Protein AF-A0A540W9W1-F1 (afdb_monomer_lite)

Foldseek 3Di:
DALPDLQFWKFKDAPFTAIWGHQDQFKIKFFQVRHPDQWIWMAGPPDDDTFTWDFQDADDDLQGGMTMTGTPDGRDDPPDDNDHAAAEEAPDQDKAAFKKWKWFFQLAADPVRDTDIDMFGFIWGCPPPVVSNKIKGFGPDQADPDDPPDQSRRHHGHTFMDRRRHGQFTFHAADVVPNSRMTITRGSVSQLVDPSSQVVSCVRVVDGHDYDHDYNPVPCVVPPLKDKDQLLPDDLVVQPAFWFQDDPPDDRDDDDQDAPCLVVLLVQLVVCQVQAAAEEEEEAVLLCRSVSNSVSCCVPQRGAMEIEGDLPDQLLVVLVVLVVDPQRRYEYEAEQVLSQQAPSGDFPVSRVSCSNSSYHYYYYHYNLVCLLQCFFQDCDQAVQRQGAQGRRSNVRVVRYHYDYRYQAGDPVSLVSLVVRPDPLSVVLSVCCVPGHSSCVRLVLVVQVVLLVVQLAAVHALLLSLLLVLQLLLVLLQPQDFAAPVLSVVRSQVSSVVSPHCVSVHDDPVVSVCQQQDDDSNTGGQWDDDPDRTTHGDSSVSRVCSVVDQLLPRDPSSLVSSLVVDDNSRLSRSLSSCVSSVVLVSNLVSLVVVLVVLNLSSLSNNLVSCVSVVNNVSSLVSLVSSVVVLNLSSLLSNLSSCVVVVVLVSSLVSLVSSVVSPNLLSLLVNLVSCVVVVNPVSSLVSLVVSLVVLRLSSLQSNLVSCVVVHDDPSSLSSLVSNLVSQALLSLLQNLLVCLLVVNNVSSVVSLVSSLVSLVVVVSSQRLVSLCSNLLSCLLVVVNVSNVVSPVSSVVSPDDDQWDKDAADDPAAAARIAIAGPVVCVQAPDVQVNVVRNLAHQQAAQANRHTSPNHHWAWEWEDLVFKIKTFTHSDSNNDHHDYHPDNDDPDGPRSDFDKDWEWDFDQAPVGDTFTEIEMARGRGMWMWGDDPSHIHTQFLLDVVLVQPNVFWDQRPDNDAGAHDQPQWDWDDDPFKTWIDGDPDIYMYTDDPVSVVNCVVVQWGKYKHASQQYPPDDDDVSVVSRSPGRNIIIHIYGHD

Structure (mmCIF, N/CA/C/O backbone):
data_AF-A0A540W9W1-F1
#
_entry.id   AF-A0A540W9W1-F1
#
loop_
_atom_site.group_PDB
_atom_site.id
_atom_site.type_symbol
_atom_site.label_atom_id
_atom_site.label_alt_id
_atom_site.label_comp_id
_atom_site.label_asym_id
_atom_site.label_entity_id
_atom_site.label_seq_id
_atom_site.pdbx_PDB_ins_code
_atom_site.Cartn_x
_atom_site.Cartn_y
_atom_site.Cartn_z
_atom_site.occupancy
_atom_site.B_iso_or_equiv
_atom_site.auth_seq_id
_atom_site.auth_comp_id
_atom_site.auth_asym_id
_atom_site.auth_atom_id
_atom_site.pdbx_PDB_model_num
ATOM 1 N N . MET A 1 1 ? 33.124 -18.722 -41.245 1.00 38.94 1 MET A N 1
ATOM 2 C CA . MET A 1 1 ? 32.142 -19.800 -41.502 1.00 38.94 1 MET A CA 1
ATOM 3 C C . MET A 1 1 ? 31.957 -20.571 -40.208 1.00 38.94 1 MET A C 1
ATOM 5 O O . MET A 1 1 ? 32.962 -20.893 -39.589 1.00 38.94 1 MET A O 1
ATOM 9 N N . SER A 1 2 ? 30.711 -20.781 -39.773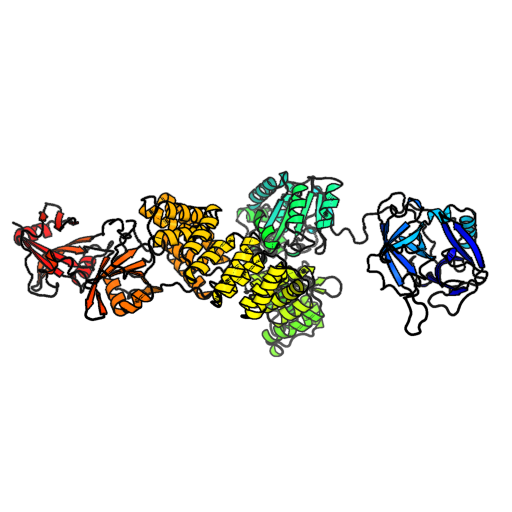 1.00 39.78 2 SER A N 1
ATOM 10 C CA . SER A 1 2 ? 30.390 -21.479 -38.518 1.00 39.78 2 SER A CA 1
ATOM 11 C C . SER A 1 2 ? 30.916 -22.920 -38.532 1.00 39.78 2 SER A C 1
ATOM 13 O O . SER A 1 2 ? 30.802 -23.605 -39.552 1.00 39.78 2 SER A O 1
ATOM 15 N N . VAL A 1 3 ? 31.490 -23.377 -37.412 1.00 51.28 3 VAL A N 1
ATOM 16 C CA . VAL A 1 3 ? 31.879 -24.787 -37.209 1.00 51.28 3 VAL A CA 1
ATOM 17 C C . VAL A 1 3 ? 30.631 -25.677 -37.156 1.00 51.28 3 VAL A C 1
ATOM 19 O O . VAL A 1 3 ? 30.654 -26.788 -37.678 1.00 51.28 3 VAL A O 1
ATOM 22 N N . LEU A 1 4 ? 29.519 -25.131 -36.660 1.00 52.88 4 LEU A N 1
ATOM 23 C CA . LEU A 1 4 ? 28.186 -25.726 -36.675 1.00 52.88 4 LEU A CA 1
ATOM 24 C C . LEU A 1 4 ? 27.531 -25.409 -38.016 1.00 52.88 4 LEU A C 1
ATOM 26 O O . LEU A 1 4 ? 26.922 -24.356 -38.217 1.00 52.88 4 LEU A O 1
ATOM 30 N N . SER A 1 5 ? 27.748 -26.298 -38.974 1.00 62.28 5 SER A N 1
ATOM 31 C CA . SER A 1 5 ? 27.159 -26.220 -40.303 1.00 62.28 5 SER A CA 1
ATOM 32 C C . SER A 1 5 ? 26.268 -27.434 -40.508 1.00 62.28 5 SER A C 1
ATOM 34 O O . SER A 1 5 ? 26.712 -28.561 -40.282 1.00 62.28 5 SER A O 1
ATOM 36 N N . LYS A 1 6 ? 25.041 -27.223 -41.004 1.00 64.94 6 LYS A N 1
ATOM 37 C CA . LYS A 1 6 ? 24.116 -28.308 -41.390 1.00 64.94 6 LYS A CA 1
ATOM 38 C C . LYS A 1 6 ? 24.762 -29.340 -42.330 1.00 64.94 6 LYS A C 1
ATOM 40 O O . LYS A 1 6 ? 24.394 -30.505 -42.315 1.00 64.94 6 LYS A O 1
ATOM 45 N N . HIS A 1 7 ? 25.782 -28.916 -43.079 1.00 69.19 7 HIS A N 1
ATOM 46 C CA . HIS A 1 7 ? 26.549 -29.723 -44.028 1.00 69.19 7 HIS A CA 1
ATOM 47 C C . HIS A 1 7 ? 27.526 -30.713 -43.361 1.00 69.19 7 HIS A C 1
ATOM 49 O O . HIS A 1 7 ? 28.206 -31.459 -44.060 1.00 69.19 7 HIS A O 1
ATOM 55 N N . ARG A 1 8 ? 27.643 -30.715 -42.022 1.00 84.25 8 ARG A N 1
ATOM 56 C CA . ARG A 1 8 ? 28.537 -31.622 -41.280 1.00 84.25 8 ARG A CA 1
ATOM 57 C C . ARG A 1 8 ? 27.837 -32.704 -40.473 1.00 84.25 8 ARG A C 1
ATOM 59 O O . ARG A 1 8 ? 28.513 -33.600 -39.979 1.00 84.25 8 ARG A O 1
ATOM 66 N N . ILE A 1 9 ? 26.527 -32.623 -40.303 1.00 89.38 9 ILE A N 1
ATOM 67 C CA . ILE A 1 9 ? 25.780 -33.610 -39.524 1.00 89.38 9 ILE A CA 1
ATOM 68 C C . ILE A 1 9 ? 25.506 -34.796 -40.449 1.00 89.38 9 ILE A C 1
ATOM 70 O O . ILE A 1 9 ? 25.112 -34.605 -41.595 1.00 89.38 9 ILE A O 1
ATOM 74 N N . VAL A 1 10 ? 25.755 -36.017 -39.987 1.00 91.38 10 VAL A N 1
ATOM 75 C CA . VAL A 1 10 ? 25.677 -37.220 -40.820 1.00 91.38 10 VAL A CA 1
ATOM 76 C C . VAL A 1 10 ? 24.708 -38.213 -40.199 1.00 91.38 10 VAL A C 1
ATOM 78 O O . VAL A 1 10 ? 24.814 -38.551 -39.023 1.00 91.38 10 VAL A O 1
ATOM 81 N N . PHE A 1 11 ? 23.764 -38.702 -40.993 1.00 92.62 11 PHE A N 1
ATOM 82 C CA . PHE A 1 11 ? 22.952 -39.855 -40.637 1.00 92.62 11 PHE A CA 1
ATOM 83 C C . PHE A 1 11 ? 23.756 -41.122 -40.922 1.00 92.62 11 PHE A C 1
ATOM 85 O O . PHE A 1 11 ? 24.221 -41.305 -42.047 1.00 92.62 11 PHE A O 1
ATOM 92 N N . VAL A 1 12 ? 23.922 -41.995 -39.928 1.00 93.00 12 VAL A N 1
ATOM 93 C CA . VAL A 1 12 ? 24.660 -43.256 -40.070 1.00 93.00 12 VAL A CA 1
ATOM 94 C C . VAL A 1 12 ? 23.673 -44.419 -40.083 1.00 93.00 12 VAL A C 1
ATOM 96 O O . VAL A 1 12 ? 22.953 -44.665 -39.113 1.00 93.00 12 VAL A O 1
ATOM 99 N N . HIS A 1 13 ? 23.666 -45.159 -41.189 1.00 90.81 13 HIS A N 1
ATOM 100 C CA . HIS A 1 13 ? 22.865 -46.358 -41.383 1.00 90.81 13 HIS A CA 1
ATOM 101 C C . HIS A 1 13 ? 23.761 -47.598 -41.435 1.00 90.81 13 HIS A C 1
ATOM 103 O O . HIS A 1 13 ? 24.446 -47.861 -42.429 1.00 90.81 13 HIS A O 1
ATOM 109 N N . ALA A 1 14 ? 23.748 -48.354 -40.341 1.00 87.00 14 ALA A N 1
ATOM 110 C CA . ALA A 1 14 ? 24.442 -49.627 -40.182 1.00 87.00 14 ALA A CA 1
ATOM 111 C C . ALA A 1 14 ? 23.486 -50.646 -39.527 1.00 87.00 14 ALA A C 1
ATOM 113 O O . ALA A 1 14 ? 22.267 -50.515 -39.631 1.00 87.00 14 ALA A O 1
ATOM 114 N N . ALA A 1 15 ? 24.014 -51.643 -38.805 1.00 78.62 15 ALA A N 1
ATOM 115 C CA . ALA A 1 15 ? 23.197 -52.578 -38.020 1.00 78.62 15 ALA A CA 1
ATOM 116 C C . ALA A 1 15 ? 22.255 -51.869 -37.023 1.00 78.62 15 ALA A C 1
ATOM 118 O O . ALA A 1 15 ? 21.227 -52.421 -36.627 1.00 78.62 15 ALA A O 1
ATOM 119 N N . ARG A 1 16 ? 22.603 -50.641 -36.619 1.00 83.44 16 ARG A N 1
ATOM 120 C CA . ARG A 1 16 ? 21.748 -49.707 -35.884 1.00 83.44 16 ARG A CA 1
ATOM 121 C C . ARG A 1 16 ? 21.777 -48.341 -36.571 1.00 83.44 16 ARG A C 1
ATOM 123 O O . ARG A 1 16 ? 22.761 -47.992 -37.223 1.00 83.44 16 ARG A O 1
ATOM 130 N N . GLN A 1 17 ? 20.701 -47.574 -36.403 1.00 89.69 17 GLN A N 1
ATOM 131 C CA . GLN A 1 17 ? 20.691 -46.148 -36.732 1.00 89.69 17 GLN A CA 1
ATOM 132 C C . GLN A 1 17 ? 21.595 -45.399 -35.748 1.00 89.69 17 GLN A C 1
ATOM 134 O O . GLN A 1 17 ? 21.532 -45.649 -34.542 1.00 89.69 17 GLN A O 1
ATOM 139 N N . GLY A 1 18 ? 22.394 -44.469 -36.256 1.00 92.69 18 GLY A N 1
ATOM 140 C CA . GLY A 1 18 ? 23.206 -43.568 -35.453 1.00 92.69 18 GLY A CA 1
ATOM 141 C C . GLY A 1 18 ? 23.392 -42.211 -36.116 1.00 92.69 18 GLY A C 1
ATOM 142 O O . GLY A 1 18 ? 22.890 -41.939 -37.210 1.00 92.69 18 GLY A O 1
ATOM 143 N N . SER A 1 19 ? 24.149 -41.374 -35.432 1.00 95.50 19 SER A N 1
ATOM 144 C CA . SER A 1 19 ? 24.556 -40.049 -35.871 1.00 95.50 19 SER A CA 1
ATOM 145 C C . SER A 1 19 ? 26.052 -40.045 -36.141 1.00 95.50 19 SER A C 1
ATOM 147 O O . SER A 1 19 ? 26.787 -40.891 -35.648 1.00 95.50 19 SER A O 1
ATOM 149 N N . GLY A 1 20 ? 26.522 -39.095 -36.927 1.00 93.69 20 GLY A N 1
ATOM 150 C CA . GLY A 1 20 ? 27.933 -38.918 -37.204 1.00 93.69 20 GLY A CA 1
ATOM 151 C C . GLY A 1 20 ? 28.242 -37.471 -37.527 1.00 93.69 20 GLY A C 1
ATOM 152 O O . GLY A 1 20 ? 27.345 -36.645 -37.717 1.00 93.69 20 GLY A O 1
ATOM 153 N N . TYR A 1 21 ? 29.528 -37.167 -37.607 1.00 93.44 21 TYR A N 1
ATOM 154 C CA . TYR A 1 21 ? 29.999 -35.820 -37.862 1.00 93.44 21 TYR A CA 1
ATOM 155 C C . TYR A 1 21 ? 31.126 -35.792 -38.893 1.00 93.44 21 TYR A C 1
ATOM 157 O O . TYR A 1 21 ? 32.119 -36.512 -38.782 1.00 93.44 21 TYR A O 1
ATOM 165 N N . LEU A 1 22 ? 30.962 -34.960 -39.918 1.00 91.31 22 LEU A N 1
ATOM 166 C CA . LEU A 1 22 ? 31.855 -34.848 -41.063 1.00 91.31 22 LEU A CA 1
ATOM 167 C C . LEU A 1 22 ? 33.098 -34.018 -40.693 1.00 91.31 22 LEU A C 1
ATOM 169 O O . LEU A 1 22 ? 33.047 -32.785 -40.578 1.00 91.31 22 LEU A O 1
ATOM 173 N N . LEU A 1 23 ? 34.231 -34.700 -40.515 1.00 88.81 23 LEU A N 1
ATOM 174 C CA . LEU A 1 23 ? 35.526 -34.083 -40.214 1.00 88.81 23 LEU A CA 1
ATOM 175 C C . LEU A 1 23 ? 36.158 -33.476 -41.475 1.00 88.81 23 LEU A C 1
ATOM 177 O O . LEU A 1 23 ? 36.690 -32.367 -41.430 1.00 88.81 23 LEU A O 1
ATOM 181 N N . THR A 1 24 ? 36.041 -34.173 -42.606 1.00 87.19 24 THR A N 1
ATOM 182 C CA . THR A 1 24 ? 36.488 -33.745 -43.946 1.00 87.19 24 THR A CA 1
ATOM 183 C C . THR A 1 24 ? 35.443 -34.159 -44.981 1.00 87.19 24 THR A C 1
ATOM 185 O O . THR A 1 24 ? 34.531 -34.895 -44.641 1.00 87.19 24 THR A O 1
ATOM 188 N N . ARG A 1 25 ? 35.580 -33.791 -46.264 1.00 87.19 25 ARG A N 1
ATOM 189 C CA . ARG A 1 25 ? 34.600 -34.156 -47.316 1.00 87.19 25 ARG A CA 1
ATOM 190 C C . ARG A 1 25 ? 34.297 -35.658 -47.442 1.00 87.19 25 ARG A C 1
ATOM 192 O O . ARG A 1 25 ? 33.308 -36.009 -48.076 1.00 87.19 25 ARG A O 1
ATOM 199 N N . ARG A 1 26 ? 35.138 -36.532 -46.876 1.00 90.31 26 ARG A N 1
ATOM 200 C CA . ARG A 1 26 ? 34.986 -37.997 -46.934 1.00 90.31 26 ARG A CA 1
ATOM 201 C C . ARG A 1 26 ? 35.086 -38.707 -45.589 1.00 90.31 26 ARG A C 1
ATOM 203 O O . ARG A 1 26 ? 34.748 -39.886 -45.532 1.00 90.31 26 ARG A O 1
ATOM 210 N N . LEU A 1 27 ? 35.591 -38.039 -44.551 1.00 92.38 27 LEU A N 1
ATOM 211 C CA . LEU A 1 27 ? 35.896 -38.656 -43.261 1.00 92.38 27 LEU A CA 1
ATOM 212 C C . LEU A 1 27 ? 34.820 -38.300 -42.230 1.00 92.38 27 LEU A C 1
ATOM 214 O O . LEU A 1 27 ? 34.595 -37.119 -41.962 1.00 92.38 27 LEU A O 1
ATOM 218 N N . ILE A 1 28 ? 34.191 -39.315 -41.637 1.00 94.56 28 ILE A N 1
ATOM 219 C CA . ILE A 1 28 ? 33.095 -39.174 -40.666 1.00 94.56 28 ILE A CA 1
ATOM 220 C C . ILE A 1 28 ? 33.504 -39.783 -39.326 1.00 94.56 28 ILE A C 1
ATOM 222 O O . ILE A 1 28 ? 34.009 -40.902 -39.288 1.00 94.56 28 ILE A O 1
ATOM 226 N N . LEU A 1 29 ? 33.239 -39.070 -38.234 1.00 95.12 29 LEU A N 1
ATOM 227 C CA . LEU A 1 29 ? 33.349 -39.551 -36.858 1.00 95.12 29 LEU A CA 1
ATOM 228 C C . LEU A 1 29 ? 31.987 -40.042 -36.354 1.00 95.12 29 LEU A C 1
ATOM 230 O O . LEU A 1 29 ? 30.989 -39.358 -36.548 1.00 95.12 29 LEU A O 1
ATOM 234 N N . THR A 1 30 ? 31.944 -41.208 -35.711 1.00 95.62 30 THR A N 1
ATOM 235 C CA . THR A 1 30 ? 30.733 -41.806 -35.112 1.00 95.62 30 THR A CA 1
ATOM 236 C C . THR A 1 30 ? 31.106 -42.690 -33.911 1.00 95.62 30 THR A C 1
ATOM 238 O O . THR A 1 30 ? 32.290 -42.895 -33.646 1.00 95.62 30 THR A O 1
ATOM 241 N N . SER A 1 31 ? 30.134 -43.252 -33.186 1.00 94.88 31 SER A N 1
ATOM 242 C CA . SER A 1 31 ? 30.380 -44.293 -32.172 1.00 94.88 31 SER A CA 1
ATOM 243 C C . SER A 1 31 ? 30.687 -45.649 -32.807 1.00 94.88 31 SER A C 1
ATOM 245 O O . SER A 1 31 ? 30.091 -46.028 -33.820 1.00 94.88 31 SER A O 1
ATOM 247 N N . ALA A 1 32 ? 31.562 -46.431 -32.178 1.00 92.94 32 ALA A N 1
ATOM 248 C CA . ALA A 1 32 ? 31.944 -47.757 -32.655 1.00 92.94 32 ALA A CA 1
ATOM 249 C C . ALA A 1 32 ? 30.804 -48.778 -32.566 1.00 92.94 32 ALA A C 1
ATOM 251 O O . ALA A 1 32 ? 30.675 -49.626 -33.451 1.00 92.94 32 ALA A O 1
ATOM 252 N N . HIS A 1 33 ? 29.964 -48.710 -31.529 1.00 91.19 33 HIS A N 1
ATOM 253 C CA . HIS A 1 33 ? 28.860 -49.664 -31.358 1.00 91.19 33 HIS A CA 1
ATOM 254 C C . HIS A 1 33 ? 27.744 -49.520 -32.409 1.00 91.19 33 HIS A C 1
ATOM 256 O O . HIS A 1 33 ? 26.924 -50.428 -32.559 1.00 91.19 33 HIS A O 1
ATOM 262 N N . VAL A 1 34 ? 27.685 -48.392 -33.128 1.00 90.31 34 VAL A N 1
ATOM 263 C CA . VAL A 1 34 ? 26.730 -48.177 -34.229 1.00 90.31 34 VAL A CA 1
ATOM 264 C C . VAL A 1 34 ? 27.131 -49.013 -35.447 1.00 90.31 34 VAL A C 1
ATOM 266 O O . VAL A 1 34 ? 26.276 -49.558 -36.140 1.00 90.31 34 VAL A O 1
ATOM 269 N N . VAL A 1 35 ? 28.435 -49.181 -35.678 1.00 89.19 35 VAL A N 1
ATOM 270 C CA . VAL A 1 35 ? 29.012 -49.736 -36.915 1.00 89.19 35 VAL A CA 1
ATOM 271 C C . VAL A 1 35 ? 29.489 -51.184 -36.750 1.00 89.19 35 VAL A C 1
ATOM 273 O O . VAL A 1 35 ? 30.523 -51.598 -37.273 1.00 89.19 35 VAL A O 1
ATOM 276 N N . VAL A 1 36 ? 28.730 -51.983 -35.996 1.00 73.81 36 VAL A N 1
ATOM 277 C CA . VAL A 1 36 ? 28.998 -53.414 -35.791 1.00 73.81 36 VAL A CA 1
ATOM 278 C C . VAL A 1 36 ? 28.450 -54.206 -36.991 1.00 73.81 36 VAL A C 1
ATOM 280 O O . VAL A 1 36 ? 27.321 -54.683 -36.961 1.00 73.81 36 VAL A O 1
ATOM 283 N N . GLY A 1 37 ? 29.232 -54.299 -38.074 1.00 67.56 37 GLY A N 1
ATOM 284 C CA . GLY A 1 37 ? 28.912 -55.064 -39.292 1.00 67.56 37 GLY A CA 1
ATOM 285 C C . GLY A 1 37 ? 29.668 -54.571 -40.538 1.00 67.56 37 GLY A C 1
ATOM 286 O O . GLY A 1 37 ? 30.282 -53.509 -40.503 1.00 67.56 37 GLY A O 1
ATOM 287 N N . ASP A 1 38 ? 29.602 -55.324 -41.643 1.00 65.38 38 ASP A N 1
ATOM 288 C CA . ASP A 1 38 ? 30.399 -55.068 -42.864 1.00 65.38 38 ASP A CA 1
ATOM 289 C C . ASP A 1 38 ? 29.760 -54.063 -43.846 1.00 65.38 38 ASP A C 1
ATOM 291 O O . ASP A 1 38 ? 30.333 -53.763 -44.893 1.00 65.38 38 ASP A O 1
ATOM 295 N N . GLN A 1 39 ? 28.555 -53.565 -43.554 1.00 81.69 39 GLN A N 1
ATOM 296 C CA . GLN A 1 39 ? 27.818 -52.631 -44.411 1.00 81.69 39 GLN A CA 1
ATOM 297 C C . GLN A 1 39 ? 27.474 -51.370 -43.619 1.00 81.69 39 GLN A C 1
ATOM 299 O O . GLN A 1 39 ? 26.609 -51.391 -42.743 1.00 81.69 39 GLN A O 1
ATOM 304 N N . VAL A 1 40 ? 28.160 -50.271 -43.934 1.00 91.88 40 VAL A N 1
ATOM 305 C CA . VAL A 1 40 ? 27.898 -48.949 -43.362 1.00 91.88 40 VAL A CA 1
ATOM 306 C C . VAL A 1 40 ? 27.613 -47.988 -44.501 1.00 91.88 40 VAL A C 1
ATOM 308 O O . VAL A 1 40 ? 28.379 -47.895 -45.460 1.00 91.88 40 VAL A O 1
ATOM 311 N N . SER A 1 41 ? 26.504 -47.268 -44.398 1.00 92.25 41 SER A N 1
ATOM 312 C CA . SER A 1 41 ? 26.148 -46.212 -45.336 1.00 92.25 41 SER A CA 1
ATOM 313 C C . SER A 1 41 ? 25.759 -44.946 -44.590 1.00 92.25 41 SER A C 1
ATOM 315 O O . SER A 1 41 ? 25.316 -45.007 -43.444 1.00 92.25 41 SER A O 1
ATOM 317 N N . VAL A 1 42 ? 25.962 -43.794 -45.216 1.00 93.44 42 VAL A N 1
ATOM 318 C CA . VAL A 1 42 ? 25.725 -42.491 -44.593 1.00 93.44 42 VAL A CA 1
ATOM 319 C C . VAL A 1 42 ? 24.919 -41.568 -45.497 1.00 93.44 42 VAL A C 1
ATOM 321 O O . VAL A 1 42 ? 25.000 -41.680 -46.718 1.00 93.44 42 VAL A O 1
ATOM 324 N N . ALA A 1 43 ? 24.171 -40.636 -44.915 1.00 89.69 43 ALA A N 1
ATOM 325 C CA . ALA A 1 43 ? 23.516 -39.546 -45.639 1.00 89.69 43 ALA A CA 1
ATOM 326 C C . ALA A 1 43 ? 23.831 -38.198 -44.980 1.00 89.69 43 ALA A C 1
ATOM 328 O O . ALA A 1 43 ? 23.948 -38.113 -43.757 1.00 89.69 43 ALA A O 1
ATOM 329 N N . VAL A 1 44 ? 23.956 -37.145 -45.789 1.00 87.31 44 VAL A N 1
ATOM 330 C CA . VAL A 1 44 ? 24.196 -35.767 -45.330 1.00 87.31 44 VAL A CA 1
ATOM 331 C C . VAL A 1 44 ? 22.965 -34.912 -45.660 1.00 87.31 44 VAL A C 1
ATOM 333 O O . VAL A 1 44 ? 22.466 -34.998 -46.785 1.00 87.31 44 VAL A O 1
ATOM 336 N N . PRO A 1 45 ? 22.452 -34.083 -44.730 1.00 81.69 45 PRO A N 1
ATOM 337 C CA . PRO A 1 45 ? 21.340 -33.175 -44.993 1.00 81.69 45 PRO A CA 1
ATOM 338 C C . PRO A 1 45 ? 21.571 -32.304 -46.231 1.00 81.69 45 PRO A C 1
ATOM 340 O O . PRO A 1 45 ? 22.602 -31.647 -46.365 1.00 81.69 45 PRO A O 1
ATOM 343 N N . GLY A 1 46 ? 20.587 -32.280 -47.132 1.00 72.69 46 GLY A N 1
ATOM 344 C CA . GLY A 1 46 ? 20.654 -31.526 -48.389 1.00 72.69 46 GLY A CA 1
ATOM 345 C C . GLY A 1 46 ? 21.319 -32.262 -49.558 1.00 72.69 46 GLY A C 1
ATOM 346 O O . GLY A 1 46 ? 21.300 -31.735 -50.666 1.00 72.69 46 GLY A O 1
ATOM 347 N N . GLN A 1 47 ? 21.849 -33.472 -49.348 1.00 78.75 47 GLN A N 1
ATOM 348 C CA . GLN A 1 47 ? 22.392 -34.341 -50.398 1.00 78.75 47 GLN A CA 1
ATOM 349 C C . GLN A 1 47 ? 21.432 -35.500 -50.706 1.00 78.75 47 GLN A C 1
ATOM 351 O O . GLN A 1 47 ? 20.551 -35.827 -49.908 1.00 78.75 47 GLN A O 1
ATOM 356 N N . THR A 1 48 ? 21.567 -36.116 -51.883 1.00 74.44 48 THR A N 1
ATOM 357 C CA . THR A 1 48 ? 20.659 -37.187 -52.331 1.00 74.44 48 THR A CA 1
ATOM 358 C C . THR A 1 48 ? 21.289 -38.575 -52.195 1.00 74.44 48 THR A C 1
ATOM 360 O O . THR A 1 48 ? 22.295 -38.876 -52.829 1.00 74.44 48 THR A O 1
ATOM 363 N N . GLY A 1 49 ? 20.635 -39.453 -51.423 1.00 81.25 49 GLY A N 1
ATOM 364 C CA . GLY A 1 49 ? 20.960 -40.882 -51.329 1.00 81.25 49 GLY A CA 1
ATOM 365 C C . GLY A 1 49 ? 21.800 -41.297 -50.114 1.00 81.25 49 GLY A C 1
ATOM 366 O O . GLY A 1 49 ? 22.252 -40.475 -49.323 1.00 81.25 49 GLY A O 1
ATOM 367 N N . LEU A 1 50 ? 21.966 -42.617 -49.963 1.00 86.88 50 LEU A N 1
ATOM 368 C CA . LEU A 1 50 ? 22.871 -43.242 -48.994 1.00 86.88 50 LEU A CA 1
ATOM 369 C C . LEU A 1 50 ? 24.203 -43.564 -49.680 1.00 86.88 50 LEU A C 1
ATOM 371 O O . LEU A 1 50 ? 24.228 -44.203 -50.732 1.00 86.88 50 LEU A O 1
ATOM 375 N N . HIS A 1 51 ? 25.308 -43.165 -49.062 1.00 90.19 51 HIS A N 1
ATOM 376 C CA . HIS A 1 51 ? 26.660 -43.350 -49.578 1.00 90.19 51 HIS A CA 1
ATOM 377 C C . HIS A 1 51 ? 27.378 -44.461 -48.808 1.00 90.19 51 HIS A C 1
ATOM 379 O O . HIS A 1 51 ? 27.437 -44.389 -47.581 1.00 90.19 51 HIS A O 1
ATOM 385 N N . PRO A 1 52 ? 27.948 -45.476 -49.479 1.00 90.56 52 PRO A N 1
ATOM 386 C CA . PRO A 1 52 ? 28.679 -46.540 -48.803 1.00 90.56 52 PRO A CA 1
ATOM 387 C C . PRO A 1 52 ? 30.000 -46.021 -48.220 1.00 90.56 52 PRO A C 1
ATOM 389 O O . PRO A 1 52 ? 30.730 -45.260 -48.866 1.00 90.56 52 PRO A O 1
ATOM 392 N N . CYS A 1 53 ? 30.327 -46.480 -47.015 1.00 92.25 53 CYS A N 1
ATOM 393 C CA . CYS A 1 53 ? 31.546 -46.134 -46.297 1.00 92.25 53 CYS A CA 1
ATOM 394 C C . CYS A 1 53 ? 32.247 -47.380 -45.747 1.00 92.25 53 CYS A C 1
ATOM 396 O O . CYS A 1 53 ? 31.604 -48.338 -45.320 1.00 92.25 53 CYS A O 1
ATOM 398 N N . SER A 1 54 ? 33.576 -47.335 -45.694 1.00 92.44 54 SER A N 1
ATOM 399 C CA . SER A 1 54 ? 34.396 -48.325 -44.991 1.00 92.44 54 SER A CA 1
ATOM 400 C C . SER A 1 54 ? 34.781 -47.819 -43.604 1.00 92.44 54 SER A C 1
ATOM 402 O O . SER A 1 54 ? 35.155 -46.654 -43.458 1.00 92.44 54 SER A O 1
ATOM 404 N N . VAL A 1 55 ? 34.756 -48.693 -42.599 1.00 93.44 55 VAL A N 1
ATOM 405 C CA . VAL A 1 55 ? 35.306 -48.399 -41.269 1.00 93.44 55 VAL A CA 1
ATOM 406 C C . VAL A 1 55 ? 36.833 -48.448 -41.358 1.00 93.44 55 VAL A C 1
ATOM 408 O O . VAL A 1 55 ? 37.400 -49.516 -41.573 1.00 93.44 55 VAL A O 1
ATOM 411 N N . VAL A 1 56 ? 37.499 -47.299 -41.226 1.00 93.44 56 VAL A N 1
ATOM 412 C CA . VAL A 1 56 ? 38.970 -47.182 -41.333 1.00 93.44 56 VAL A CA 1
ATOM 413 C C . VAL A 1 56 ? 39.664 -47.150 -39.974 1.00 93.44 56 VAL A C 1
ATOM 415 O O . VAL A 1 56 ? 40.840 -47.480 -39.872 1.00 93.44 56 VAL A O 1
ATOM 418 N N . TRP A 1 57 ? 38.926 -46.809 -38.919 1.00 95.00 57 TRP A N 1
ATOM 419 C CA . TRP A 1 57 ? 39.367 -46.939 -37.534 1.00 95.00 57 TRP A CA 1
ATOM 420 C C . TRP A 1 57 ? 38.171 -47.245 -36.643 1.00 95.00 57 TRP A C 1
ATOM 422 O O . TRP A 1 57 ? 37.064 -46.764 -36.889 1.00 95.00 57 TRP A O 1
ATOM 432 N N . ARG A 1 58 ? 38.390 -48.054 -35.609 1.00 93.62 58 ARG A N 1
ATOM 433 C CA . ARG A 1 58 ? 37.369 -48.413 -34.629 1.00 93.62 58 ARG A CA 1
ATOM 434 C C . ARG A 1 58 ? 38.032 -48.778 -33.313 1.00 93.62 58 ARG A C 1
ATOM 436 O O . ARG A 1 58 ? 38.884 -49.663 -33.280 1.00 93.62 58 ARG A O 1
ATOM 443 N N . ARG A 1 59 ? 37.542 -48.186 -32.231 1.00 93.19 59 ARG A N 1
ATOM 444 C CA . ARG A 1 59 ? 37.896 -48.546 -30.863 1.00 93.19 59 ARG A CA 1
ATOM 445 C C . ARG A 1 59 ? 36.626 -48.644 -30.024 1.00 93.19 59 ARG A C 1
ATOM 447 O O . ARG A 1 59 ? 35.843 -47.701 -29.965 1.00 93.19 59 ARG A O 1
ATOM 454 N N . LEU A 1 60 ? 36.408 -49.822 -29.444 1.00 91.81 60 LEU A N 1
ATOM 455 C CA . LEU A 1 60 ? 35.282 -50.112 -28.558 1.00 91.81 60 LEU A CA 1
ATOM 456 C C . LEU A 1 60 ? 35.814 -50.853 -27.332 1.00 91.81 60 LEU A C 1
ATOM 458 O O . LEU A 1 60 ? 35.976 -52.072 -27.363 1.00 91.81 60 LEU A O 1
ATOM 462 N N . ASP A 1 61 ? 36.121 -50.096 -26.292 1.00 90.12 61 ASP A N 1
ATOM 463 C CA . ASP A 1 61 ? 36.539 -50.564 -24.974 1.00 90.12 61 ASP A CA 1
ATOM 464 C C . ASP A 1 61 ? 35.888 -49.695 -23.881 1.00 90.12 61 ASP A C 1
ATOM 466 O O . ASP A 1 61 ? 35.096 -48.791 -24.171 1.00 90.12 61 ASP A O 1
ATOM 470 N N . ASP A 1 62 ? 36.200 -49.967 -22.613 1.00 82.44 62 ASP A N 1
ATOM 471 C CA . ASP A 1 62 ? 35.601 -49.247 -21.483 1.00 82.44 62 ASP A CA 1
ATOM 472 C C . ASP A 1 62 ? 35.844 -47.726 -21.553 1.00 82.44 62 ASP A C 1
ATOM 474 O O . ASP A 1 62 ? 34.972 -46.938 -21.178 1.00 82.44 62 ASP A O 1
ATOM 478 N N . GLN A 1 63 ? 36.985 -47.296 -22.100 1.00 82.00 63 GLN A N 1
ATOM 479 C CA . GLN A 1 63 ? 37.427 -45.898 -22.134 1.00 82.00 63 GLN A CA 1
ATOM 480 C C . GLN A 1 63 ? 37.051 -45.173 -23.435 1.00 82.00 63 GLN A C 1
ATOM 482 O O . GLN A 1 63 ? 36.986 -43.943 -23.458 1.00 82.00 63 GLN A O 1
ATOM 487 N N . CYS A 1 64 ? 36.812 -45.900 -24.529 1.00 90.31 64 CYS A N 1
ATOM 488 C CA . CYS A 1 64 ? 36.569 -45.314 -25.842 1.00 90.31 64 CYS A CA 1
ATOM 489 C C . CYS A 1 64 ? 35.536 -46.104 -26.656 1.00 90.31 64 CYS A C 1
ATOM 491 O O . CYS A 1 64 ? 35.624 -47.318 -26.802 1.00 90.31 64 CYS A O 1
ATOM 493 N N . ASP A 1 65 ? 34.562 -45.385 -27.212 1.00 93.94 65 ASP A N 1
ATOM 494 C CA . ASP A 1 65 ? 33.542 -45.895 -28.134 1.00 93.94 65 ASP A CA 1
ATOM 495 C C . ASP A 1 65 ? 33.445 -44.964 -29.348 1.00 93.94 65 ASP A C 1
ATOM 497 O O . ASP A 1 65 ? 32.614 -44.055 -29.401 1.00 93.94 65 ASP A O 1
ATOM 501 N N . GLY A 1 66 ? 34.346 -45.163 -30.308 1.00 94.38 66 GLY A N 1
ATOM 502 C CA . GLY A 1 66 ? 34.491 -44.300 -31.477 1.00 94.38 66 GLY A CA 1
ATOM 503 C C . GLY A 1 66 ? 34.929 -45.059 -32.727 1.00 94.38 66 GLY A C 1
ATOM 504 O O . GLY A 1 66 ? 35.677 -46.035 -32.661 1.00 94.38 66 GLY A O 1
ATOM 505 N N . ALA A 1 67 ? 34.481 -44.595 -33.889 1.00 94.94 67 ALA A N 1
ATOM 506 C CA . ALA A 1 67 ? 34.885 -45.098 -35.194 1.00 94.94 67 ALA A CA 1
ATOM 507 C C . ALA A 1 67 ? 35.032 -43.963 -36.217 1.00 94.94 67 ALA A C 1
ATOM 509 O O . ALA A 1 67 ? 34.322 -42.958 -36.159 1.00 94.94 67 ALA A O 1
ATOM 510 N N . LEU A 1 68 ? 35.944 -44.157 -37.172 1.00 94.94 68 LEU A N 1
ATOM 511 C CA . LEU A 1 68 ? 36.081 -43.325 -38.361 1.00 94.94 68 LEU A CA 1
ATOM 512 C C . LEU A 1 68 ? 35.594 -44.097 -39.578 1.00 94.94 68 LEU A C 1
ATOM 514 O O . LEU A 1 68 ? 36.009 -45.233 -39.827 1.00 94.94 68 LEU A O 1
ATOM 518 N N . LEU A 1 69 ? 34.741 -43.445 -40.354 1.00 94.62 69 LEU A N 1
ATOM 519 C CA . LEU A 1 69 ? 34.246 -43.936 -41.628 1.00 94.62 69 LEU A CA 1
ATOM 520 C C . LEU A 1 69 ? 34.879 -43.132 -42.754 1.00 94.62 69 LEU A C 1
ATOM 522 O O . LEU A 1 69 ? 35.008 -41.913 -42.653 1.00 94.62 69 LEU A O 1
ATOM 526 N N . LEU A 1 70 ? 35.232 -43.815 -43.837 1.00 93.31 70 LEU A N 1
ATOM 527 C CA . LEU A 1 70 ? 35.728 -43.197 -45.056 1.00 93.31 70 LEU A CA 1
ATOM 528 C C . LEU A 1 70 ? 34.769 -43.496 -46.206 1.00 93.31 70 LEU A C 1
ATOM 530 O O . LEU A 1 70 ? 34.495 -44.658 -46.511 1.00 93.31 70 LEU A O 1
ATOM 534 N N . SER A 1 71 ? 34.255 -42.447 -46.843 1.00 91.19 71 SER A N 1
ATOM 535 C CA . SER A 1 71 ? 33.502 -42.570 -48.091 1.00 91.19 71 SER A CA 1
ATOM 536 C C . SER A 1 71 ? 34.435 -42.647 -49.301 1.00 91.19 71 SER A C 1
ATOM 538 O O . SER A 1 71 ? 35.498 -42.025 -49.336 1.00 91.19 71 SER A O 1
ATOM 540 N N . SER A 1 72 ? 34.015 -43.395 -50.323 1.00 83.88 72 SER A N 1
ATOM 541 C CA . SER A 1 72 ? 34.725 -43.476 -51.607 1.00 83.88 72 SER A CA 1
ATOM 542 C C . SER A 1 72 ? 34.571 -42.206 -52.460 1.00 83.88 72 SER A C 1
ATOM 544 O O . SER A 1 72 ? 35.412 -41.940 -53.322 1.00 83.88 72 SER A O 1
ATOM 546 N N . THR A 1 73 ? 33.546 -41.393 -52.189 1.00 85.94 73 THR A N 1
ATOM 547 C CA . THR A 1 73 ? 33.217 -40.146 -52.897 1.00 85.94 73 THR A CA 1
ATOM 548 C C . THR A 1 73 ? 33.116 -38.968 -51.927 1.00 85.94 73 THR A C 1
ATOM 550 O O . THR A 1 73 ? 32.931 -39.168 -50.729 1.00 85.94 73 THR A O 1
ATOM 553 N N . ASP A 1 74 ? 33.220 -37.733 -52.428 1.00 87.12 74 ASP A N 1
ATOM 554 C CA . ASP A 1 74 ? 32.929 -36.539 -51.619 1.00 87.12 74 ASP A CA 1
ATOM 555 C C . ASP A 1 74 ? 31.441 -36.535 -51.232 1.00 87.12 74 ASP A C 1
ATOM 557 O O . ASP A 1 74 ? 30.579 -36.754 -52.082 1.00 87.12 74 ASP A O 1
ATOM 561 N N . LEU A 1 75 ? 31.150 -36.303 -49.950 1.00 86.25 75 LEU A N 1
ATOM 562 C CA . LEU A 1 75 ? 29.789 -36.266 -49.402 1.00 86.25 75 LEU A CA 1
ATOM 563 C C . LEU A 1 75 ? 29.148 -34.873 -49.450 1.00 86.25 75 LEU A C 1
ATOM 565 O O . LEU A 1 75 ? 27.994 -34.724 -49.070 1.00 86.25 75 LEU A O 1
ATOM 569 N N . ILE A 1 76 ? 29.896 -33.857 -49.881 1.00 84.12 76 ILE A N 1
ATOM 570 C CA . ILE A 1 76 ? 29.442 -32.472 -50.055 1.00 84.12 76 ILE A CA 1
ATOM 571 C C . ILE A 1 76 ? 30.036 -31.892 -51.344 1.00 84.12 76 ILE A C 1
ATOM 573 O O . ILE A 1 76 ? 31.047 -32.388 -51.846 1.00 84.12 76 ILE A O 1
ATOM 577 N N . GLU A 1 77 ? 29.418 -30.843 -51.889 1.00 77.62 77 GLU A N 1
ATOM 578 C CA . GLU A 1 77 ? 29.798 -30.271 -53.184 1.00 77.62 77 GLU A CA 1
ATOM 579 C C . GLU A 1 77 ? 31.212 -29.662 -53.201 1.00 77.62 77 GLU A C 1
ATOM 581 O O . GLU A 1 77 ? 31.728 -29.145 -52.207 1.00 77.62 77 GLU A O 1
ATOM 586 N N . ALA A 1 78 ? 31.842 -29.656 -54.382 1.00 60.16 78 ALA A N 1
ATOM 587 C CA . ALA A 1 78 ? 33.237 -29.247 -54.556 1.00 60.16 78 ALA A CA 1
ATOM 588 C C . ALA A 1 78 ? 33.541 -27.782 -54.159 1.00 60.16 78 ALA A C 1
ATOM 590 O O . ALA A 1 78 ? 34.702 -27.469 -53.879 1.00 60.16 78 ALA A O 1
ATOM 591 N N . GLY A 1 79 ? 32.530 -26.905 -54.102 1.00 58.75 79 GLY A N 1
ATOM 592 C CA . GLY A 1 79 ? 32.647 -25.502 -53.681 1.00 58.75 79 GLY A CA 1
ATOM 593 C C . GLY A 1 79 ? 32.505 -25.257 -52.172 1.00 58.75 79 GLY A C 1
ATOM 594 O O . GLY A 1 79 ? 32.829 -24.167 -51.703 1.00 58.75 79 GLY A O 1
ATOM 595 N N . GLU A 1 80 ? 32.065 -26.248 -51.388 1.00 64.62 80 GLU A N 1
ATOM 596 C CA . GLU A 1 80 ? 31.878 -26.097 -49.940 1.00 64.62 80 GLU A CA 1
ATOM 597 C C . GLU A 1 80 ? 33.198 -26.343 -49.193 1.00 64.62 80 GLU A C 1
ATOM 599 O O . GLU A 1 80 ? 33.724 -27.461 -49.137 1.00 64.62 80 GLU A O 1
ATOM 604 N N . HIS A 1 81 ? 33.784 -25.281 -48.634 1.00 64.88 81 HIS A N 1
ATOM 605 C CA . HIS A 1 81 ? 34.982 -25.374 -47.800 1.00 64.88 81 HIS A CA 1
ATOM 606 C C . HIS A 1 81 ? 34.608 -25.652 -46.338 1.00 64.88 81 HIS A C 1
ATOM 608 O O . HIS A 1 81 ? 33.982 -24.831 -45.669 1.00 64.88 81 HIS A O 1
ATOM 614 N N . LEU A 1 82 ? 35.035 -26.808 -45.821 1.00 72.94 82 LEU A N 1
ATOM 615 C CA . LEU A 1 82 ? 34.920 -27.148 -44.405 1.00 72.94 82 LEU A CA 1
ATOM 616 C C . LEU A 1 82 ? 36.046 -26.462 -43.624 1.00 72.94 82 LEU A C 1
ATOM 618 O O . LEU A 1 82 ? 37.218 -26.760 -43.837 1.00 72.94 82 LEU A O 1
ATOM 622 N N . ALA A 1 83 ? 35.689 -25.556 -42.709 1.00 68.44 83 ALA A N 1
ATOM 623 C CA . ALA A 1 83 ? 36.643 -24.950 -41.777 1.00 68.44 83 ALA A CA 1
ATOM 624 C C . ALA A 1 83 ? 37.423 -26.015 -40.973 1.00 68.44 83 ALA A C 1
ATOM 626 O O . ALA A 1 83 ? 36.920 -27.108 -40.707 1.00 68.44 83 ALA A O 1
ATOM 627 N N . GLN A 1 84 ? 38.648 -25.708 -40.561 1.00 74.12 84 GLN A N 1
ATOM 628 C CA . GLN A 1 84 ? 39.418 -26.614 -39.708 1.00 74.12 84 GLN A CA 1
ATOM 629 C C . GLN A 1 84 ? 38.722 -26.791 -38.345 1.00 74.12 84 GLN A C 1
ATOM 631 O O . GLN A 1 84 ? 38.190 -25.830 -37.790 1.00 74.12 84 GLN A O 1
ATOM 636 N N . MET A 1 85 ? 38.695 -28.024 -37.830 1.00 81.44 85 MET A N 1
ATOM 637 C CA . MET A 1 85 ? 38.044 -28.358 -36.559 1.00 81.44 85 MET A CA 1
ATOM 638 C C . MET A 1 85 ? 38.948 -28.010 -35.375 1.00 81.44 85 MET A C 1
ATOM 640 O O . MET A 1 85 ? 40.100 -28.446 -35.346 1.00 81.44 85 MET A O 1
ATOM 644 N N . ALA A 1 86 ? 38.416 -27.295 -34.383 1.00 86.62 86 ALA A N 1
ATOM 645 C CA . ALA A 1 86 ? 39.059 -27.165 -33.080 1.00 86.62 86 ALA A CA 1
ATOM 646 C C . ALA A 1 86 ? 38.697 -28.374 -32.201 1.00 86.62 86 ALA A C 1
ATOM 648 O O . ALA A 1 86 ? 37.534 -28.781 -32.157 1.00 86.62 86 ALA A O 1
ATOM 649 N N . TRP A 1 87 ? 39.682 -28.940 -31.505 1.00 90.94 87 TRP A N 1
ATOM 650 C CA . TRP A 1 87 ? 39.500 -30.067 -30.588 1.00 90.94 87 TRP A CA 1
ATOM 651 C C . TRP A 1 87 ? 39.648 -29.574 -29.151 1.00 90.94 87 TRP A C 1
ATOM 653 O O . TRP A 1 87 ? 40.596 -28.851 -28.848 1.00 90.94 87 TRP A O 1
ATOM 663 N N . GLY A 1 88 ? 38.714 -29.944 -28.279 1.00 90.06 88 GLY A N 1
ATOM 664 C CA . GLY A 1 88 ? 38.657 -29.462 -26.902 1.00 90.06 88 GLY A CA 1
ATOM 665 C C . GLY A 1 88 ? 38.745 -30.579 -25.862 1.00 90.06 88 GLY A C 1
ATOM 666 O O . GLY A 1 88 ? 38.288 -31.693 -26.105 1.00 90.06 88 GLY A O 1
ATOM 667 N N . THR A 1 89 ? 39.289 -30.281 -24.686 1.00 90.88 89 THR A N 1
ATOM 668 C CA . THR A 1 89 ? 39.234 -31.146 -23.492 1.00 90.88 89 THR A CA 1
ATOM 669 C C . THR A 1 89 ? 39.008 -30.303 -22.247 1.00 90.88 89 THR A C 1
ATOM 671 O O . THR A 1 89 ? 39.466 -29.173 -22.193 1.00 90.88 89 THR A O 1
ATOM 674 N N . THR A 1 90 ? 38.322 -30.823 -21.237 1.00 85.06 90 THR A N 1
ATOM 675 C CA . THR A 1 90 ? 38.198 -30.143 -19.939 1.00 85.06 90 THR A CA 1
ATOM 676 C C . THR A 1 90 ? 39.347 -30.553 -19.021 1.00 85.06 90 THR A C 1
ATOM 678 O O . THR A 1 90 ? 39.529 -31.746 -18.773 1.00 85.06 90 THR A O 1
ATOM 681 N N . ASP A 1 91 ? 40.094 -29.584 -18.495 1.00 78.75 91 ASP A N 1
ATOM 682 C CA . ASP A 1 91 ? 41.243 -29.844 -17.609 1.00 78.75 91 ASP A CA 1
ATOM 683 C C . ASP A 1 91 ? 40.856 -29.930 -16.125 1.00 78.75 91 ASP A C 1
ATOM 685 O O . ASP A 1 91 ? 41.620 -30.430 -15.299 1.00 78.75 91 ASP A O 1
ATOM 689 N N . ASP A 1 92 ? 39.660 -29.453 -15.784 1.00 80.94 92 ASP A N 1
ATOM 690 C CA . ASP A 1 92 ? 39.103 -29.450 -14.436 1.00 80.94 92 ASP A CA 1
ATOM 691 C C . ASP A 1 92 ? 37.684 -30.058 -14.412 1.00 80.94 92 ASP A C 1
ATOM 693 O O . ASP A 1 92 ? 37.137 -30.475 -15.436 1.00 80.94 92 ASP A O 1
ATOM 697 N N . LEU A 1 93 ? 37.100 -30.179 -13.214 1.00 81.88 93 LEU A N 1
ATOM 698 C CA . LEU A 1 93 ? 35.782 -30.797 -13.013 1.00 81.88 93 LEU A CA 1
ATOM 699 C C . LEU A 1 93 ? 34.613 -29.806 -13.135 1.00 81.88 93 LEU A C 1
ATOM 701 O O . LEU A 1 93 ? 33.476 -30.166 -12.810 1.00 81.88 93 LEU A O 1
ATOM 705 N N . SER A 1 94 ? 34.868 -28.570 -13.563 1.00 79.06 94 SER A N 1
ATOM 706 C CA . SER A 1 94 ? 33.847 -27.529 -13.656 1.00 79.06 94 SER A CA 1
ATOM 707 C C . SER A 1 94 ? 32.843 -27.858 -14.754 1.00 79.06 94 SER A C 1
ATOM 709 O O . SER A 1 94 ? 33.195 -28.298 -15.846 1.00 79.06 94 SER A O 1
ATOM 711 N N . ALA A 1 95 ? 31.563 -27.639 -14.461 1.00 82.69 95 ALA A N 1
ATOM 712 C CA . ALA A 1 95 ? 30.502 -27.842 -15.434 1.00 82.69 95 ALA A CA 1
ATOM 713 C C . ALA A 1 95 ? 30.568 -26.766 -16.535 1.00 82.69 95 ALA A C 1
ATOM 715 O O . ALA A 1 95 ? 30.674 -25.582 -16.222 1.00 82.69 95 ALA A O 1
ATOM 716 N N . VAL A 1 96 ? 30.484 -27.169 -17.804 1.00 85.38 96 VAL A N 1
ATOM 717 C CA . VAL A 1 96 ? 30.564 -26.282 -18.976 1.00 85.38 96 VAL A CA 1
ATOM 718 C C . VAL A 1 96 ? 29.157 -26.123 -19.577 1.00 85.38 96 VAL A C 1
ATOM 720 O O . VAL A 1 96 ? 28.651 -27.076 -20.174 1.00 85.38 96 VAL A O 1
ATOM 723 N N . PRO A 1 97 ? 28.471 -24.980 -19.378 1.00 81.38 97 PRO A N 1
ATOM 724 C CA . PRO A 1 97 ? 27.131 -24.746 -19.918 1.00 81.38 97 PRO A CA 1
ATOM 725 C C . PRO A 1 97 ? 27.164 -24.415 -21.417 1.00 81.38 97 PRO A C 1
ATOM 727 O O . PRO A 1 97 ? 28.207 -24.057 -21.964 1.00 81.38 97 PRO A O 1
ATOM 730 N N . GLY A 1 98 ? 26.004 -24.496 -22.076 1.00 82.06 98 GLY A N 1
ATOM 731 C CA . GLY A 1 98 ? 25.867 -24.142 -23.495 1.00 82.06 98 GLY A CA 1
ATOM 732 C C . GLY A 1 98 ? 26.545 -25.135 -24.441 1.00 82.06 98 GLY A C 1
ATOM 733 O O . GLY A 1 98 ? 26.940 -24.770 -25.546 1.00 82.06 98 GLY A O 1
ATOM 734 N N . CYS A 1 99 ? 26.718 -26.379 -23.996 1.00 89.25 99 CYS A N 1
ATOM 735 C CA . CYS A 1 99 ? 27.180 -27.458 -24.850 1.00 89.25 99 CYS A CA 1
ATOM 736 C C . CYS A 1 99 ? 26.020 -28.016 -25.664 1.00 89.25 99 CYS A C 1
ATOM 738 O O . CYS A 1 99 ? 24.886 -28.078 -25.186 1.00 89.25 99 CYS A O 1
ATOM 740 N N . GLU A 1 100 ? 26.312 -28.472 -26.873 1.00 92.62 100 GLU A N 1
ATOM 741 C CA . GLU A 1 100 ? 25.285 -28.967 -27.781 1.00 92.62 100 GLU A CA 1
ATOM 742 C C . GLU A 1 100 ? 25.728 -30.191 -28.577 1.00 92.62 100 GLU A C 1
ATOM 744 O O . GLU A 1 100 ? 26.912 -30.382 -28.859 1.00 92.62 100 GLU A O 1
ATOM 749 N N . ALA A 1 101 ? 24.759 -31.027 -28.937 1.00 92.44 101 ALA A N 1
ATOM 750 C CA . ALA A 1 101 ? 24.938 -32.173 -29.812 1.00 92.44 101 ALA A CA 1
ATOM 751 C C . ALA A 1 101 ? 23.747 -32.278 -30.765 1.00 92.44 101 ALA A C 1
ATOM 753 O O . ALA A 1 101 ? 22.602 -32.344 -30.324 1.00 92.44 101 ALA A O 1
ATOM 754 N N . VAL A 1 102 ? 24.017 -32.324 -32.070 1.00 91.88 102 VAL A N 1
ATOM 755 C CA . VAL A 1 102 ? 22.979 -32.485 -33.097 1.00 91.88 102 VAL A CA 1
ATOM 756 C C . VAL A 1 102 ? 23.101 -33.865 -33.725 1.00 91.88 102 VAL A C 1
ATOM 758 O O . VAL A 1 102 ? 24.180 -34.251 -34.184 1.00 91.88 102 VAL A O 1
ATOM 761 N N . GLY A 1 103 ? 22.004 -34.614 -33.740 1.00 91.94 103 GLY A N 1
ATOM 762 C CA . GLY A 1 103 ? 21.963 -35.982 -34.251 1.00 91.94 103 GLY A CA 1
ATOM 763 C C . GLY A 1 103 ? 20.586 -36.369 -34.775 1.00 91.94 103 GLY A C 1
ATOM 764 O O . GLY A 1 103 ? 19.704 -35.529 -34.888 1.00 91.94 103 GLY A O 1
ATOM 765 N N . PHE A 1 104 ? 20.406 -37.646 -35.100 1.00 91.69 104 PHE A N 1
ATOM 766 C CA . PHE A 1 104 ? 19.188 -38.219 -35.674 1.00 91.69 104 PHE A CA 1
ATOM 767 C C . PHE A 1 104 ? 18.566 -39.243 -34.714 1.00 91.69 104 PHE A C 1
ATOM 769 O O . PHE A 1 104 ? 18.700 -40.456 -34.942 1.00 91.69 104 PHE A O 1
ATOM 776 N N . PRO A 1 105 ? 17.902 -38.820 -33.623 1.00 90.12 105 PRO A N 1
ATOM 777 C CA . PRO A 1 105 ? 17.220 -39.764 -32.751 1.00 90.12 105 PRO A CA 1
ATOM 778 C C . PRO A 1 105 ? 16.044 -40.429 -33.478 1.00 90.12 105 PRO A C 1
ATOM 780 O O . PRO A 1 105 ? 15.486 -39.923 -34.452 1.00 90.12 105 PRO A O 1
ATOM 783 N N . ALA A 1 106 ? 15.635 -41.600 -33.005 1.00 85.38 106 ALA A N 1
ATOM 784 C CA . ALA A 1 106 ? 14.550 -42.377 -33.586 1.00 85.38 106 ALA A CA 1
ATOM 785 C C . ALA A 1 106 ? 13.202 -41.646 -33.493 1.00 85.38 106 ALA A C 1
ATOM 787 O O . ALA A 1 106 ? 12.354 -41.825 -34.364 1.00 85.38 106 ALA A O 1
ATOM 788 N N . VAL A 1 107 ? 13.039 -40.809 -32.463 1.00 84.88 107 VAL A N 1
ATOM 789 C CA . VAL A 1 107 ? 11.834 -40.004 -32.233 1.00 84.88 107 VAL A CA 1
ATOM 790 C C . VAL A 1 107 ? 11.696 -38.842 -33.225 1.00 84.88 107 VAL A C 1
ATOM 792 O O . VAL A 1 107 ? 10.576 -38.467 -33.559 1.00 84.88 107 VAL A O 1
ATOM 795 N N . ALA A 1 108 ? 12.807 -38.315 -33.753 1.00 86.69 108 ALA A N 1
ATOM 796 C CA . ALA A 1 108 ? 12.789 -37.233 -34.732 1.00 86.69 108 ALA A CA 1
ATOM 797 C C . ALA A 1 108 ? 12.536 -37.803 -36.134 1.00 86.69 108 ALA A C 1
ATOM 799 O O . ALA A 1 108 ? 13.383 -38.484 -36.734 1.00 86.69 108 ALA A O 1
ATOM 800 N N . ARG A 1 109 ? 11.322 -37.574 -36.637 1.00 86.19 109 ARG A N 1
ATOM 801 C CA . ARG A 1 109 ? 10.866 -38.008 -37.958 1.00 86.19 109 ARG A CA 1
ATOM 802 C C . ARG A 1 109 ? 10.096 -36.885 -38.633 1.00 86.19 109 ARG A C 1
ATOM 804 O O . ARG A 1 109 ? 9.245 -36.260 -38.008 1.00 86.19 109 ARG A O 1
ATOM 811 N N . ASN A 1 110 ? 10.356 -36.674 -39.918 1.00 80.81 110 ASN A N 1
ATOM 812 C CA . ASN A 1 110 ? 9.585 -35.716 -40.702 1.00 80.81 110 ASN A CA 1
ATOM 813 C C . ASN A 1 110 ? 8.192 -36.277 -41.063 1.00 80.81 110 ASN A C 1
ATOM 815 O O . ASN A 1 110 ? 7.861 -37.429 -40.772 1.00 80.81 110 ASN A O 1
ATOM 819 N N . SER A 1 111 ? 7.377 -35.482 -41.760 1.00 75.75 111 SER A N 1
ATOM 820 C CA . SER A 1 111 ? 6.019 -35.864 -42.188 1.00 75.75 111 SER A CA 1
ATOM 821 C C . SER A 1 111 ? 5.945 -37.113 -43.083 1.00 75.75 111 SER A C 1
ATOM 823 O O . SER A 1 111 ? 4.862 -37.664 -43.267 1.00 75.75 111 SER A O 1
ATOM 825 N N . GLN A 1 112 ? 7.074 -37.584 -43.621 1.00 79.81 112 GLN A N 1
ATOM 826 C CA . GLN A 1 112 ? 7.194 -38.796 -44.440 1.00 79.81 112 GLN A CA 1
ATOM 827 C C . GLN A 1 112 ? 7.807 -39.982 -43.672 1.00 79.81 112 GLN A C 1
ATOM 829 O O . GLN A 1 112 ? 8.182 -40.979 -44.286 1.00 79.81 112 GLN A O 1
ATOM 834 N N . ALA A 1 113 ? 7.923 -39.883 -42.344 1.00 80.25 113 ALA A N 1
ATOM 835 C CA . ALA A 1 113 ? 8.566 -40.871 -41.475 1.00 80.25 113 ALA A CA 1
ATOM 836 C C . ALA A 1 113 ? 10.058 -41.129 -41.786 1.00 80.25 113 ALA A C 1
ATOM 838 O O . ALA A 1 113 ? 10.611 -42.153 -41.375 1.00 80.25 113 ALA A O 1
ATOM 839 N N . LEU A 1 114 ? 10.731 -40.201 -42.473 1.00 82.50 114 LEU A N 1
ATOM 840 C CA . LEU A 1 114 ? 12.182 -40.243 -42.670 1.00 82.50 114 LEU A CA 1
ATOM 841 C C . LEU A 1 114 ? 12.903 -39.662 -41.439 1.00 82.50 114 LEU A C 1
ATOM 843 O O . LEU A 1 114 ? 12.329 -38.799 -40.770 1.00 82.50 114 LEU A O 1
ATOM 847 N N . PRO A 1 115 ? 14.135 -40.114 -41.120 1.00 85.69 115 PRO A N 1
ATOM 848 C CA . PRO A 1 115 ? 14.936 -39.558 -40.029 1.00 85.69 115 PRO A CA 1
ATOM 849 C C . PRO A 1 115 ? 15.114 -38.044 -40.152 1.00 85.69 115 PRO A C 1
ATOM 851 O O . PRO A 1 115 ? 15.444 -37.555 -41.232 1.00 85.69 115 PRO A O 1
ATOM 854 N N . ASP A 1 116 ? 14.932 -37.330 -39.044 1.00 87.62 116 ASP A N 1
ATOM 855 C CA . ASP A 1 116 ? 15.166 -35.888 -38.946 1.00 87.62 116 ASP A CA 1
ATOM 856 C C . ASP A 1 116 ? 16.149 -35.575 -37.810 1.00 87.62 116 ASP A C 1
ATOM 858 O O . ASP A 1 116 ? 16.442 -36.440 -36.976 1.00 87.62 116 ASP A O 1
ATOM 862 N N . THR A 1 117 ? 16.705 -34.367 -37.813 1.00 88.75 117 THR A N 1
ATOM 863 C CA . THR A 1 117 ? 17.674 -33.935 -36.802 1.00 88.75 117 THR A CA 1
ATOM 864 C C . THR A 1 117 ? 16.996 -33.431 -35.535 1.00 88.75 117 THR A C 1
ATOM 866 O O . THR A 1 117 ? 15.967 -32.770 -35.610 1.00 88.75 117 THR A O 1
ATOM 869 N N . GLU A 1 118 ? 17.632 -33.657 -34.390 1.00 88.75 118 GLU A N 1
ATOM 870 C CA . GLU A 1 118 ? 17.292 -33.045 -33.105 1.00 88.75 118 GLU A CA 1
ATOM 871 C C . GLU A 1 118 ? 18.545 -32.426 -32.485 1.00 88.75 118 GLU A C 1
ATOM 873 O O . GLU A 1 118 ? 19.642 -32.994 -32.592 1.00 88.75 118 GLU A O 1
ATOM 878 N N . GLN A 1 119 ? 18.387 -31.272 -31.837 1.00 90.50 119 GLN A N 1
ATOM 879 C CA . GLN A 1 119 ? 19.479 -30.547 -31.192 1.00 90.50 119 GLN A CA 1
ATOM 880 C C . GLN A 1 119 ? 19.342 -30.638 -29.675 1.00 90.50 119 GLN A C 1
ATOM 882 O O . GLN A 1 119 ? 18.479 -30.020 -29.058 1.00 90.50 119 GLN A O 1
ATOM 887 N N . LEU A 1 120 ? 20.251 -31.384 -29.055 1.00 87.56 120 LEU A N 1
ATOM 888 C CA . LEU A 1 120 ? 20.356 -31.477 -27.609 1.00 87.56 120 LEU A CA 1
ATOM 889 C C . LEU A 1 120 ? 21.258 -30.356 -27.087 1.00 87.56 120 LEU A C 1
ATOM 891 O O . LEU A 1 120 ? 22.458 -30.380 -27.351 1.00 87.56 120 LEU A O 1
ATOM 895 N N . VAL A 1 121 ? 20.702 -29.419 -26.315 1.00 88.62 121 VAL A N 1
ATOM 896 C CA . VAL A 1 121 ? 21.453 -28.359 -25.617 1.00 88.62 121 VAL A CA 1
ATOM 897 C C . VAL A 1 121 ? 21.490 -28.654 -24.121 1.00 88.62 121 VAL A C 1
ATOM 899 O O . VAL A 1 121 ? 20.490 -29.070 -23.530 1.00 88.62 121 VAL A O 1
ATOM 902 N N . GLY A 1 122 ? 22.646 -28.462 -23.492 1.00 88.56 122 GLY A N 1
ATOM 903 C CA . GLY A 1 122 ? 22.834 -28.827 -22.099 1.00 88.56 122 GLY A CA 1
ATOM 904 C C . GLY A 1 122 ? 24.125 -28.326 -21.467 1.00 88.56 122 GLY A C 1
ATOM 905 O O . GLY A 1 122 ? 24.878 -27.529 -22.024 1.00 88.56 122 GLY A O 1
ATOM 906 N N . THR A 1 123 ? 24.377 -28.814 -20.259 1.00 91.12 123 THR A N 1
ATOM 907 C CA . THR A 1 123 ? 25.603 -28.546 -19.503 1.00 91.12 123 THR A CA 1
ATOM 908 C C . THR A 1 123 ? 26.466 -29.800 -19.464 1.00 91.12 123 THR A C 1
ATOM 910 O O . THR A 1 123 ? 26.034 -30.838 -18.957 1.00 91.12 123 THR A O 1
ATOM 913 N N . LEU A 1 124 ? 27.696 -29.715 -19.970 1.00 91.00 124 LEU A N 1
ATOM 914 C CA . LEU A 1 124 ? 28.697 -30.769 -19.833 1.00 91.00 124 LEU A CA 1
ATOM 915 C C . LEU A 1 124 ? 29.164 -30.825 -18.374 1.00 91.00 124 LEU A C 1
ATOM 917 O O . LEU A 1 124 ? 29.542 -29.807 -17.801 1.00 91.00 124 LEU A O 1
ATOM 921 N N . LYS A 1 125 ? 29.156 -32.003 -17.757 1.00 89.44 125 LYS A N 1
ATOM 922 C CA . LYS A 1 125 ? 29.551 -32.230 -16.360 1.00 89.44 125 LYS A CA 1
ATOM 923 C C . LYS A 1 125 ? 30.741 -33.194 -16.305 1.00 89.44 125 LYS A C 1
ATOM 925 O O . LYS A 1 125 ? 30.520 -34.395 -16.146 1.00 89.44 125 LYS A O 1
ATOM 930 N N . PRO A 1 126 ? 31.994 -32.704 -16.396 1.00 84.81 126 PRO A N 1
ATOM 931 C CA . PRO A 1 126 ? 33.186 -33.559 -16.442 1.00 84.81 126 PRO A CA 1
ATOM 932 C C . PRO A 1 126 ? 33.387 -34.432 -15.196 1.00 84.81 126 PRO A C 1
ATOM 934 O O . PRO A 1 126 ? 33.964 -35.510 -15.279 1.00 84.81 126 PRO A O 1
ATOM 937 N N . GLY A 1 127 ? 32.877 -34.001 -14.035 1.00 84.25 127 GLY A N 1
ATOM 938 C CA . GLY A 1 127 ? 32.908 -34.796 -12.800 1.00 84.25 127 GLY A CA 1
ATOM 939 C C . GLY A 1 127 ? 31.907 -35.957 -12.748 1.00 84.25 127 GLY A C 1
ATOM 940 O O . GLY A 1 127 ? 31.991 -36.799 -11.855 1.00 84.25 127 GLY A O 1
ATOM 941 N N . SER A 1 128 ? 30.952 -36.028 -13.679 1.00 85.25 128 SER A N 1
ATOM 942 C CA . SER A 1 128 ? 29.981 -37.126 -13.753 1.00 85.25 128 SER A CA 1
ATOM 943 C C . SER A 1 128 ? 30.517 -38.257 -14.633 1.00 85.25 128 SER A C 1
ATOM 945 O O . SER A 1 128 ? 31.157 -38.001 -15.641 1.00 85.25 128 SER A O 1
ATOM 947 N N . SER A 1 129 ? 30.274 -39.515 -14.248 1.00 81.75 129 SER A N 1
ATOM 948 C CA . SER A 1 129 ? 30.818 -40.712 -14.925 1.00 81.75 129 SER A CA 1
ATOM 949 C C . SER A 1 129 ? 32.359 -40.747 -15.054 1.00 81.75 129 SER A C 1
ATOM 951 O O . SER A 1 129 ? 32.900 -41.514 -15.853 1.00 81.75 129 SER A O 1
ATOM 953 N N . ILE A 1 130 ? 33.080 -40.012 -14.192 1.00 83.75 130 ILE A N 1
ATOM 954 C CA . ILE A 1 130 ? 34.552 -39.903 -14.203 1.00 83.75 130 ILE A CA 1
ATOM 955 C C . ILE A 1 130 ? 35.270 -41.256 -14.073 1.00 83.75 130 ILE A C 1
ATOM 957 O O . ILE A 1 130 ? 36.268 -41.493 -14.744 1.00 83.75 130 ILE A O 1
ATOM 961 N N . LEU A 1 131 ? 34.727 -42.191 -13.280 1.00 79.88 131 LEU A N 1
ATOM 962 C CA . LEU A 1 131 ? 35.295 -43.539 -13.110 1.00 79.88 131 LEU A CA 1
ATOM 963 C C . LEU A 1 131 ? 35.271 -44.368 -14.404 1.00 79.88 131 LEU A C 1
ATOM 965 O O . LEU A 1 131 ? 36.021 -45.333 -14.528 1.00 79.88 131 LEU A O 1
ATOM 969 N N . ARG A 1 132 ? 34.412 -44.003 -15.361 1.00 77.25 132 ARG A N 1
ATOM 970 C CA . ARG A 1 132 ? 34.319 -44.627 -16.688 1.00 77.25 132 ARG A CA 1
ATOM 971 C C . ARG A 1 132 ? 35.038 -43.820 -17.773 1.00 77.25 132 ARG A C 1
ATOM 973 O O . ARG A 1 132 ? 34.977 -44.207 -18.934 1.00 77.25 132 ARG A O 1
ATOM 980 N N . GLY A 1 133 ? 35.662 -42.692 -17.421 1.00 82.44 133 GLY A N 1
ATOM 981 C CA . GLY A 1 133 ? 36.319 -41.806 -18.384 1.00 82.44 133 GLY A CA 1
ATOM 982 C C . GLY A 1 133 ? 35.359 -41.200 -19.416 1.00 82.44 133 GLY A C 1
ATOM 983 O O . GLY A 1 133 ? 35.756 -40.981 -20.557 1.00 82.44 133 GLY A O 1
ATOM 984 N N . ARG A 1 134 ? 34.087 -40.972 -19.052 1.00 88.00 134 ARG A N 1
ATOM 985 C CA . ARG A 1 134 ? 33.059 -40.399 -19.941 1.00 88.00 134 ARG A CA 1
ATOM 986 C C . ARG A 1 134 ? 32.696 -38.983 -19.519 1.00 88.00 134 ARG A C 1
ATOM 988 O O . ARG A 1 134 ? 32.752 -38.656 -18.339 1.00 88.00 134 ARG A O 1
ATOM 995 N N . TYR A 1 135 ? 32.259 -38.176 -20.479 1.00 91.62 135 TYR A N 1
ATOM 996 C CA . TYR A 1 135 ? 31.537 -36.943 -20.196 1.00 91.62 135 TYR A CA 1
ATOM 997 C C . TYR A 1 135 ? 30.038 -37.200 -20.112 1.00 91.62 135 TYR A C 1
ATOM 999 O O . TYR A 1 135 ? 29.505 -38.061 -20.808 1.00 91.62 135 TYR A O 1
ATOM 1007 N N . VAL A 1 136 ? 29.353 -36.416 -19.284 1.00 92.06 136 VAL A N 1
ATOM 1008 C CA . VAL A 1 136 ? 27.890 -36.389 -19.217 1.00 92.06 136 VAL A CA 1
ATOM 1009 C C . VAL A 1 136 ? 27.412 -35.024 -19.677 1.00 92.06 136 VAL A C 1
ATOM 1011 O O . VAL A 1 136 ? 27.855 -34.014 -19.137 1.00 92.06 136 VAL A O 1
ATOM 1014 N N . LEU A 1 137 ? 26.504 -34.990 -20.646 1.00 91.88 137 LEU A N 1
ATOM 1015 C CA . LEU A 1 137 ? 25.781 -33.791 -21.054 1.00 91.88 137 LEU A CA 1
ATOM 1016 C C . LEU A 1 137 ? 24.377 -33.847 -20.440 1.00 91.88 137 LEU A C 1
ATOM 1018 O O . LEU A 1 137 ? 23.585 -34.728 -20.778 1.00 91.88 137 LEU A O 1
ATOM 1022 N N . ASP A 1 138 ? 24.102 -32.944 -19.497 1.00 90.25 138 ASP A N 1
ATOM 1023 C CA . ASP A 1 138 ? 22.806 -32.813 -18.820 1.00 90.25 138 ASP A CA 1
ATOM 1024 C C . ASP A 1 138 ? 21.910 -31.866 -19.615 1.00 90.25 138 ASP A C 1
ATOM 1026 O O . ASP A 1 138 ? 22.289 -30.710 -19.818 1.00 90.25 138 ASP A O 1
ATOM 1030 N N . SER A 1 139 ? 20.771 -32.358 -20.104 1.00 85.19 139 SER A N 1
ATOM 1031 C CA . SER A 1 139 ? 19.877 -31.592 -20.975 1.00 85.19 139 SER A CA 1
ATOM 1032 C C . SER A 1 139 ? 19.269 -30.398 -20.237 1.00 85.19 139 SER A C 1
ATOM 1034 O O . SER A 1 139 ? 18.879 -30.511 -19.077 1.00 85.19 139 SER A O 1
ATOM 1036 N N . ALA A 1 140 ? 19.164 -29.255 -20.916 1.00 78.31 140 ALA A N 1
ATOM 1037 C CA . ALA A 1 140 ? 18.457 -28.077 -20.408 1.00 78.31 140 ALA A CA 1
ATOM 103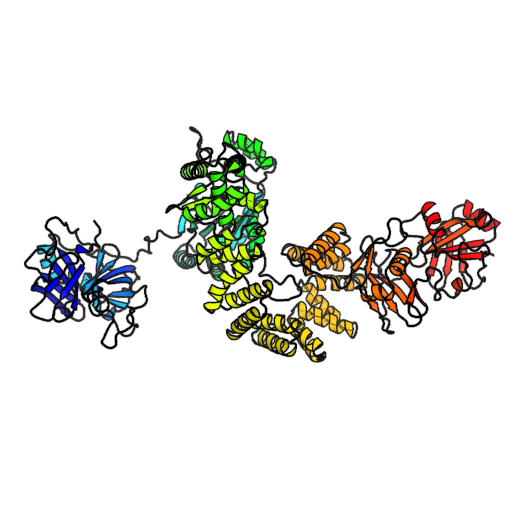8 C C . ALA A 1 140 ? 16.924 -28.185 -20.553 1.00 78.31 140 ALA A C 1
ATOM 1040 O O . ALA A 1 140 ? 16.194 -27.348 -20.025 1.00 78.31 140 ALA A O 1
ATOM 1041 N N . HIS A 1 141 ? 16.437 -29.208 -21.261 1.00 77.31 141 HIS A N 1
ATOM 1042 C CA . HIS A 1 141 ? 15.023 -29.431 -21.545 1.00 77.31 141 HIS A CA 1
ATOM 1043 C C . HIS A 1 141 ? 14.575 -30.812 -21.057 1.00 77.31 141 HIS A C 1
ATOM 1045 O O . HIS A 1 141 ? 15.384 -31.716 -20.840 1.00 77.31 141 HIS A O 1
ATOM 1051 N N . SER A 1 142 ? 13.266 -30.985 -20.875 1.00 72.75 142 SER A N 1
ATOM 1052 C CA . SER A 1 142 ? 12.681 -32.288 -20.567 1.00 72.75 142 SER A CA 1
ATOM 1053 C C . SER A 1 142 ? 12.921 -33.271 -21.715 1.00 72.75 142 SER A C 1
ATOM 1055 O O . SER A 1 142 ? 12.826 -32.923 -22.893 1.00 72.75 142 SER A O 1
ATOM 1057 N N . SER A 1 143 ? 13.247 -34.515 -21.366 1.00 68.69 143 SER A N 1
ATOM 1058 C CA . SER A 1 143 ? 13.437 -35.579 -22.346 1.00 68.69 143 SER A CA 1
ATOM 1059 C C . SER A 1 143 ? 12.129 -35.871 -23.099 1.00 68.69 143 SER A C 1
ATOM 1061 O O . SER A 1 143 ? 11.039 -35.721 -22.533 1.00 68.69 143 SER A O 1
ATOM 1063 N N . PRO A 1 144 ? 12.200 -36.313 -24.367 1.00 68.56 144 PRO A N 1
ATOM 1064 C CA . PRO A 1 144 ? 11.019 -36.777 -25.079 1.00 68.56 144 PRO A CA 1
ATOM 1065 C C . PRO A 1 144 ? 10.348 -37.939 -24.325 1.00 68.56 144 PRO A C 1
ATOM 1067 O O . PRO A 1 144 ? 11.050 -38.748 -23.706 1.00 68.56 144 PRO A O 1
ATOM 1070 N N . PRO A 1 145 ? 9.008 -38.068 -24.385 1.00 63.09 145 PRO A N 1
ATOM 1071 C CA . PRO A 1 145 ? 8.294 -39.136 -23.696 1.00 63.09 145 PRO A CA 1
ATOM 1072 C C . PRO A 1 145 ? 8.842 -40.513 -24.093 1.00 63.09 145 PRO A C 1
ATOM 1074 O O . PRO A 1 145 ? 9.043 -40.810 -25.273 1.00 63.09 145 PRO A O 1
ATOM 1077 N N . SER A 1 146 ? 9.106 -41.350 -23.085 1.00 62.28 146 SER A N 1
ATOM 1078 C CA . SER A 1 146 ? 9.692 -42.678 -23.277 1.00 62.28 146 SER A CA 1
ATOM 1079 C C . SER A 1 146 ? 8.793 -43.541 -24.167 1.00 62.28 146 SER A C 1
ATOM 1081 O O . SER A 1 146 ? 7.583 -43.634 -23.953 1.00 62.28 146 SER A O 1
ATOM 1083 N N . THR A 1 147 ? 9.385 -44.186 -25.173 1.00 57.97 147 THR A N 1
ATOM 1084 C CA . THR A 1 147 ? 8.676 -45.173 -25.997 1.00 57.97 147 THR A CA 1
ATOM 1085 C C . THR A 1 147 ? 8.782 -46.548 -25.339 1.00 57.97 147 THR A C 1
ATOM 1087 O O . THR A 1 147 ? 9.807 -46.879 -24.748 1.00 57.97 147 THR A O 1
ATOM 1090 N N . ALA A 1 148 ? 7.754 -47.392 -25.472 1.00 54.06 148 ALA A N 1
ATOM 1091 C CA . ALA A 1 148 ? 7.700 -48.723 -24.848 1.00 54.06 148 ALA A CA 1
ATOM 1092 C C . ALA A 1 148 ? 8.840 -49.690 -25.263 1.00 54.06 148 ALA A C 1
ATOM 1094 O O . ALA A 1 148 ? 8.919 -50.803 -24.748 1.00 54.06 148 ALA A O 1
ATOM 1095 N N . THR A 1 149 ? 9.709 -49.296 -26.201 1.00 55.62 149 THR A N 1
ATOM 1096 C CA . THR A 1 149 ? 10.707 -50.158 -26.849 1.00 55.62 149 THR A CA 1
ATOM 1097 C C . THR A 1 149 ? 12.163 -49.687 -26.713 1.00 55.62 149 THR A C 1
ATOM 1099 O O . THR A 1 149 ? 13.040 -50.332 -27.287 1.00 55.62 149 THR A O 1
ATOM 1102 N N . GLY A 1 150 ? 12.473 -48.615 -25.968 1.00 69.00 150 GLY A N 1
ATOM 1103 C CA . GLY A 1 150 ? 13.867 -48.204 -25.726 1.00 69.00 150 GLY A CA 1
ATOM 1104 C C . GLY A 1 150 ? 14.070 -46.724 -25.379 1.00 69.00 150 GLY A C 1
ATOM 1105 O O . GLY A 1 150 ? 13.111 -45.984 -25.179 1.00 69.00 150 GLY A O 1
ATOM 1106 N N . SER A 1 151 ? 15.339 -46.297 -25.316 1.00 80.69 151 SER A N 1
ATOM 1107 C CA . SER A 1 151 ? 15.715 -44.893 -25.077 1.00 80.69 151 SER A CA 1
ATOM 1108 C C . SER A 1 151 ? 15.127 -43.968 -26.161 1.00 80.69 151 SER A C 1
ATOM 1110 O O . SER A 1 151 ? 15.267 -44.279 -27.349 1.00 80.69 151 SER A O 1
ATOM 1112 N N . PRO A 1 152 ? 14.526 -42.817 -25.795 1.00 78.88 152 PRO A N 1
ATOM 1113 C CA . PRO A 1 152 ? 14.047 -41.820 -26.756 1.00 78.88 152 PRO A CA 1
ATOM 1114 C C . PRO A 1 152 ? 15.192 -41.215 -27.589 1.00 78.88 152 PRO A C 1
ATOM 1116 O O . PRO A 1 152 ? 14.967 -40.749 -28.705 1.00 78.88 152 PRO A O 1
ATOM 1119 N N . TRP A 1 153 ? 16.430 -41.296 -27.090 1.00 87.25 153 TRP A N 1
ATOM 1120 C CA . TRP A 1 153 ? 17.649 -40.851 -27.767 1.00 87.25 153 TRP A CA 1
ATOM 1121 C C . TRP A 1 153 ? 18.299 -41.927 -28.641 1.00 87.25 153 TRP A C 1
ATOM 1123 O O . TRP A 1 153 ? 19.379 -41.698 -29.187 1.00 87.25 153 TRP A O 1
ATOM 1133 N N . ALA A 1 154 ? 17.679 -43.101 -28.806 1.00 86.56 154 ALA A N 1
ATOM 1134 C CA . ALA A 1 154 ? 18.187 -44.137 -29.702 1.00 86.56 154 ALA A CA 1
ATOM 1135 C C . ALA A 1 154 ? 18.424 -43.553 -31.106 1.00 86.56 154 ALA A C 1
ATOM 1137 O O . ALA A 1 154 ? 17.490 -43.080 -31.736 1.00 86.56 154 ALA A O 1
ATOM 1138 N N . GLY A 1 155 ? 19.669 -43.557 -31.590 1.00 88.25 155 GLY A N 1
ATOM 1139 C CA . GLY A 1 155 ? 20.069 -42.883 -32.836 1.00 88.25 155 GLY A CA 1
ATOM 1140 C C . GLY A 1 155 ? 20.958 -41.647 -32.645 1.00 88.25 155 GLY A C 1
ATOM 1141 O O . GLY A 1 155 ? 21.650 -41.262 -33.584 1.00 88.25 155 GLY A O 1
ATOM 1142 N N . MET A 1 156 ? 21.040 -41.078 -31.435 1.00 91.94 156 MET A N 1
ATOM 1143 C CA . MET A 1 156 ? 21.977 -39.986 -31.108 1.00 91.94 156 MET A CA 1
ATOM 1144 C C . MET A 1 156 ? 23.438 -40.434 -31.015 1.00 91.94 156 MET A C 1
ATOM 1146 O O . MET A 1 156 ? 24.336 -39.606 -31.151 1.00 91.94 156 MET A O 1
ATOM 1150 N N . SER A 1 157 ? 23.697 -41.724 -30.783 1.00 93.50 157 SER A N 1
ATOM 1151 C CA . SER A 1 157 ? 25.055 -42.269 -30.710 1.00 93.50 157 SER A CA 1
ATOM 1152 C C . SER A 1 157 ? 25.865 -41.897 -31.950 1.00 93.50 157 SER A C 1
ATOM 1154 O O . SER A 1 157 ? 25.458 -42.203 -33.070 1.00 93.50 157 SER A O 1
ATOM 1156 N N . GLY A 1 158 ? 27.003 -41.248 -31.733 1.00 93.19 158 GLY A N 1
ATOM 1157 C CA . GLY A 1 158 ? 27.920 -40.744 -32.747 1.00 93.19 158 GLY A CA 1
ATOM 1158 C C . GLY A 1 158 ? 27.757 -39.256 -33.076 1.00 93.19 158 GLY A C 1
ATOM 1159 O O . GLY A 1 158 ? 28.582 -38.711 -33.808 1.00 93.19 158 GLY A O 1
ATOM 1160 N N . ALA A 1 159 ? 26.766 -38.567 -32.499 1.00 94.56 159 ALA A N 1
ATOM 1161 C CA . ALA A 1 159 ? 26.657 -37.111 -32.585 1.00 94.56 159 ALA A CA 1
ATOM 1162 C C . ALA A 1 159 ? 27.868 -36.439 -31.916 1.00 94.56 159 ALA A C 1
ATOM 1164 O O . ALA A 1 159 ? 28.269 -36.813 -30.810 1.00 94.56 159 ALA A O 1
ATOM 1165 N N . ALA A 1 160 ? 28.454 -35.444 -32.579 1.00 93.56 160 ALA A N 1
ATOM 1166 C CA . ALA A 1 160 ? 29.547 -34.665 -32.007 1.00 93.56 160 ALA A CA 1
ATOM 1167 C C . ALA A 1 160 ? 29.012 -33.694 -30.947 1.00 93.56 160 ALA A C 1
ATOM 1169 O O . ALA A 1 160 ? 28.029 -32.992 -31.180 1.00 93.56 160 ALA A O 1
ATOM 1170 N N . VAL A 1 161 ? 29.678 -33.664 -29.794 1.00 94.12 161 VAL A N 1
ATOM 1171 C CA . VAL A 1 161 ? 29.397 -32.745 -28.691 1.00 94.12 161 VAL A CA 1
ATOM 1172 C C . VAL A 1 161 ? 30.330 -31.553 -28.810 1.00 94.12 161 VAL A C 1
ATOM 1174 O O . VAL A 1 161 ? 31.558 -31.708 -28.795 1.00 94.12 161 VAL A O 1
ATOM 1177 N N . PHE A 1 162 ? 29.743 -30.369 -28.901 1.00 91.69 162 PHE A N 1
ATOM 1178 C CA . PHE A 1 162 ? 30.453 -29.106 -28.987 1.00 91.69 162 PHE A CA 1
ATOM 1179 C C . PHE A 1 162 ? 30.362 -28.340 -27.678 1.00 91.69 162 PHE A C 1
ATOM 1181 O O . PHE A 1 162 ? 29.300 -28.229 -27.071 1.00 91.69 162 PHE A O 1
ATOM 1188 N N . ALA A 1 163 ? 31.493 -27.776 -27.272 1.00 87.38 163 ALA A N 1
ATOM 1189 C CA . ALA A 1 163 ? 31.533 -26.640 -26.371 1.00 87.38 163 ALA A CA 1
ATOM 1190 C C . ALA A 1 163 ? 32.015 -25.450 -27.204 1.00 87.38 163 ALA A C 1
ATOM 1192 O O . ALA A 1 163 ? 33.166 -25.426 -27.652 1.00 87.38 163 ALA A O 1
ATOM 1193 N N . ARG A 1 164 ? 31.128 -24.480 -27.457 1.00 78.62 164 ARG A N 1
ATOM 1194 C CA . ARG A 1 164 ? 31.379 -23.371 -28.394 1.00 78.62 164 ARG A CA 1
ATOM 1195 C C . ARG A 1 164 ? 31.687 -23.905 -29.801 1.00 78.62 164 ARG A C 1
ATOM 1197 O O . ARG A 1 164 ? 30.867 -24.583 -30.402 1.00 78.62 164 ARG A O 1
ATOM 1204 N N . SER A 1 165 ? 32.873 -23.616 -30.333 1.00 81.12 165 SER A N 1
ATOM 1205 C CA . SER A 1 165 ? 33.347 -24.081 -31.639 1.00 81.12 165 SER A CA 1
ATOM 1206 C C . SER A 1 165 ? 34.276 -25.300 -31.563 1.00 81.12 165 SER A C 1
ATOM 1208 O O . SER A 1 165 ? 34.763 -25.742 -32.605 1.00 81.12 165 SER A O 1
ATOM 1210 N N . ALA A 1 166 ? 34.539 -25.841 -30.367 1.00 88.06 166 ALA A N 1
ATOM 1211 C CA . ALA A 1 166 ? 35.444 -26.969 -30.167 1.00 88.06 166 ALA A CA 1
ATOM 1212 C C . ALA A 1 166 ? 34.680 -28.285 -29.969 1.00 88.06 166 ALA A C 1
ATOM 1214 O O . ALA A 1 166 ? 33.759 -28.365 -29.152 1.00 88.06 166 ALA A O 1
ATOM 1215 N N . LEU A 1 167 ? 35.090 -29.329 -30.692 1.00 92.12 167 LEU A N 1
ATOM 1216 C CA . LEU A 1 167 ? 34.586 -30.688 -30.503 1.00 92.12 167 LEU A CA 1
ATOM 1217 C C . LEU A 1 167 ? 35.218 -31.267 -29.234 1.00 92.12 167 LEU A C 1
ATOM 1219 O O . LEU A 1 167 ? 36.428 -31.498 -29.192 1.00 92.12 167 LEU A O 1
ATOM 1223 N N . VAL A 1 168 ? 34.398 -31.482 -28.206 1.00 93.62 168 VAL A N 1
ATOM 1224 C CA . VAL A 1 168 ? 34.832 -31.973 -26.885 1.00 93.62 168 VAL A CA 1
ATOM 1225 C C . VAL A 1 168 ? 34.516 -33.446 -26.665 1.00 93.62 168 VAL A C 1
ATOM 1227 O O . VAL A 1 168 ? 35.117 -34.083 -25.801 1.00 93.62 168 VAL A O 1
ATOM 1230 N N . GLY A 1 169 ? 33.612 -34.023 -27.455 1.00 93.81 169 GLY A N 1
ATOM 1231 C CA . GLY A 1 169 ? 33.321 -35.446 -27.370 1.00 93.81 169 GLY A CA 1
ATOM 1232 C C . GLY A 1 169 ? 32.357 -35.963 -28.426 1.00 93.81 169 GLY A C 1
ATOM 1233 O O . GLY A 1 169 ? 31.949 -35.239 -29.331 1.00 93.81 169 GLY A O 1
ATOM 1234 N N . VAL A 1 170 ? 32.003 -37.240 -28.305 1.00 95.25 170 VAL A N 1
ATOM 1235 C CA . VAL A 1 170 ? 31.077 -37.951 -29.200 1.00 95.25 170 VAL A CA 1
ATOM 1236 C C . VAL A 1 170 ? 30.061 -38.710 -28.358 1.00 95.25 170 VAL A C 1
ATOM 1238 O O . VAL A 1 170 ? 30.457 -39.523 -27.526 1.00 95.25 170 VAL A O 1
ATOM 1241 N N . VAL A 1 171 ? 28.765 -38.467 -28.558 1.00 95.12 171 VAL A N 1
ATOM 1242 C CA . VAL A 1 171 ? 27.686 -39.154 -27.828 1.00 95.12 171 VAL A CA 1
ATOM 1243 C C . VAL A 1 171 ? 27.833 -40.663 -28.004 1.00 95.12 171 VAL A C 1
ATOM 1245 O O . VAL A 1 171 ? 27.992 -41.137 -29.118 1.00 95.12 171 VAL A O 1
ATOM 1248 N N . SER A 1 172 ? 27.780 -41.421 -26.915 1.00 91.50 172 SER A N 1
ATOM 1249 C CA . SER A 1 172 ? 27.993 -42.877 -26.885 1.00 91.50 172 SER A CA 1
ATOM 1250 C C . SER A 1 172 ? 26.891 -43.644 -26.154 1.00 91.50 172 SER A C 1
ATOM 1252 O O . SER A 1 172 ? 26.788 -44.857 -26.314 1.00 91.50 172 SER A O 1
ATOM 1254 N N . GLY A 1 173 ? 26.031 -42.965 -25.394 1.00 86.88 173 GLY A N 1
ATOM 1255 C CA . GLY A 1 173 ? 24.924 -43.625 -24.714 1.00 86.88 173 GLY A CA 1
ATOM 1256 C C . GLY A 1 173 ? 23.993 -42.672 -23.977 1.00 86.88 173 GLY A C 1
ATOM 1257 O O . GLY A 1 173 ? 24.211 -41.465 -23.930 1.00 86.88 173 GLY A O 1
ATOM 1258 N N . ASP A 1 174 ? 22.958 -43.252 -23.384 1.00 84.44 174 ASP A N 1
ATOM 1259 C CA . ASP A 1 174 ? 21.961 -42.592 -22.544 1.00 84.44 174 ASP A CA 1
ATOM 1260 C C . ASP A 1 174 ? 21.780 -43.445 -21.273 1.00 84.44 174 ASP A C 1
ATOM 1262 O O . ASP A 1 174 ? 21.369 -44.609 -21.369 1.00 84.44 174 ASP A O 1
ATOM 1266 N N . PRO A 1 175 ? 22.123 -42.920 -20.084 1.00 79.06 175 PRO A N 1
ATOM 1267 C CA . PRO A 1 175 ? 21.930 -43.620 -18.826 1.00 79.06 175 PRO A CA 1
ATOM 1268 C C . PRO A 1 175 ? 20.446 -43.616 -18.410 1.00 79.06 175 PRO A C 1
ATOM 1270 O O . PRO A 1 175 ? 19.903 -42.621 -17.930 1.00 79.06 175 PRO A O 1
ATOM 1273 N N . THR A 1 176 ? 19.818 -44.793 -18.468 1.00 71.06 176 THR A N 1
ATOM 1274 C CA . THR A 1 176 ? 18.370 -45.009 -18.256 1.00 71.06 176 THR A CA 1
ATOM 1275 C C . THR A 1 176 ? 17.818 -44.553 -16.898 1.00 71.06 176 THR A C 1
ATOM 1277 O O . THR A 1 176 ? 16.629 -44.278 -16.784 1.00 71.06 176 THR A O 1
ATOM 1280 N N . ASN A 1 177 ? 18.655 -44.447 -15.861 1.00 76.44 177 ASN A N 1
ATOM 1281 C CA . ASN A 1 177 ? 18.223 -44.117 -14.493 1.00 76.44 177 ASN A CA 1
ATOM 1282 C C . ASN A 1 177 ? 17.982 -42.613 -14.250 1.00 76.44 177 ASN A C 1
ATOM 1284 O O . ASN A 1 177 ? 17.672 -42.225 -13.127 1.00 76.44 177 ASN A O 1
ATOM 1288 N N . TRP A 1 178 ? 18.126 -41.767 -15.275 1.00 78.81 178 TRP A N 1
ATOM 1289 C CA . TRP A 1 178 ? 17.954 -40.308 -15.188 1.00 78.81 178 TRP A CA 1
ATOM 1290 C C . TRP A 1 178 ? 16.772 -39.799 -16.018 1.00 78.81 178 TRP A C 1
ATOM 1292 O O . TRP A 1 178 ? 16.820 -38.689 -16.540 1.00 78.81 178 TRP A O 1
ATOM 1302 N N . ALA A 1 179 ? 15.737 -40.630 -16.192 1.00 78.56 179 ALA A N 1
ATOM 1303 C CA . ALA A 1 179 ? 14.569 -40.324 -17.024 1.00 78.56 179 ALA A CA 1
ATOM 1304 C C . ALA A 1 179 ? 14.946 -39.808 -18.430 1.00 78.56 179 ALA A C 1
ATOM 1306 O O . ALA A 1 179 ? 14.257 -38.965 -18.994 1.00 78.56 179 ALA A O 1
ATOM 1307 N N . HIS A 1 180 ? 16.066 -40.287 -18.986 1.00 82.06 180 HIS A N 1
ATOM 1308 C CA . HIS A 1 180 ? 16.617 -39.850 -20.274 1.00 82.06 180 HIS A CA 1
ATOM 1309 C C . HIS A 1 180 ? 16.973 -38.353 -20.358 1.00 82.06 180 HIS A C 1
ATOM 1311 O O . HIS A 1 180 ? 17.142 -37.820 -21.450 1.00 82.06 180 HIS A O 1
ATOM 1317 N N . GLY A 1 181 ? 17.114 -37.647 -19.232 1.00 82.38 181 GLY A N 1
ATOM 1318 C CA . GLY A 1 181 ? 17.518 -36.234 -19.204 1.00 82.38 181 GLY A CA 1
ATOM 1319 C C . GLY A 1 181 ? 19.008 -35.998 -19.485 1.00 82.38 181 GLY A C 1
ATOM 1320 O O . GLY A 1 181 ? 19.466 -34.860 -19.465 1.00 82.38 181 GLY A O 1
ATOM 1321 N N . ARG A 1 182 ? 19.791 -37.059 -19.715 1.00 89.00 182 ARG A N 1
ATOM 1322 C CA . ARG A 1 182 ? 21.253 -37.011 -19.854 1.00 89.00 182 ARG A CA 1
ATOM 1323 C C . ARG A 1 182 ? 21.725 -37.888 -20.998 1.00 89.00 182 ARG A C 1
ATOM 1325 O O . ARG A 1 182 ? 21.136 -38.934 -21.245 1.00 89.00 182 ARG A O 1
ATOM 1332 N N . VAL A 1 183 ? 22.840 -37.515 -21.622 1.00 90.56 183 VAL A N 1
ATOM 1333 C CA . VAL A 1 183 ? 23.582 -38.390 -22.544 1.00 90.56 183 VAL A CA 1
ATOM 1334 C C . VAL A 1 183 ? 25.046 -38.495 -22.128 1.00 90.56 183 VAL A C 1
ATOM 1336 O O . VAL A 1 183 ? 25.641 -37.539 -21.628 1.00 90.56 183 VAL A O 1
ATOM 1339 N N . GLU A 1 184 ? 25.633 -39.672 -22.317 1.00 92.81 184 GLU A N 1
ATOM 1340 C CA . GLU A 1 184 ? 27.057 -39.928 -22.104 1.00 92.81 184 GLU A CA 1
ATOM 1341 C C . GLU A 1 184 ? 27.828 -39.752 -23.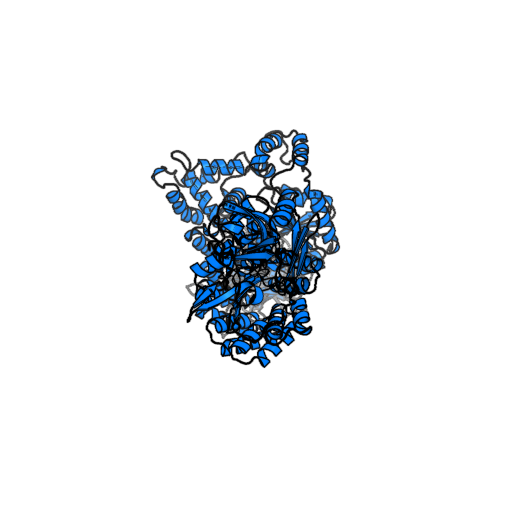412 1.00 92.81 184 GLU A C 1
ATOM 1343 O O . GLU A 1 184 ? 27.404 -40.233 -24.464 1.00 92.81 184 GLU A O 1
ATOM 1348 N N . ALA A 1 185 ? 28.998 -39.125 -23.346 1.00 94.06 185 ALA A N 1
ATOM 1349 C CA . ALA A 1 185 ? 29.880 -38.892 -24.479 1.00 94.06 185 ALA A CA 1
ATOM 1350 C C . ALA A 1 185 ? 31.316 -39.358 -24.200 1.00 94.06 185 ALA A C 1
ATOM 1352 O O . ALA A 1 185 ? 31.823 -39.259 -23.081 1.00 94.06 185 ALA A O 1
ATOM 1353 N N . VAL A 1 186 ? 31.983 -39.857 -25.239 1.00 94.44 186 VAL A N 1
ATOM 1354 C CA . VAL A 1 186 ? 33.418 -40.160 -25.244 1.00 94.44 186 VAL A CA 1
ATOM 1355 C C . VAL A 1 186 ? 34.181 -38.842 -25.334 1.00 94.44 186 VAL A C 1
ATOM 1357 O O . VAL A 1 186 ? 33.933 -38.104 -26.290 1.00 94.44 186 VAL A O 1
ATOM 1360 N N . PRO A 1 187 ? 35.103 -38.531 -24.410 1.00 93.56 187 PRO A N 1
ATOM 1361 C CA . PRO A 1 187 ? 35.933 -37.338 -24.516 1.00 93.56 187 PRO A CA 1
ATOM 1362 C C . PRO A 1 187 ? 36.787 -37.355 -25.787 1.00 93.56 187 PRO A C 1
ATOM 1364 O O . PRO A 1 187 ? 37.350 -38.387 -26.163 1.00 93.56 187 PRO A O 1
ATOM 1367 N N . ALA A 1 188 ? 36.940 -36.199 -26.429 1.00 93.19 188 ALA A N 1
ATOM 1368 C CA . ALA A 1 188 ? 37.815 -36.033 -27.589 1.00 93.19 188 ALA A CA 1
ATOM 1369 C C . ALA A 1 188 ? 39.274 -36.414 -27.277 1.00 93.19 188 ALA A C 1
ATOM 1371 O O . ALA A 1 188 ? 39.969 -36.973 -28.127 1.00 93.19 188 ALA A O 1
ATOM 1372 N N . SER A 1 189 ? 39.718 -36.188 -26.038 1.00 91.75 189 SER A N 1
ATOM 1373 C CA . SER A 1 189 ? 41.031 -36.608 -25.542 1.00 91.75 189 SER A CA 1
ATOM 1374 C C . SER A 1 189 ? 41.240 -38.126 -25.600 1.00 91.75 189 SER A C 1
ATOM 1376 O O . SER A 1 189 ? 42.328 -38.570 -25.959 1.00 91.75 189 SER A O 1
ATOM 1378 N N . SER A 1 190 ? 40.200 -38.932 -25.361 1.00 92.00 190 SER A N 1
ATOM 1379 C CA . SER A 1 190 ? 40.264 -40.398 -25.470 1.00 92.00 190 SER A CA 1
ATOM 1380 C C . SER A 1 190 ? 40.423 -40.884 -26.914 1.00 92.00 190 SER A C 1
ATOM 1382 O O . SER A 1 190 ? 41.072 -41.907 -27.146 1.00 92.00 190 SER A O 1
ATOM 1384 N N . LEU A 1 191 ? 39.853 -40.160 -27.886 1.00 91.81 191 LEU A N 1
ATOM 1385 C CA . LEU A 1 191 ? 40.023 -40.440 -29.319 1.00 91.81 191 LEU A CA 1
ATOM 1386 C C . LEU A 1 191 ? 41.445 -40.086 -29.772 1.00 91.81 191 LEU A C 1
ATOM 1388 O O . LEU A 1 191 ? 42.119 -40.886 -30.414 1.00 91.81 191 LEU A O 1
ATOM 1392 N N . LEU A 1 192 ? 41.918 -38.900 -29.383 1.00 91.88 192 LEU A N 1
ATOM 1393 C CA . LEU A 1 192 ? 43.227 -38.363 -29.763 1.00 91.88 192 LEU A CA 1
ATOM 1394 C C . LEU A 1 192 ? 44.410 -39.033 -29.053 1.00 91.88 192 LEU A C 1
ATOM 1396 O O . LEU A 1 192 ? 45.547 -38.886 -29.494 1.00 91.88 192 LEU A O 1
ATOM 1400 N N . ALA A 1 193 ? 44.154 -39.801 -27.994 1.00 90.00 193 ALA A N 1
ATOM 1401 C CA . ALA A 1 193 ? 45.155 -40.648 -27.356 1.00 90.00 193 ALA A CA 1
ATOM 1402 C C . ALA A 1 193 ? 45.557 -41.871 -28.208 1.00 90.00 193 ALA A C 1
ATOM 1404 O O . ALA A 1 193 ? 46.576 -42.493 -27.914 1.00 90.00 193 ALA A O 1
ATOM 1405 N N . ASP A 1 194 ? 44.779 -42.239 -29.235 1.00 93.06 194 ASP A N 1
ATOM 1406 C CA . ASP A 1 194 ? 45.100 -43.345 -30.144 1.00 93.06 194 ASP A CA 1
ATOM 1407 C C . ASP A 1 194 ? 45.932 -42.844 -31.348 1.00 93.06 194 ASP A C 1
ATOM 1409 O O . ASP A 1 194 ? 45.421 -42.085 -32.180 1.00 93.06 194 ASP A O 1
ATOM 1413 N N . PRO A 1 195 ? 47.201 -43.275 -31.503 1.00 90.31 195 PRO A N 1
ATOM 1414 C CA . PRO A 1 195 ? 48.046 -42.839 -32.613 1.00 90.31 195 PRO A CA 1
ATOM 1415 C C . PRO A 1 195 ? 47.470 -43.163 -33.997 1.00 90.31 195 PRO A C 1
ATOM 1417 O O . PRO A 1 195 ? 47.673 -42.385 -34.929 1.00 90.31 195 PRO A O 1
ATOM 1420 N N . ALA A 1 196 ? 46.734 -44.272 -34.145 1.00 91.81 196 ALA A N 1
ATOM 1421 C CA . ALA A 1 196 ? 46.133 -44.656 -35.422 1.00 91.81 196 ALA A CA 1
ATOM 1422 C C . ALA A 1 196 ? 45.005 -43.692 -35.825 1.00 91.81 196 ALA A C 1
ATOM 1424 O O . ALA A 1 196 ? 44.865 -43.352 -37.001 1.00 91.81 196 ALA A O 1
ATOM 1425 N N . PHE A 1 197 ? 44.241 -43.196 -34.846 1.00 92.94 197 PHE A N 1
ATOM 1426 C CA . PHE A 1 197 ? 43.225 -42.165 -35.061 1.00 92.94 197 PHE A CA 1
ATOM 1427 C C . PHE A 1 197 ? 43.861 -40.845 -35.516 1.00 92.94 197 PHE A C 1
ATOM 1429 O O . PHE A 1 197 ? 43.441 -40.256 -36.514 1.00 92.94 197 PHE A O 1
ATOM 1436 N N . VAL A 1 198 ? 44.907 -40.400 -34.811 1.00 91.06 198 VAL A N 1
ATOM 1437 C CA . VAL A 1 198 ? 45.633 -39.156 -35.122 1.00 91.06 198 VAL A CA 1
ATOM 1438 C C . VAL A 1 198 ? 46.284 -39.220 -36.502 1.00 91.06 198 VAL A C 1
ATOM 1440 O O . VAL A 1 198 ? 46.232 -38.236 -37.245 1.00 91.06 198 VAL A O 1
ATOM 1443 N N . GLN A 1 199 ? 46.857 -40.369 -36.872 1.00 90.19 199 GLN A N 1
ATOM 1444 C CA . GLN A 1 199 ? 47.456 -40.583 -38.187 1.00 90.19 199 GLN A CA 1
ATOM 1445 C C . GLN A 1 199 ? 46.419 -40.415 -39.305 1.00 90.19 199 GLN A C 1
ATOM 1447 O O . GLN A 1 199 ? 46.614 -39.577 -40.183 1.00 90.19 199 GLN A O 1
ATOM 1452 N N . LEU A 1 200 ? 45.294 -41.135 -39.240 1.00 89.94 200 LEU A N 1
ATOM 1453 C CA . LEU A 1 200 ? 44.230 -41.054 -40.249 1.00 89.94 200 LEU A CA 1
ATOM 1454 C C . LEU A 1 200 ? 43.634 -39.647 -40.351 1.00 89.94 200 LEU A C 1
ATOM 1456 O O . LEU A 1 200 ? 43.368 -39.153 -41.448 1.00 89.94 200 LEU A O 1
ATOM 1460 N N . LEU A 1 201 ? 43.451 -38.969 -39.216 1.00 88.56 201 LEU A N 1
ATOM 1461 C CA . LEU A 1 201 ? 42.969 -37.595 -39.218 1.00 88.56 201 LEU A CA 1
ATOM 1462 C C . LEU A 1 201 ? 43.976 -36.648 -39.881 1.00 88.56 201 LEU A C 1
ATOM 1464 O O . LEU A 1 201 ? 43.576 -35.805 -40.676 1.00 88.56 201 LEU A O 1
ATOM 1468 N N . THR A 1 202 ? 45.271 -36.804 -39.604 1.00 87.25 202 THR A N 1
ATOM 1469 C CA . THR A 1 202 ? 46.331 -35.980 -40.207 1.00 87.25 202 THR A CA 1
ATOM 1470 C C . THR A 1 202 ? 46.437 -36.227 -41.713 1.00 87.25 202 THR A C 1
ATOM 1472 O O . THR A 1 202 ? 46.522 -35.269 -42.480 1.00 87.25 202 THR A O 1
ATOM 1475 N N . GLU A 1 203 ? 46.366 -37.489 -42.147 1.00 87.81 203 GLU A N 1
ATOM 1476 C CA . GLU A 1 203 ? 46.398 -37.890 -43.560 1.00 87.81 203 GLU A CA 1
ATOM 1477 C C . GLU A 1 203 ? 45.238 -37.282 -44.364 1.00 87.81 203 GLU A C 1
ATOM 1479 O O . GLU A 1 203 ? 45.439 -36.816 -45.485 1.00 87.81 203 GLU A O 1
ATOM 1484 N N . HIS A 1 204 ? 44.031 -37.241 -43.791 1.00 85.44 204 HIS A N 1
ATOM 1485 C CA . HIS A 1 204 ? 42.831 -36.780 -44.495 1.00 85.44 204 HIS A CA 1
ATOM 1486 C C . HIS A 1 204 ? 42.468 -35.303 -44.262 1.00 85.44 204 HIS A C 1
ATOM 1488 O O . HIS A 1 204 ? 41.819 -34.709 -45.125 1.00 85.44 204 HIS A O 1
ATOM 1494 N N . ALA A 1 205 ? 42.836 -34.707 -43.124 1.00 76.62 205 ALA A N 1
ATOM 1495 C CA . ALA A 1 205 ? 42.527 -33.315 -42.770 1.00 76.62 205 ALA A CA 1
ATOM 1496 C C . ALA A 1 205 ? 43.722 -32.355 -42.942 1.00 76.62 205 ALA A C 1
ATOM 1498 O O . ALA A 1 205 ? 43.543 -31.143 -42.847 1.00 76.62 205 ALA A O 1
ATOM 1499 N N . GLY A 1 206 ? 44.928 -32.870 -43.210 1.00 73.38 206 GLY A N 1
ATOM 1500 C CA . GLY A 1 206 ? 46.117 -32.092 -43.582 1.00 73.38 206 GLY A CA 1
ATOM 1501 C C . GLY A 1 206 ? 46.915 -31.486 -42.422 1.00 73.38 206 GLY A C 1
ATOM 1502 O O . GLY A 1 206 ? 48.030 -31.017 -42.635 1.00 73.38 206 GLY A O 1
ATOM 1503 N N . THR A 1 207 ? 46.393 -31.512 -41.195 1.00 74.81 207 THR A N 1
ATOM 1504 C CA . THR A 1 207 ? 47.078 -31.011 -39.991 1.00 74.81 207 THR A CA 1
ATOM 1505 C C . THR A 1 207 ? 46.818 -31.924 -38.798 1.00 74.81 207 THR A C 1
ATOM 1507 O O . THR A 1 207 ? 45.680 -32.382 -38.653 1.00 74.81 207 THR A O 1
ATOM 1510 N N . PRO A 1 208 ? 47.803 -32.131 -37.908 1.00 77.44 208 PRO A N 1
ATOM 1511 C CA . PRO A 1 208 ? 47.575 -32.881 -36.687 1.00 77.44 208 PRO A CA 1
ATOM 1512 C C . PRO A 1 208 ? 46.588 -32.136 -35.768 1.00 77.44 208 PRO A C 1
ATOM 1514 O O . PRO A 1 208 ? 46.677 -30.912 -35.636 1.00 77.44 208 PRO A O 1
ATOM 1517 N N . PRO A 1 209 ? 45.643 -32.849 -35.136 1.00 84.75 209 PRO A N 1
ATOM 1518 C CA . PRO A 1 209 ? 44.726 -32.274 -34.158 1.00 84.75 209 PRO A CA 1
ATOM 1519 C C . PRO A 1 209 ? 45.496 -31.771 -32.931 1.00 84.75 209 PRO A C 1
ATOM 1521 O O . PRO A 1 209 ? 46.363 -32.466 -32.403 1.00 84.75 209 PRO A O 1
ATOM 1524 N N . VAL A 1 210 ? 45.152 -30.578 -32.450 1.00 82.81 210 VAL A N 1
ATOM 1525 C CA . VAL A 1 210 ? 45.687 -30.019 -31.203 1.00 82.81 210 VAL A CA 1
ATOM 1526 C C . VAL A 1 210 ? 44.541 -29.900 -30.209 1.00 82.81 210 VAL A C 1
ATOM 1528 O O . VAL A 1 210 ? 43.546 -29.238 -30.503 1.00 82.81 210 VAL A O 1
ATOM 1531 N N . LEU A 1 211 ? 44.682 -30.552 -29.053 1.00 86.12 211 LEU A N 1
ATOM 1532 C CA . LEU A 1 211 ? 43.754 -30.404 -27.934 1.00 86.12 211 LEU A CA 1
ATOM 1533 C C . LEU A 1 211 ? 43.966 -29.048 -27.270 1.00 86.12 211 LEU A C 1
ATOM 1535 O O . LEU A 1 211 ? 45.063 -28.755 -26.796 1.00 86.12 211 LEU A O 1
ATOM 1539 N N . ALA A 1 212 ? 42.908 -28.251 -27.223 1.00 84.19 212 ALA A N 1
ATOM 1540 C CA . ALA A 1 212 ? 42.843 -27.037 -26.432 1.00 84.19 212 ALA A CA 1
ATOM 1541 C C . ALA A 1 212 ? 42.039 -27.286 -25.151 1.00 84.19 212 ALA A C 1
ATOM 1543 O O . ALA A 1 212 ? 41.002 -27.954 -25.170 1.00 84.19 212 ALA A O 1
ATOM 1544 N N . SER A 1 213 ? 42.504 -26.718 -24.047 1.00 81.25 213 SER A N 1
ATOM 1545 C CA . SER A 1 213 ? 41.786 -26.733 -22.779 1.00 81.25 213 SER A CA 1
ATOM 1546 C C . SER A 1 213 ? 40.525 -25.876 -22.876 1.00 81.25 213 SER A C 1
ATOM 1548 O O . SER A 1 213 ? 40.579 -24.680 -23.160 1.00 81.25 213 SER A O 1
ATOM 1550 N N . ILE A 1 214 ? 39.377 -26.505 -22.657 1.00 76.94 214 ILE A N 1
ATOM 1551 C CA . ILE A 1 214 ? 38.067 -25.887 -22.522 1.00 76.94 214 ILE A CA 1
ATOM 1552 C C . ILE A 1 214 ? 37.800 -25.780 -21.032 1.00 76.94 214 ILE A C 1
ATOM 1554 O O . ILE A 1 214 ? 37.417 -26.748 -20.374 1.00 76.94 214 ILE A O 1
ATOM 1558 N N . HIS A 1 215 ? 38.026 -24.593 -20.494 1.00 64.62 215 HIS A N 1
ATOM 1559 C CA . HIS A 1 215 ? 37.582 -24.285 -19.149 1.00 64.62 215 HIS A CA 1
ATOM 1560 C C . HIS A 1 215 ? 36.086 -23.993 -19.171 1.00 64.62 215 HIS A C 1
ATOM 1562 O O . HIS A 1 215 ? 35.547 -23.497 -20.168 1.00 64.62 215 HIS A O 1
ATOM 1568 N N . ALA A 1 216 ? 35.422 -24.251 -18.044 1.00 46.84 216 ALA A N 1
ATOM 1569 C CA . ALA A 1 216 ? 34.206 -23.526 -17.731 1.00 46.84 216 ALA A CA 1
ATOM 1570 C C . ALA A 1 216 ? 34.596 -22.055 -17.556 1.0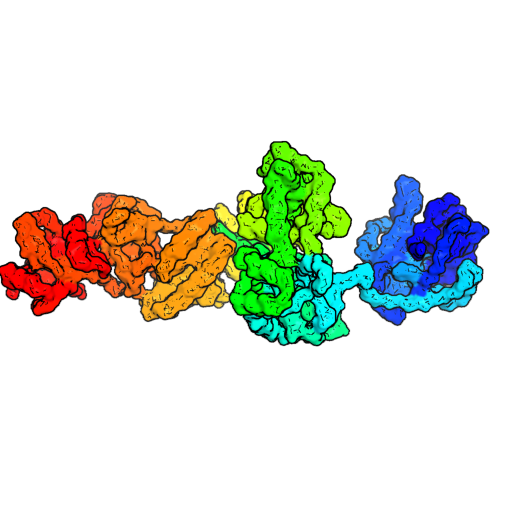0 46.84 216 ALA A C 1
ATOM 1572 O O . ALA A 1 216 ? 34.804 -21.565 -16.449 1.00 46.84 216 ALA A O 1
ATOM 1573 N N . GLU A 1 217 ? 34.732 -21.335 -18.662 1.00 40.84 217 GLU A N 1
ATOM 1574 C CA . GLU A 1 217 ? 34.453 -19.918 -18.608 1.00 40.84 217 GLU A CA 1
ATOM 1575 C C . GLU A 1 217 ? 33.011 -19.826 -18.113 1.00 40.84 217 GLU A C 1
ATOM 1577 O O . GLU A 1 217 ? 32.084 -20.358 -18.736 1.00 40.84 217 GLU A O 1
ATOM 1582 N N . GLN A 1 218 ? 32.850 -19.217 -16.935 1.00 38.78 218 GLN A N 1
ATOM 1583 C CA . GLN A 1 218 ? 31.581 -18.625 -16.531 1.00 38.78 218 GLN A CA 1
ATOM 1584 C C . GLN A 1 218 ? 31.004 -17.978 -17.785 1.00 38.78 218 GLN A C 1
ATOM 1586 O O . GLN A 1 218 ? 31.729 -17.251 -18.454 1.00 38.78 218 GLN A O 1
ATOM 1591 N N . SER A 1 219 ? 29.792 -18.360 -18.184 1.00 33.16 219 SER A N 1
ATOM 1592 C CA . SER A 1 219 ? 29.242 -17.974 -19.476 1.00 33.16 219 SER A CA 1
ATOM 1593 C C . SER A 1 219 ? 29.377 -16.465 -19.704 1.00 33.16 219 SER A C 1
ATOM 1595 O O . SER A 1 219 ? 28.558 -15.698 -19.220 1.00 33.16 219 SER A O 1
ATOM 1597 N N . ASP A 1 220 ? 30.359 -16.074 -20.509 1.00 30.30 220 ASP A N 1
ATOM 1598 C CA . ASP A 1 220 ? 30.440 -14.773 -21.179 1.00 30.30 220 ASP A CA 1
ATOM 1599 C C . ASP A 1 220 ? 29.734 -14.842 -22.551 1.00 30.30 220 ASP A C 1
ATOM 1601 O O . ASP A 1 220 ? 30.076 -14.156 -23.511 1.00 30.30 220 ASP A O 1
ATOM 1605 N N . ALA A 1 221 ? 28.723 -15.713 -22.657 1.00 30.44 221 ALA A N 1
ATOM 1606 C CA . ALA A 1 221 ? 27.795 -15.795 -23.783 1.00 30.44 221 ALA A CA 1
ATOM 1607 C C . ALA A 1 221 ? 26.350 -16.085 -23.319 1.00 30.44 221 ALA A C 1
ATOM 1609 O O . ALA A 1 221 ? 25.632 -16.869 -23.925 1.00 30.44 221 ALA A O 1
ATOM 1610 N N . ALA A 1 222 ? 25.914 -15.482 -22.218 1.00 33.78 222 ALA A N 1
ATOM 1611 C CA . ALA A 1 222 ? 25.253 -14.189 -22.346 1.00 33.78 222 ALA A CA 1
ATOM 1612 C C . ALA A 1 222 ? 26.270 -13.187 -21.794 1.00 33.78 222 ALA A C 1
ATOM 1614 O O . ALA A 1 222 ? 26.935 -13.530 -20.818 1.00 33.78 222 ALA A O 1
ATOM 1615 N N . GLY A 1 223 ? 26.479 -12.027 -22.425 1.00 37.62 223 GLY A N 1
ATOM 1616 C CA . GLY A 1 223 ? 27.336 -10.998 -21.823 1.00 37.62 223 GLY A CA 1
ATOM 1617 C C . GLY A 1 223 ? 26.935 -10.841 -20.359 1.00 37.62 223 GLY A C 1
ATOM 1618 O O . GLY A 1 223 ? 25.740 -10.910 -20.073 1.00 37.62 223 GLY A O 1
ATOM 1619 N N . SER A 1 224 ? 27.904 -10.794 -19.442 1.00 48.16 224 SER A N 1
ATOM 1620 C CA . SER A 1 224 ? 27.631 -10.769 -18.007 1.00 48.16 224 SER A CA 1
ATOM 1621 C C . SER A 1 224 ? 26.426 -9.871 -17.739 1.00 48.16 224 SER A C 1
ATOM 1623 O O . SER A 1 224 ? 26.496 -8.673 -18.010 1.00 48.16 224 SER A O 1
ATOM 1625 N N . SER A 1 225 ? 25.328 -10.420 -17.203 1.00 68.12 225 SER A N 1
ATOM 1626 C CA . SER A 1 225 ? 24.109 -9.642 -16.918 1.00 68.12 225 SER A CA 1
ATOM 1627 C C . SER A 1 225 ? 24.356 -8.513 -15.908 1.00 68.12 225 SER A C 1
ATOM 1629 O O . SER A 1 225 ? 23.434 -7.810 -15.520 1.00 68.12 225 SER A O 1
ATOM 1631 N N . PHE A 1 226 ? 25.600 -8.374 -15.448 1.00 78.38 226 PHE A N 1
ATOM 1632 C CA . PHE A 1 226 ? 26.137 -7.312 -14.630 1.00 78.38 226 PHE A CA 1
ATOM 1633 C C . PHE A 1 226 ? 27.368 -6.726 -15.316 1.00 78.38 226 PHE A C 1
ATOM 1635 O O . PHE A 1 226 ? 28.369 -7.418 -15.504 1.00 78.38 226 PHE A O 1
ATOM 1642 N N . VAL A 1 227 ? 27.342 -5.434 -15.615 1.00 86.25 227 VAL A N 1
ATOM 1643 C CA . VAL A 1 227 ? 28.556 -4.675 -15.912 1.00 86.25 227 VAL A CA 1
ATOM 1644 C C . VAL A 1 227 ? 29.310 -4.462 -14.601 1.00 86.25 227 VAL A C 1
ATOM 1646 O O . VAL A 1 227 ? 28.743 -3.983 -13.618 1.00 86.25 227 VAL A O 1
ATOM 1649 N N . ARG A 1 228 ? 30.596 -4.819 -14.578 1.00 87.56 228 ARG A N 1
ATOM 1650 C CA . ARG A 1 228 ? 31.476 -4.652 -13.416 1.00 87.56 228 ARG A CA 1
ATOM 1651 C C . ARG A 1 228 ? 32.590 -3.662 -13.728 1.00 87.56 228 ARG A C 1
ATOM 1653 O O . ARG A 1 228 ? 33.292 -3.816 -14.724 1.00 87.56 228 ARG A O 1
ATOM 1660 N N . MET A 1 229 ? 32.812 -2.705 -12.832 1.00 89.94 229 MET A N 1
ATOM 1661 C CA . MET A 1 229 ? 33.939 -1.770 -12.919 1.00 89.94 229 MET A CA 1
ATOM 1662 C C . MET A 1 229 ? 34.386 -1.281 -11.538 1.00 89.94 229 MET A C 1
ATOM 1664 O O . MET A 1 229 ? 33.652 -1.394 -10.556 1.00 89.94 229 MET A O 1
ATOM 1668 N N . ALA A 1 230 ? 35.596 -0.726 -11.441 1.00 90.50 230 ALA A N 1
ATOM 1669 C CA . ALA A 1 230 ? 36.011 -0.008 -10.239 1.00 90.50 230 ALA A CA 1
ATOM 1670 C C . ALA A 1 230 ? 35.253 1.321 -10.133 1.00 90.50 230 ALA A C 1
ATOM 1672 O O . ALA A 1 230 ? 35.083 2.028 -11.127 1.00 90.50 230 ALA A O 1
ATOM 1673 N N . VAL A 1 231 ? 34.838 1.698 -8.922 1.00 92.19 231 VAL A N 1
ATOM 1674 C CA . VAL A 1 231 ? 34.172 2.989 -8.689 1.00 92.19 231 VAL A CA 1
ATOM 1675 C C . VAL A 1 231 ? 35.076 4.152 -9.112 1.00 92.19 231 VAL A C 1
ATOM 1677 O O .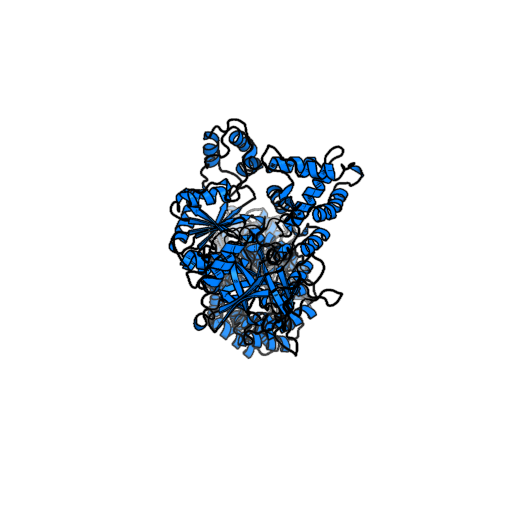 VAL A 1 231 ? 34.586 5.121 -9.692 1.00 92.19 231 VAL A O 1
ATOM 1680 N N . SER A 1 232 ? 36.393 4.055 -8.907 1.00 89.44 232 SER A N 1
ATOM 1681 C CA . SER A 1 232 ? 37.366 5.050 -9.383 1.00 89.44 232 SER A CA 1
ATOM 1682 C C . SER A 1 232 ? 37.265 5.314 -10.889 1.00 89.44 232 SER A C 1
ATOM 1684 O O . SER A 1 232 ? 37.275 6.475 -11.311 1.00 89.44 232 SER A O 1
ATOM 1686 N N . ASP A 1 233 ? 37.079 4.249 -11.669 1.00 89.69 233 ASP A N 1
ATOM 1687 C CA . ASP A 1 233 ? 37.137 4.248 -13.135 1.00 89.69 233 ASP A CA 1
ATOM 1688 C C . ASP A 1 233 ? 35.764 4.514 -13.770 1.00 89.69 233 ASP A C 1
ATOM 1690 O O . ASP A 1 233 ? 35.656 4.749 -14.972 1.00 89.69 233 ASP A O 1
ATOM 1694 N N . SER A 1 234 ? 34.710 4.512 -12.950 1.00 90.38 234 SER A N 1
ATOM 1695 C CA . SER A 1 234 ? 33.335 4.737 -13.382 1.00 90.38 234 SER A CA 1
ATOM 1696 C C . SER A 1 234 ? 33.110 6.154 -13.924 1.00 90.38 234 SER A C 1
ATOM 1698 O O . SER A 1 234 ? 33.617 7.147 -13.374 1.00 90.38 234 SER A O 1
ATOM 1700 N N . VAL A 1 235 ? 32.310 6.256 -14.991 1.00 86.75 235 VAL A N 1
ATOM 1701 C CA . VAL A 1 235 ? 31.885 7.524 -15.600 1.00 86.75 235 VAL A CA 1
ATOM 1702 C C . VAL A 1 235 ? 30.374 7.696 -15.500 1.00 86.75 235 VAL A C 1
ATOM 1704 O O . VAL A 1 235 ? 29.606 6.767 -15.702 1.00 86.75 235 VAL A O 1
ATOM 1707 N N . ALA A 1 236 ? 29.944 8.927 -15.229 1.00 84.94 236 ALA A N 1
ATOM 1708 C CA . ALA A 1 236 ? 28.565 9.266 -14.877 1.00 84.94 236 ALA A CA 1
ATOM 1709 C C . ALA A 1 236 ? 27.506 8.794 -15.896 1.00 84.94 236 ALA A C 1
ATOM 1711 O O . ALA A 1 236 ? 26.416 8.371 -15.525 1.00 84.94 236 ALA A O 1
ATOM 1712 N N . ARG A 1 237 ? 27.843 8.827 -17.190 1.00 80.56 237 ARG A N 1
ATOM 1713 C CA . ARG A 1 237 ? 26.942 8.429 -18.284 1.00 80.56 237 ARG A CA 1
ATOM 1714 C C . ARG A 1 237 ? 26.505 6.957 -18.239 1.00 80.56 237 ARG A C 1
ATOM 1716 O O . ARG A 1 237 ? 25.484 6.633 -18.827 1.00 80.56 237 ARG A O 1
ATOM 1723 N N . ASP A 1 238 ? 27.252 6.088 -17.557 1.00 82.81 238 ASP A N 1
ATOM 1724 C CA . ASP A 1 238 ? 26.958 4.648 -17.499 1.00 82.81 238 ASP A CA 1
ATOM 1725 C C . ASP A 1 238 ? 25.890 4.314 -16.430 1.00 82.81 238 ASP A C 1
ATOM 1727 O O . ASP A 1 238 ? 25.501 3.161 -16.278 1.00 82.81 238 ASP A O 1
ATOM 1731 N N . PHE A 1 239 ? 25.399 5.321 -15.694 1.00 88.12 239 PHE A N 1
ATOM 1732 C CA . PHE A 1 239 ? 24.515 5.179 -14.529 1.00 88.12 239 PHE A CA 1
ATOM 1733 C C . PHE A 1 239 ? 23.158 5.876 -14.738 1.00 88.12 239 PHE A C 1
ATOM 1735 O O . PHE A 1 239 ? 22.677 6.585 -13.854 1.00 88.12 239 PHE A O 1
ATOM 1742 N N . GLY A 1 240 ? 22.574 5.742 -15.934 1.00 76.12 240 GLY A N 1
ATOM 1743 C CA . GLY A 1 240 ? 21.217 6.238 -16.225 1.00 76.12 240 GLY A CA 1
ATOM 1744 C C . GLY A 1 240 ? 21.093 7.757 -16.396 1.00 76.12 240 GLY A C 1
ATOM 1745 O O . GLY A 1 240 ? 20.002 8.315 -16.329 1.00 76.12 240 GLY A O 1
ATOM 1746 N N . MET A 1 241 ? 22.207 8.467 -16.595 1.00 85.62 241 MET A N 1
ATOM 1747 C CA . MET A 1 241 ? 22.197 9.926 -16.731 1.00 85.62 241 MET A CA 1
ATOM 1748 C C . MET A 1 241 ? 21.992 10.363 -18.183 1.00 85.62 241 MET A C 1
ATOM 1750 O O . MET A 1 241 ? 22.691 9.894 -19.082 1.00 85.62 241 MET A O 1
ATOM 1754 N N . HIS A 1 242 ? 21.086 11.323 -18.396 1.00 81.75 242 HIS A N 1
ATOM 1755 C CA . HIS A 1 242 ? 20.817 11.895 -19.718 1.00 81.75 242 HIS A CA 1
ATOM 1756 C C . HIS A 1 242 ? 22.049 12.616 -20.299 1.00 81.75 242 HIS A C 1
ATOM 1758 O O . HIS A 1 242 ? 22.774 13.292 -19.558 1.00 81.75 242 HIS A O 1
ATOM 1764 N N . PRO A 1 243 ? 22.299 12.501 -21.619 1.00 78.19 243 PRO A N 1
ATOM 1765 C CA . PRO A 1 243 ? 23.381 13.223 -22.276 1.00 78.19 243 PRO A CA 1
ATOM 1766 C C . PRO A 1 243 ? 23.122 14.737 -22.273 1.00 78.19 243 PRO A C 1
ATOM 1768 O O . PRO A 1 243 ? 21.999 15.204 -22.098 1.00 78.19 243 PRO A O 1
ATOM 1771 N N . LEU A 1 244 ? 24.180 15.519 -22.481 1.00 81.69 244 LEU A N 1
ATOM 1772 C CA . LEU A 1 244 ? 24.089 16.972 -22.615 1.00 81.69 244 LEU A CA 1
ATOM 1773 C C . LEU A 1 244 ? 24.017 17.374 -24.084 1.00 81.69 244 LEU A C 1
ATOM 1775 O O . LEU A 1 244 ? 24.560 16.681 -24.941 1.00 81.69 244 LEU A O 1
ATOM 1779 N N . ALA A 1 245 ? 23.431 18.543 -24.354 1.00 79.12 245 ALA A N 1
ATOM 1780 C CA . ALA A 1 245 ? 23.439 19.118 -25.694 1.00 79.12 245 ALA A CA 1
ATOM 1781 C C . ALA A 1 245 ? 24.882 19.246 -26.207 1.00 79.12 245 ALA A C 1
ATOM 1783 O O . ALA A 1 245 ? 25.740 19.857 -25.547 1.00 79.12 245 ALA A O 1
ATOM 1784 N N . GLU A 1 246 ? 25.137 18.650 -27.373 1.00 76.44 246 GLU A N 1
ATOM 1785 C CA . GLU A 1 246 ? 26.423 18.732 -28.051 1.00 76.44 246 GLU A CA 1
ATOM 1786 C C . GLU A 1 246 ? 26.580 20.119 -28.670 1.00 76.44 246 GLU A C 1
ATOM 1788 O O . GLU A 1 246 ? 25.853 20.519 -29.579 1.00 76.44 246 GLU A O 1
ATOM 1793 N N . ILE A 1 247 ? 27.546 20.869 -28.148 1.00 78.69 247 ILE A N 1
ATOM 1794 C CA . ILE A 1 247 ? 27.972 22.148 -28.701 1.00 78.69 247 ILE A CA 1
ATOM 1795 C C . ILE A 1 247 ? 29.435 21.977 -29.081 1.00 78.69 247 ILE A C 1
ATOM 1797 O O . ILE A 1 247 ? 30.269 21.634 -28.240 1.00 78.69 247 ILE A O 1
ATOM 1801 N N . GLU A 1 248 ? 29.734 22.213 -30.356 1.00 71.75 248 GLU A N 1
ATOM 1802 C CA . GLU A 1 248 ? 31.093 22.183 -30.885 1.00 71.75 248 GLU A CA 1
ATOM 1803 C C . GLU A 1 248 ? 31.993 23.067 -30.005 1.00 71.75 248 GLU A C 1
ATOM 1805 O O . GLU A 1 248 ? 31.636 24.213 -29.733 1.00 71.75 248 GLU A O 1
ATOM 1810 N N . SER A 1 249 ? 33.126 22.527 -29.531 1.00 77.69 249 SER A N 1
ATOM 1811 C CA . SER A 1 249 ? 34.088 23.120 -28.570 1.00 77.69 249 SER A CA 1
ATOM 1812 C C . SER A 1 249 ? 33.791 23.032 -27.059 1.00 77.69 249 SER A C 1
ATOM 1814 O O . SER A 1 249 ? 34.647 23.443 -26.273 1.00 77.69 249 SER A O 1
ATOM 1816 N N . LEU A 1 250 ? 32.666 22.454 -26.619 1.00 80.88 250 LEU A N 1
ATOM 1817 C CA . LEU A 1 250 ? 32.376 22.235 -25.189 1.00 80.88 250 LEU A CA 1
ATOM 1818 C C . LEU A 1 250 ? 32.543 20.768 -24.756 1.00 80.88 250 LEU A C 1
ATOM 1820 O O . LEU A 1 250 ? 32.365 19.857 -25.566 1.00 80.88 250 LEU A O 1
ATOM 1824 N N . PRO A 1 251 ? 32.862 20.507 -23.471 1.00 79.19 251 PRO A N 1
ATOM 1825 C CA . PRO A 1 251 ? 32.961 19.148 -22.959 1.00 79.19 251 PRO A CA 1
ATOM 1826 C C . PRO A 1 251 ? 31.599 18.440 -22.963 1.00 79.19 251 PRO A C 1
ATOM 1828 O O . PRO A 1 251 ? 30.549 19.032 -22.683 1.00 79.19 251 PRO A O 1
ATOM 1831 N N . THR A 1 252 ? 31.639 17.134 -23.229 1.00 74.62 252 THR A N 1
ATOM 1832 C CA . THR A 1 252 ? 30.472 16.236 -23.256 1.00 74.62 252 THR A CA 1
ATOM 1833 C C . THR A 1 252 ? 29.943 15.885 -21.861 1.00 74.62 252 THR A C 1
ATOM 1835 O O . THR A 1 252 ? 28.860 15.323 -21.741 1.00 74.62 252 THR A O 1
ATOM 1838 N N . GLN A 1 253 ? 30.675 16.243 -20.800 1.00 77.69 253 GLN A N 1
ATOM 1839 C CA . GLN A 1 253 ? 30.256 16.114 -19.404 1.00 77.69 253 GLN A CA 1
ATOM 1840 C C . GLN A 1 253 ? 30.472 17.427 -18.649 1.00 77.69 253 GLN A C 1
ATOM 1842 O O . GLN A 1 253 ? 31.458 18.130 -18.874 1.00 77.69 253 GLN A O 1
ATOM 1847 N N . LEU A 1 254 ? 29.557 17.730 -17.726 1.00 84.94 254 LEU A N 1
ATOM 1848 C CA . LEU A 1 254 ? 29.695 18.833 -16.778 1.00 84.94 254 LEU A CA 1
ATOM 1849 C C . LEU A 1 254 ? 30.312 18.332 -15.463 1.00 84.94 254 LEU A C 1
ATOM 1851 O O . LEU A 1 254 ? 29.957 17.241 -14.995 1.00 84.94 254 LEU A O 1
ATOM 1855 N N . PRO A 1 255 ? 31.190 19.124 -14.821 1.00 88.12 255 PRO A N 1
ATOM 1856 C CA . PRO A 1 255 ? 31.579 18.853 -13.441 1.00 88.12 255 PRO A CA 1
ATOM 1857 C C . PRO A 1 255 ? 30.335 18.845 -12.543 1.00 88.12 255 PRO A C 1
ATOM 1859 O O . PRO A 1 255 ? 29.338 19.512 -12.826 1.00 88.12 255 PRO A O 1
ATOM 1862 N N . TYR A 1 256 ? 30.376 18.046 -11.478 1.00 91.38 256 TYR A N 1
ATOM 1863 C CA . TYR A 1 256 ? 29.270 17.996 -10.531 1.00 91.38 256 TYR A CA 1
ATOM 1864 C C . TYR A 1 256 ? 29.118 19.338 -9.817 1.00 91.38 256 TYR A C 1
ATOM 1866 O O . TYR A 1 256 ? 30.107 19.922 -9.371 1.00 91.38 256 TYR A O 1
ATOM 1874 N N . ILE A 1 257 ? 27.878 19.810 -9.709 1.00 91.69 257 ILE A N 1
ATOM 1875 C CA . ILE A 1 257 ? 27.548 20.967 -8.884 1.00 91.69 257 ILE A CA 1
ATOM 1876 C C . ILE A 1 257 ? 27.085 20.423 -7.530 1.00 91.69 257 ILE A C 1
ATOM 1878 O O . ILE A 1 257 ? 26.096 19.685 -7.512 1.00 91.69 257 ILE A O 1
ATOM 1882 N N . PRO A 1 258 ? 27.784 20.744 -6.425 1.00 90.19 258 PRO A N 1
ATOM 1883 C CA . PRO A 1 258 ? 27.411 20.272 -5.098 1.00 90.19 258 PRO A CA 1
ATOM 1884 C C . PRO A 1 258 ? 25.974 20.644 -4.740 1.00 90.19 258 PRO A C 1
ATOM 1886 O O . PRO A 1 258 ? 25.526 21.762 -5.010 1.00 90.19 258 PRO A O 1
ATOM 1889 N N . ARG A 1 259 ? 25.272 19.708 -4.109 1.00 92.06 259 ARG A N 1
ATOM 1890 C CA . ARG A 1 259 ? 23.899 19.871 -3.630 1.00 92.06 259 ARG A CA 1
ATOM 1891 C C . ARG A 1 259 ? 23.893 19.966 -2.108 1.00 92.06 259 ARG A C 1
ATOM 1893 O O . ARG A 1 259 ? 24.687 19.311 -1.436 1.00 92.06 259 ARG A O 1
ATOM 1900 N N . LEU A 1 260 ? 22.954 20.713 -1.533 1.00 91.25 260 LEU A N 1
ATOM 1901 C CA . LEU A 1 260 ? 22.815 20.820 -0.070 1.00 91.25 260 LEU A CA 1
ATOM 1902 C C . LEU A 1 260 ? 22.545 19.452 0.582 1.00 91.25 260 LEU A C 1
ATOM 1904 O O . LEU A 1 260 ? 23.008 19.172 1.690 1.00 91.25 260 LEU A O 1
ATOM 1908 N N . ILE A 1 261 ? 21.854 18.577 -0.152 1.00 91.31 261 ILE A N 1
ATOM 1909 C CA . ILE A 1 261 ? 21.508 17.219 0.271 1.00 91.31 261 ILE A CA 1
ATOM 1910 C C . ILE A 1 261 ? 22.721 16.277 0.366 1.00 91.31 261 ILE A C 1
ATOM 1912 O O . ILE A 1 261 ? 22.633 15.244 1.027 1.00 91.31 261 ILE A O 1
ATOM 1916 N N . ASP A 1 262 ? 23.870 16.625 -0.233 1.00 94.44 262 ASP A N 1
ATOM 1917 C CA . ASP A 1 262 ? 25.057 15.757 -0.275 1.00 94.44 262 ASP A CA 1
ATOM 1918 C C . ASP A 1 262 ? 25.538 15.362 1.130 1.00 94.44 262 ASP A C 1
ATOM 1920 O O . ASP A 1 262 ? 25.941 14.225 1.355 1.00 94.44 262 ASP A O 1
ATOM 1924 N N . SER A 1 263 ? 25.442 16.273 2.103 1.00 92.88 263 SER A N 1
ATOM 1925 C CA . SER A 1 263 ? 25.863 16.000 3.485 1.00 92.88 263 SER A CA 1
ATOM 1926 C C . SER A 1 263 ? 24.986 14.960 4.194 1.00 92.88 263 SER A C 1
ATOM 1928 O O . SER A 1 263 ? 25.473 14.170 5.005 1.00 92.88 263 SER A O 1
ATOM 1930 N N . GLU A 1 264 ? 23.686 14.941 3.900 1.00 92.25 264 GLU A N 1
ATOM 1931 C CA . GLU A 1 264 ? 22.757 13.939 4.417 1.00 92.25 264 GLU A CA 1
ATOM 1932 C C . GLU A 1 264 ? 22.891 12.613 3.674 1.00 92.25 264 GLU A C 1
ATOM 1934 O O . GLU A 1 264 ? 22.886 11.555 4.310 1.00 92.25 264 GLU A O 1
ATOM 1939 N N . LEU A 1 265 ? 23.071 12.678 2.355 1.00 93.62 265 LEU A N 1
ATOM 1940 C CA . LEU A 1 265 ? 23.341 11.525 1.510 1.00 93.62 265 LEU A CA 1
ATOM 1941 C C . LEU A 1 265 ? 24.582 10.770 1.999 1.00 93.62 265 LEU A C 1
ATOM 1943 O O . LEU A 1 265 ? 24.509 9.568 2.261 1.00 93.62 265 LEU A O 1
ATOM 1947 N N . ASP A 1 266 ? 25.683 11.489 2.221 1.00 94.88 266 ASP A N 1
ATOM 1948 C CA . ASP A 1 266 ? 26.938 10.913 2.696 1.00 94.88 266 ASP A CA 1
ATOM 1949 C C . ASP A 1 266 ? 26.770 10.279 4.090 1.00 94.88 266 ASP A C 1
ATOM 1951 O O . ASP A 1 266 ? 27.275 9.185 4.349 1.00 94.88 266 ASP A O 1
ATOM 1955 N N . ARG A 1 267 ? 25.994 10.912 4.982 1.00 93.81 267 ARG A N 1
ATOM 1956 C CA . ARG A 1 267 ? 25.698 10.384 6.325 1.00 93.81 267 ARG A CA 1
ATOM 1957 C C . ARG A 1 267 ? 24.903 9.078 6.274 1.00 93.81 267 ARG A C 1
ATOM 1959 O O . ARG A 1 267 ? 25.243 8.136 6.989 1.00 93.81 267 ARG A O 1
ATOM 1966 N N . LYS A 1 268 ? 23.854 9.009 5.446 1.00 91.94 268 LYS A N 1
ATOM 1967 C CA . LYS A 1 268 ? 23.018 7.804 5.289 1.00 91.94 268 LYS A CA 1
ATOM 1968 C C . LYS A 1 268 ? 23.809 6.657 4.658 1.00 91.94 268 LYS A C 1
ATOM 1970 O O . LYS A 1 268 ? 23.718 5.530 5.136 1.00 91.94 268 LYS A O 1
ATOM 1975 N N . LEU A 1 269 ? 24.633 6.945 3.649 1.00 92.56 269 LEU A N 1
ATOM 1976 C CA . LEU A 1 269 ? 25.532 5.961 3.039 1.00 92.56 269 LEU A CA 1
ATOM 1977 C C . LEU A 1 269 ? 26.571 5.431 4.029 1.00 92.56 269 LEU A C 1
ATOM 1979 O O . LEU A 1 269 ? 26.769 4.220 4.125 1.00 92.56 269 LEU A O 1
ATOM 1983 N N . ALA A 1 270 ? 27.203 6.319 4.800 1.00 90.00 270 ALA A N 1
ATOM 1984 C CA . ALA A 1 270 ? 28.170 5.931 5.821 1.00 90.00 270 ALA A CA 1
ATOM 1985 C C . ALA A 1 270 ? 27.544 5.056 6.921 1.00 90.00 270 ALA A C 1
ATOM 1987 O O . ALA A 1 270 ? 28.219 4.172 7.445 1.00 90.00 270 ALA A O 1
ATOM 1988 N N . ALA A 1 271 ? 26.263 5.263 7.247 1.00 88.19 271 ALA A N 1
ATOM 1989 C CA . ALA A 1 271 ? 25.550 4.465 8.242 1.00 88.19 271 ALA A CA 1
ATOM 1990 C C . ALA A 1 271 ? 25.310 3.013 7.791 1.00 88.19 271 ALA A C 1
ATOM 1992 O O . ALA A 1 271 ? 25.413 2.104 8.612 1.00 88.19 271 ALA A O 1
ATOM 1993 N N . ILE A 1 272 ? 25.027 2.779 6.503 1.00 87.62 272 ILE A N 1
ATOM 1994 C CA . ILE A 1 272 ? 24.767 1.427 5.973 1.00 87.62 272 ILE A CA 1
ATOM 1995 C C . ILE A 1 272 ? 26.035 0.701 5.503 1.00 87.62 272 ILE A C 1
ATOM 1997 O O . ILE A 1 272 ? 26.051 -0.524 5.430 1.00 87.62 272 ILE A O 1
ATOM 2001 N N . ALA A 1 273 ? 27.119 1.422 5.204 1.00 86.94 273 ALA A N 1
ATOM 2002 C CA . ALA A 1 273 ? 28.349 0.836 4.667 1.00 86.94 273 ALA A CA 1
ATOM 2003 C C . ALA A 1 273 ? 28.941 -0.334 5.492 1.00 86.94 273 ALA A C 1
ATOM 2005 O O . ALA A 1 273 ? 29.316 -1.338 4.885 1.00 86.94 273 ALA A O 1
ATOM 2006 N N . PRO A 1 274 ? 29.013 -0.291 6.843 1.00 84.75 274 PRO A N 1
ATOM 2007 C CA . PRO A 1 274 ? 29.645 -1.361 7.626 1.00 84.75 274 PRO A CA 1
ATOM 2008 C C . PRO A 1 274 ? 28.901 -2.701 7.570 1.00 84.75 274 PRO A C 1
ATOM 2010 O O . PRO A 1 274 ? 29.518 -3.765 7.664 1.00 84.75 274 PRO A O 1
ATOM 2013 N N . THR A 1 275 ? 27.576 -2.651 7.446 1.00 82.00 275 THR A N 1
ATOM 2014 C CA . THR A 1 275 ? 26.682 -3.818 7.468 1.00 82.00 275 THR A CA 1
ATOM 2015 C C . THR A 1 275 ? 26.172 -4.204 6.083 1.00 82.00 275 THR A C 1
ATOM 2017 O O . THR A 1 275 ? 25.461 -5.196 5.954 1.00 82.00 275 THR A O 1
ATOM 2020 N N . GLY A 1 276 ? 26.493 -3.415 5.055 1.00 85.06 276 GLY A N 1
ATOM 2021 C CA . GLY A 1 276 ? 25.696 -3.377 3.837 1.00 85.06 276 GLY A CA 1
ATOM 2022 C C . GLY A 1 276 ? 24.290 -2.824 4.097 1.00 85.06 276 GLY A C 1
ATOM 2023 O O . GLY A 1 276 ? 23.899 -2.520 5.229 1.00 85.06 276 GLY A O 1
ATOM 2024 N N . GLY A 1 277 ? 23.502 -2.694 3.038 1.00 87.69 277 GLY A N 1
ATOM 2025 C CA . GLY A 1 277 ? 22.142 -2.167 3.134 1.00 87.69 277 GLY A CA 1
ATOM 2026 C C . GLY A 1 277 ? 21.668 -1.523 1.845 1.00 87.69 277 GLY A C 1
ATOM 2027 O O . GLY A 1 277 ? 22.405 -1.476 0.867 1.00 87.69 277 GLY A O 1
ATOM 2028 N N . LEU A 1 278 ? 20.428 -1.041 1.861 1.00 93.31 278 LEU A N 1
ATOM 2029 C CA . LEU A 1 278 ? 19.760 -0.434 0.716 1.00 93.31 278 LEU A CA 1
ATOM 2030 C C . LEU A 1 278 ? 19.507 1.050 0.995 1.00 93.31 278 LEU A C 1
ATOM 2032 O O . LEU A 1 278 ? 18.857 1.380 1.987 1.00 93.31 278 LEU A O 1
ATOM 2036 N N . LEU A 1 279 ? 20.009 1.926 0.123 1.00 94.81 279 LEU A N 1
ATOM 2037 C CA . LEU A 1 279 ? 19.661 3.346 0.084 1.00 94.81 279 LEU A CA 1
ATOM 2038 C C . LEU A 1 279 ? 18.968 3.666 -1.238 1.00 94.81 279 LEU A C 1
ATOM 2040 O O . LEU A 1 279 ? 19.500 3.359 -2.303 1.00 94.81 279 LEU A O 1
ATOM 2044 N N . ILE A 1 280 ? 17.820 4.333 -1.171 1.00 94.44 280 ILE A N 1
ATOM 2045 C CA . ILE A 1 280 ? 17.031 4.724 -2.339 1.00 94.44 280 ILE A CA 1
ATOM 2046 C C . ILE A 1 280 ? 16.962 6.249 -2.426 1.00 94.44 280 ILE A C 1
ATOM 2048 O O . ILE A 1 280 ? 16.494 6.910 -1.496 1.00 94.44 280 ILE A O 1
ATOM 2052 N N . ALA A 1 281 ? 17.402 6.807 -3.556 1.00 94.62 281 ALA A N 1
ATOM 2053 C CA . ALA A 1 281 ? 17.121 8.193 -3.917 1.00 94.62 281 ALA A CA 1
ATOM 2054 C C . ALA A 1 281 ? 15.772 8.285 -4.634 1.00 94.62 281 ALA A C 1
ATOM 2056 O O . ALA A 1 281 ? 15.573 7.673 -5.683 1.00 94.62 281 ALA A O 1
ATOM 2057 N N . THR A 1 282 ? 14.877 9.092 -4.080 1.00 92.88 282 THR A N 1
ATOM 2058 C CA . THR A 1 282 ? 13.535 9.375 -4.600 1.00 92.88 282 THR A CA 1
ATOM 2059 C C . THR A 1 282 ? 13.477 10.783 -5.194 1.00 92.88 282 THR A C 1
ATOM 2061 O O . THR A 1 282 ? 14.333 11.616 -4.891 1.00 92.88 282 THR A O 1
ATOM 2064 N N . GLY A 1 283 ? 12.522 11.053 -6.086 1.00 88.06 283 GLY A N 1
ATOM 2065 C CA . GLY A 1 283 ? 12.360 12.364 -6.727 1.00 88.06 283 GLY A CA 1
ATOM 2066 C C . GLY A 1 283 ? 11.912 12.288 -8.189 1.00 88.06 283 GLY A C 1
ATOM 2067 O O . GLY A 1 283 ? 11.905 11.221 -8.810 1.00 88.06 283 GLY A O 1
ATOM 2068 N N . ASP A 1 284 ? 11.608 13.445 -8.772 1.00 85.25 284 ASP A N 1
ATOM 2069 C CA . ASP A 1 284 ? 11.117 13.572 -10.149 1.00 85.25 284 ASP A CA 1
ATOM 2070 C C . ASP A 1 284 ? 12.115 13.049 -11.207 1.00 85.25 284 ASP A C 1
ATOM 2072 O O . ASP A 1 284 ? 13.337 13.000 -10.981 1.00 85.25 284 ASP A O 1
ATOM 2076 N N . SER A 1 285 ? 11.619 12.639 -12.386 1.00 87.25 285 SER A N 1
ATOM 2077 C CA . SER A 1 285 ? 12.492 12.345 -13.539 1.00 87.25 285 SER A CA 1
ATOM 2078 C C . SER A 1 285 ? 13.380 13.552 -13.852 1.00 87.25 285 SER A C 1
ATOM 2080 O O . SER A 1 285 ? 12.968 14.703 -13.752 1.00 87.25 285 SER A O 1
ATOM 2082 N N . ALA A 1 286 ? 14.644 13.274 -14.174 1.00 85.56 286 ALA A N 1
ATOM 2083 C CA . ALA A 1 286 ? 15.677 14.274 -14.427 1.00 85.56 286 ALA A CA 1
ATOM 2084 C C . ALA A 1 286 ? 15.946 15.290 -13.284 1.00 85.56 286 ALA A C 1
ATOM 2086 O O . ALA A 1 286 ? 16.674 16.255 -13.499 1.00 85.56 286 ALA A O 1
ATOM 2087 N N . ALA A 1 287 ? 15.495 15.050 -12.042 1.00 88.62 287 ALA A N 1
ATOM 2088 C CA . ALA A 1 287 ? 15.814 15.904 -10.881 1.00 88.62 287 ALA A CA 1
ATOM 2089 C C . ALA A 1 287 ? 17.294 15.855 -10.429 1.00 88.62 287 ALA A C 1
ATOM 2091 O O . ALA A 1 287 ? 17.740 16.686 -9.633 1.00 88.62 287 ALA A O 1
ATOM 2092 N N . GLY A 1 288 ? 18.066 14.882 -10.930 1.00 89.81 288 GLY A N 1
ATOM 2093 C CA . GLY A 1 288 ? 19.476 14.673 -10.577 1.00 89.81 288 GLY A CA 1
ATOM 2094 C C . GLY A 1 288 ? 19.746 13.520 -9.603 1.00 89.81 288 GLY A C 1
ATOM 2095 O O . GLY A 1 288 ? 20.870 13.415 -9.118 1.00 89.81 288 GLY A O 1
ATOM 2096 N N . LYS A 1 289 ? 18.766 12.634 -9.355 1.00 92.62 289 LYS A N 1
ATOM 2097 C CA . LYS A 1 289 ? 18.883 11.463 -8.458 1.00 92.62 289 LYS A CA 1
ATOM 2098 C C . LYS A 1 289 ? 20.147 10.637 -8.711 1.00 92.62 289 LYS A C 1
ATOM 2100 O O . LYS A 1 289 ? 20.998 10.514 -7.832 1.00 92.62 289 LYS A O 1
ATOM 2105 N N . SER A 1 290 ? 20.294 10.137 -9.939 1.00 93.12 290 SER A N 1
ATOM 2106 C CA . SER A 1 290 ? 21.419 9.292 -10.342 1.00 93.12 290 SER A CA 1
ATOM 2107 C C . SER A 1 290 ? 22.747 10.053 -10.250 1.00 93.12 290 SER A C 1
ATOM 2109 O O . SER A 1 290 ? 23.739 9.501 -9.786 1.00 93.12 290 SER A O 1
ATOM 2111 N N . ARG A 1 291 ? 22.772 11.354 -10.590 1.00 93.00 291 ARG A N 1
ATOM 2112 C CA . ARG A 1 291 ? 23.986 12.187 -10.507 1.00 93.00 291 ARG A CA 1
ATOM 2113 C C . ARG A 1 291 ? 24.464 12.374 -9.068 1.00 93.00 291 ARG A C 1
ATOM 2115 O O . ARG A 1 291 ? 25.641 12.146 -8.808 1.00 93.00 291 ARG A O 1
ATOM 2122 N N . SER A 1 292 ? 23.579 12.751 -8.147 1.00 94.19 292 SER A N 1
ATOM 2123 C CA . SER A 1 292 ? 23.943 12.940 -6.736 1.00 94.19 292 SER A CA 1
ATOM 2124 C C . SER A 1 292 ? 24.357 11.626 -6.070 1.00 94.19 292 SER A C 1
ATOM 2126 O O . SER A 1 292 ? 25.382 11.585 -5.390 1.00 94.19 292 SER A O 1
ATOM 2128 N N . MET A 1 293 ? 23.634 10.531 -6.334 1.00 94.94 293 MET A N 1
ATOM 2129 C CA . MET A 1 293 ? 23.967 9.203 -5.802 1.00 94.94 293 MET A CA 1
ATOM 2130 C C . MET A 1 293 ? 25.324 8.691 -6.318 1.00 94.94 293 MET A C 1
ATOM 2132 O O . MET A 1 293 ? 26.128 8.169 -5.547 1.00 94.94 293 MET A O 1
ATOM 2136 N N . PHE A 1 294 ? 25.619 8.891 -7.606 1.00 95.19 294 PHE A N 1
ATOM 2137 C CA . PHE A 1 294 ? 26.898 8.519 -8.216 1.00 95.19 294 PHE A CA 1
ATOM 2138 C C . PHE A 1 294 ? 28.072 9.279 -7.594 1.00 95.19 294 PHE A C 1
ATOM 2140 O O . PHE A 1 294 ? 29.116 8.696 -7.305 1.00 95.19 294 PHE A O 1
ATOM 2147 N N . GLU A 1 295 ? 27.909 10.579 -7.356 1.00 94.88 295 GLU A N 1
ATOM 2148 C CA . GLU A 1 295 ? 28.968 11.406 -6.776 1.00 94.88 295 GLU A CA 1
ATOM 2149 C C . GLU A 1 295 ? 29.223 11.052 -5.310 1.00 94.88 295 GLU A C 1
ATOM 2151 O O . GLU A 1 295 ? 30.379 10.951 -4.898 1.00 94.88 295 GLU A O 1
ATOM 2156 N N . ALA A 1 296 ? 28.176 10.755 -4.540 1.00 95.38 296 ALA A N 1
ATOM 2157 C CA . ALA A 1 296 ? 28.332 10.235 -3.185 1.00 95.38 296 ALA A CA 1
ATOM 2158 C C . ALA A 1 296 ? 29.031 8.865 -3.165 1.00 95.38 296 ALA A C 1
ATOM 2160 O O . ALA A 1 296 ? 29.942 8.643 -2.364 1.00 95.38 296 ALA A O 1
ATOM 2161 N N . MET A 1 297 ? 28.696 7.976 -4.109 1.00 95.31 297 MET A N 1
ATOM 2162 C CA . MET A 1 297 ? 29.396 6.703 -4.295 1.00 95.31 297 MET A CA 1
ATOM 2163 C C . MET A 1 297 ? 30.888 6.912 -4.591 1.00 95.31 297 MET A C 1
ATOM 2165 O O . MET A 1 297 ? 31.722 6.268 -3.952 1.00 95.31 297 MET A O 1
ATOM 2169 N N . LYS A 1 298 ? 31.257 7.819 -5.510 1.00 94.25 298 LYS A N 1
ATOM 2170 C CA . LYS A 1 298 ? 32.674 8.099 -5.811 1.00 94.25 298 LYS A CA 1
ATOM 2171 C C . LYS A 1 298 ? 33.422 8.691 -4.619 1.00 94.25 298 LYS A C 1
ATOM 2173 O O . LYS A 1 298 ? 34.583 8.337 -4.416 1.00 94.25 298 LYS A O 1
ATOM 2178 N N . ARG A 1 299 ? 32.783 9.566 -3.834 1.00 94.00 299 ARG A N 1
ATOM 2179 C CA . ARG A 1 299 ? 33.384 10.166 -2.630 1.00 94.00 299 ARG A CA 1
ATOM 2180 C C . ARG A 1 299 ? 33.654 9.130 -1.539 1.00 94.00 299 ARG A C 1
ATOM 2182 O O . ARG A 1 299 ? 34.734 9.144 -0.954 1.00 94.00 299 ARG A O 1
ATOM 2189 N N . LEU A 1 300 ? 32.691 8.250 -1.263 1.00 93.75 300 LEU A N 1
ATOM 2190 C CA . LEU A 1 300 ? 32.733 7.355 -0.100 1.00 93.75 300 LEU A CA 1
ATOM 2191 C C . LEU A 1 300 ? 33.310 5.969 -0.393 1.00 93.75 300 LEU A C 1
ATOM 2193 O O . LEU A 1 300 ? 33.921 5.363 0.487 1.00 93.75 300 LEU A O 1
ATOM 2197 N N . PHE A 1 301 ? 33.161 5.470 -1.621 1.00 93.06 301 PHE A N 1
ATOM 2198 C CA . PHE A 1 301 ? 33.536 4.104 -1.994 1.00 93.06 301 PHE A CA 1
ATOM 2199 C C . PHE A 1 301 ? 34.530 4.023 -3.169 1.00 93.06 301 PHE A C 1
ATOM 2201 O O . PHE A 1 301 ? 34.400 3.123 -3.999 1.00 93.06 301 PHE A O 1
ATOM 2208 N N . PRO A 1 302 ? 35.571 4.878 -3.270 1.00 91.94 302 PRO A N 1
ATOM 2209 C CA . PRO A 1 302 ? 36.444 4.923 -4.451 1.00 91.94 302 PRO A CA 1
ATOM 2210 C C . PRO A 1 302 ? 37.198 3.610 -4.717 1.00 91.94 302 PRO A C 1
ATOM 2212 O O . PRO A 1 302 ? 37.528 3.312 -5.861 1.00 91.94 302 PRO A O 1
ATOM 2215 N N . ALA A 1 303 ? 37.455 2.818 -3.671 1.00 88.75 303 ALA A N 1
ATOM 2216 C CA . ALA A 1 303 ? 38.146 1.531 -3.760 1.00 88.75 303 ALA A CA 1
ATOM 2217 C C . ALA A 1 303 ? 37.210 0.332 -4.019 1.00 88.75 303 ALA A C 1
ATOM 2219 O O . ALA A 1 303 ? 37.685 -0.799 -4.117 1.00 88.75 303 ALA A O 1
ATOM 2220 N N . HIS A 1 304 ? 35.891 0.544 -4.075 1.00 90.94 304 HIS A N 1
ATOM 2221 C CA . HIS A 1 304 ? 34.923 -0.539 -4.262 1.00 90.94 304 HIS A CA 1
ATOM 2222 C C . HIS A 1 304 ? 34.757 -0.906 -5.740 1.00 90.94 304 HIS A C 1
ATOM 2224 O O . HIS A 1 304 ? 35.098 -0.147 -6.652 1.00 90.94 304 HIS A O 1
ATOM 2230 N N . GLN A 1 305 ? 34.209 -2.095 -5.974 1.00 90.81 305 GLN A N 1
ATOM 2231 C CA . GLN A 1 305 ? 33.693 -2.517 -7.272 1.00 90.81 305 GLN A CA 1
ATOM 2232 C C . GLN A 1 305 ? 32.207 -2.187 -7.352 1.00 90.81 305 GLN A C 1
ATOM 2234 O O . GLN A 1 305 ? 31.469 -2.500 -6.422 1.00 90.81 305 GLN A O 1
ATOM 2239 N N . VAL A 1 306 ? 31.761 -1.590 -8.450 1.00 92.62 306 VAL A N 1
ATOM 2240 C CA . VAL A 1 306 ? 30.339 -1.385 -8.718 1.00 92.62 306 VAL A CA 1
ATOM 2241 C C . VAL A 1 306 ? 29.843 -2.403 -9.738 1.00 92.62 306 VAL A C 1
ATOM 2243 O O . VAL A 1 306 ? 30.515 -2.679 -10.735 1.00 92.62 306 VAL A O 1
ATOM 2246 N N . TYR A 1 307 ? 28.683 -2.977 -9.441 1.00 92.44 307 TYR A N 1
ATOM 2247 C CA . TYR A 1 307 ? 27.954 -3.923 -10.271 1.00 92.44 307 TYR A CA 1
ATOM 2248 C C . TYR A 1 307 ? 26.672 -3.247 -10.749 1.00 92.44 307 TYR A C 1
ATOM 2250 O O . TYR A 1 307 ? 25.881 -2.779 -9.930 1.00 92.44 307 TYR A O 1
ATOM 2258 N N . ILE A 1 308 ? 26.479 -3.197 -12.063 1.00 90.88 308 ILE A N 1
ATOM 2259 C CA . ILE A 1 308 ? 25.309 -2.597 -12.708 1.00 90.88 308 ILE A CA 1
ATOM 2260 C C . ILE A 1 308 ? 24.591 -3.717 -13.465 1.00 90.88 308 ILE A C 1
ATOM 2262 O O . ILE A 1 308 ? 25.138 -4.202 -14.456 1.00 90.88 308 ILE A O 1
ATOM 2266 N N . PRO A 1 309 ? 23.424 -4.186 -13.001 1.00 89.19 309 PRO A N 1
ATOM 2267 C CA . PRO A 1 309 ? 22.660 -5.190 -13.713 1.00 89.19 309 PRO A CA 1
ATOM 2268 C C . PRO A 1 309 ? 22.056 -4.617 -14.995 1.00 89.19 309 PRO A C 1
ATOM 2270 O O . PRO A 1 309 ? 21.606 -3.473 -15.032 1.00 89.19 309 PRO A O 1
ATOM 2273 N N . GLU A 1 310 ? 21.970 -5.444 -16.029 1.00 82.62 310 GLU A N 1
ATOM 2274 C CA . GLU A 1 310 ? 21.003 -5.218 -17.099 1.00 82.62 310 GLU A CA 1
ATOM 2275 C C . GLU A 1 310 ? 19.572 -5.313 -16.526 1.00 82.62 310 GLU A C 1
ATOM 2277 O O . GLU A 1 310 ? 19.358 -6.066 -15.571 1.00 82.62 310 GLU A O 1
ATOM 2282 N N . PRO A 1 311 ? 18.561 -4.634 -17.108 1.00 72.94 311 PRO A N 1
ATOM 2283 C CA . PRO A 1 311 ? 17.184 -4.639 -16.584 1.00 72.94 311 PRO A CA 1
ATOM 2284 C C . PRO A 1 311 ? 16.593 -6.044 -16.367 1.00 72.94 311 PRO A C 1
ATOM 2286 O O . PRO A 1 311 ? 15.736 -6.263 -15.516 1.00 72.94 311 PRO A O 1
ATOM 2289 N N . ASP A 1 312 ? 17.082 -7.034 -17.116 1.00 77.12 312 ASP A N 1
ATOM 2290 C CA . ASP A 1 312 ? 16.623 -8.420 -17.069 1.00 77.12 312 ASP A CA 1
ATOM 2291 C C . ASP A 1 312 ? 17.570 -9.389 -16.349 1.00 77.12 312 ASP A C 1
ATOM 2293 O O . ASP A 1 312 ? 17.358 -10.602 -16.417 1.00 77.12 312 ASP A O 1
ATOM 2297 N N . ALA A 1 313 ? 18.539 -8.870 -15.592 1.00 83.19 313 ALA A N 1
ATOM 2298 C CA . ALA A 1 313 ? 19.486 -9.664 -14.816 1.00 83.19 313 ALA A CA 1
ATOM 2299 C C . ALA A 1 313 ? 18.840 -10.411 -13.635 1.00 83.19 313 ALA A C 1
ATOM 2301 O O . ALA A 1 313 ? 18.027 -9.860 -12.893 1.00 83.19 313 ALA A O 1
ATOM 2302 N N . ASP A 1 314 ? 19.267 -11.655 -13.418 1.00 86.19 314 ASP A N 1
ATOM 2303 C CA . ASP A 1 314 ? 18.922 -12.433 -12.225 1.00 86.19 314 ASP A CA 1
ATOM 2304 C C . ASP A 1 314 ? 19.875 -12.056 -11.079 1.00 86.19 314 ASP A C 1
ATOM 2306 O O . ASP A 1 314 ? 21.056 -12.426 -11.078 1.00 86.19 314 ASP A O 1
ATOM 2310 N N . LEU A 1 315 ? 19.374 -11.309 -10.092 1.00 87.56 315 LEU A N 1
ATOM 2311 C CA . LEU A 1 315 ? 20.184 -10.796 -8.980 1.00 87.56 315 LEU A CA 1
ATOM 2312 C C . LEU A 1 315 ? 20.675 -11.902 -8.040 1.00 87.56 315 LEU A C 1
ATOM 2314 O O . LEU A 1 315 ? 21.668 -11.707 -7.333 1.00 87.56 315 LEU A O 1
ATOM 2318 N N . ARG A 1 316 ? 20.063 -13.092 -8.058 1.00 84.25 316 ARG A N 1
ATOM 2319 C CA . ARG A 1 316 ? 20.498 -14.232 -7.230 1.00 84.25 316 ARG A CA 1
ATOM 2320 C C . ARG A 1 316 ? 21.879 -14.731 -7.648 1.00 84.25 316 ARG A C 1
ATOM 2322 O O . ARG A 1 316 ? 22.617 -15.266 -6.821 1.00 84.25 316 ARG A O 1
ATOM 2329 N N . GLN A 1 317 ? 22.262 -14.506 -8.905 1.00 84.38 317 GLN A N 1
ATOM 2330 C CA . GLN A 1 317 ? 23.578 -14.871 -9.432 1.00 84.38 317 GLN A CA 1
ATOM 2331 C C . GLN A 1 317 ? 24.710 -14.017 -8.845 1.00 84.38 317 GLN A C 1
ATOM 2333 O O . GLN A 1 317 ? 25.866 -14.446 -8.842 1.00 84.38 317 GLN A O 1
ATOM 2338 N N . LEU A 1 318 ? 24.397 -12.842 -8.288 1.00 81.88 318 LEU A N 1
ATOM 2339 C CA . LEU A 1 318 ? 25.397 -11.934 -7.733 1.00 81.88 318 LEU A CA 1
ATOM 2340 C C . LEU A 1 318 ? 25.997 -12.450 -6.414 1.00 81.88 318 LEU A C 1
ATOM 2342 O O . LEU A 1 318 ? 27.196 -12.301 -6.183 1.00 81.88 318 LEU A O 1
ATOM 2346 N N . ILE A 1 319 ? 25.208 -13.113 -5.562 1.00 78.75 319 ILE A N 1
ATOM 2347 C CA . ILE A 1 319 ? 25.668 -13.600 -4.246 1.00 78.75 319 ILE A CA 1
ATOM 2348 C C . ILE A 1 319 ? 26.820 -14.628 -4.384 1.00 78.75 319 ILE A C 1
ATOM 2350 O O . ILE A 1 319 ? 27.864 -14.453 -3.740 1.00 78.75 319 ILE A O 1
ATOM 2354 N N . PRO A 1 320 ? 26.722 -15.663 -5.248 1.00 74.81 320 PRO A N 1
ATOM 2355 C CA . PRO A 1 320 ? 27.840 -16.568 -5.517 1.00 74.81 320 PRO A CA 1
ATOM 2356 C C . PRO A 1 320 ? 29.079 -15.885 -6.109 1.00 74.81 320 PRO A C 1
ATOM 2358 O O . PRO A 1 320 ? 30.196 -16.312 -5.811 1.00 74.81 320 PRO A O 1
ATOM 2361 N N . LEU A 1 321 ? 28.907 -14.842 -6.933 1.00 72.31 321 LEU A N 1
ATOM 2362 C CA . LEU A 1 321 ? 30.022 -14.090 -7.524 1.00 72.31 321 LEU A CA 1
ATOM 2363 C C . LEU A 1 321 ? 30.815 -13.336 -6.449 1.00 72.31 321 LEU A C 1
ATOM 2365 O O . LEU A 1 321 ? 32.043 -13.417 -6.412 1.00 72.31 321 LEU A O 1
ATOM 2369 N N . LEU A 1 322 ? 30.114 -12.681 -5.524 1.00 72.44 322 LEU A N 1
ATOM 2370 C CA . LEU A 1 322 ? 30.715 -11.925 -4.421 1.00 72.44 322 LEU A CA 1
ATOM 2371 C C . LEU A 1 322 ? 31.416 -12.823 -3.388 1.00 72.44 322 LEU A C 1
ATOM 2373 O O . LEU A 1 322 ? 32.397 -12.419 -2.765 1.00 72.44 322 LEU A O 1
ATOM 2377 N N . SER A 1 323 ? 30.959 -14.070 -3.247 1.00 64.25 323 SER A N 1
ATOM 2378 C CA . SER A 1 323 ? 31.532 -15.052 -2.314 1.00 64.25 323 SER A CA 1
ATOM 2379 C C . SER A 1 323 ? 32.918 -15.572 -2.739 1.00 64.25 323 SER A C 1
ATOM 2381 O O . SER A 1 323 ? 33.627 -16.161 -1.926 1.00 64.25 323 SER A O 1
ATOM 2383 N N . ARG A 1 324 ? 33.323 -15.374 -4.005 1.00 57.09 324 ARG A N 1
ATOM 2384 C CA . ARG A 1 324 ? 34.570 -15.914 -4.594 1.00 57.09 324 ARG A CA 1
ATOM 2385 C C . ARG A 1 324 ? 35.735 -14.919 -4.636 1.00 57.09 324 ARG A C 1
ATOM 2387 O O . ARG A 1 324 ? 36.862 -15.312 -4.922 1.00 57.09 324 ARG A O 1
ATOM 2394 N N . GLY A 1 325 ? 35.490 -13.651 -4.319 1.00 55.16 325 GLY A N 1
ATOM 2395 C CA . GLY A 1 325 ? 36.516 -12.617 -4.242 1.00 55.16 325 GLY A CA 1
ATOM 2396 C C . GLY A 1 325 ? 35.886 -11.268 -3.931 1.00 55.16 325 GLY A C 1
ATOM 2397 O O . GLY A 1 325 ? 34.976 -10.855 -4.637 1.00 55.16 325 GLY A O 1
ATOM 2398 N N . THR A 1 326 ? 36.398 -10.572 -2.910 1.00 55.25 326 THR A N 1
ATOM 2399 C CA . THR A 1 326 ? 35.968 -9.231 -2.440 1.00 55.25 326 THR A CA 1
ATOM 2400 C C . THR A 1 326 ? 34.648 -9.141 -1.655 1.00 55.25 326 THR A C 1
ATOM 2402 O O . THR A 1 326 ? 33.870 -8.209 -1.845 1.00 55.25 326 THR A O 1
ATOM 2405 N N . ALA A 1 327 ? 34.407 -10.044 -0.698 1.00 53.41 327 ALA A N 1
ATOM 2406 C CA . ALA A 1 327 ? 33.346 -9.820 0.291 1.00 53.41 327 ALA A CA 1
ATOM 2407 C C . ALA A 1 327 ? 33.645 -8.534 1.103 1.00 53.41 327 ALA A C 1
ATOM 2409 O O . ALA A 1 327 ? 34.680 -8.452 1.767 1.00 53.41 327 ALA A O 1
ATOM 2410 N N . GLY A 1 328 ? 32.764 -7.527 1.017 1.00 57.03 328 GLY A N 1
ATOM 2411 C CA . GLY A 1 328 ? 32.873 -6.243 1.729 1.00 57.03 328 GLY A CA 1
ATOM 2412 C C . GLY A 1 328 ? 33.460 -5.042 0.970 1.00 57.03 328 GLY A C 1
ATOM 2413 O O . GLY A 1 328 ? 33.765 -4.037 1.605 1.00 57.03 328 GLY A O 1
ATOM 2414 N N . SER A 1 329 ? 33.642 -5.097 -0.356 1.00 77.38 329 SER A N 1
ATOM 2415 C CA . SER A 1 329 ? 34.033 -3.920 -1.169 1.00 77.38 329 SER A CA 1
ATOM 2416 C C . SER A 1 329 ? 33.244 -3.828 -2.478 1.00 77.38 329 SER A C 1
ATOM 2418 O O . SER A 1 329 ? 33.820 -3.658 -3.555 1.00 77.38 329 SER A O 1
ATOM 2420 N N . ALA A 1 330 ? 31.920 -3.973 -2.390 1.00 90.00 330 ALA A N 1
ATOM 2421 C CA . ALA A 1 330 ? 31.028 -3.982 -3.543 1.00 90.00 330 ALA A CA 1
ATOM 2422 C C . ALA A 1 330 ? 29.834 -3.031 -3.371 1.00 90.00 330 ALA A C 1
ATOM 2424 O O . ALA A 1 330 ? 29.233 -2.954 -2.298 1.00 90.00 330 ALA A O 1
ATOM 2425 N N . VAL A 1 331 ? 29.484 -2.351 -4.460 1.00 93.62 331 VAL A N 1
ATOM 2426 C CA . VAL A 1 331 ? 28.277 -1.538 -4.615 1.00 93.62 331 VAL A CA 1
ATOM 2427 C C . VAL A 1 331 ? 27.408 -2.172 -5.703 1.00 93.62 331 VAL A C 1
ATOM 2429 O O . VAL A 1 331 ? 27.912 -2.486 -6.778 1.00 93.62 331 VAL A O 1
ATOM 2432 N N . LEU A 1 332 ? 26.118 -2.368 -5.448 1.00 94.38 332 LEU A N 1
ATOM 2433 C CA . LEU A 1 332 ? 25.130 -2.759 -6.457 1.00 94.38 332 LEU A CA 1
ATOM 2434 C C . LEU A 1 332 ? 24.306 -1.527 -6.832 1.00 94.38 332 LEU A C 1
ATOM 2436 O O . LEU A 1 332 ? 23.678 -0.930 -5.961 1.00 94.38 332 LEU A O 1
ATOM 2440 N N . TRP A 1 333 ? 24.312 -1.151 -8.107 1.00 95.44 333 TRP A N 1
ATOM 2441 C CA . TRP A 1 333 ? 23.563 -0.005 -8.616 1.00 95.44 333 TRP A CA 1
ATOM 2442 C C . TRP A 1 333 ? 22.283 -0.460 -9.313 1.00 95.44 333 TRP A C 1
ATOM 2444 O O . TRP A 1 333 ? 22.356 -1.126 -10.338 1.00 95.44 333 TRP A O 1
ATOM 2454 N N . LEU A 1 334 ? 21.122 -0.087 -8.782 1.00 93.44 334 LEU A N 1
ATOM 2455 C CA . LEU A 1 334 ? 19.800 -0.399 -9.325 1.00 93.44 334 LEU A CA 1
ATOM 2456 C C . LEU A 1 334 ? 19.122 0.903 -9.765 1.00 93.44 334 LEU A C 1
ATOM 2458 O O . LEU A 1 334 ? 18.439 1.559 -8.977 1.00 93.44 334 LEU A O 1
ATOM 2462 N N . ASP A 1 335 ? 19.346 1.306 -11.013 1.00 89.50 335 ASP A N 1
ATOM 2463 C CA . ASP A 1 335 ? 18.622 2.448 -11.575 1.00 89.50 335 ASP A CA 1
ATOM 2464 C C . ASP A 1 335 ? 17.170 2.042 -11.837 1.00 89.50 335 ASP A C 1
ATOM 2466 O O . ASP A 1 335 ? 16.942 0.985 -12.416 1.00 89.50 335 ASP A O 1
ATOM 2470 N N . GLU A 1 336 ? 16.208 2.842 -11.379 1.00 86.50 336 GLU A N 1
ATOM 2471 C CA . GLU A 1 336 ? 14.781 2.502 -11.425 1.00 86.50 336 GLU A CA 1
ATOM 2472 C C . GLU A 1 336 ? 14.489 1.159 -10.733 1.00 86.50 336 GLU A C 1
ATOM 2474 O O . GLU A 1 336 ? 14.122 0.156 -11.343 1.00 86.50 336 GLU A O 1
ATOM 2479 N N . ILE A 1 337 ? 14.676 1.141 -9.408 1.00 88.62 337 ILE A N 1
ATOM 2480 C CA . ILE A 1 337 ? 14.662 -0.074 -8.578 1.00 88.62 337 ILE A CA 1
ATOM 2481 C C . ILE A 1 337 ? 13.399 -0.930 -8.753 1.00 88.62 337 ILE A C 1
ATOM 2483 O O . ILE A 1 337 ? 13.482 -2.147 -8.594 1.00 88.62 337 ILE A O 1
ATOM 2487 N N . HIS A 1 338 ? 12.256 -0.336 -9.118 1.00 82.56 338 HIS A N 1
ATOM 2488 C CA . HIS A 1 338 ? 11.000 -1.052 -9.366 1.00 82.56 338 HIS A CA 1
ATOM 2489 C C . HIS A 1 338 ? 11.115 -2.113 -10.466 1.00 82.56 338 HIS A C 1
ATOM 2491 O O . HIS A 1 338 ? 10.438 -3.131 -10.381 1.00 82.56 338 HIS A O 1
ATOM 2497 N N . LEU A 1 339 ? 12.033 -1.950 -11.423 1.00 82.50 339 LEU A N 1
ATOM 2498 C CA . LEU A 1 339 ? 12.315 -2.939 -12.473 1.00 82.50 339 LEU A CA 1
ATOM 2499 C C . LEU A 1 339 ? 12.958 -4.229 -11.940 1.00 82.50 339 LEU A C 1
ATOM 2501 O O . LEU A 1 339 ? 12.947 -5.263 -12.610 1.00 82.50 339 LEU A O 1
ATOM 2505 N N . PHE A 1 340 ? 13.519 -4.176 -10.731 1.00 85.94 340 PHE A N 1
ATOM 2506 C CA . PHE A 1 340 ? 14.212 -5.290 -10.093 1.00 85.94 340 PHE A CA 1
ATOM 2507 C C . PHE A 1 340 ? 13.414 -5.912 -8.943 1.00 85.94 340 PHE A C 1
ATOM 2509 O O . PHE A 1 340 ? 13.885 -6.889 -8.366 1.00 85.94 340 PHE A O 1
ATOM 2516 N N . LEU A 1 341 ? 12.230 -5.398 -8.595 1.00 81.19 341 LEU A N 1
ATOM 2517 C CA . LEU A 1 341 ? 11.380 -5.935 -7.522 1.00 81.19 341 LEU A CA 1
ATOM 2518 C C . LEU A 1 341 ? 10.548 -7.117 -8.038 1.00 81.19 341 LEU A C 1
ATOM 2520 O O . LEU A 1 341 ? 9.354 -6.991 -8.277 1.00 81.19 341 LEU A O 1
ATOM 2524 N N . ARG A 1 342 ? 11.217 -8.252 -8.247 1.00 78.94 342 ARG A N 1
ATOM 2525 C CA . ARG A 1 342 ? 10.664 -9.468 -8.863 1.00 78.94 342 ARG A CA 1
ATOM 2526 C C . ARG A 1 342 ? 11.314 -10.737 -8.282 1.00 78.94 342 ARG A C 1
ATOM 2528 O O . ARG A 1 342 ? 12.381 -10.627 -7.666 1.00 78.94 342 ARG A O 1
ATOM 2535 N N . PRO A 1 343 ? 10.753 -11.947 -8.483 1.00 73.44 343 PRO A N 1
ATOM 2536 C CA . PRO A 1 343 ? 11.227 -13.175 -7.825 1.00 73.44 343 PRO A CA 1
ATOM 2537 C C . PRO A 1 343 ? 12.687 -13.568 -8.114 1.00 73.44 343 PRO A C 1
ATOM 2539 O O . PRO A 1 343 ? 13.378 -14.104 -7.243 1.00 73.44 343 PRO A O 1
ATOM 2542 N N . ASP A 1 344 ? 13.180 -13.306 -9.326 1.00 76.75 344 ASP A N 1
ATOM 2543 C CA . ASP A 1 344 ? 14.582 -13.500 -9.730 1.00 76.75 344 ASP A CA 1
ATOM 2544 C C . ASP A 1 344 ? 15.453 -12.246 -9.506 1.00 76.75 344 ASP A C 1
ATOM 2546 O O . ASP A 1 344 ? 16.654 -12.252 -9.772 1.00 76.75 344 ASP A O 1
ATOM 2550 N N . GLY A 1 345 ? 14.866 -11.164 -8.996 1.00 85.81 345 GLY A N 1
ATOM 2551 C CA . GLY A 1 345 ? 15.521 -9.895 -8.728 1.00 85.81 345 GLY A CA 1
ATOM 2552 C C . GLY A 1 345 ? 15.804 -9.669 -7.242 1.00 85.81 345 GLY A C 1
ATOM 2553 O O . GLY A 1 345 ? 16.335 -10.522 -6.516 1.00 85.81 345 GLY A O 1
ATOM 2554 N N . LEU A 1 346 ? 15.492 -8.458 -6.793 1.00 86.62 346 LEU A N 1
ATOM 2555 C CA . LEU A 1 346 ? 15.611 -8.031 -5.415 1.00 86.62 346 LEU A CA 1
ATOM 2556 C C . LEU A 1 346 ? 14.389 -8.546 -4.654 1.00 86.62 346 LEU A C 1
ATOM 2558 O O . LEU A 1 346 ? 13.286 -8.038 -4.803 1.00 86.62 346 LEU A O 1
ATOM 2562 N N . THR A 1 347 ? 14.618 -9.565 -3.831 1.00 83.44 347 THR A N 1
ATOM 2563 C CA . THR A 1 347 ? 13.654 -10.108 -2.866 1.00 83.44 347 THR A CA 1
ATOM 2564 C C . THR A 1 347 ? 14.165 -9.857 -1.445 1.00 83.44 347 THR A C 1
ATOM 2566 O O . THR A 1 347 ? 15.345 -9.545 -1.257 1.00 83.44 347 THR A O 1
ATOM 2569 N N . SER A 1 348 ? 13.335 -10.059 -0.416 1.00 77.50 348 SER A N 1
ATOM 2570 C CA . SER A 1 348 ? 13.805 -10.024 0.983 1.00 77.50 348 SER A CA 1
ATOM 2571 C C . SER A 1 348 ? 14.976 -10.988 1.232 1.00 77.50 348 SER A C 1
ATOM 2573 O O . SER A 1 348 ? 15.923 -10.647 1.944 1.00 77.50 348 SER A O 1
ATOM 2575 N N . THR A 1 349 ? 14.949 -12.163 0.597 1.00 79.00 349 THR A N 1
ATOM 2576 C CA . THR A 1 349 ? 16.009 -13.178 0.678 1.00 79.00 349 THR A CA 1
ATOM 2577 C C . THR A 1 349 ? 17.282 -12.719 -0.027 1.00 79.00 349 THR A C 1
ATOM 2579 O O . THR A 1 349 ? 18.366 -12.787 0.556 1.00 79.00 349 THR A O 1
ATOM 2582 N N . THR A 1 350 ? 17.169 -12.208 -1.259 1.00 86.56 350 THR A N 1
ATOM 2583 C CA . THR A 1 350 ? 18.324 -11.691 -2.009 1.00 86.56 350 THR A CA 1
ATOM 2584 C C . THR A 1 350 ? 18.949 -10.503 -1.276 1.00 86.56 350 THR A C 1
ATOM 2586 O O . THR A 1 350 ? 20.166 -10.464 -1.107 1.00 86.56 350 THR A O 1
ATOM 2589 N N . LEU A 1 351 ? 18.138 -9.570 -0.762 1.00 87.75 351 LEU A N 1
ATOM 2590 C CA . LEU A 1 351 ? 18.612 -8.419 0.009 1.00 87.75 351 LEU A CA 1
ATOM 2591 C C . LEU A 1 351 ? 19.344 -8.852 1.285 1.00 87.75 351 LEU A C 1
ATOM 2593 O O . LEU A 1 351 ? 20.427 -8.342 1.564 1.00 87.75 351 LEU A O 1
ATOM 2597 N N . ALA A 1 352 ? 18.804 -9.822 2.030 1.00 82.75 352 ALA A N 1
ATOM 2598 C CA . ALA A 1 352 ? 19.470 -10.364 3.213 1.00 82.75 352 ALA A CA 1
ATOM 2599 C C . ALA A 1 352 ? 20.822 -11.011 2.863 1.00 82.75 352 ALA A C 1
ATOM 2601 O O . ALA A 1 352 ? 21.807 -10.793 3.569 1.00 82.75 352 ALA A O 1
ATOM 2602 N N . GLY A 1 353 ? 20.902 -11.750 1.752 1.00 84.94 353 GLY A N 1
ATOM 2603 C CA . GLY A 1 353 ? 22.159 -12.316 1.255 1.00 84.94 353 GLY A CA 1
ATOM 2604 C C . GLY A 1 353 ? 23.186 -11.246 0.862 1.00 84.94 353 GLY A C 1
ATOM 2605 O O . GLY A 1 353 ? 24.363 -11.362 1.206 1.00 84.94 353 GLY A O 1
ATOM 2606 N N . LEU A 1 354 ? 22.748 -10.164 0.212 1.00 88.38 354 LEU A N 1
ATOM 2607 C CA . LEU A 1 354 ? 23.600 -9.016 -0.125 1.00 88.38 354 LEU A CA 1
ATOM 2608 C C . LEU A 1 354 ? 24.097 -8.279 1.129 1.00 88.38 354 LEU A C 1
ATOM 2610 O O . LEU A 1 354 ? 25.271 -7.916 1.201 1.00 88.38 354 LEU A O 1
ATOM 2614 N N . GLN A 1 355 ? 23.248 -8.117 2.147 1.00 86.94 355 GLN A N 1
ATOM 2615 C CA . GLN A 1 355 ? 23.635 -7.551 3.445 1.00 86.94 355 GLN A CA 1
ATOM 2616 C C . GLN A 1 355 ? 24.651 -8.441 4.174 1.00 86.94 355 GLN A C 1
ATOM 2618 O O . GLN A 1 355 ? 25.661 -7.946 4.669 1.00 86.94 355 GLN A O 1
ATOM 2623 N N . GLN A 1 356 ? 24.461 -9.764 4.178 1.00 84.00 356 GLN A N 1
ATOM 2624 C CA . GLN A 1 356 ? 25.441 -10.703 4.744 1.00 84.00 356 GLN A CA 1
ATOM 2625 C C . GLN A 1 356 ? 26.799 -10.619 4.032 1.00 84.00 356 GLN A C 1
ATOM 2627 O O . GLN A 1 356 ? 27.844 -10.693 4.681 1.00 84.00 356 GLN A O 1
ATOM 2632 N N . ALA A 1 357 ? 26.794 -10.393 2.717 1.00 84.81 357 ALA A N 1
ATOM 2633 C CA . ALA A 1 357 ? 27.994 -10.141 1.921 1.00 84.81 357 ALA A CA 1
ATOM 2634 C C . ALA A 1 357 ? 28.551 -8.704 2.061 1.00 84.81 357 ALA A C 1
ATOM 2636 O O . ALA A 1 357 ? 29.566 -8.383 1.435 1.00 84.81 357 ALA A O 1
ATOM 2637 N N . ARG A 1 358 ? 27.922 -7.856 2.891 1.00 88.75 358 ARG A N 1
ATOM 2638 C CA . ARG A 1 358 ? 28.253 -6.438 3.128 1.00 88.75 358 ARG A CA 1
ATOM 2639 C C . ARG A 1 358 ? 28.274 -5.601 1.845 1.00 88.75 358 ARG A C 1
ATOM 2641 O O . ARG A 1 358 ? 29.179 -4.798 1.631 1.00 88.75 358 ARG A O 1
ATOM 2648 N N . VAL A 1 359 ? 27.293 -5.816 0.975 1.00 91.62 359 VAL A N 1
ATOM 2649 C CA . VAL A 1 359 ? 27.101 -5.035 -0.254 1.00 91.62 359 VAL A CA 1
ATOM 2650 C C . VAL A 1 359 ? 26.288 -3.783 0.054 1.00 91.62 359 VAL A C 1
ATOM 2652 O O . VAL A 1 359 ? 25.256 -3.853 0.727 1.00 91.62 359 VAL A O 1
ATOM 2655 N N . VAL A 1 360 ? 26.730 -2.641 -0.470 1.00 93.88 360 VAL A N 1
ATOM 2656 C CA . VAL A 1 360 ? 25.935 -1.407 -0.477 1.00 93.88 360 VAL A CA 1
ATOM 2657 C C . VAL A 1 360 ? 25.063 -1.403 -1.729 1.00 93.88 360 VAL A C 1
ATOM 2659 O O . VAL A 1 360 ? 25.581 -1.420 -2.840 1.00 93.88 360 VAL A O 1
ATOM 2662 N N . VAL A 1 361 ? 23.744 -1.394 -1.568 1.00 95.19 361 VAL A N 1
ATOM 2663 C CA . VAL A 1 361 ? 22.780 -1.345 -2.672 1.00 95.19 361 VAL A CA 1
ATOM 2664 C C . VAL A 1 361 ? 22.266 0.085 -2.808 1.00 95.19 361 VAL A C 1
ATOM 2666 O O . VAL A 1 361 ? 21.722 0.644 -1.856 1.00 95.19 361 VAL A O 1
ATOM 2669 N N . LEU A 1 362 ? 22.451 0.677 -3.985 1.00 96.25 362 LEU A N 1
ATOM 2670 C CA . LEU A 1 362 ? 22.004 2.027 -4.318 1.00 96.25 362 LEU A CA 1
ATOM 2671 C C . LEU A 1 362 ? 20.879 1.932 -5.339 1.00 96.25 362 LEU A C 1
ATOM 2673 O O . LEU A 1 362 ? 21.090 1.412 -6.430 1.00 96.25 362 LEU A O 1
ATOM 2677 N N . GLY A 1 363 ? 19.700 2.423 -4.975 1.00 94.75 363 GLY A N 1
ATOM 2678 C CA . GLY A 1 363 ? 18.523 2.463 -5.833 1.00 94.75 363 GLY A CA 1
ATOM 2679 C C . GLY A 1 363 ? 18.144 3.887 -6.224 1.00 94.75 363 GLY A C 1
ATOM 2680 O O . GLY A 1 363 ? 18.288 4.812 -5.420 1.00 94.75 363 GLY A O 1
ATOM 2681 N N . THR A 1 364 ? 17.600 4.073 -7.423 1.00 93.38 364 THR A N 1
ATOM 2682 C CA . THR A 1 364 ? 16.816 5.272 -7.758 1.00 93.38 364 THR A CA 1
ATOM 2683 C C . THR A 1 364 ? 15.351 4.886 -7.929 1.00 93.38 364 THR A C 1
ATOM 2685 O O . THR A 1 364 ? 15.037 3.798 -8.405 1.00 93.38 364 THR A O 1
ATOM 2688 N N . LEU A 1 365 ? 14.439 5.755 -7.502 1.00 89.44 365 LEU A N 1
ATOM 2689 C CA . LEU A 1 365 ? 13.000 5.558 -7.656 1.00 89.44 365 LEU A CA 1
ATOM 2690 C C . LEU A 1 365 ? 12.348 6.893 -8.026 1.00 89.44 365 LEU A C 1
ATOM 2692 O O . LEU A 1 365 ? 12.741 7.946 -7.517 1.00 89.44 365 LEU A O 1
ATOM 2696 N N . ARG A 1 366 ? 11.398 6.878 -8.960 1.00 86.06 366 ARG A N 1
ATOM 2697 C CA . ARG A 1 366 ? 10.650 8.086 -9.340 1.00 86.06 366 ARG A CA 1
ATOM 2698 C C . ARG A 1 366 ? 9.518 8.333 -8.343 1.00 86.06 366 ARG A C 1
ATOM 2700 O O . ARG A 1 366 ? 8.965 7.367 -7.822 1.00 86.06 366 ARG A O 1
ATOM 2707 N N . SER A 1 367 ? 9.207 9.600 -8.066 1.00 80.75 367 SER A N 1
ATOM 2708 C CA . SER A 1 367 ? 8.226 9.994 -7.041 1.00 80.75 367 SER A CA 1
ATOM 2709 C C . SER A 1 367 ? 6.870 9.311 -7.220 1.00 80.75 367 SER A C 1
ATOM 2711 O O . SER A 1 367 ? 6.321 8.792 -6.260 1.00 80.75 367 SER A O 1
ATOM 2713 N N . GLU A 1 368 ? 6.384 9.205 -8.452 1.00 74.88 368 GLU A N 1
ATOM 2714 C CA . GLU A 1 368 ? 5.119 8.544 -8.780 1.00 74.88 368 GLU A CA 1
ATOM 2715 C C . GLU A 1 368 ? 5.084 7.065 -8.371 1.00 74.88 368 GLU A C 1
ATOM 2717 O O . GLU A 1 368 ? 4.037 6.572 -7.981 1.00 74.88 368 GLU A O 1
ATOM 2722 N N . TYR A 1 369 ? 6.213 6.351 -8.395 1.00 76.12 369 TYR A N 1
ATOM 2723 C CA . TYR A 1 369 ? 6.270 4.961 -7.938 1.00 76.12 369 TYR A CA 1
ATOM 2724 C C . TYR A 1 369 ? 6.483 4.845 -6.424 1.00 76.12 369 TYR A C 1
ATOM 2726 O O . TYR A 1 369 ? 6.183 3.794 -5.860 1.00 76.12 369 TYR A O 1
ATOM 2734 N N . VAL A 1 370 ? 6.992 5.889 -5.754 1.00 73.00 370 VAL A N 1
ATOM 2735 C CA . VAL A 1 370 ? 7.110 5.914 -4.284 1.00 73.00 370 VAL A CA 1
ATOM 2736 C C . VAL A 1 370 ? 5.730 5.775 -3.664 1.00 73.00 370 VAL A C 1
ATOM 2738 O O . VAL A 1 370 ? 5.563 4.950 -2.765 1.00 73.00 370 VAL A O 1
ATOM 2741 N N . ASP A 1 371 ? 4.758 6.522 -4.186 1.00 62.81 371 ASP A N 1
ATOM 2742 C CA . ASP A 1 371 ? 3.384 6.508 -3.695 1.00 62.81 371 ASP A CA 1
ATOM 2743 C C . ASP A 1 371 ? 2.746 5.125 -3.848 1.00 62.81 371 ASP A C 1
ATOM 2745 O O . ASP A 1 371 ? 2.031 4.703 -2.950 1.00 62.81 371 ASP A O 1
ATOM 2749 N N . PHE A 1 372 ? 3.041 4.384 -4.924 1.00 62.88 372 PHE A N 1
ATOM 2750 C CA . PHE A 1 372 ? 2.469 3.050 -5.166 1.00 62.88 372 PHE A CA 1
ATOM 2751 C C . PHE A 1 372 ? 3.189 1.929 -4.413 1.00 62.88 372 PHE A C 1
ATOM 2753 O O . PHE A 1 372 ? 2.553 1.041 -3.861 1.00 62.88 372 PHE A O 1
ATOM 2760 N N . LEU A 1 373 ? 4.524 1.934 -4.393 1.00 64.56 373 LEU A N 1
ATOM 2761 C CA . LEU A 1 373 ? 5.307 0.829 -3.831 1.00 64.56 373 LEU A CA 1
ATOM 2762 C C . LEU A 1 373 ? 5.490 0.926 -2.310 1.00 64.56 373 LEU A C 1
ATOM 2764 O O . LEU A 1 373 ? 5.826 -0.069 -1.666 1.00 64.56 373 LEU A O 1
ATOM 2768 N N . SER A 1 374 ? 5.310 2.116 -1.733 1.00 54.91 374 SER A N 1
ATOM 2769 C CA . SER A 1 374 ? 5.366 2.314 -0.278 1.00 54.91 374 SER A CA 1
ATOM 2770 C C . SER A 1 374 ? 4.033 1.997 0.408 1.00 54.91 374 SER A C 1
ATOM 2772 O O . SER A 1 374 ? 3.984 1.989 1.639 1.00 54.91 374 SER A O 1
ATOM 2774 N N . GLN A 1 375 ? 2.981 1.697 -0.366 1.00 49.47 375 GLN A N 1
ATOM 2775 C CA . GLN A 1 375 ? 1.695 1.243 0.156 1.00 49.47 375 GLN A CA 1
ATOM 2776 C C . GLN A 1 375 ? 1.823 -0.174 0.718 1.00 49.47 375 GLN A C 1
ATOM 2778 O O . GLN A 1 375 ? 2.336 -1.055 0.019 1.00 49.47 375 GLN A O 1
ATOM 2783 N N . PRO A 1 376 ? 1.392 -0.423 1.969 1.00 43.94 376 PRO A N 1
ATOM 2784 C CA . PRO A 1 376 ? 1.218 -1.787 2.436 1.00 43.94 376 PRO A CA 1
ATOM 2785 C C . PRO A 1 376 ? 0.255 -2.528 1.495 1.00 43.94 376 PRO A C 1
ATOM 2787 O O . PRO A 1 376 ? -0.571 -1.886 0.842 1.00 43.94 376 PRO A O 1
ATOM 2790 N N . PRO A 1 377 ? 0.351 -3.867 1.393 1.00 45.31 377 PRO A N 1
ATOM 2791 C CA . PRO A 1 377 ? -0.743 -4.649 0.821 1.00 45.31 377 PRO A CA 1
ATOM 2792 C C . PRO A 1 377 ? -2.051 -4.187 1.471 1.00 45.31 377 PRO A C 1
ATOM 2794 O O . PRO A 1 377 ? -2.178 -4.236 2.690 1.00 45.31 377 PRO A O 1
ATOM 2797 N N . ASP A 1 378 ? -2.949 -3.670 0.636 1.00 45.31 378 ASP A N 1
ATOM 2798 C CA . ASP A 1 378 ? -4.260 -3.115 0.970 1.00 45.31 378 ASP A CA 1
ATOM 2799 C C . ASP A 1 378 ? -4.867 -3.785 2.228 1.00 45.31 378 ASP A C 1
ATOM 2801 O O . ASP A 1 378 ? -5.301 -4.942 2.180 1.00 45.31 378 ASP A O 1
ATOM 2805 N N . VAL A 1 379 ? -4.862 -3.061 3.354 1.00 37.62 379 VAL A N 1
ATOM 2806 C CA . VAL A 1 379 ? -5.708 -3.339 4.522 1.00 37.62 379 VAL A CA 1
ATOM 2807 C C . VAL A 1 379 ? -6.976 -2.529 4.276 1.00 37.62 379 VAL A C 1
ATOM 2809 O O . VAL A 1 379 ? -7.063 -1.365 4.620 1.00 37.62 379 VAL A O 1
ATOM 2812 N N . ASP A 1 380 ? -7.863 -3.147 3.509 1.00 40.94 380 ASP A N 1
ATOM 2813 C CA . ASP A 1 380 ? -9.270 -2.831 3.261 1.00 40.94 380 ASP A CA 1
ATOM 2814 C C . ASP A 1 380 ? -9.870 -1.481 3.760 1.00 40.94 380 ASP A C 1
ATOM 2816 O O . ASP A 1 380 ? -9.996 -1.203 4.952 1.00 40.94 380 ASP A O 1
ATOM 2820 N N . ASN A 1 381 ? -10.378 -0.703 2.788 1.00 34.28 381 ASN A N 1
ATOM 2821 C CA . ASN A 1 381 ? -10.997 0.628 2.907 1.00 34.28 381 ASN A CA 1
ATOM 2822 C C . ASN A 1 381 ? -12.540 0.582 2.920 1.00 34.28 381 ASN A C 1
ATOM 2824 O O . ASN A 1 381 ? -13.190 1.436 2.319 1.00 34.28 381 ASN A O 1
ATOM 2828 N N . GLY A 1 382 ? -13.156 -0.427 3.543 1.00 29.88 382 GLY A N 1
ATOM 2829 C CA . GLY A 1 382 ? -14.621 -0.588 3.528 1.00 29.88 382 GLY A CA 1
ATOM 2830 C C . GLY A 1 382 ? -15.260 -1.088 4.822 1.00 29.88 382 GLY A C 1
ATOM 2831 O O . GLY A 1 382 ? -16.405 -1.533 4.792 1.00 29.88 382 GLY A O 1
ATOM 2832 N N . GLY A 1 383 ? -14.531 -1.104 5.943 1.00 31.81 383 GLY A N 1
ATOM 2833 C CA . GLY A 1 383 ? -14.974 -1.776 7.178 1.00 31.81 383 GLY A CA 1
ATOM 2834 C C . GLY A 1 383 ? -14.977 -3.310 7.082 1.00 31.81 383 GLY A C 1
ATOM 2835 O O . GLY A 1 383 ? -15.245 -3.995 8.067 1.00 31.81 383 GLY A O 1
ATOM 2836 N N . ARG A 1 384 ? -14.645 -3.834 5.902 1.00 44.06 384 ARG A N 1
ATOM 2837 C CA . ARG A 1 384 ? -14.240 -5.208 5.640 1.00 44.06 384 ARG A CA 1
ATOM 2838 C C . ARG A 1 384 ? -12.763 -5.314 6.015 1.00 44.06 384 ARG A C 1
ATOM 2840 O O . ARG A 1 384 ? -12.073 -4.306 5.955 1.00 44.06 384 ARG A O 1
ATOM 2847 N N . GLN A 1 385 ? -12.282 -6.445 6.515 1.00 53.34 385 GLN A N 1
ATOM 2848 C CA . GLN A 1 385 ? -10.896 -6.574 7.007 1.00 53.34 385 GLN A CA 1
ATOM 2849 C C . GLN A 1 385 ? -10.119 -7.593 6.168 1.00 53.34 385 GLN A C 1
ATOM 2851 O O . GLN A 1 385 ? -9.449 -8.474 6.698 1.00 53.34 385 GLN A O 1
ATOM 2856 N N . ILE A 1 386 ? -10.265 -7.538 4.842 1.00 48.41 386 ILE A N 1
ATOM 2857 C CA . ILE A 1 386 ? -9.660 -8.525 3.944 1.00 48.41 386 ILE A CA 1
ATOM 2858 C C . ILE A 1 386 ? -8.242 -8.092 3.599 1.00 48.41 386 ILE A C 1
ATOM 2860 O O . ILE A 1 386 ? -8.023 -7.159 2.827 1.00 48.41 386 ILE A O 1
ATOM 2864 N N . ALA A 1 387 ? -7.266 -8.794 4.164 1.00 53.50 387 ALA A N 1
ATOM 2865 C CA . ALA A 1 387 ? -5.860 -8.488 3.964 1.00 53.50 387 ALA A CA 1
ATOM 2866 C C . ALA A 1 387 ? -5.342 -9.111 2.660 1.00 53.50 387 ALA A C 1
ATOM 2868 O O . ALA A 1 387 ? -5.421 -10.325 2.453 1.00 53.50 387 ALA A O 1
ATOM 2869 N N . GLY A 1 388 ? -4.765 -8.293 1.779 1.00 51.44 388 GLY A N 1
ATOM 2870 C CA . GLY A 1 388 ? -3.934 -8.805 0.688 1.00 51.44 388 GLY A CA 1
ATOM 2871 C C . GLY A 1 388 ? -2.687 -9.526 1.221 1.00 51.44 388 GLY A C 1
ATOM 2872 O O . GLY A 1 388 ? -2.174 -9.208 2.296 1.00 51.44 388 GLY A O 1
ATOM 2873 N N . GLY A 1 389 ? -2.158 -10.485 0.460 1.00 47.50 389 GLY A N 1
ATOM 2874 C CA . GLY A 1 389 ? -0.828 -11.037 0.716 1.00 47.50 389 GLY A CA 1
ATOM 2875 C C . GLY A 1 389 ? 0.227 -9.933 0.594 1.00 47.50 389 GLY A C 1
ATOM 2876 O O . GLY A 1 389 ? 0.112 -9.034 -0.241 1.00 47.50 389 GLY A O 1
ATOM 2877 N N . THR A 1 390 ? 1.268 -9.963 1.430 1.00 50.84 390 THR A N 1
ATOM 2878 C CA . THR A 1 390 ? 2.272 -8.890 1.430 1.00 50.84 390 THR A CA 1
ATOM 2879 C C . THR A 1 390 ? 3.121 -8.910 0.169 1.00 50.84 390 THR A C 1
ATOM 2881 O O . THR A 1 390 ? 3.923 -9.820 -0.028 1.00 50.84 390 THR A O 1
ATOM 2884 N N . SER A 1 391 ? 3.008 -7.862 -0.657 1.00 56.31 391 SER A N 1
ATOM 2885 C CA . SER A 1 391 ? 3.904 -7.693 -1.800 1.00 56.31 391 SER A CA 1
ATOM 2886 C C . SER A 1 391 ? 5.356 -7.634 -1.322 1.00 56.31 391 SER A C 1
ATOM 2888 O O . SER A 1 391 ? 5.731 -6.825 -0.466 1.00 56.31 391 SER A O 1
ATOM 2890 N N . SER A 1 392 ? 6.197 -8.495 -1.895 1.00 61.56 392 SER A N 1
ATOM 2891 C CA . SER A 1 392 ? 7.627 -8.557 -1.581 1.00 61.56 392 SER A CA 1
ATOM 2892 C C . SER A 1 392 ? 8.338 -7.214 -1.811 1.00 61.56 392 SER A C 1
ATOM 2894 O O . SER A 1 392 ? 9.275 -6.886 -1.078 1.00 61.56 392 SER A O 1
ATOM 2896 N N . ALA A 1 393 ? 7.842 -6.409 -2.758 1.00 66.62 393 ALA A N 1
ATOM 2897 C CA . ALA A 1 393 ? 8.310 -5.061 -3.062 1.00 66.62 393 ALA A CA 1
ATOM 2898 C C . ALA A 1 393 ? 8.182 -4.109 -1.860 1.00 66.62 393 ALA A C 1
ATOM 2900 O O . ALA A 1 393 ? 9.150 -3.434 -1.498 1.00 66.62 393 ALA A O 1
ATOM 2901 N N . TRP A 1 394 ? 7.027 -4.111 -1.187 1.00 67.00 394 TRP A N 1
ATOM 2902 C CA . TRP A 1 394 ? 6.774 -3.255 -0.024 1.00 67.00 394 TRP A CA 1
ATOM 2903 C C . TRP A 1 394 ? 7.720 -3.574 1.142 1.00 67.00 394 TRP A C 1
ATOM 2905 O O . TRP A 1 394 ? 8.329 -2.676 1.731 1.00 67.00 394 TRP A O 1
ATOM 2915 N N . LEU A 1 395 ? 7.925 -4.865 1.438 1.00 66.12 395 LEU A N 1
ATOM 2916 C CA . LEU A 1 395 ? 8.837 -5.311 2.502 1.00 66.12 395 LEU A CA 1
ATOM 2917 C C . LEU A 1 395 ? 10.279 -4.844 2.275 1.00 66.12 395 LEU A C 1
ATOM 2919 O O . LEU A 1 395 ? 11.001 -4.558 3.233 1.00 66.12 395 LEU A O 1
ATOM 2923 N N . ILE A 1 396 ? 10.707 -4.769 1.016 1.00 77.06 396 ILE A N 1
ATOM 2924 C CA . ILE A 1 396 ? 12.045 -4.308 0.640 1.00 77.06 396 ILE A CA 1
ATOM 2925 C C . ILE A 1 396 ? 12.165 -2.801 0.845 1.00 77.06 396 ILE A C 1
ATOM 2927 O O . ILE A 1 396 ? 13.128 -2.351 1.470 1.00 77.06 396 ILE A O 1
ATOM 2931 N N . LEU A 1 397 ? 11.187 -2.027 0.368 1.00 75.31 397 LEU A N 1
ATOM 2932 C CA . LEU A 1 397 ? 11.210 -0.570 0.490 1.00 75.31 397 LEU A CA 1
ATOM 2933 C C . LEU A 1 397 ? 11.112 -0.105 1.941 1.00 75.31 397 LEU A C 1
ATOM 2935 O O . LEU A 1 397 ? 11.850 0.795 2.335 1.00 75.31 397 LEU A O 1
ATOM 2939 N N . ARG A 1 398 ? 10.306 -0.771 2.777 1.00 72.25 398 ARG A N 1
ATOM 2940 C CA . ARG A 1 398 ? 10.219 -0.472 4.218 1.00 72.25 398 ARG A CA 1
ATOM 2941 C C . ARG A 1 398 ? 11.562 -0.629 4.942 1.00 72.25 398 ARG A C 1
ATOM 2943 O O . ARG A 1 398 ? 11.794 0.014 5.963 1.00 72.25 398 ARG A O 1
ATOM 2950 N N . ARG A 1 399 ? 12.451 -1.489 4.436 1.00 74.56 399 ARG A N 1
ATOM 2951 C CA . ARG A 1 399 ? 13.792 -1.730 4.999 1.00 74.56 399 ARG A CA 1
ATOM 2952 C C . ARG A 1 399 ? 14.869 -0.824 4.397 1.00 74.56 399 ARG A C 1
ATOM 2954 O O . ARG A 1 399 ? 16.010 -0.873 4.859 1.00 74.56 399 ARG A O 1
ATOM 2961 N N . ALA A 1 400 ? 14.540 -0.034 3.378 1.00 83.31 400 ALA A N 1
ATOM 2962 C CA . ALA A 1 400 ? 15.471 0.873 2.730 1.00 83.31 400 ALA A CA 1
ATOM 2963 C C . ALA A 1 400 ? 15.637 2.168 3.533 1.00 83.31 400 ALA A C 1
ATOM 2965 O O . ALA A 1 400 ? 14.671 2.759 4.011 1.00 83.31 400 ALA A O 1
ATOM 2966 N N . ALA A 1 401 ? 16.867 2.672 3.608 1.00 86.50 401 ALA A N 1
ATOM 2967 C CA . ALA A 1 401 ? 17.057 4.089 3.862 1.00 86.50 401 ALA A CA 1
ATOM 2968 C C . ALA A 1 401 ? 16.574 4.860 2.624 1.00 86.50 401 ALA A C 1
ATOM 2970 O O . ALA A 1 401 ? 16.877 4.474 1.496 1.00 86.50 401 ALA A O 1
ATOM 2971 N N . THR A 1 402 ? 15.850 5.957 2.813 1.00 89.06 402 THR A N 1
ATOM 2972 C CA . THR A 1 402 ? 15.377 6.804 1.709 1.00 89.06 402 THR A CA 1
ATOM 2973 C C . THR A 1 402 ? 15.921 8.221 1.834 1.00 89.06 402 THR A C 1
ATOM 2975 O O . THR A 1 402 ? 16.225 8.707 2.935 1.00 89.06 402 THR A O 1
ATOM 2978 N N . ILE A 1 403 ? 16.088 8.876 0.688 1.00 91.56 403 ILE A N 1
ATOM 2979 C CA . ILE A 1 403 ? 16.440 10.291 0.585 1.00 91.56 403 ILE A CA 1
ATOM 2980 C C . ILE A 1 403 ? 15.722 10.916 -0.608 1.00 91.56 403 ILE A C 1
ATOM 2982 O O . ILE A 1 403 ? 15.675 10.327 -1.687 1.00 91.56 403 ILE A O 1
ATOM 2986 N N . GLU A 1 404 ? 15.137 12.092 -0.415 1.00 91.38 404 GLU A N 1
ATOM 2987 C CA . GLU A 1 404 ? 14.414 12.811 -1.464 1.00 91.38 404 GLU A CA 1
ATOM 2988 C C . GLU A 1 404 ? 15.329 13.842 -2.132 1.00 91.38 404 GLU A C 1
ATOM 2990 O O . GLU A 1 404 ? 15.953 14.673 -1.469 1.00 91.38 404 GLU A O 1
ATOM 2995 N N . ILE A 1 405 ? 15.411 13.795 -3.461 1.00 90.88 405 ILE A N 1
ATOM 2996 C CA . ILE A 1 405 ? 16.174 14.738 -4.275 1.00 90.88 405 ILE A CA 1
ATOM 2997 C C . ILE A 1 405 ? 15.199 15.691 -4.962 1.00 90.88 405 ILE A C 1
ATOM 2999 O O . ILE A 1 405 ? 14.558 15.352 -5.959 1.00 90.88 405 ILE A O 1
ATOM 3003 N N . LYS A 1 406 ? 15.125 16.918 -4.443 1.00 88.69 406 LYS A N 1
ATOM 3004 C CA . LYS A 1 406 ? 14.259 17.967 -4.989 1.00 88.69 406 LYS A CA 1
ATOM 3005 C C . LYS A 1 406 ? 14.759 18.461 -6.349 1.00 88.69 406 LYS A C 1
ATOM 3007 O O . LYS A 1 406 ? 15.954 18.725 -6.536 1.00 88.69 406 LYS A O 1
ATOM 3012 N N . ARG A 1 407 ? 13.821 18.656 -7.286 1.00 85.62 407 ARG A N 1
ATOM 3013 C CA . ARG A 1 407 ? 14.098 19.216 -8.623 1.00 85.62 407 ARG A CA 1
ATOM 3014 C C . ARG A 1 407 ? 14.476 20.700 -8.594 1.00 85.62 407 ARG A C 1
ATOM 3016 O O . ARG A 1 407 ? 15.270 21.146 -9.420 1.00 85.62 407 ARG A O 1
ATOM 3023 N N . GLN A 1 408 ? 13.905 21.461 -7.657 1.00 85.88 408 GLN A N 1
ATOM 3024 C CA . GLN A 1 408 ? 14.191 22.883 -7.482 1.00 85.88 408 GLN A CA 1
ATOM 3025 C C . GLN A 1 408 ? 15.453 23.047 -6.647 1.00 85.88 408 GLN A C 1
ATOM 3027 O O . GLN A 1 408 ? 15.661 22.326 -5.673 1.00 85.88 408 GLN A O 1
ATOM 3032 N N . TRP A 1 409 ? 16.308 23.960 -7.093 1.00 87.69 409 TRP A N 1
ATOM 3033 C CA . TRP A 1 409 ? 17.590 24.224 -6.461 1.00 87.69 409 TRP A CA 1
ATOM 3034 C C . TRP A 1 409 ? 17.476 25.455 -5.580 1.00 87.69 409 TRP A C 1
ATOM 3036 O O . TRP A 1 409 ? 16.870 26.454 -5.979 1.00 87.69 409 TRP A O 1
ATOM 3046 N N . GLU A 1 410 ? 18.094 25.381 -4.412 1.00 88.69 410 GLU A N 1
ATOM 3047 C CA . GLU A 1 410 ? 18.175 26.504 -3.486 1.00 88.69 410 GLU A CA 1
ATOM 3048 C C . GLU A 1 410 ? 19.251 27.500 -3.938 1.00 88.69 410 GLU A C 1
ATOM 3050 O O . GLU A 1 410 ? 20.164 27.164 -4.700 1.00 88.69 410 GLU A O 1
ATOM 3055 N N . ASP A 1 411 ? 19.173 28.742 -3.460 1.00 90.00 411 ASP A N 1
ATOM 3056 C CA . ASP A 1 411 ? 20.076 29.815 -3.899 1.00 90.00 411 ASP A CA 1
ATOM 3057 C C . ASP A 1 411 ? 21.583 29.478 -3.784 1.00 90.00 411 ASP A C 1
ATOM 3059 O O . ASP A 1 411 ? 22.301 29.741 -4.753 1.00 90.00 411 ASP A O 1
ATOM 3063 N N . PRO A 1 412 ? 22.080 28.795 -2.728 1.00 91.00 412 PRO A N 1
ATOM 3064 C CA . PRO A 1 412 ? 23.483 28.365 -2.667 1.00 91.00 412 PRO A CA 1
ATOM 3065 C C . PRO A 1 412 ? 23.900 27.408 -3.798 1.00 91.00 412 PRO A C 1
ATOM 3067 O O . PRO A 1 412 ? 25.010 27.496 -4.324 1.00 91.00 412 PRO A O 1
ATOM 3070 N N . GLU A 1 413 ? 23.013 26.498 -4.206 1.00 91.62 413 GLU A N 1
ATOM 3071 C CA . GLU A 1 413 ? 23.275 25.538 -5.289 1.00 91.62 413 GLU A CA 1
ATOM 3072 C C . GLU A 1 413 ? 23.308 26.258 -6.648 1.00 91.62 413 GLU A C 1
ATOM 3074 O O . GLU A 1 413 ? 24.117 25.946 -7.527 1.00 91.62 413 GLU A O 1
ATOM 3079 N N . ARG A 1 414 ? 22.453 27.275 -6.811 1.00 90.12 414 ARG A N 1
ATOM 3080 C CA . ARG A 1 414 ? 22.376 28.118 -8.015 1.00 90.12 414 ARG A CA 1
ATOM 3081 C C . ARG A 1 414 ? 23.611 29.003 -8.172 1.00 90.12 414 ARG A C 1
ATOM 3083 O O . ARG A 1 414 ? 24.113 29.155 -9.286 1.00 90.12 414 ARG A O 1
ATOM 3090 N N . GLU A 1 415 ? 24.125 29.556 -7.077 1.00 90.31 415 GLU A N 1
ATOM 3091 C CA . GLU A 1 415 ? 25.383 30.312 -7.068 1.00 90.31 415 GLU A CA 1
ATOM 3092 C C . GLU A 1 415 ? 26.569 29.431 -7.481 1.00 90.31 415 GLU A C 1
ATOM 3094 O O . GLU A 1 415 ? 27.364 29.826 -8.341 1.00 90.31 415 GLU A O 1
ATOM 3099 N N . ALA A 1 416 ? 26.642 28.203 -6.955 1.00 90.00 416 ALA A N 1
ATOM 3100 C CA . ALA A 1 416 ? 27.655 27.227 -7.352 1.00 90.00 416 ALA A CA 1
ATOM 3101 C C . ALA A 1 416 ? 27.555 26.861 -8.845 1.00 90.00 416 ALA A C 1
ATOM 3103 O O . ALA A 1 416 ? 28.571 26.790 -9.539 1.00 90.00 416 ALA A O 1
ATOM 3104 N N . ALA A 1 417 ? 26.337 26.694 -9.372 1.00 90.25 417 ALA A N 1
ATOM 3105 C CA . ALA A 1 417 ? 26.109 26.451 -10.795 1.00 90.25 417 ALA A CA 1
ATOM 3106 C C . ALA A 1 417 ? 26.557 27.634 -11.672 1.00 90.25 417 ALA A C 1
ATOM 3108 O O . ALA A 1 417 ? 27.181 27.438 -12.717 1.00 90.25 417 ALA A O 1
ATOM 3109 N N . ALA A 1 418 ? 26.273 28.871 -11.254 1.00 89.44 418 ALA A N 1
ATOM 3110 C CA . ALA A 1 418 ? 26.606 30.077 -12.012 1.00 89.44 418 ALA A CA 1
ATOM 3111 C C . ALA A 1 418 ? 28.123 30.271 -12.190 1.00 89.44 418 ALA A C 1
ATOM 3113 O O . ALA A 1 418 ? 28.560 30.823 -13.205 1.00 89.44 418 ALA A O 1
ATOM 3114 N N . ALA A 1 419 ? 28.930 29.769 -11.252 1.00 90.81 419 ALA A N 1
ATOM 3115 C CA . ALA A 1 419 ? 30.388 29.848 -11.305 1.00 90.81 419 ALA A CA 1
ATOM 3116 C C . ALA A 1 419 ? 31.013 29.051 -12.470 1.00 90.81 419 ALA A C 1
ATOM 3118 O O . ALA A 1 419 ? 32.106 29.388 -12.927 1.00 90.81 419 ALA A O 1
ATOM 3119 N N . LEU A 1 420 ? 30.320 28.038 -13.008 1.00 87.12 420 LEU A N 1
ATOM 3120 C CA . LEU A 1 420 ? 30.854 27.137 -14.040 1.00 87.12 420 LEU A CA 1
ATOM 3121 C C . LEU A 1 420 ? 31.053 27.774 -15.418 1.00 87.12 420 LEU A C 1
ATOM 3123 O O . LEU A 1 420 ? 31.701 27.179 -16.273 1.00 87.12 420 LEU A O 1
ATOM 3127 N N . SER A 1 421 ? 30.512 28.973 -15.653 1.00 82.12 421 SER A N 1
ATOM 3128 C CA . SER A 1 421 ? 30.631 29.722 -16.916 1.00 82.12 421 SER A CA 1
ATOM 3129 C C . SER A 1 421 ? 30.235 28.960 -18.199 1.00 82.12 421 SER A C 1
ATOM 3131 O O . SER A 1 421 ? 30.450 29.480 -19.294 1.00 82.12 421 SER A O 1
ATOM 3133 N N . ASP A 1 422 ? 29.592 27.791 -18.091 1.00 88.81 422 ASP A N 1
ATOM 3134 C CA . ASP A 1 422 ? 29.094 27.001 -19.221 1.00 88.81 422 ASP A CA 1
ATOM 3135 C C . ASP A 1 422 ? 27.781 27.611 -19.756 1.00 88.81 422 ASP A C 1
ATOM 3137 O O . ASP A 1 422 ? 26.863 27.898 -18.975 1.00 88.81 422 ASP A O 1
ATOM 3141 N N . PRO A 1 423 ? 27.658 27.849 -21.076 1.00 87.50 423 PRO A N 1
ATOM 3142 C CA . PRO A 1 423 ? 26.466 28.465 -21.651 1.00 87.50 423 PRO A CA 1
ATOM 3143 C C . PRO A 1 423 ? 25.198 27.620 -21.460 1.00 87.50 423 PRO A C 1
ATOM 3145 O O . PRO A 1 423 ? 24.134 28.208 -21.271 1.00 87.50 423 PRO A O 1
ATOM 3148 N N . ARG A 1 424 ? 25.302 26.283 -21.423 1.00 88.31 424 ARG A N 1
ATOM 3149 C CA . ARG A 1 424 ? 24.166 25.373 -21.187 1.00 88.31 424 ARG A CA 1
ATOM 3150 C C . ARG A 1 424 ? 23.636 25.531 -19.765 1.00 88.31 424 ARG A C 1
ATOM 3152 O O . ARG A 1 424 ? 22.432 25.645 -19.561 1.00 88.31 424 ARG A O 1
ATOM 3159 N N . VAL A 1 425 ? 24.538 25.619 -18.783 1.00 89.25 425 VAL A N 1
ATOM 3160 C CA . VAL A 1 425 ? 24.185 25.851 -17.369 1.00 89.25 425 VAL A CA 1
ATOM 3161 C C . VAL A 1 425 ? 23.577 27.240 -17.183 1.00 89.25 425 VAL A C 1
ATOM 3163 O O . VAL A 1 425 ? 22.578 27.392 -16.486 1.00 89.25 425 VAL A O 1
ATOM 3166 N N . ARG A 1 426 ? 24.126 28.263 -17.849 1.00 88.56 426 ARG A N 1
ATOM 3167 C CA . ARG A 1 426 ? 23.591 29.632 -17.794 1.00 88.56 426 ARG A CA 1
ATOM 3168 C C . ARG A 1 426 ? 22.180 29.731 -18.367 1.00 88.56 426 ARG A C 1
ATOM 3170 O O . ARG A 1 426 ? 21.370 30.491 -17.844 1.00 88.56 426 ARG A O 1
ATOM 3177 N N . GLU A 1 427 ? 21.899 29.015 -19.451 1.00 86.62 427 GLU A N 1
ATOM 3178 C CA . GLU A 1 427 ? 20.558 28.946 -20.027 1.00 86.62 427 GLU A CA 1
ATOM 3179 C C . GLU A 1 427 ? 19.597 28.193 -19.100 1.00 86.62 427 GLU A C 1
ATOM 3181 O O . GLU A 1 427 ? 18.529 28.718 -18.784 1.00 86.62 427 GLU A O 1
ATOM 3186 N N . ALA A 1 428 ? 20.019 27.044 -18.564 1.00 87.56 428 ALA A N 1
ATOM 3187 C CA . ALA A 1 428 ? 19.241 26.273 -17.597 1.00 87.56 428 ALA A CA 1
ATOM 3188 C C . ALA A 1 428 ? 18.896 27.081 -16.333 1.00 87.56 428 ALA A C 1
ATOM 3190 O O . ALA A 1 428 ? 17.748 27.071 -15.900 1.00 87.56 428 ALA A O 1
ATOM 3191 N N . LEU A 1 429 ? 19.834 27.869 -15.794 1.00 88.44 429 LEU A N 1
ATOM 3192 C CA . LEU A 1 429 ? 19.626 28.758 -14.638 1.00 88.44 429 LEU A CA 1
ATOM 3193 C C . LEU A 1 429 ? 18.582 29.862 -14.861 1.00 88.44 429 LEU A C 1
ATOM 3195 O O . LEU A 1 429 ? 18.107 30.456 -13.898 1.00 88.44 429 LEU A O 1
ATOM 3199 N N . ARG A 1 430 ? 18.234 30.187 -16.112 1.00 85.38 430 ARG A N 1
ATOM 3200 C CA . ARG A 1 430 ? 17.145 31.139 -16.402 1.00 85.38 430 ARG A CA 1
ATOM 3201 C C . ARG A 1 430 ? 15.769 30.483 -16.321 1.00 85.38 430 ARG A C 1
ATOM 3203 O O . ARG A 1 430 ? 14.779 31.189 -16.155 1.00 85.38 430 ARG A O 1
ATOM 3210 N N . ALA A 1 431 ? 15.711 29.162 -16.475 1.00 80.00 431 ALA A N 1
ATOM 3211 C CA . ALA A 1 431 ? 14.488 28.367 -16.509 1.00 80.00 431 ALA A CA 1
ATOM 3212 C C . ALA A 1 431 ? 14.318 27.462 -15.270 1.00 80.00 431 ALA A C 1
ATOM 3214 O O . ALA A 1 431 ? 13.275 26.825 -15.113 1.00 80.00 431 ALA A O 1
ATOM 3215 N N . ASP A 1 432 ? 15.316 27.413 -14.382 1.00 76.00 432 ASP A N 1
ATOM 3216 C CA . ASP A 1 432 ? 15.402 26.495 -13.241 1.00 76.00 432 ASP A CA 1
ATOM 3217 C C . ASP A 1 432 ? 14.266 26.660 -12.224 1.00 76.00 432 ASP A C 1
ATOM 3219 O O . ASP A 1 432 ? 13.770 25.669 -11.700 1.00 76.00 432 ASP A O 1
ATOM 3223 N N . ARG A 1 433 ? 13.783 27.879 -11.977 1.00 77.44 433 ARG A N 1
ATOM 3224 C CA . ARG A 1 433 ? 12.658 28.105 -11.055 1.00 77.44 433 ARG A CA 1
ATOM 3225 C C . ARG A 1 433 ? 11.333 27.565 -11.596 1.00 77.44 433 ARG A C 1
ATOM 3227 O O . ARG A 1 433 ? 10.472 27.175 -10.814 1.00 77.44 433 ARG A O 1
ATOM 3234 N N . ALA A 1 434 ? 11.174 27.514 -12.918 1.00 74.75 434 ALA A N 1
ATOM 3235 C CA . ALA A 1 434 ? 9.988 26.938 -13.546 1.00 74.75 434 ALA A CA 1
ATOM 3236 C C . ALA A 1 434 ? 10.095 25.408 -13.639 1.00 74.75 434 ALA A C 1
ATOM 3238 O O . ALA A 1 434 ? 9.179 24.686 -13.238 1.00 74.75 434 ALA A O 1
ATOM 3239 N N . HIS A 1 435 ? 11.230 24.905 -14.122 1.00 76.12 435 HIS A N 1
ATOM 3240 C CA . HIS A 1 435 ? 11.375 23.498 -14.492 1.00 76.12 435 HIS A CA 1
ATOM 3241 C C . HIS A 1 435 ? 12.386 22.740 -13.622 1.00 76.12 435 HIS A C 1
ATOM 3243 O O . HIS A 1 435 ? 12.135 21.616 -13.235 1.00 76.12 435 HIS A O 1
ATOM 3249 N N . GLY A 1 436 ? 13.451 23.373 -13.155 1.00 84.38 436 GLY A N 1
ATOM 3250 C CA . GLY A 1 436 ? 14.573 22.715 -12.485 1.00 84.38 436 GLY A CA 1
ATOM 3251 C C . GLY A 1 436 ? 15.771 22.637 -13.424 1.00 84.38 436 GLY A C 1
ATOM 3252 O O . GLY A 1 436 ? 15.639 22.402 -14.626 1.00 84.38 436 GLY A O 1
ATOM 3253 N N . LEU A 1 437 ? 16.962 22.887 -12.881 1.00 88.56 437 LEU A N 1
ATOM 3254 C CA . LEU A 1 437 ? 18.181 23.031 -13.679 1.00 88.56 437 LEU A CA 1
ATOM 3255 C C . LEU A 1 437 ? 18.549 21.726 -14.400 1.00 88.56 437 LEU A C 1
ATOM 3257 O O . LEU A 1 437 ? 18.851 21.740 -15.592 1.00 88.56 437 LEU A O 1
ATOM 3261 N N . ALA A 1 438 ? 18.491 20.598 -13.688 1.00 88.06 438 ALA A N 1
ATOM 3262 C CA . ALA A 1 438 ? 18.815 19.282 -14.237 1.00 88.06 438 ALA A CA 1
ATOM 3263 C C . ALA A 1 438 ? 17.790 18.820 -15.293 1.00 88.06 438 ALA A C 1
ATOM 3265 O O . ALA A 1 438 ? 18.187 18.332 -16.351 1.00 88.06 438 ALA A O 1
ATOM 3266 N N . GLU A 1 439 ? 16.496 19.077 -15.068 1.00 87.31 439 GLU A N 1
ATOM 3267 C CA . GLU A 1 439 ? 15.426 18.792 -16.034 1.00 87.31 439 GLU A CA 1
ATOM 3268 C C . GLU A 1 439 ? 15.632 19.554 -17.351 1.00 87.31 439 GLU A C 1
ATOM 3270 O O . GLU A 1 439 ? 15.472 19.002 -18.443 1.00 87.31 439 GLU A O 1
ATOM 3275 N N . TYR A 1 440 ? 16.034 20.826 -17.255 1.00 87.81 440 TYR A N 1
ATOM 3276 C CA . TYR A 1 440 ? 16.307 21.657 -18.423 1.00 87.81 440 TYR A CA 1
ATOM 3277 C C . TYR A 1 440 ? 17.514 21.160 -19.225 1.00 87.81 440 TYR A C 1
ATOM 3279 O O . TYR A 1 440 ? 17.464 21.132 -20.456 1.00 87.81 440 TYR A O 1
ATOM 3287 N N . LEU A 1 441 ? 18.591 20.749 -18.544 1.00 87.81 441 LEU A N 1
ATOM 3288 C CA . LEU A 1 441 ? 19.783 20.192 -19.194 1.00 87.81 441 LEU A CA 1
ATOM 3289 C C . LEU A 1 441 ? 19.485 18.870 -19.917 1.00 87.81 441 LEU A C 1
ATOM 3291 O O . LEU A 1 441 ? 20.054 18.627 -20.979 1.00 87.81 441 LEU A O 1
ATOM 3295 N N . ALA A 1 442 ? 18.553 18.067 -19.396 1.00 86.38 442 ALA A N 1
ATOM 3296 C CA . ALA A 1 442 ? 18.061 16.846 -20.038 1.00 86.38 442 ALA A CA 1
ATOM 3297 C C . ALA A 1 442 ? 17.088 17.105 -21.211 1.00 86.38 442 ALA A C 1
ATOM 3299 O O . ALA A 1 442 ? 16.582 16.165 -21.815 1.00 86.38 442 ALA A O 1
ATOM 3300 N N . SER A 1 443 ? 16.817 18.368 -21.562 1.00 88.12 443 SER A N 1
ATOM 3301 C CA . SER A 1 443 ? 15.836 18.776 -22.582 1.00 88.12 443 SER A CA 1
ATOM 3302 C C . SER A 1 443 ? 14.367 18.431 -22.268 1.00 88.12 443 SER A C 1
ATOM 3304 O O . SER A 1 443 ? 13.528 18.441 -23.174 1.00 88.12 443 SER A O 1
ATOM 3306 N N . GLY A 1 444 ? 14.031 18.179 -20.996 1.00 88.81 444 GLY A N 1
ATOM 3307 C CA . GLY A 1 444 ? 12.673 17.878 -20.515 1.00 88.81 444 GLY A CA 1
ATOM 3308 C C . GLY A 1 444 ? 11.612 18.874 -21.006 1.00 88.81 444 GLY A C 1
ATOM 3309 O O . GLY A 1 444 ? 10.761 18.531 -21.839 1.00 88.81 444 GLY A O 1
ATOM 3310 N N . PRO A 1 445 ? 11.680 20.139 -20.554 1.00 88.56 445 PRO A N 1
ATOM 3311 C CA . PRO A 1 445 ? 10.714 21.180 -20.911 1.00 88.56 445 PRO A CA 1
ATOM 3312 C C . PRO A 1 445 ? 10.604 21.443 -22.418 1.00 88.56 445 PRO A C 1
ATOM 3314 O O . PRO A 1 445 ? 9.527 21.763 -22.924 1.00 88.56 445 PRO A O 1
ATOM 3317 N N . GLN A 1 446 ? 11.705 21.306 -23.156 1.00 90.44 446 GLN A N 1
ATOM 3318 C CA . GLN A 1 446 ? 11.780 21.574 -24.590 1.00 90.44 446 GLN A CA 1
ATOM 3319 C C . GLN A 1 446 ? 11.041 20.497 -25.389 1.00 90.44 446 GLN A C 1
ATOM 3321 O O . GLN A 1 446 ? 10.264 20.825 -26.292 1.00 90.44 446 GLN A O 1
ATOM 3326 N N . VAL A 1 447 ? 11.234 19.220 -25.042 1.00 92.00 447 VAL A N 1
ATOM 3327 C CA . VAL A 1 447 ? 10.499 18.100 -25.649 1.00 92.00 447 VAL A CA 1
ATOM 3328 C C . VAL A 1 447 ? 9.016 18.180 -25.285 1.00 92.00 447 VAL A C 1
ATOM 3330 O O . VAL A 1 447 ? 8.162 18.058 -26.165 1.00 92.00 447 VAL A O 1
ATOM 3333 N N . LEU A 1 448 ? 8.697 18.493 -24.026 1.00 91.75 448 LEU A N 1
ATOM 3334 C CA . LEU A 1 448 ? 7.323 18.686 -23.564 1.00 91.75 448 LEU A CA 1
ATOM 3335 C C . LEU A 1 448 ? 6.608 19.806 -24.330 1.00 91.75 448 LEU A C 1
ATOM 3337 O O . LEU A 1 448 ? 5.490 19.629 -24.815 1.00 91.75 448 LEU A O 1
ATOM 3341 N N . GLN A 1 449 ? 7.257 20.960 -24.494 1.00 91.25 449 GLN A N 1
ATOM 3342 C CA . GLN A 1 449 ? 6.694 22.083 -25.240 1.00 91.25 449 GLN A CA 1
ATOM 3343 C C . GLN A 1 449 ? 6.544 21.759 -26.732 1.00 91.25 449 GLN A C 1
ATOM 3345 O O . GLN A 1 449 ? 5.556 22.168 -27.351 1.00 91.25 449 GLN A O 1
ATOM 3350 N N . ARG A 1 450 ? 7.496 21.021 -27.319 1.00 94.06 450 ARG A N 1
ATOM 3351 C CA . ARG A 1 450 ? 7.399 20.525 -28.699 1.00 94.06 450 ARG A CA 1
ATOM 3352 C C . ARG A 1 450 ? 6.168 19.636 -28.871 1.00 94.06 450 ARG A C 1
ATOM 3354 O O . ARG A 1 450 ? 5.434 19.832 -29.837 1.00 94.06 450 ARG A O 1
ATOM 3361 N N . TRP A 1 451 ? 5.929 18.717 -27.939 1.00 95.00 451 TRP A N 1
ATOM 3362 C CA . TRP A 1 451 ? 4.766 17.831 -27.956 1.00 95.00 451 TRP A CA 1
ATOM 3363 C C . TRP A 1 451 ? 3.452 18.597 -27.764 1.00 95.00 451 TRP A C 1
ATOM 3365 O O . TRP A 1 451 ? 2.578 18.525 -28.626 1.00 95.00 451 TRP A O 1
ATOM 3375 N N . LYS A 1 452 ? 3.346 19.451 -26.736 1.00 91.25 452 LYS A N 1
ATOM 3376 C CA . LYS A 1 452 ? 2.137 20.259 -26.471 1.00 91.25 452 LYS A CA 1
ATOM 3377 C C . LYS A 1 452 ? 1.760 21.186 -27.641 1.00 91.25 452 LYS A C 1
ATOM 3379 O O . LYS A 1 452 ? 0.585 21.443 -27.872 1.00 91.25 452 LYS A O 1
ATOM 3384 N N . ARG A 1 453 ? 2.733 21.676 -28.422 1.00 93.38 453 ARG A N 1
ATOM 3385 C CA . ARG A 1 453 ? 2.491 22.533 -29.607 1.00 93.38 453 ARG A CA 1
ATOM 3386 C C . ARG A 1 453 ? 2.144 21.767 -30.887 1.00 93.38 453 ARG A C 1
ATOM 3388 O O . ARG A 1 453 ? 1.799 22.404 -31.886 1.00 93.38 453 ARG A O 1
ATOM 3395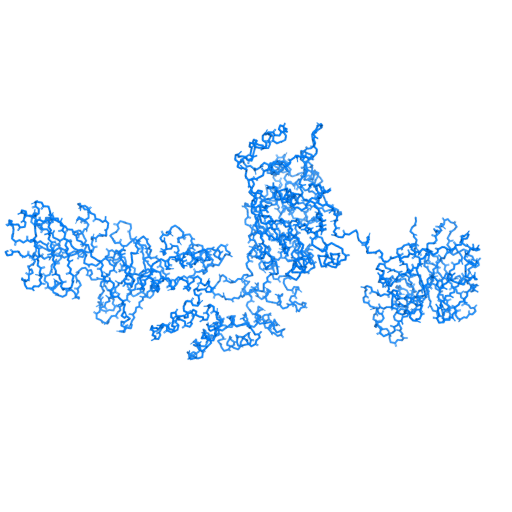 N N . ALA A 1 454 ? 2.278 20.444 -30.893 1.00 94.44 454 ALA A N 1
ATOM 3396 C CA . ALA A 1 454 ? 2.062 19.627 -32.081 1.00 94.44 454 ALA A CA 1
ATOM 3397 C C . ALA A 1 454 ? 0.574 19.460 -32.424 1.00 94.44 454 ALA A C 1
ATOM 3399 O O . ALA A 1 454 ? 0.236 19.343 -33.603 1.00 94.44 454 ALA A O 1
ATOM 3400 N N . VAL A 1 455 ? -0.307 19.515 -31.421 1.00 92.44 455 VAL A N 1
ATOM 3401 C CA . VAL A 1 455 ? -1.755 19.309 -31.561 1.00 92.44 455 VAL A CA 1
ATOM 3402 C C . VAL A 1 455 ? -2.446 20.572 -32.090 1.00 92.44 455 VAL A C 1
ATOM 3404 O O . VAL A 1 455 ? -3.013 21.366 -31.344 1.00 92.44 455 VAL A O 1
ATOM 3407 N N . ARG A 1 456 ? -2.342 20.808 -33.402 1.00 91.56 456 ARG A N 1
ATOM 3408 C CA . ARG A 1 456 ? -3.003 21.910 -34.127 1.00 91.56 456 ARG A CA 1
ATOM 3409 C C . ARG A 1 456 ? -3.001 21.662 -35.634 1.00 91.56 456 ARG A C 1
ATOM 3411 O O . ARG A 1 456 ? -2.168 20.910 -36.139 1.00 91.56 456 ARG A O 1
ATOM 3418 N N . ALA A 1 457 ? -3.856 22.372 -36.369 1.00 86.00 457 ALA A N 1
ATOM 3419 C CA . ALA A 1 457 ? -3.814 22.372 -37.831 1.00 86.00 457 ALA A CA 1
ATOM 3420 C C . ALA A 1 457 ? -2.449 22.874 -38.348 1.00 86.00 457 ALA A C 1
ATOM 3422 O O . ALA A 1 457 ? -1.967 23.928 -37.929 1.00 86.00 457 ALA A O 1
ATOM 3423 N N . GLY A 1 458 ? -1.817 22.109 -39.245 1.00 84.38 458 GLY A N 1
ATOM 3424 C CA . GLY A 1 458 ? -0.458 22.386 -39.737 1.00 84.38 458 GLY A CA 1
ATOM 3425 C C . GLY A 1 458 ? 0.668 22.060 -38.742 1.00 84.38 458 GLY A C 1
ATOM 3426 O O . GLY A 1 458 ? 1.811 22.445 -38.980 1.00 84.38 458 GLY A O 1
ATOM 3427 N N . GLY A 1 459 ? 0.347 21.401 -37.623 1.00 92.19 459 GLY A N 1
ATOM 3428 C CA . GLY A 1 459 ? 1.302 20.814 -36.682 1.00 92.19 459 GLY A CA 1
ATOM 3429 C C . GLY A 1 459 ? 1.630 19.351 -37.005 1.00 92.19 459 GLY A C 1
ATOM 3430 O O . GLY A 1 459 ? 1.745 18.983 -38.172 1.00 92.19 459 GLY A O 1
ATOM 3431 N N . HIS A 1 460 ? 1.771 18.540 -35.952 1.00 96.69 460 HIS A N 1
ATOM 3432 C CA . HIS A 1 460 ? 2.050 17.097 -36.014 1.00 96.69 460 HIS A CA 1
ATOM 3433 C C . HIS A 1 460 ? 1.116 16.307 -35.075 1.00 96.69 460 HIS A C 1
ATOM 3435 O O . HIS A 1 460 ? 1.580 15.660 -34.131 1.00 96.69 460 HIS A O 1
ATOM 3441 N N . PRO A 1 461 ? -0.216 16.429 -35.229 1.00 96.50 461 PRO A N 1
ATOM 3442 C CA . PRO A 1 461 ? -1.169 15.823 -34.303 1.00 96.50 461 PRO A CA 1
ATOM 3443 C C . PRO A 1 461 ? -1.104 14.291 -34.288 1.00 96.50 461 PRO A C 1
ATOM 3445 O O . PRO A 1 461 ? -1.318 13.703 -33.230 1.00 96.50 461 PRO A O 1
ATOM 3448 N N . ARG A 1 462 ? -0.758 13.633 -35.407 1.00 97.50 462 ARG A N 1
ATOM 3449 C CA . ARG A 1 462 ? -0.593 12.170 -35.422 1.00 97.50 462 ARG A CA 1
ATOM 3450 C C . ARG A 1 462 ? 0.682 11.754 -34.694 1.00 97.50 462 ARG A C 1
ATOM 3452 O O . ARG A 1 462 ? 0.645 10.827 -33.892 1.00 97.50 462 ARG A O 1
ATOM 3459 N N . GLY A 1 463 ? 1.786 12.472 -34.899 1.00 97.12 463 GLY A N 1
ATOM 3460 C CA . GLY A 1 463 ? 3.017 12.269 -34.134 1.00 97.12 463 GLY A CA 1
ATOM 3461 C C . GLY A 1 463 ? 2.804 12.469 -32.633 1.00 97.12 463 GLY A C 1
ATOM 3462 O O . GLY A 1 463 ? 3.283 11.677 -31.826 1.00 97.12 463 GLY A O 1
ATOM 3463 N N . ALA A 1 464 ? 2.024 13.482 -32.247 1.00 97.12 464 ALA A N 1
ATOM 3464 C CA . ALA A 1 464 ? 1.661 13.716 -30.852 1.00 97.12 464 ALA A CA 1
ATOM 3465 C C . ALA A 1 464 ? 0.837 12.569 -30.251 1.00 97.12 464 ALA A C 1
ATOM 3467 O O . ALA A 1 464 ? 1.044 12.225 -29.089 1.00 97.12 464 ALA A O 1
ATOM 3468 N N . ALA A 1 465 ? -0.057 11.971 -31.040 1.00 97.50 465 ALA A N 1
ATOM 3469 C CA . ALA A 1 465 ? -0.864 10.828 -30.633 1.00 97.50 465 ALA A CA 1
ATOM 3470 C C . ALA A 1 465 ? -0.028 9.547 -30.442 1.00 97.50 465 ALA A C 1
ATOM 3472 O O . ALA A 1 465 ? -0.254 8.822 -29.477 1.00 97.50 465 ALA A O 1
ATOM 3473 N N . LEU A 1 466 ? 0.983 9.299 -31.291 1.00 97.88 466 LEU A N 1
ATOM 3474 C CA . LEU A 1 466 ? 1.946 8.198 -31.093 1.00 97.88 466 LEU A CA 1
ATOM 3475 C C . LEU A 1 466 ? 2.705 8.354 -29.764 1.00 97.88 466 LEU A C 1
ATOM 3477 O O . LEU A 1 466 ? 2.884 7.390 -29.021 1.00 97.88 466 LEU A O 1
ATOM 3481 N N . VAL A 1 467 ? 3.130 9.582 -29.448 1.00 97.31 467 VAL A N 1
ATOM 3482 C CA . VAL A 1 467 ? 3.802 9.901 -28.179 1.00 97.31 467 VAL A CA 1
ATOM 3483 C C . VAL A 1 467 ? 2.871 9.651 -26.990 1.00 97.31 467 VAL A C 1
ATOM 3485 O O . VAL A 1 467 ? 3.289 9.008 -26.033 1.00 97.31 467 VAL A O 1
ATOM 3488 N N . ALA A 1 468 ? 1.612 10.093 -27.065 1.00 95.81 468 ALA A N 1
ATOM 3489 C CA . ALA A 1 468 ? 0.619 9.897 -26.007 1.00 95.81 468 ALA A CA 1
ATOM 3490 C C . ALA A 1 468 ? 0.341 8.411 -25.723 1.00 95.81 468 ALA A C 1
ATOM 3492 O O . ALA A 1 468 ? 0.393 7.988 -24.572 1.00 95.81 468 ALA A O 1
ATOM 3493 N N . ALA A 1 469 ? 0.142 7.610 -26.775 1.00 96.50 469 ALA A N 1
ATOM 3494 C CA . ALA A 1 469 ? -0.049 6.166 -26.663 1.00 96.50 469 ALA A CA 1
ATOM 3495 C C . ALA A 1 469 ? 1.133 5.466 -25.977 1.00 96.50 469 ALA A C 1
ATOM 3497 O O . ALA A 1 469 ? 0.945 4.621 -25.106 1.00 96.50 469 ALA A O 1
ATOM 3498 N N . SER A 1 470 ? 2.358 5.841 -26.349 1.00 96.25 470 SER A N 1
ATOM 3499 C CA . SER A 1 470 ? 3.577 5.294 -25.747 1.00 96.25 470 SER A CA 1
ATOM 3500 C C . SER A 1 470 ? 3.744 5.715 -24.281 1.00 96.25 470 SER A C 1
ATOM 3502 O O . SER A 1 470 ? 4.152 4.904 -23.453 1.00 96.25 470 SER A O 1
ATOM 3504 N N . ILE A 1 471 ? 3.392 6.964 -23.939 1.00 94.50 471 ILE A N 1
ATOM 3505 C CA . ILE A 1 471 ? 3.397 7.454 -22.553 1.00 94.50 471 ILE A CA 1
ATOM 3506 C C . ILE A 1 471 ? 2.446 6.629 -21.691 1.00 94.50 471 ILE A C 1
ATOM 3508 O O . ILE A 1 471 ? 2.864 6.144 -20.644 1.00 94.50 471 ILE A O 1
ATOM 3512 N N . ASP A 1 472 ? 1.197 6.447 -22.115 1.00 93.81 472 ASP A N 1
ATOM 3513 C CA . ASP A 1 472 ? 0.220 5.726 -21.299 1.00 93.81 472 ASP A CA 1
ATOM 3514 C C . ASP A 1 472 ? 0.538 4.228 -21.201 1.00 93.81 472 ASP A C 1
ATOM 3516 O O . ASP A 1 472 ? 0.351 3.662 -20.129 1.00 93.81 472 ASP A O 1
ATOM 3520 N N . LEU A 1 473 ? 1.115 3.607 -22.241 1.00 93.75 473 LEU A N 1
ATOM 3521 C CA . LEU A 1 473 ? 1.678 2.250 -22.139 1.00 93.75 473 LEU A CA 1
ATOM 3522 C C . LEU A 1 473 ? 2.796 2.163 -21.092 1.00 93.75 473 LEU A C 1
ATOM 3524 O O . LEU A 1 473 ? 2.853 1.204 -20.330 1.00 93.75 473 LEU A O 1
ATOM 3528 N N . ALA A 1 474 ? 3.688 3.154 -21.014 1.00 90.88 474 ALA A N 1
ATOM 3529 C CA . ALA A 1 474 ? 4.702 3.179 -19.960 1.00 90.88 474 ALA A CA 1
ATOM 3530 C C . ALA A 1 474 ? 4.068 3.385 -18.573 1.00 90.88 474 ALA A C 1
ATOM 3532 O O . ALA A 1 474 ? 4.462 2.723 -17.614 1.00 90.88 474 ALA A O 1
ATOM 3533 N N . ARG A 1 475 ? 3.036 4.238 -18.477 1.00 89.19 475 ARG A N 1
ATOM 3534 C CA . ARG A 1 475 ? 2.291 4.501 -17.234 1.00 89.19 475 ARG A CA 1
ATOM 3535 C C . ARG A 1 475 ? 1.516 3.296 -16.710 1.00 89.19 475 ARG A C 1
ATOM 3537 O O . ARG A 1 475 ? 1.119 3.359 -15.557 1.00 89.19 475 ARG A O 1
ATOM 3544 N N . THR A 1 476 ? 1.319 2.217 -17.476 1.00 90.19 476 THR A N 1
ATOM 3545 C CA . THR A 1 476 ? 0.766 0.962 -16.932 1.00 90.19 476 THR A CA 1
ATOM 3546 C C . THR A 1 476 ? 1.796 0.139 -16.157 1.00 90.19 476 THR A C 1
ATOM 3548 O O . THR A 1 476 ? 1.458 -0.945 -15.700 1.00 90.19 476 THR A O 1
ATOM 3551 N N . GLY A 1 477 ? 3.053 0.584 -16.051 1.00 85.75 477 GLY A N 1
ATOM 3552 C CA . GLY A 1 477 ? 4.132 -0.160 -15.395 1.00 85.75 477 GLY A CA 1
ATOM 3553 C C . GLY A 1 477 ? 4.911 -1.101 -16.318 1.00 85.75 477 GLY A C 1
ATOM 3554 O O . GLY A 1 477 ? 5.767 -1.842 -15.844 1.00 85.75 477 GLY A O 1
ATOM 3555 N N . LEU A 1 478 ? 4.649 -1.083 -17.633 1.00 86.56 478 LEU A N 1
ATOM 3556 C CA . LEU A 1 478 ? 5.443 -1.868 -18.582 1.00 86.56 478 LEU A CA 1
ATOM 3557 C C . LEU A 1 478 ? 6.879 -1.348 -18.691 1.00 86.56 478 LEU A C 1
ATOM 3559 O O . LEU A 1 478 ? 7.782 -2.168 -18.819 1.00 86.56 478 LEU A O 1
ATOM 3563 N N . ASP A 1 479 ? 7.060 -0.018 -18.680 1.00 74.88 479 ASP A N 1
ATOM 3564 C CA . ASP A 1 479 ? 8.307 0.788 -18.754 1.00 74.88 479 ASP A CA 1
ATOM 3565 C C . ASP A 1 479 ? 9.382 0.367 -19.793 1.00 74.88 479 ASP A C 1
ATOM 3567 O O . ASP A 1 479 ? 10.428 0.996 -19.952 1.00 74.88 479 ASP A O 1
ATOM 3571 N N . VAL A 1 480 ? 9.135 -0.690 -20.567 1.00 71.88 480 VAL A N 1
ATOM 3572 C CA . VAL A 1 480 ? 10.003 -1.196 -21.624 1.00 71.88 480 VAL A CA 1
ATOM 3573 C C . VAL A 1 480 ? 9.627 -0.609 -22.972 1.00 71.88 480 VAL A C 1
ATOM 3575 O O . VAL A 1 480 ? 8.522 -0.119 -23.210 1.00 71.88 480 VAL A O 1
ATOM 3578 N N . ALA A 1 481 ? 10.564 -0.716 -23.911 1.00 85.31 481 ALA A N 1
ATOM 3579 C CA . ALA A 1 481 ? 10.307 -0.319 -25.278 1.00 85.31 481 ALA A CA 1
ATOM 3580 C C . ALA A 1 481 ? 9.165 -1.159 -25.883 1.00 85.31 481 ALA A C 1
ATOM 3582 O O . ALA A 1 481 ? 9.266 -2.387 -26.018 1.00 85.31 481 ALA A O 1
ATOM 3583 N N . SER A 1 482 ? 8.097 -0.463 -26.260 1.00 92.00 482 SER A N 1
ATOM 3584 C CA . SER A 1 482 ? 6.868 -1.027 -26.808 1.00 92.00 482 SER A CA 1
ATOM 3585 C C . SER A 1 482 ? 7.000 -1.258 -28.318 1.00 92.00 482 SER A C 1
ATOM 3587 O O . SER A 1 482 ? 7.671 -0.469 -28.995 1.00 92.00 482 SER A O 1
ATOM 3589 N N . PRO A 1 483 ? 6.397 -2.324 -28.878 1.00 94.06 483 PRO A N 1
ATOM 3590 C CA . PRO A 1 483 ? 6.385 -2.550 -30.322 1.00 94.06 483 PRO A CA 1
ATOM 3591 C C . PRO A 1 483 ? 5.718 -1.393 -31.073 1.00 94.06 483 PRO A C 1
ATOM 3593 O O . PRO A 1 483 ? 4.698 -0.868 -30.620 1.00 94.06 483 PRO A O 1
ATOM 3596 N N . ALA A 1 484 ? 6.260 -1.025 -32.238 1.00 94.38 484 ALA A N 1
ATOM 3597 C CA . ALA A 1 484 ? 5.678 0.023 -33.079 1.00 94.38 484 ALA A CA 1
ATOM 3598 C C . ALA A 1 484 ? 4.194 -0.248 -33.397 1.00 94.38 484 ALA A C 1
ATOM 3600 O O . ALA A 1 484 ? 3.367 0.637 -33.198 1.00 94.38 484 ALA A O 1
ATOM 3601 N N . ASP A 1 485 ? 3.842 -1.484 -33.763 1.00 94.69 485 ASP A N 1
ATOM 3602 C CA . ASP A 1 485 ? 2.466 -1.875 -34.098 1.00 94.69 485 ASP A CA 1
ATOM 3603 C C . ASP A 1 485 ? 1.470 -1.645 -32.947 1.00 94.69 485 ASP A C 1
ATOM 3605 O O . ASP A 1 485 ? 0.313 -1.306 -33.187 1.00 94.69 485 ASP A O 1
ATOM 3609 N N . SER A 1 486 ? 1.898 -1.829 -31.693 1.00 95.19 486 SER A N 1
ATOM 3610 C CA . SER A 1 486 ? 1.066 -1.562 -30.512 1.00 95.19 486 SER A CA 1
ATOM 3611 C C . SER A 1 486 ? 0.810 -0.067 -30.353 1.00 95.19 486 SER A C 1
ATOM 3613 O O . SER A 1 486 ? -0.333 0.352 -30.192 1.00 95.19 486 SER A O 1
ATOM 3615 N N . ILE A 1 487 ? 1.854 0.757 -30.488 1.00 96.62 487 ILE A N 1
ATOM 3616 C CA . ILE A 1 487 ? 1.729 2.221 -30.442 1.00 96.62 487 ILE A CA 1
ATOM 3617 C C . ILE A 1 487 ? 0.805 2.704 -31.572 1.00 96.62 487 ILE A C 1
ATOM 3619 O O . ILE A 1 487 ? -0.075 3.533 -31.343 1.00 96.62 487 ILE A O 1
ATOM 3623 N N . GLU A 1 488 ? 0.942 2.145 -32.776 1.00 96.19 488 GLU A N 1
ATOM 3624 C CA . GLU A 1 488 ? 0.080 2.451 -33.921 1.00 96.19 488 GLU A CA 1
ATOM 3625 C C . GLU A 1 488 ? -1.375 2.002 -33.726 1.00 96.19 488 GLU A C 1
ATOM 3627 O O . GLU A 1 488 ? -2.282 2.683 -34.197 1.00 96.19 488 GLU A O 1
ATOM 3632 N N . ARG A 1 489 ? -1.657 0.910 -33.012 1.00 95.00 489 ARG A N 1
ATOM 3633 C CA . ARG A 1 489 ? -3.050 0.544 -32.695 1.00 95.00 489 ARG A CA 1
ATOM 3634 C C . ARG A 1 489 ? -3.709 1.549 -31.757 1.00 95.00 489 ARG A C 1
ATOM 3636 O O . ARG A 1 489 ? -4.863 1.916 -31.967 1.00 95.00 489 ARG A O 1
ATOM 3643 N N . LEU A 1 490 ? -2.980 2.002 -30.741 1.00 97.00 490 LEU A N 1
ATOM 3644 C CA . LEU A 1 490 ? -3.532 2.879 -29.708 1.00 97.00 490 LEU A CA 1
ATOM 3645 C C . LEU A 1 490 ? -3.617 4.343 -30.158 1.00 97.00 490 LEU A C 1
ATOM 3647 O O . LEU A 1 490 ? -4.486 5.071 -29.686 1.00 97.00 490 LEU A O 1
ATOM 3651 N N . HIS A 1 491 ? -2.748 4.799 -31.067 1.00 96.44 491 HIS A N 1
ATOM 3652 C CA . HIS A 1 491 ? -2.649 6.229 -31.377 1.00 96.44 491 HIS A CA 1
ATOM 3653 C C . HIS A 1 491 ? -3.921 6.841 -31.978 1.00 96.44 491 HIS A C 1
ATOM 3655 O O . HIS A 1 491 ? -4.164 8.026 -31.764 1.00 96.44 491 HIS A O 1
ATOM 3661 N N . GLU A 1 492 ? -4.743 6.073 -32.703 1.00 94.75 492 GLU A N 1
ATOM 3662 C CA . GLU A 1 492 ? -5.980 6.605 -33.296 1.00 94.75 492 GLU A CA 1
ATOM 3663 C C . GLU A 1 492 ? -6.939 7.116 -32.209 1.00 94.75 492 GLU A C 1
ATOM 3665 O O . GLU A 1 492 ? -7.525 8.182 -32.370 1.00 94.75 492 GLU A O 1
ATOM 3670 N N . HIS A 1 493 ? -6.996 6.450 -31.047 1.00 95.75 493 HIS A N 1
ATOM 3671 C CA . HIS A 1 493 ? -7.782 6.911 -29.897 1.00 95.75 493 HIS A CA 1
ATOM 3672 C C . HIS A 1 493 ? -7.383 8.329 -29.453 1.00 95.75 493 HIS A C 1
ATOM 3674 O O . HIS A 1 493 ? -8.236 9.194 -29.248 1.00 95.75 493 HIS A O 1
ATOM 3680 N N . TYR A 1 494 ? -6.079 8.591 -29.348 1.00 95.81 494 TYR A N 1
ATOM 3681 C CA . TYR A 1 494 ? -5.561 9.901 -28.951 1.00 95.81 494 TYR A CA 1
ATOM 3682 C C . TYR A 1 494 ? -5.721 10.942 -30.056 1.00 95.81 494 TYR A C 1
ATOM 3684 O O . TYR A 1 494 ? -6.022 12.102 -29.779 1.00 95.81 494 TYR A O 1
ATOM 3692 N N . LEU A 1 495 ? -5.541 10.542 -31.316 1.00 95.81 495 LEU A N 1
ATOM 3693 C CA . LEU A 1 495 ? -5.731 11.432 -32.453 1.00 95.81 495 LEU A CA 1
ATOM 3694 C C . LEU A 1 495 ? -7.185 11.908 -32.543 1.00 95.81 495 LEU A C 1
ATOM 3696 O O . LEU A 1 495 ? -7.421 13.100 -32.756 1.00 95.81 495 LEU A O 1
ATOM 3700 N N . ASP A 1 496 ? -8.144 11.010 -32.328 1.00 94.81 496 ASP A N 1
ATOM 3701 C CA . ASP A 1 496 ? -9.565 11.344 -32.265 1.00 94.81 496 ASP A CA 1
ATOM 3702 C C . ASP A 1 496 ? -9.864 12.286 -31.095 1.00 94.81 496 ASP A C 1
ATOM 3704 O O . ASP A 1 496 ? -10.502 13.323 -31.301 1.00 94.81 496 ASP A O 1
ATOM 3708 N N . ALA A 1 497 ? -9.319 12.008 -29.905 1.00 93.00 497 ALA A N 1
ATOM 3709 C CA . ALA A 1 497 ? -9.451 12.881 -28.735 1.00 93.00 497 ALA A CA 1
ATOM 3710 C C . ALA A 1 497 ? -8.892 14.298 -28.976 1.00 93.00 497 ALA A C 1
ATOM 3712 O O . ALA A 1 497 ? -9.408 15.279 -28.441 1.00 93.00 497 ALA A O 1
ATOM 3713 N N . TYR A 1 498 ? -7.869 14.433 -29.822 1.00 92.25 498 TYR A N 1
ATOM 3714 C CA . TYR A 1 498 ? -7.300 15.722 -30.213 1.00 92.25 498 TYR A CA 1
ATOM 3715 C C . TYR A 1 498 ? -8.133 16.497 -31.247 1.00 92.25 498 TYR A C 1
ATOM 3717 O O . TYR A 1 498 ? -7.918 17.698 -31.419 1.00 92.25 498 TYR A O 1
ATOM 3725 N N . GLY A 1 499 ? -9.085 15.855 -31.927 1.00 89.31 499 GLY A N 1
ATOM 3726 C CA . GLY A 1 499 ? -9.919 16.465 -32.972 1.00 89.31 499 GLY A CA 1
ATOM 3727 C C . GLY A 1 499 ? -9.861 15.749 -34.325 1.00 89.31 499 GLY A C 1
ATOM 3728 O O . GLY A 1 499 ? -10.461 16.222 -35.297 1.00 89.31 499 GLY A O 1
ATOM 3729 N N . GLY A 1 500 ? -9.141 14.627 -34.408 1.00 91.81 500 GLY A N 1
ATOM 3730 C CA . GLY A 1 500 ? -9.200 13.670 -35.508 1.00 91.81 500 GLY A CA 1
ATOM 3731 C C . GLY A 1 500 ? -8.975 14.299 -36.894 1.00 91.81 500 GLY A C 1
ATOM 3732 O O . GLY A 1 500 ? -8.040 15.091 -37.085 1.00 91.81 500 GLY A O 1
ATOM 3733 N N . PRO A 1 501 ? -9.835 14.000 -37.890 1.00 90.38 501 PRO A N 1
ATOM 3734 C CA . PRO A 1 501 ? -9.694 14.519 -39.253 1.00 90.38 501 PRO A CA 1
ATOM 3735 C C . PRO A 1 501 ? -9.687 16.051 -39.372 1.00 90.38 501 PRO A C 1
ATOM 3737 O O . PRO A 1 501 ? -9.110 16.583 -40.326 1.00 90.38 501 PRO A O 1
ATOM 3740 N N . ALA A 1 502 ? -10.285 16.783 -38.422 1.00 91.12 502 ALA A N 1
ATOM 3741 C CA . ALA A 1 502 ? -10.352 18.247 -38.465 1.00 91.12 502 ALA A CA 1
ATOM 3742 C C . ALA A 1 502 ? -8.963 18.902 -38.375 1.00 91.12 502 ALA A C 1
ATOM 3744 O O . ALA A 1 502 ? -8.743 19.976 -38.940 1.00 91.12 502 ALA A O 1
ATOM 3745 N N . LEU A 1 503 ? -8.002 18.228 -37.736 1.00 91.69 503 LEU A N 1
ATOM 3746 C CA . LEU A 1 503 ? -6.623 18.697 -37.617 1.00 91.69 503 LEU A CA 1
ATOM 3747 C C . LEU A 1 503 ? -5.780 18.462 -38.879 1.00 91.69 503 LEU A C 1
ATOM 3749 O O . LEU A 1 503 ? -4.666 18.981 -38.958 1.00 91.69 503 LEU A O 1
ATOM 3753 N N . ARG A 1 504 ? -6.310 17.728 -39.873 1.00 92.81 504 ARG A N 1
ATOM 3754 C CA . ARG A 1 504 ? -5.604 17.297 -41.095 1.00 92.81 504 ARG A CA 1
ATOM 3755 C C . ARG A 1 504 ? -4.261 16.619 -40.769 1.00 92.81 504 ARG A C 1
ATOM 3757 O O . ARG A 1 504 ? -3.213 17.152 -41.140 1.00 92.81 504 ARG A O 1
ATOM 3764 N N . PRO A 1 505 ? -4.291 15.476 -40.058 1.00 94.94 505 PRO A N 1
ATOM 3765 C CA . PRO A 1 505 ? -3.086 14.804 -39.590 1.00 94.94 505 PRO A CA 1
ATOM 3766 C C . PRO A 1 505 ? -2.155 14.402 -40.732 1.00 94.94 505 PRO A C 1
ATOM 3768 O O . PRO A 1 505 ? -2.588 14.037 -41.828 1.00 94.94 505 PRO A O 1
ATOM 3771 N N . GLU A 1 506 ? -0.861 14.441 -40.449 1.00 96.69 506 GLU A N 1
ATOM 3772 C CA . GLU A 1 506 ? 0.191 13.983 -41.340 1.00 96.69 506 GLU A CA 1
ATOM 3773 C C . GLU A 1 506 ? 0.128 12.456 -41.575 1.00 96.69 506 GLU A C 1
ATOM 3775 O O . GLU A 1 506 ? -0.434 11.721 -40.755 1.00 96.69 506 GLU A O 1
ATOM 3780 N N . PRO A 1 507 ? 0.705 11.946 -42.684 1.00 96.44 507 PRO A N 1
ATOM 3781 C CA . PRO A 1 507 ? 0.859 10.508 -42.898 1.00 96.44 507 PRO A CA 1
ATOM 3782 C C . PRO A 1 507 ? 1.700 9.850 -41.799 1.00 96.44 507 PRO A C 1
ATOM 3784 O O . PRO A 1 507 ? 2.652 10.454 -41.305 1.00 96.44 507 PRO A O 1
ATOM 3787 N N . LEU A 1 508 ? 1.408 8.585 -41.492 1.00 95.81 508 LEU A N 1
ATOM 3788 C CA . LEU A 1 508 ? 2.031 7.831 -40.396 1.00 95.81 508 LEU A CA 1
ATOM 3789 C C . LEU A 1 508 ? 3.569 7.825 -40.435 1.00 95.81 508 LEU A C 1
ATOM 3791 O O . LEU A 1 508 ? 4.212 8.035 -39.413 1.00 95.81 508 LEU A O 1
ATOM 3795 N N . GLN A 1 509 ? 4.172 7.695 -41.619 1.00 95.62 509 GLN A N 1
ATOM 3796 C CA . GLN A 1 509 ? 5.629 7.772 -41.773 1.00 95.62 509 GLN A CA 1
ATOM 3797 C C . GLN A 1 509 ? 6.204 9.109 -41.270 1.00 95.62 509 GLN A C 1
ATOM 3799 O O . GLN A 1 509 ? 7.192 9.126 -40.543 1.00 95.62 509 GLN A O 1
ATOM 3804 N N . LYS A 1 510 ? 5.556 10.234 -41.605 1.00 96.69 510 LYS A N 1
ATOM 3805 C CA . LYS A 1 510 ? 5.982 11.566 -41.145 1.00 96.69 510 LYS A CA 1
ATOM 3806 C C . LYS A 1 510 ? 5.728 11.775 -39.654 1.00 96.69 510 LYS A C 1
ATOM 3808 O O . LYS A 1 510 ? 6.456 12.532 -39.017 1.00 96.69 510 LYS A O 1
ATOM 3813 N N . ALA A 1 511 ? 4.701 11.123 -39.110 1.00 97.06 511 ALA A N 1
ATOM 3814 C CA . ALA A 1 511 ? 4.426 11.124 -37.679 1.00 97.06 511 ALA A CA 1
ATOM 3815 C C . ALA A 1 511 ? 5.566 10.440 -36.905 1.00 97.06 511 ALA A C 1
ATOM 3817 O O . ALA A 1 511 ? 6.080 11.024 -35.951 1.00 97.06 511 ALA A O 1
ATOM 3818 N N . TRP A 1 512 ? 6.024 9.269 -37.366 1.00 96.44 512 TRP A N 1
ATOM 3819 C CA . TRP A 1 512 ? 7.185 8.572 -36.802 1.00 96.44 512 TRP A CA 1
ATOM 3820 C C . TRP A 1 512 ? 8.473 9.381 -36.928 1.00 96.44 512 TRP A C 1
ATOM 3822 O O . TRP A 1 512 ? 9.150 9.580 -35.924 1.00 96.44 512 TRP A O 1
ATOM 3832 N N . GLU A 1 513 ? 8.769 9.925 -38.115 1.00 95.44 513 GLU A N 1
ATOM 3833 C CA . GLU A 1 513 ? 9.937 10.794 -38.332 1.00 95.44 513 GLU A CA 1
ATOM 3834 C C . GLU A 1 513 ? 9.957 11.981 -37.359 1.00 95.44 513 GLU A C 1
ATOM 3836 O O . GLU A 1 513 ? 11.010 12.351 -36.842 1.00 95.44 513 GLU A O 1
ATOM 3841 N N . TRP A 1 514 ? 8.794 12.581 -37.086 1.00 96.88 514 TRP A N 1
ATOM 3842 C CA . TRP A 1 514 ? 8.680 13.680 -36.134 1.00 96.88 514 TRP A CA 1
ATOM 3843 C C . TRP A 1 514 ? 8.834 13.225 -34.678 1.00 96.88 514 TRP A C 1
ATOM 3845 O O . TRP A 1 514 ? 9.499 13.920 -33.902 1.00 96.88 514 TRP A O 1
ATOM 3855 N N . ALA A 1 515 ? 8.220 12.096 -34.309 1.00 96.50 515 ALA A N 1
ATOM 3856 C CA . ALA A 1 515 ? 8.215 11.569 -32.946 1.00 96.50 515 ALA A CA 1
ATOM 3857 C C . ALA A 1 515 ? 9.596 11.047 -32.523 1.00 96.50 515 ALA A C 1
ATOM 3859 O O . ALA A 1 515 ? 9.968 11.191 -31.361 1.00 96.50 515 ALA A O 1
ATOM 3860 N N . SER A 1 516 ? 10.383 10.521 -33.465 1.00 95.25 516 SER A N 1
ATOM 3861 C CA . SER A 1 516 ? 11.758 10.060 -33.241 1.00 95.25 516 SER A CA 1
ATOM 3862 C C . SER A 1 516 ? 12.826 11.130 -33.495 1.00 95.25 516 SER A C 1
ATOM 3864 O O . SER A 1 516 ? 14.020 10.848 -33.402 1.00 95.25 516 SER A O 1
ATOM 3866 N N . ALA A 1 517 ? 12.440 12.352 -33.878 1.00 92.75 517 ALA A N 1
ATOM 3867 C CA . ALA A 1 517 ? 13.399 13.412 -34.173 1.00 92.75 517 ALA A CA 1
ATOM 3868 C C . ALA A 1 517 ? 14.098 13.896 -32.896 1.00 92.75 517 ALA A C 1
ATOM 3870 O O . ALA A 1 517 ? 13.443 14.325 -31.941 1.00 92.75 517 ALA A O 1
ATOM 3871 N N . ILE A 1 518 ? 15.434 13.897 -32.915 1.00 88.94 518 ILE A N 1
ATOM 3872 C CA . ILE A 1 518 ? 16.252 14.390 -31.805 1.00 88.94 518 ILE A CA 1
ATOM 3873 C C . ILE A 1 518 ? 16.057 15.907 -31.646 1.00 88.94 518 ILE A C 1
ATOM 3875 O O . ILE A 1 518 ? 16.213 16.693 -32.582 1.00 88.94 518 ILE A O 1
ATOM 3879 N N . VAL A 1 519 ? 15.730 16.320 -30.427 1.00 85.12 519 VAL A N 1
ATOM 3880 C CA . VAL A 1 519 ? 15.566 17.693 -29.962 1.00 85.12 519 VAL A CA 1
ATOM 3881 C C . VAL A 1 519 ? 16.873 18.137 -29.308 1.00 85.12 519 VAL A C 1
ATOM 3883 O O . VAL A 1 519 ? 17.365 17.494 -28.384 1.00 85.12 519 VAL A O 1
ATOM 3886 N N . LEU A 1 520 ? 17.449 19.233 -29.817 1.00 79.38 520 LEU A N 1
ATOM 3887 C CA . LEU A 1 520 ? 18.690 19.852 -29.318 1.00 79.38 520 LEU A CA 1
ATOM 3888 C C . LEU A 1 520 ? 19.913 18.913 -29.253 1.00 79.38 520 LEU A C 1
ATOM 3890 O O . LEU A 1 520 ? 20.841 19.160 -28.490 1.00 79.38 520 LEU A O 1
ATOM 3894 N N . GLY A 1 521 ? 19.924 17.840 -30.051 1.00 74.62 521 GLY A N 1
ATOM 3895 C CA . GLY A 1 521 ? 21.002 16.844 -30.036 1.00 74.62 521 GLY A CA 1
ATOM 3896 C C . GLY A 1 521 ? 21.012 15.937 -28.798 1.00 74.62 521 GLY A C 1
ATOM 3897 O O . GLY A 1 521 ? 21.963 15.185 -28.634 1.00 74.62 521 GLY A O 1
ATOM 3898 N N . VAL A 1 522 ? 19.986 16.002 -27.937 1.00 79.19 522 VAL A N 1
ATOM 3899 C CA . VAL A 1 522 ? 19.954 15.295 -26.643 1.00 79.19 522 VAL A CA 1
ATOM 3900 C C . VAL A 1 522 ? 19.074 14.050 -26.686 1.00 79.19 522 VAL A C 1
ATOM 3902 O O . VAL A 1 522 ? 19.550 12.941 -26.475 1.00 79.19 522 VAL A O 1
ATOM 3905 N N . THR A 1 523 ? 17.779 14.229 -26.941 1.00 87.31 523 THR A N 1
ATOM 3906 C CA . THR A 1 523 ? 16.771 13.160 -26.841 1.00 87.31 523 THR A CA 1
ATOM 3907 C C . THR A 1 523 ? 15.610 13.423 -27.797 1.00 87.31 523 THR A C 1
ATOM 3909 O O . THR A 1 523 ? 15.577 14.450 -28.467 1.00 87.31 523 THR A O 1
ATOM 3912 N N . SER A 1 524 ? 14.644 12.519 -27.879 1.00 91.38 524 SER A N 1
ATOM 3913 C CA . SER A 1 524 ? 13.470 12.613 -28.757 1.00 91.38 524 SER A CA 1
ATOM 3914 C C . SER A 1 524 ? 12.205 12.209 -27.997 1.00 91.38 524 SER A C 1
ATOM 3916 O O . SER A 1 524 ? 12.327 11.459 -27.031 1.00 91.38 524 SER A O 1
ATOM 3918 N N . PRO A 1 525 ? 11.001 12.656 -28.410 1.00 95.06 525 PRO A N 1
ATOM 3919 C CA . PRO A 1 525 ? 9.750 12.220 -27.784 1.00 95.06 525 PRO A CA 1
ATOM 3920 C C . PRO A 1 525 ? 9.603 10.692 -27.685 1.00 95.06 525 PRO A C 1
ATOM 3922 O O . PRO A 1 525 ? 9.172 10.196 -26.645 1.00 95.06 525 PRO A O 1
ATOM 3925 N N . LEU A 1 526 ? 9.992 9.965 -28.741 1.00 95.38 526 LEU A N 1
ATOM 3926 C CA . LEU A 1 526 ? 10.085 8.505 -28.779 1.00 95.38 526 LEU A CA 1
ATOM 3927 C C . LEU A 1 526 ? 11.519 8.072 -29.076 1.00 95.38 526 LEU A C 1
ATOM 3929 O O . LEU A 1 526 ? 12.040 8.305 -30.164 1.00 95.38 526 LEU A O 1
ATOM 3933 N N . ILE A 1 527 ? 12.136 7.397 -28.114 1.00 91.69 527 ILE A N 1
ATOM 3934 C CA . ILE A 1 527 ? 13.520 6.935 -28.186 1.00 91.69 527 ILE A CA 1
ATOM 3935 C C . ILE A 1 527 ? 13.532 5.505 -28.760 1.00 91.69 527 ILE A C 1
ATOM 3937 O O . ILE A 1 527 ? 12.819 4.636 -28.242 1.00 91.69 527 ILE A O 1
ATOM 3941 N N . PRO A 1 528 ? 14.320 5.227 -29.816 1.00 88.56 528 PRO A N 1
ATOM 3942 C CA . PRO A 1 528 ? 14.377 3.902 -30.422 1.00 88.56 528 PRO A CA 1
ATOM 3943 C C . PRO A 1 528 ? 15.057 2.881 -29.502 1.00 88.56 528 PRO A C 1
ATOM 3945 O O . PRO A 1 528 ? 16.010 3.187 -28.784 1.00 88.56 528 PRO A O 1
ATOM 3948 N N . ALA A 1 529 ? 14.593 1.639 -29.568 1.00 83.06 529 ALA A N 1
ATOM 3949 C CA . ALA A 1 529 ? 15.207 0.467 -28.958 1.00 83.06 529 ALA A CA 1
ATOM 3950 C C . ALA A 1 529 ? 15.422 -0.641 -30.004 1.00 83.06 529 ALA A C 1
ATOM 3952 O O . ALA A 1 529 ? 15.066 -0.507 -31.178 1.00 83.06 529 ALA A O 1
ATOM 3953 N N . THR A 1 530 ? 16.035 -1.751 -29.592 1.00 75.25 530 THR A N 1
ATOM 3954 C CA . THR A 1 530 ? 16.280 -2.900 -30.470 1.00 75.25 530 THR A CA 1
ATOM 3955 C C . THR A 1 530 ? 14.965 -3.502 -30.985 1.00 75.25 530 THR A C 1
ATOM 3957 O O . THR A 1 530 ? 13.964 -3.559 -30.275 1.00 75.25 530 THR A O 1
ATOM 3960 N N . GLY A 1 531 ? 14.958 -3.954 -32.245 1.00 74.44 531 GLY A N 1
ATOM 3961 C CA . GLY A 1 531 ? 13.836 -4.716 -32.812 1.00 74.44 531 GLY A CA 1
ATOM 3962 C C . GLY A 1 531 ? 12.547 -3.924 -33.081 1.00 74.44 531 GLY A C 1
ATOM 3963 O O . GLY A 1 531 ? 11.476 -4.423 -32.763 1.00 74.44 531 GLY A O 1
ATOM 3964 N N . GLN A 1 532 ? 12.638 -2.722 -33.671 1.00 86.38 532 GLN A N 1
ATOM 3965 C CA . GLN A 1 532 ? 11.481 -1.850 -33.983 1.00 86.38 532 GLN A CA 1
ATOM 3966 C C . GLN A 1 532 ? 10.598 -1.523 -32.766 1.00 86.38 532 GLN A C 1
ATOM 3968 O O . GLN A 1 532 ? 9.370 -1.464 -32.842 1.00 86.38 532 GLN A O 1
ATOM 3973 N N . ARG A 1 533 ? 11.244 -1.297 -31.624 1.00 90.75 533 ARG A N 1
ATOM 3974 C CA . ARG A 1 533 ? 10.586 -0.910 -30.379 1.00 90.75 533 ARG A CA 1
ATOM 3975 C C . ARG A 1 533 ? 10.922 0.527 -30.019 1.00 90.75 533 ARG A C 1
ATOM 3977 O O . ARG A 1 533 ? 11.989 1.026 -30.378 1.00 90.75 533 ARG A O 1
ATOM 3984 N N . TRP A 1 534 ? 10.029 1.168 -29.281 1.00 93.12 534 TRP A N 1
ATOM 3985 C CA . TRP A 1 534 ? 10.138 2.575 -28.916 1.00 93.12 534 TRP A CA 1
ATOM 3986 C C . TRP A 1 534 ? 9.747 2.778 -27.462 1.00 93.12 534 TRP A C 1
ATOM 3988 O O . TRP A 1 534 ? 8.791 2.173 -26.983 1.00 93.12 534 TRP A O 1
ATOM 3998 N N . ARG A 1 535 ? 10.482 3.635 -26.759 1.00 91.94 535 ARG A N 1
ATOM 3999 C CA . ARG A 1 535 ? 10.141 4.070 -25.399 1.00 91.94 535 ARG A CA 1
ATOM 4000 C C . ARG A 1 535 ? 9.791 5.559 -25.415 1.00 91.94 535 ARG A C 1
ATOM 4002 O O . ARG A 1 535 ? 10.426 6.301 -26.172 1.00 91.94 535 ARG A O 1
ATOM 4009 N N . PRO A 1 536 ? 8.812 6.021 -24.627 1.00 94.38 536 PRO A N 1
ATOM 4010 C CA . PRO A 1 536 ? 8.614 7.449 -24.451 1.00 94.38 536 PRO A CA 1
ATOM 4011 C C . PRO A 1 536 ? 9.797 8.034 -23.676 1.00 94.38 536 PRO A C 1
ATOM 4013 O O . PRO A 1 536 ? 10.457 7.346 -22.897 1.00 94.38 536 PRO A O 1
ATOM 4016 N N . PHE A 1 537 ? 10.072 9.315 -23.881 1.00 91.25 537 PHE A N 1
ATOM 4017 C CA . PHE A 1 537 ? 10.989 10.030 -23.003 1.00 91.25 537 PHE A CA 1
ATOM 4018 C C . PHE A 1 537 ? 10.406 10.096 -21.580 1.00 91.25 537 PHE A C 1
ATOM 4020 O O . PHE A 1 537 ? 9.283 10.567 -21.389 1.00 91.25 537 PHE A O 1
ATOM 4027 N N . ASP A 1 538 ? 11.167 9.627 -20.590 1.00 87.19 538 ASP A N 1
ATOM 4028 C CA . ASP A 1 538 ? 10.784 9.476 -19.175 1.00 87.19 538 ASP A CA 1
ATOM 4029 C C . ASP A 1 538 ? 10.240 10.768 -18.547 1.00 87.19 538 ASP A C 1
ATOM 4031 O O . ASP A 1 538 ? 9.288 10.736 -17.759 1.00 87.19 538 ASP A O 1
ATOM 4035 N N . TYR A 1 539 ? 10.775 11.919 -18.962 1.00 88.62 539 TYR A N 1
ATOM 4036 C CA . TYR A 1 539 ? 10.271 13.228 -18.552 1.00 88.62 539 TYR A CA 1
ATOM 4037 C C . TYR A 1 539 ? 8.796 13.438 -18.914 1.00 88.62 539 TYR A C 1
ATOM 4039 O O . TYR A 1 539 ? 8.035 13.994 -18.125 1.00 88.62 539 TYR A O 1
ATOM 4047 N N . LEU A 1 540 ? 8.372 12.992 -20.103 1.00 91.38 540 LEU A N 1
ATOM 4048 C CA . LEU A 1 540 ? 6.982 13.128 -20.546 1.00 91.38 540 LEU A CA 1
ATOM 4049 C C . LEU A 1 540 ? 6.056 12.215 -19.744 1.00 91.38 540 LEU A C 1
ATOM 4051 O O . LEU A 1 540 ? 4.965 12.636 -19.372 1.00 91.38 540 LEU A O 1
ATOM 4055 N N . VAL A 1 541 ? 6.508 10.994 -19.446 1.00 89.56 541 VAL A N 1
ATOM 4056 C CA . VAL A 1 541 ? 5.775 10.052 -18.589 1.00 89.56 541 VAL A CA 1
ATOM 4057 C C . VAL A 1 541 ? 5.566 10.661 -17.206 1.00 89.56 541 VAL A C 1
ATOM 4059 O O . VAL A 1 541 ? 4.448 10.650 -16.699 1.00 89.56 541 VAL A O 1
ATOM 4062 N N . SER A 1 542 ? 6.618 11.256 -16.639 1.00 85.56 542 SER A N 1
ATOM 4063 C CA . SER A 1 542 ? 6.578 11.893 -15.318 1.00 85.56 542 SER A CA 1
ATOM 4064 C C . SER A 1 542 ? 5.703 13.152 -15.299 1.00 85.56 542 SER A C 1
ATOM 4066 O O . SER A 1 542 ? 4.930 13.336 -14.364 1.00 85.56 542 SER A O 1
ATOM 4068 N N . ASP A 1 543 ? 5.767 14.013 -16.329 1.00 86.88 543 ASP A N 1
ATOM 4069 C CA . ASP A 1 543 ? 4.895 15.201 -16.429 1.00 86.88 543 ASP A CA 1
ATOM 4070 C C . ASP A 1 543 ? 3.419 14.798 -16.490 1.00 86.88 543 ASP A C 1
ATOM 4072 O O . ASP A 1 543 ? 2.582 15.414 -15.833 1.00 86.88 543 ASP A O 1
ATOM 4076 N N . VAL A 1 544 ? 3.087 13.753 -17.253 1.00 84.69 544 VAL A N 1
ATOM 4077 C CA . VAL A 1 544 ? 1.709 13.258 -17.338 1.00 84.69 544 VAL A CA 1
ATOM 4078 C C . VAL A 1 544 ? 1.288 12.594 -16.028 1.00 84.69 544 VAL A C 1
ATOM 4080 O O . VAL A 1 544 ? 0.214 12.912 -15.530 1.00 84.69 544 VAL A O 1
ATOM 4083 N N . ALA A 1 545 ? 2.122 11.739 -15.430 1.00 79.25 545 ALA A N 1
ATOM 4084 C CA . ALA A 1 545 ? 1.821 11.084 -14.154 1.00 79.25 545 ALA A CA 1
ATOM 4085 C C . ALA A 1 545 ? 1.606 12.087 -13.007 1.00 79.25 545 ALA A C 1
ATOM 4087 O O . ALA A 1 545 ? 0.715 11.893 -12.190 1.00 79.25 545 ALA A O 1
ATOM 4088 N N . ARG A 1 546 ? 2.358 13.195 -12.980 1.00 75.06 546 ARG A N 1
ATOM 4089 C CA . ARG A 1 546 ? 2.201 14.257 -11.972 1.00 75.06 546 ARG A CA 1
ATOM 4090 C C . ARG A 1 546 ? 0.870 14.999 -12.086 1.00 75.06 546 ARG A C 1
ATOM 4092 O O . ARG A 1 546 ? 0.335 15.462 -11.086 1.00 75.06 546 ARG A O 1
ATOM 4099 N N . ASN A 1 547 ? 0.379 15.175 -13.310 1.00 71.88 547 ASN A N 1
ATOM 4100 C CA . ASN A 1 547 ? -0.798 15.998 -13.579 1.00 71.88 547 ASN A CA 1
ATOM 4101 C C . ASN A 1 547 ? -2.090 15.179 -13.725 1.00 71.88 547 ASN A C 1
ATOM 4103 O O . ASN A 1 547 ? -3.170 15.766 -13.698 1.00 71.88 547 ASN A O 1
ATOM 4107 N N . ASN A 1 548 ? -1.992 13.854 -13.875 1.00 69.69 548 ASN A N 1
ATOM 4108 C CA . ASN A 1 548 ? -3.125 12.973 -14.133 1.00 69.69 548 ASN A CA 1
ATOM 4109 C C . ASN A 1 548 ? -3.129 11.755 -13.200 1.00 69.69 548 ASN A C 1
ATOM 4111 O O . ASN A 1 548 ? -2.162 10.994 -13.155 1.00 69.69 548 ASN A O 1
ATOM 4115 N N . ASP A 1 549 ? -4.282 11.496 -12.579 1.00 68.00 549 ASP A N 1
ATOM 4116 C CA . ASP A 1 549 ? -4.546 10.273 -11.810 1.00 68.00 549 ASP A CA 1
ATOM 4117 C C . ASP A 1 549 ? -4.333 9.025 -12.707 1.00 68.00 549 ASP A C 1
ATOM 4119 O O . ASP A 1 549 ? -4.798 9.022 -13.854 1.00 68.00 549 ASP A O 1
ATOM 4123 N N . PRO A 1 550 ? -3.640 7.960 -12.255 1.00 68.69 550 PRO A N 1
ATOM 4124 C CA . PRO A 1 550 ? -3.558 6.676 -12.963 1.00 68.69 550 PRO A CA 1
ATOM 4125 C C . PRO A 1 550 ? -4.908 6.121 -13.453 1.00 68.69 550 PRO A C 1
ATOM 4127 O O . PRO A 1 550 ? -4.956 5.474 -14.500 1.00 68.69 550 PRO A O 1
ATOM 4130 N N . LYS A 1 551 ? -6.021 6.449 -12.782 1.00 72.69 551 LYS A N 1
ATOM 4131 C CA . LYS A 1 551 ? -7.400 6.129 -13.208 1.00 72.69 551 LYS A CA 1
ATOM 4132 C C . LYS A 1 551 ? -7.779 6.712 -14.575 1.00 72.69 551 LYS A C 1
ATOM 4134 O O . LYS A 1 551 ? -8.763 6.289 -15.170 1.00 72.69 551 LYS A O 1
ATOM 4139 N N . THR A 1 552 ? -7.024 7.689 -15.076 1.00 81.88 552 THR A N 1
ATOM 4140 C CA . THR A 1 552 ? -7.258 8.327 -16.384 1.00 81.88 552 THR A CA 1
ATOM 4141 C C . THR A 1 552 ? -6.714 7.529 -17.570 1.00 81.88 552 THR A C 1
ATOM 4143 O O . THR A 1 552 ? -6.997 7.895 -18.710 1.00 81.88 552 THR A O 1
ATOM 4146 N N . ILE A 1 553 ? -5.933 6.465 -17.338 1.00 89.62 553 ILE A N 1
ATOM 4147 C CA . ILE A 1 553 ? -5.392 5.629 -18.419 1.00 89.62 553 ILE A CA 1
ATOM 4148 C C . ILE A 1 553 ? -6.551 4.887 -19.119 1.00 89.62 553 ILE A C 1
ATOM 4150 O O . ILE A 1 553 ? -7.284 4.158 -18.443 1.00 89.62 553 ILE A O 1
ATOM 4154 N N . PRO A 1 554 ? -6.721 5.021 -20.452 1.00 92.62 554 PRO A N 1
ATOM 4155 C CA . PRO A 1 554 ? -7.836 4.401 -21.170 1.00 92.62 554 PRO A CA 1
ATOM 4156 C C . PRO A 1 554 ? -7.837 2.866 -21.113 1.00 92.62 554 PRO A C 1
ATOM 4158 O O . PRO A 1 554 ? -6.787 2.229 -21.193 1.00 92.62 554 PRO A O 1
ATOM 4161 N N . ASP A 1 555 ? -9.027 2.253 -21.097 1.00 92.06 555 ASP A N 1
ATOM 4162 C CA . ASP A 1 555 ? -9.196 0.790 -21.040 1.00 92.06 555 ASP A CA 1
ATOM 4163 C C . ASP A 1 555 ? -8.422 0.046 -22.129 1.00 92.06 555 ASP A C 1
ATOM 4165 O O . ASP A 1 555 ? -7.794 -0.976 -21.858 1.00 92.06 555 ASP A O 1
ATOM 4169 N N . LEU A 1 556 ? -8.437 0.554 -23.363 1.00 94.19 556 LEU A N 1
ATOM 4170 C CA . LEU A 1 556 ? -7.708 -0.048 -24.485 1.00 94.19 556 LEU A CA 1
ATOM 4171 C C . LEU A 1 556 ? -6.196 -0.150 -24.234 1.00 94.19 556 LEU A C 1
ATOM 4173 O O . LEU A 1 556 ? -5.576 -1.111 -24.684 1.00 94.19 556 LEU A O 1
ATOM 4177 N N . VAL A 1 557 ? -5.613 0.791 -23.484 1.00 95.88 557 VAL A N 1
ATOM 4178 C CA . VAL A 1 557 ? -4.187 0.767 -23.133 1.00 95.88 557 VAL A CA 1
ATOM 4179 C C . VAL A 1 557 ? -3.906 -0.355 -22.146 1.00 95.88 557 VAL A C 1
ATOM 4181 O O . VAL A 1 557 ? -2.943 -1.089 -22.333 1.00 95.88 557 VAL A O 1
ATOM 4184 N N . TRP A 1 558 ? -4.767 -0.548 -21.144 1.00 94.81 558 TRP A N 1
ATOM 4185 C CA . TRP A 1 558 ? -4.633 -1.653 -20.193 1.00 94.81 558 TRP A CA 1
ATOM 4186 C C . TRP A 1 558 ? -4.728 -3.025 -20.866 1.00 94.81 558 TRP A C 1
ATOM 4188 O O . TRP A 1 558 ? -3.936 -3.915 -20.563 1.00 94.81 558 TRP A O 1
ATOM 4198 N N . HIS A 1 559 ? -5.647 -3.194 -21.818 1.00 93.25 559 HIS A N 1
ATOM 4199 C CA . HIS A 1 559 ? -5.770 -4.444 -22.573 1.00 93.25 559 HIS A CA 1
ATOM 4200 C C . HIS A 1 559 ? -4.557 -4.700 -23.475 1.00 93.25 559 HIS A C 1
ATOM 4202 O O . HIS A 1 559 ? -4.063 -5.826 -23.543 1.00 93.25 559 HIS A O 1
ATOM 4208 N N . GLU A 1 560 ? -4.046 -3.664 -24.145 1.00 94.94 560 GLU A N 1
ATOM 4209 C CA . GLU A 1 560 ? -2.813 -3.780 -24.925 1.00 94.94 560 GLU A CA 1
ATOM 4210 C C . GLU A 1 560 ? -1.626 -4.093 -24.003 1.00 94.94 560 GLU A C 1
ATOM 4212 O O . GLU A 1 560 ? -0.833 -4.980 -24.314 1.00 94.94 560 GLU A O 1
ATOM 4217 N N . ALA A 1 561 ? -1.549 -3.469 -22.824 1.00 93.94 561 ALA A N 1
ATOM 4218 C CA . ALA A 1 561 ? -0.505 -3.742 -21.847 1.00 93.94 561 ALA A CA 1
ATOM 4219 C C . ALA A 1 561 ? -0.531 -5.196 -21.350 1.00 93.94 561 ALA A C 1
ATOM 4221 O O . ALA A 1 561 ? 0.516 -5.841 -21.309 1.00 93.94 561 ALA A O 1
ATOM 4222 N N . LEU A 1 562 ? -1.715 -5.754 -21.071 1.00 92.56 562 LEU A N 1
ATOM 4223 C CA . LEU A 1 562 ? -1.891 -7.173 -20.735 1.00 92.56 562 LEU A CA 1
ATOM 4224 C C . LEU A 1 562 ? -1.425 -8.122 -21.849 1.00 92.56 562 LEU A C 1
ATOM 4226 O O . LEU A 1 562 ? -0.989 -9.231 -21.560 1.00 92.56 562 LEU A O 1
ATOM 4230 N N . SER A 1 563 ? -1.506 -7.712 -23.117 1.00 91.50 563 SER A N 1
ATOM 4231 C CA . SER A 1 563 ? -1.018 -8.528 -24.239 1.00 91.50 563 SER A CA 1
ATOM 4232 C C . SER A 1 563 ? 0.507 -8.498 -24.396 1.00 91.50 563 SER A C 1
ATOM 4234 O O . SER A 1 563 ? 1.085 -9.392 -25.015 1.00 91.50 563 SER A O 1
ATOM 4236 N N . LEU A 1 564 ? 1.152 -7.465 -23.847 1.00 90.94 564 LEU A N 1
ATOM 4237 C CA . LEU A 1 564 ? 2.589 -7.219 -23.955 1.00 90.94 564 LEU A CA 1
ATOM 4238 C C . LEU A 1 564 ? 3.365 -7.621 -22.699 1.00 90.94 564 LEU A C 1
ATOM 4240 O O . LEU A 1 564 ? 4.579 -7.815 -22.782 1.00 90.94 564 LEU A O 1
ATOM 4244 N N . VAL A 1 565 ? 2.692 -7.703 -21.548 1.00 90.25 565 VAL A N 1
ATOM 4245 C CA . VAL A 1 565 ? 3.326 -7.988 -20.261 1.00 90.25 565 VAL A CA 1
ATOM 4246 C C . VAL A 1 565 ? 3.914 -9.396 -20.248 1.00 90.25 565 VAL A C 1
ATOM 4248 O O . VAL A 1 565 ? 3.266 -10.379 -20.605 1.00 90.25 565 VAL A O 1
ATOM 4251 N N . ASP A 1 566 ? 5.166 -9.489 -19.818 1.00 85.44 566 ASP A N 1
ATOM 4252 C CA . ASP A 1 566 ? 5.827 -10.758 -19.545 1.00 85.44 566 ASP A CA 1
ATOM 4253 C C . ASP A 1 566 ? 5.888 -11.025 -18.033 1.00 85.44 566 ASP A C 1
ATOM 4255 O O . ASP A 1 566 ? 5.465 -10.212 -17.210 1.00 85.44 566 ASP A O 1
ATOM 4259 N N . GLU A 1 567 ? 6.418 -12.186 -17.655 1.00 78.88 567 GLU A N 1
ATOM 4260 C CA . GLU A 1 567 ? 6.536 -12.596 -16.252 1.00 78.88 567 GLU A CA 1
ATOM 4261 C C . GLU A 1 567 ? 7.347 -11.605 -15.400 1.00 78.88 567 GLU A C 1
ATOM 4263 O O . GLU A 1 567 ? 7.019 -11.386 -14.241 1.00 78.88 567 GLU A O 1
ATOM 4268 N N . LYS A 1 568 ? 8.356 -10.942 -15.977 1.00 78.31 568 LYS A N 1
ATOM 4269 C CA . LYS A 1 568 ? 9.268 -10.048 -15.249 1.00 78.31 568 LYS A CA 1
ATOM 4270 C C . LYS A 1 568 ? 8.663 -8.681 -14.945 1.00 78.31 568 LYS A C 1
ATOM 4272 O O . LYS A 1 568 ? 9.141 -8.012 -14.034 1.00 78.31 568 LYS A O 1
ATOM 4277 N N . ARG A 1 569 ? 7.662 -8.250 -15.719 1.00 79.25 569 ARG A N 1
ATOM 4278 C CA . ARG A 1 569 ? 6.959 -6.965 -15.539 1.00 79.25 569 ARG A CA 1
ATOM 4279 C C . ARG A 1 569 ? 5.575 -7.127 -14.919 1.00 79.25 569 ARG A C 1
ATOM 4281 O O . ARG A 1 569 ? 4.954 -6.123 -14.578 1.00 79.25 569 ARG A O 1
ATOM 4288 N N . ARG A 1 570 ? 5.095 -8.366 -14.764 1.00 82.00 570 ARG A N 1
ATOM 4289 C CA . ARG A 1 570 ? 3.772 -8.670 -14.208 1.00 82.00 570 ARG A CA 1
ATOM 4290 C C . ARG A 1 570 ? 3.540 -7.957 -12.880 1.00 82.00 570 ARG A C 1
ATOM 4292 O O . ARG A 1 570 ? 2.526 -7.283 -12.754 1.00 82.00 570 ARG A O 1
ATOM 4299 N N . ASP A 1 571 ? 4.493 -8.047 -11.956 1.00 75.94 571 ASP A N 1
ATOM 4300 C CA . ASP A 1 571 ? 4.371 -7.485 -10.606 1.00 75.94 571 ASP A CA 1
ATOM 4301 C C . ASP A 1 571 ? 4.193 -5.967 -10.609 1.00 75.94 571 ASP A C 1
ATOM 4303 O O . ASP A 1 571 ? 3.328 -5.431 -9.915 1.00 75.94 571 ASP A O 1
ATOM 4307 N N . VAL A 1 572 ? 4.962 -5.269 -11.446 1.00 77.19 572 VAL A N 1
ATOM 4308 C CA . VAL A 1 572 ? 4.876 -3.810 -11.572 1.00 77.19 572 VAL A CA 1
ATOM 4309 C C . VAL A 1 572 ? 3.557 -3.409 -12.227 1.00 77.19 572 VAL A C 1
ATOM 4311 O O . VAL A 1 572 ? 2.864 -2.537 -11.709 1.00 77.19 572 VAL A O 1
ATOM 4314 N N . VAL A 1 573 ? 3.165 -4.060 -13.328 1.00 86.19 573 VAL A N 1
ATOM 4315 C CA . VAL A 1 573 ? 1.892 -3.760 -14.007 1.00 86.19 573 VAL A CA 1
ATOM 4316 C C . VAL A 1 573 ? 0.702 -4.020 -13.087 1.00 86.19 573 VAL A C 1
ATOM 4318 O O . VAL A 1 573 ? -0.245 -3.237 -13.047 1.00 86.19 573 VAL A O 1
ATOM 4321 N N . MET A 1 574 ? 0.764 -5.097 -12.313 1.00 80.94 574 MET A N 1
ATOM 4322 C CA . MET A 1 574 ? -0.245 -5.463 -11.330 1.00 80.94 574 MET A CA 1
ATOM 4323 C C . MET A 1 574 ? -0.370 -4.424 -10.221 1.00 80.94 574 MET A C 1
ATOM 4325 O O . MET A 1 574 ? -1.482 -3.993 -9.924 1.00 80.94 574 MET A O 1
ATOM 4329 N N . LEU A 1 575 ? 0.752 -3.963 -9.669 1.00 75.44 575 LEU A N 1
ATOM 4330 C CA . LEU A 1 575 ? 0.762 -2.909 -8.661 1.00 75.44 575 LEU A CA 1
ATOM 4331 C C . LEU A 1 575 ? 0.158 -1.605 -9.193 1.00 75.44 575 LEU A C 1
ATOM 4333 O O . LEU A 1 575 ? -0.693 -0.996 -8.547 1.00 75.44 575 LEU A O 1
ATOM 4337 N N . VAL A 1 576 ? 0.570 -1.178 -10.387 1.00 79.38 576 VAL A N 1
ATOM 4338 C CA . VAL A 1 576 ? 0.046 0.050 -10.994 1.00 79.38 576 VAL A CA 1
ATOM 4339 C C . VAL A 1 576 ? -1.447 -0.099 -11.310 1.00 79.38 576 VAL A C 1
ATOM 4341 O O . VAL A 1 576 ? -2.207 0.849 -11.120 1.00 79.38 576 VAL A O 1
ATOM 4344 N N . ALA A 1 577 ? -1.904 -1.284 -11.726 1.00 84.50 577 ALA A N 1
ATOM 4345 C CA . ALA A 1 577 ? -3.325 -1.565 -11.924 1.00 84.50 577 ALA A CA 1
ATOM 4346 C C . ALA A 1 577 ? -4.125 -1.459 -10.615 1.00 84.50 577 ALA A C 1
ATOM 4348 O O . ALA A 1 577 ? -5.204 -0.865 -10.612 1.00 84.50 577 ALA A O 1
ATOM 4349 N N . GLN A 1 578 ? -3.598 -1.969 -9.497 1.00 76.69 578 GLN A N 1
ATOM 4350 C CA . GLN A 1 578 ? -4.222 -1.822 -8.176 1.00 76.69 578 GLN A CA 1
ATOM 4351 C C . GLN A 1 578 ? -4.338 -0.349 -7.770 1.00 76.69 578 GLN A C 1
ATOM 4353 O O . GLN A 1 578 ? -5.430 0.100 -7.414 1.00 76.69 578 GLN A O 1
ATOM 4358 N N . ALA A 1 579 ? -3.260 0.425 -7.926 1.00 73.25 579 ALA A N 1
ATOM 4359 C CA . ALA A 1 579 ? -3.260 1.862 -7.654 1.00 73.25 579 ALA A CA 1
ATOM 4360 C C . ALA A 1 579 ? -4.247 2.632 -8.552 1.00 73.25 579 ALA A C 1
ATOM 4362 O O . ALA A 1 579 ? -4.944 3.540 -8.099 1.00 73.25 579 ALA A O 1
ATOM 4363 N N . ALA A 1 580 ? -4.383 2.223 -9.815 1.00 76.81 580 ALA A N 1
ATOM 4364 C CA . ALA A 1 580 ? -5.372 2.762 -10.746 1.00 76.81 580 ALA A CA 1
ATOM 4365 C C . ALA A 1 580 ? -6.813 2.279 -10.472 1.00 76.81 580 ALA A C 1
ATOM 4367 O O . ALA A 1 580 ? -7.712 2.584 -11.257 1.00 76.81 580 ALA A O 1
ATOM 4368 N N . ARG A 1 581 ? -7.053 1.511 -9.394 1.00 79.56 581 ARG A N 1
ATOM 4369 C CA . ARG A 1 581 ? -8.325 0.831 -9.070 1.00 79.56 581 ARG A CA 1
ATOM 4370 C C . ARG A 1 581 ? -8.861 -0.036 -10.223 1.00 79.56 581 ARG A C 1
ATOM 4372 O O . ARG A 1 581 ? -10.061 -0.275 -10.344 1.00 79.56 581 ARG A O 1
ATOM 4379 N N . ARG A 1 582 ? -7.960 -0.546 -11.066 1.00 85.38 582 ARG A N 1
ATOM 4380 C CA . ARG A 1 582 ? -8.223 -1.505 -12.147 1.00 85.38 582 ARG A CA 1
ATOM 4381 C C . ARG A 1 582 ? -8.098 -2.929 -11.632 1.00 85.38 582 ARG A C 1
ATOM 4383 O O . ARG A 1 582 ? -7.240 -3.708 -12.053 1.00 85.38 582 ARG A O 1
ATOM 4390 N N . TYR A 1 583 ? -8.970 -3.256 -10.681 1.00 85.50 583 TYR A N 1
ATOM 4391 C CA . TYR A 1 583 ? -9.006 -4.566 -10.031 1.00 85.50 583 TYR A CA 1
ATOM 4392 C C . TYR A 1 583 ? -9.305 -5.700 -11.018 1.00 85.50 583 TYR A C 1
ATOM 4394 O O . TYR A 1 583 ? -8.878 -6.824 -10.792 1.00 85.50 583 TYR A O 1
ATOM 4402 N N . ASP A 1 584 ? -9.958 -5.408 -12.145 1.00 88.81 584 ASP A N 1
ATOM 4403 C CA . ASP A 1 584 ? -10.177 -6.327 -13.266 1.00 88.81 584 ASP A CA 1
ATOM 4404 C C . ASP A 1 584 ? -8.861 -6.760 -13.935 1.00 88.81 584 ASP A C 1
ATOM 4406 O O . ASP A 1 584 ? -8.622 -7.949 -14.180 1.00 88.81 584 ASP A O 1
ATOM 4410 N N . ILE A 1 585 ? -7.971 -5.796 -14.174 1.00 91.00 585 ILE A N 1
ATOM 4411 C CA . ILE A 1 585 ? -6.643 -6.026 -14.747 1.00 91.00 585 ILE A CA 1
ATOM 4412 C C . ILE A 1 585 ? -5.762 -6.764 -13.733 1.00 91.00 585 ILE A C 1
ATOM 4414 O O . ILE A 1 585 ? -5.168 -7.791 -14.068 1.00 91.00 585 ILE A O 1
ATOM 4418 N N . ALA A 1 586 ? -5.734 -6.301 -12.479 1.00 87.88 586 ALA A N 1
ATOM 4419 C CA . ALA A 1 586 ? -4.973 -6.947 -11.409 1.00 87.88 586 ALA A CA 1
ATOM 4420 C C . ALA A 1 586 ? -5.444 -8.392 -11.152 1.00 87.88 586 ALA A C 1
ATOM 4422 O O . ALA A 1 586 ? -4.618 -9.297 -11.059 1.00 87.88 586 ALA A O 1
ATOM 4423 N N . ALA A 1 587 ? -6.759 -8.643 -11.115 1.00 90.06 587 ALA A N 1
ATOM 4424 C CA . ALA A 1 587 ? -7.323 -9.986 -10.973 1.00 90.06 587 ALA A CA 1
ATOM 4425 C C . ALA A 1 587 ? -6.919 -10.904 -12.134 1.00 90.06 587 ALA A C 1
ATOM 4427 O O . ALA A 1 587 ? -6.610 -12.073 -11.915 1.00 90.06 587 ALA A O 1
ATOM 4428 N N . THR A 1 588 ? -6.864 -10.392 -13.368 1.00 91.44 588 THR A N 1
ATOM 4429 C CA . THR A 1 588 ? -6.414 -11.178 -14.530 1.00 91.44 588 THR A CA 1
ATOM 4430 C C . THR A 1 588 ? -4.967 -11.651 -14.365 1.00 91.44 588 THR A C 1
ATOM 4432 O O . THR A 1 588 ? -4.656 -12.813 -14.643 1.00 91.44 588 THR A O 1
ATOM 4435 N N . LEU A 1 589 ? -4.088 -10.780 -13.862 1.00 88.44 589 LEU A N 1
ATOM 4436 C CA . LEU A 1 589 ? -2.688 -11.119 -13.600 1.00 88.44 589 LEU A CA 1
ATOM 4437 C C . LEU A 1 589 ? -2.556 -12.110 -12.435 1.00 88.44 589 LEU A C 1
ATOM 4439 O O . LEU A 1 589 ? -1.947 -13.168 -12.616 1.00 88.44 589 LEU A O 1
ATOM 4443 N N . TRP A 1 590 ? -3.210 -11.848 -11.299 1.00 86.44 590 TRP A N 1
ATOM 4444 C CA . TRP A 1 590 ? -3.196 -12.744 -10.136 1.00 86.44 590 TRP A CA 1
ATOM 4445 C C . TRP A 1 590 ? -3.799 -14.119 -10.423 1.00 86.44 590 TRP A C 1
ATOM 4447 O O . TRP A 1 590 ? -3.304 -15.128 -9.923 1.00 86.44 590 TRP A O 1
ATOM 4457 N N . ARG A 1 591 ? -4.816 -14.204 -11.287 1.00 91.19 591 ARG A N 1
ATOM 4458 C CA . ARG A 1 591 ? -5.415 -15.481 -11.707 1.00 91.19 591 ARG A CA 1
ATOM 4459 C C . ARG A 1 591 ? -4.407 -16.410 -12.367 1.00 91.19 591 ARG A C 1
ATOM 4461 O O . ARG A 1 591 ? -4.503 -17.626 -12.193 1.00 91.19 591 ARG A O 1
ATOM 4468 N N . THR A 1 592 ? -3.411 -15.866 -13.057 1.00 85.25 592 THR A N 1
ATOM 4469 C CA . THR A 1 592 ? -2.331 -16.680 -13.625 1.00 85.25 592 THR A CA 1
ATOM 4470 C C . THR A 1 592 ? -1.509 -17.357 -12.525 1.00 85.25 592 THR A C 1
ATOM 4472 O O . THR A 1 592 ? -1.204 -18.537 -12.642 1.00 85.25 592 THR A O 1
ATOM 4475 N N . GLU A 1 593 ? -1.205 -16.664 -11.427 1.00 81.75 593 GLU A N 1
ATOM 4476 C CA . GLU A 1 593 ? -0.440 -17.240 -10.309 1.00 81.75 593 GLU A CA 1
ATOM 4477 C C . GLU A 1 593 ? -1.278 -18.152 -9.414 1.00 81.75 593 GLU A C 1
ATOM 4479 O O . GLU A 1 593 ? -0.843 -19.243 -9.044 1.00 81.75 593 GLU A O 1
ATOM 4484 N N . ALA A 1 594 ? -2.513 -17.746 -9.118 1.00 87.19 594 ALA A N 1
ATOM 4485 C CA . ALA A 1 594 ? -3.451 -18.533 -8.327 1.00 87.19 594 ALA A CA 1
ATOM 4486 C C . ALA A 1 594 ? -3.706 -19.908 -8.969 1.00 87.19 594 ALA A C 1
ATOM 4488 O O . ALA A 1 594 ? -3.729 -20.932 -8.288 1.00 87.19 594 ALA A O 1
ATOM 4489 N N . THR A 1 595 ? -3.841 -19.957 -10.300 1.00 89.06 595 THR A N 1
ATOM 4490 C CA . THR A 1 595 ? -4.031 -21.218 -11.041 1.00 89.06 595 THR A CA 1
ATOM 4491 C C . THR A 1 595 ? -2.780 -22.097 -11.088 1.00 89.06 595 THR A C 1
ATOM 4493 O O . THR A 1 595 ? -2.906 -23.307 -11.264 1.00 89.06 595 THR A O 1
ATOM 4496 N N . GLN A 1 596 ? -1.591 -21.528 -10.875 1.00 85.00 596 GLN A N 1
ATOM 4497 C CA . GLN A 1 596 ? -0.334 -22.271 -10.730 1.00 85.00 596 GLN A CA 1
ATOM 4498 C C . GLN A 1 596 ? -0.125 -22.824 -9.313 1.00 85.00 596 GLN A C 1
ATOM 4500 O O . GLN A 1 596 ? 0.856 -23.526 -9.072 1.00 85.00 596 GLN A O 1
ATOM 4505 N N . GLY A 1 597 ? -1.046 -22.552 -8.385 1.00 82.44 597 GLY A N 1
ATOM 4506 C CA . GLY A 1 597 ? -0.975 -23.053 -7.017 1.00 82.44 597 GLY A CA 1
ATOM 4507 C C . GLY A 1 597 ? -0.225 -22.138 -6.047 1.00 82.44 597 GLY A C 1
ATOM 4508 O O . GLY A 1 597 ? 0.107 -22.600 -4.962 1.00 82.44 597 GLY A O 1
ATOM 4509 N N . ASN A 1 598 ? 0.060 -20.879 -6.411 1.00 80.25 598 ASN A N 1
ATOM 4510 C CA . ASN A 1 598 ? 0.707 -19.917 -5.513 1.00 80.25 598 ASN A CA 1
ATOM 4511 C C . ASN A 1 598 ? -0.305 -19.384 -4.469 1.00 80.25 598 ASN A C 1
ATOM 4513 O O . ASN A 1 598 ? -1.238 -18.685 -4.881 1.00 80.25 598 ASN A O 1
ATOM 4517 N N . PRO A 1 599 ? -0.145 -19.653 -3.154 1.00 80.50 599 PRO A N 1
ATOM 4518 C CA . PRO A 1 599 ? -1.070 -19.171 -2.122 1.00 80.50 599 PRO A CA 1
ATOM 4519 C C . PRO A 1 599 ? -1.178 -17.642 -2.060 1.00 80.50 599 PRO A C 1
ATOM 4521 O O . PRO A 1 599 ? -2.290 -17.125 -1.973 1.00 80.50 599 PRO A O 1
ATOM 4524 N N . ASP A 1 600 ? -0.067 -16.912 -2.224 1.00 75.44 600 ASP A N 1
ATOM 4525 C CA . ASP A 1 600 ? -0.077 -15.441 -2.285 1.00 75.44 600 ASP A CA 1
ATOM 4526 C C . ASP A 1 600 ? -0.918 -14.950 -3.470 1.00 75.44 600 ASP A C 1
ATOM 4528 O O . ASP A 1 600 ? -1.711 -14.014 -3.353 1.00 75.44 600 ASP A O 1
ATOM 4532 N N . GLY A 1 601 ? -0.798 -15.635 -4.612 1.00 81.12 601 GLY A N 1
ATOM 4533 C CA . GLY A 1 601 ? -1.600 -15.358 -5.799 1.00 81.12 601 GLY A CA 1
ATOM 4534 C C . GLY A 1 601 ? -3.090 -15.620 -5.582 1.00 81.12 601 GLY A C 1
ATOM 4535 O O . GLY A 1 601 ? -3.921 -14.847 -6.056 1.00 81.12 601 GLY A O 1
ATOM 4536 N N . MET A 1 602 ? -3.445 -16.670 -4.835 1.00 88.50 602 MET A N 1
ATOM 4537 C CA . MET A 1 602 ? -4.836 -16.975 -4.476 1.00 88.50 602 MET A CA 1
ATOM 4538 C C . MET A 1 602 ? -5.432 -15.917 -3.542 1.00 88.50 602 MET A C 1
ATOM 4540 O O . MET A 1 602 ? -6.549 -15.459 -3.781 1.00 88.50 602 MET A O 1
ATOM 4544 N N . ILE A 1 603 ? -4.689 -15.497 -2.516 1.00 84.81 603 ILE A N 1
ATOM 4545 C CA . ILE A 1 603 ? -5.124 -14.471 -1.556 1.00 84.81 603 ILE A CA 1
ATOM 4546 C C . ILE A 1 603 ? -5.304 -13.133 -2.261 1.00 84.81 603 ILE A C 1
ATOM 4548 O O . ILE A 1 603 ? -6.348 -12.495 -2.136 1.00 84.81 603 ILE A O 1
ATOM 4552 N N . ASN A 1 604 ? -4.317 -12.719 -3.051 1.00 82.06 604 ASN A N 1
ATOM 4553 C CA . ASN A 1 604 ? -4.392 -11.445 -3.746 1.00 82.06 604 ASN A CA 1
ATOM 4554 C C . ASN A 1 604 ? -5.475 -11.440 -4.828 1.00 82.06 604 ASN A C 1
ATOM 4556 O O . ASN A 1 604 ? -6.184 -10.445 -4.963 1.00 82.06 604 ASN A O 1
ATOM 4560 N N . LEU A 1 605 ? -5.683 -12.552 -5.543 1.00 88.38 605 LEU A N 1
ATOM 4561 C CA . LEU A 1 605 ? -6.834 -12.696 -6.432 1.00 88.38 605 LEU A CA 1
ATOM 4562 C C . LEU A 1 605 ? -8.152 -12.560 -5.664 1.00 88.38 605 LEU A C 1
ATOM 4564 O O . LEU A 1 605 ? -9.013 -11.793 -6.088 1.00 88.38 605 LEU A O 1
ATOM 4568 N N . GLY A 1 606 ? -8.299 -13.269 -4.542 1.00 88.56 606 GLY A N 1
ATOM 4569 C CA . GLY A 1 606 ? -9.478 -13.176 -3.684 1.00 88.56 606 GLY A CA 1
ATOM 4570 C C . GLY A 1 606 ? -9.759 -11.732 -3.269 1.00 88.56 606 GLY A C 1
ATOM 4571 O O . GLY A 1 606 ? -10.867 -11.243 -3.470 1.00 88.56 606 GLY A O 1
ATOM 4572 N N . ALA A 1 607 ? -8.738 -11.006 -2.810 1.00 82.88 607 ALA A N 1
ATOM 4573 C CA . ALA A 1 607 ? -8.858 -9.596 -2.443 1.00 82.88 607 ALA A CA 1
ATOM 4574 C C . ALA A 1 607 ? -9.316 -8.714 -3.622 1.00 82.88 607 ALA A C 1
ATOM 4576 O O . ALA A 1 607 ? -10.191 -7.863 -3.452 1.00 82.88 607 ALA A O 1
ATOM 4577 N N . MET A 1 608 ? -8.791 -8.928 -4.836 1.00 86.06 608 MET A N 1
ATOM 4578 C CA . MET A 1 608 ? -9.246 -8.190 -6.026 1.00 86.06 608 MET A CA 1
ATOM 4579 C C . MET A 1 608 ? -10.700 -8.515 -6.389 1.00 86.06 608 MET A C 1
ATOM 4581 O O . MET A 1 608 ? -11.463 -7.618 -6.745 1.00 86.06 608 MET A O 1
ATOM 4585 N N . LEU A 1 609 ? -11.105 -9.781 -6.274 1.00 88.19 609 LEU A N 1
ATOM 4586 C CA . LEU A 1 609 ? -12.466 -10.230 -6.570 1.00 88.19 609 LEU A CA 1
ATOM 4587 C C . LEU A 1 609 ? -13.491 -9.622 -5.608 1.00 88.19 609 LEU A C 1
ATOM 4589 O O . LEU A 1 609 ? -14.554 -9.196 -6.056 1.00 88.19 609 LEU A O 1
ATOM 4593 N N . VAL A 1 610 ? -13.168 -9.488 -4.317 1.00 83.44 610 VAL A N 1
ATOM 4594 C CA . VAL A 1 610 ? -14.035 -8.781 -3.355 1.00 83.44 610 VAL A CA 1
ATOM 4595 C C . VAL A 1 610 ? -14.286 -7.347 -3.808 1.00 83.44 610 VAL A C 1
ATOM 4597 O O . VAL A 1 610 ? -15.432 -6.899 -3.802 1.00 83.44 610 VAL A O 1
ATOM 4600 N N . ARG A 1 611 ? -13.245 -6.638 -4.259 1.00 79.75 611 ARG A N 1
ATOM 4601 C CA . ARG A 1 611 ? -13.363 -5.249 -4.739 1.00 79.75 611 ARG A CA 1
ATOM 4602 C C . ARG A 1 611 ? -14.184 -5.127 -6.018 1.00 79.75 611 ARG A C 1
ATOM 4604 O O . ARG A 1 611 ? -14.806 -4.097 -6.255 1.00 79.75 611 ARG A O 1
ATOM 4611 N N . LEU A 1 612 ? -14.226 -6.188 -6.819 1.00 83.62 612 LEU A N 1
ATOM 4612 C CA . LEU A 1 612 ? -15.113 -6.312 -7.977 1.00 83.62 612 LEU A CA 1
ATOM 4613 C C . LEU A 1 612 ? -16.544 -6.745 -7.599 1.00 83.62 612 LEU A C 1
ATOM 4615 O O . LEU A 1 612 ? -17.383 -6.901 -8.486 1.00 83.62 612 LEU A O 1
ATOM 4619 N N . GLY A 1 613 ? -16.837 -6.963 -6.312 1.00 83.88 613 GLY A N 1
ATOM 4620 C CA . GLY A 1 613 ? -18.124 -7.469 -5.826 1.00 83.88 613 GLY A CA 1
ATOM 4621 C C . GLY A 1 613 ? -18.343 -8.965 -6.076 1.00 83.88 613 GLY A C 1
ATOM 4622 O O . GLY A 1 613 ? -19.460 -9.454 -5.945 1.00 83.88 613 GLY A O 1
ATOM 4623 N N . GLN A 1 614 ? -17.295 -9.704 -6.444 1.00 90.12 614 GLN A N 1
ATOM 4624 C CA . GLN A 1 614 ? -17.322 -11.133 -6.776 1.00 90.12 614 GLN A CA 1
ATOM 4625 C C . GLN A 1 614 ? -16.955 -11.987 -5.550 1.00 90.12 614 GLN A C 1
ATOM 4627 O O . GLN A 1 614 ? -16.022 -12.790 -5.581 1.00 90.12 614 GLN A O 1
ATOM 4632 N N . THR A 1 615 ? -17.688 -11.798 -4.449 1.00 88.00 615 THR A N 1
ATOM 4633 C CA . THR A 1 615 ? -17.402 -12.407 -3.135 1.00 88.00 615 THR A CA 1
ATOM 4634 C C . THR A 1 615 ? -17.437 -13.936 -3.148 1.00 88.00 615 THR A C 1
ATOM 4636 O O . THR A 1 615 ? -16.615 -14.562 -2.484 1.00 88.00 615 THR A O 1
ATOM 4639 N N . ASP A 1 616 ? -18.316 -14.546 -3.946 1.00 89.75 616 ASP A N 1
ATOM 4640 C CA . ASP A 1 616 ? -18.436 -16.010 -4.034 1.00 89.75 616 ASP A CA 1
ATOM 4641 C C . ASP A 1 616 ? -17.197 -16.660 -4.662 1.00 89.75 616 ASP A C 1
ATOM 4643 O O . ASP A 1 616 ? -16.750 -17.725 -4.234 1.00 89.75 616 ASP A O 1
ATOM 4647 N N . GLU A 1 617 ? -16.627 -16.026 -5.694 1.00 93.19 617 GLU A N 1
ATOM 4648 C CA . GLU A 1 617 ? -15.378 -16.498 -6.295 1.00 93.19 617 GLU A CA 1
ATOM 4649 C C . GLU A 1 617 ? -14.200 -16.214 -5.353 1.00 93.19 617 GLU A C 1
ATOM 4651 O O . GLU A 1 617 ? -13.323 -17.062 -5.197 1.00 93.19 617 GLU A O 1
ATOM 4656 N N . ALA A 1 618 ? -14.199 -15.059 -4.678 1.00 92.12 618 ALA A N 1
ATOM 4657 C CA . ALA A 1 618 ? -13.171 -14.716 -3.698 1.00 92.12 618 ALA A CA 1
ATOM 4658 C C . ALA A 1 618 ? -13.080 -15.746 -2.563 1.00 92.12 618 ALA A C 1
ATOM 4660 O O . ALA A 1 618 ? -11.986 -16.223 -2.260 1.00 92.12 618 ALA A O 1
ATOM 4661 N N . ALA A 1 619 ? -14.222 -16.149 -1.995 1.00 91.19 619 ALA A N 1
ATOM 4662 C CA . ALA A 1 619 ? -14.292 -17.155 -0.937 1.00 91.19 619 ALA A CA 1
ATOM 4663 C C . ALA A 1 619 ? -13.654 -18.488 -1.365 1.00 91.19 619 ALA A C 1
ATOM 4665 O O . ALA A 1 619 ? -12.870 -19.061 -0.613 1.00 91.19 619 ALA A O 1
ATOM 4666 N N . GLN A 1 620 ? -13.895 -18.935 -2.603 1.00 94.38 620 GLN A N 1
ATOM 4667 C CA . GLN A 1 620 ? -13.284 -20.159 -3.139 1.00 94.38 620 GLN A CA 1
ATOM 4668 C C . GLN A 1 620 ? -11.760 -20.058 -3.257 1.00 94.38 620 GLN A C 1
ATOM 4670 O O . GLN A 1 620 ? -11.056 -21.056 -3.103 1.00 94.38 620 GLN A O 1
ATOM 4675 N N . TRP A 1 621 ? -11.225 -18.877 -3.576 1.00 94.25 621 TRP A N 1
ATOM 4676 C CA . TRP A 1 621 ? -9.777 -18.676 -3.643 1.00 94.25 621 TRP A CA 1
ATOM 4677 C C . TRP A 1 621 ? -9.140 -18.591 -2.256 1.00 94.25 621 TRP A C 1
ATOM 4679 O O . TRP A 1 621 ? -8.077 -19.178 -2.057 1.00 94.25 621 TRP A O 1
ATOM 4689 N N . PHE A 1 622 ? -9.799 -17.955 -1.285 1.00 92.50 622 PHE A N 1
ATOM 4690 C CA . PHE A 1 622 ? -9.348 -17.954 0.109 1.00 92.50 622 PHE A CA 1
ATOM 4691 C C . PHE A 1 622 ? -9.378 -19.351 0.736 1.00 92.50 622 PHE A C 1
ATOM 4693 O O . PHE A 1 622 ? -8.413 -19.739 1.392 1.00 92.50 622 PHE A O 1
ATOM 4700 N N . GLU A 1 623 ? -10.416 -20.146 0.462 1.00 93.56 623 GLU A N 1
ATOM 4701 C CA . GLU A 1 623 ? -10.494 -21.552 0.876 1.00 93.56 623 GLU A CA 1
ATOM 4702 C C . GLU A 1 623 ? -9.336 -22.373 0.293 1.00 93.56 623 GLU A C 1
ATOM 4704 O O . GLU A 1 623 ? -8.638 -23.066 1.032 1.00 93.56 623 GLU A O 1
ATOM 4709 N N . LYS A 1 624 ? -9.046 -22.231 -1.008 1.00 93.94 624 LYS A N 1
ATOM 4710 C CA . LYS A 1 624 ? -7.893 -22.904 -1.633 1.00 93.94 624 LYS A CA 1
ATOM 4711 C C . LYS A 1 624 ? -6.564 -22.491 -1.001 1.00 93.94 624 LYS A C 1
ATOM 4713 O O . LYS A 1 624 ? -5.720 -23.353 -0.772 1.00 93.94 624 LYS A O 1
ATOM 4718 N N . ALA A 1 625 ? -6.378 -21.206 -0.697 1.00 90.94 625 ALA A N 1
ATOM 4719 C CA . ALA A 1 625 ? -5.183 -20.732 -0.001 1.00 90.94 625 ALA A CA 1
ATOM 4720 C C . ALA A 1 625 ? -5.070 -21.360 1.402 1.00 90.94 625 ALA A C 1
ATOM 4722 O O . ALA A 1 625 ? -4.015 -21.884 1.764 1.00 90.94 625 ALA A O 1
ATOM 4723 N N . ALA A 1 626 ? -6.175 -21.408 2.152 1.00 90.62 626 ALA A N 1
ATOM 4724 C CA . ALA A 1 626 ? -6.244 -22.062 3.457 1.00 90.62 626 ALA A CA 1
ATOM 4725 C C . ALA A 1 626 ? -5.950 -23.571 3.381 1.00 90.62 626 ALA A C 1
ATOM 4727 O O . ALA A 1 626 ? -5.322 -24.138 4.281 1.00 90.62 626 ALA A O 1
ATOM 4728 N N . ASP A 1 627 ? -6.387 -24.247 2.317 1.00 91.38 627 ASP A N 1
ATOM 4729 C CA . ASP A 1 627 ? -6.110 -25.664 2.049 1.00 91.38 627 ASP A CA 1
ATOM 4730 C C . ASP A 1 627 ? -4.648 -25.927 1.679 1.00 91.38 627 ASP A C 1
ATOM 4732 O O . ASP A 1 627 ? -4.119 -26.998 1.982 1.00 91.38 627 ASP A O 1
ATOM 4736 N N . CYS A 1 628 ? -3.954 -24.930 1.129 1.00 87.00 628 CYS A N 1
ATOM 4737 C CA . CYS A 1 628 ? -2.498 -24.935 0.998 1.00 87.00 628 CYS A CA 1
ATOM 4738 C C . CYS A 1 628 ? -1.763 -24.678 2.329 1.00 87.00 628 CYS A C 1
ATOM 4740 O O . CYS A 1 628 ? -0.532 -24.684 2.350 1.00 87.00 628 CYS A O 1
ATOM 4742 N N . GLY A 1 629 ? -2.492 -24.496 3.436 1.00 82.38 629 GLY A N 1
ATOM 4743 C CA . GLY A 1 629 ? -1.940 -24.224 4.762 1.00 82.38 629 GLY A CA 1
ATOM 4744 C C . GLY A 1 629 ? -1.599 -22.755 4.998 1.00 82.38 629 GLY A C 1
ATOM 4745 O O . GLY A 1 629 ? -0.927 -22.456 5.982 1.00 82.38 629 GLY A O 1
ATOM 4746 N N . ASP A 1 630 ? -2.038 -21.850 4.119 1.00 82.12 630 ASP A N 1
ATOM 4747 C CA . ASP A 1 630 ? -1.821 -20.424 4.312 1.00 82.12 630 ASP A CA 1
ATOM 4748 C C . ASP A 1 630 ? -2.821 -19.860 5.342 1.00 82.12 630 ASP A C 1
ATOM 4750 O O . ASP A 1 630 ? -4.040 -19.908 5.124 1.00 82.12 630 ASP A O 1
ATOM 4754 N N . PRO A 1 631 ? -2.346 -19.325 6.480 1.00 84.88 631 PRO A N 1
ATOM 4755 C CA . PRO A 1 631 ? -3.236 -18.838 7.522 1.00 84.88 631 PRO A CA 1
ATOM 4756 C C . PRO A 1 631 ? -3.989 -17.557 7.132 1.00 84.88 631 PRO A C 1
ATOM 4758 O O . PRO A 1 631 ? -5.079 -17.319 7.656 1.00 84.88 631 PRO A O 1
ATOM 4761 N N . MET A 1 632 ? -3.449 -16.742 6.219 1.00 82.75 632 MET A N 1
ATOM 4762 C CA . MET A 1 632 ? -4.123 -15.540 5.727 1.00 82.75 632 MET A CA 1
ATOM 4763 C C . MET A 1 632 ? -5.308 -15.891 4.829 1.00 82.75 632 MET A C 1
ATOM 4765 O O . MET A 1 632 ? -6.348 -15.238 4.908 1.00 82.75 632 MET A O 1
ATOM 4769 N N . GLY A 1 633 ? -5.198 -16.965 4.044 1.00 87.00 633 GLY A N 1
ATOM 4770 C CA . GLY A 1 633 ? -6.335 -17.545 3.328 1.00 87.00 633 GLY A CA 1
ATOM 4771 C C . GLY A 1 633 ? -7.497 -17.880 4.268 1.00 87.00 633 GLY A C 1
ATOM 4772 O O . GLY A 1 633 ? -8.630 -17.465 4.031 1.00 87.00 633 GLY A O 1
ATOM 4773 N N . ALA A 1 634 ? -7.209 -18.556 5.387 1.00 91.62 634 ALA A N 1
ATOM 4774 C CA . ALA A 1 634 ? -8.225 -18.892 6.388 1.00 91.62 634 ALA A CA 1
ATOM 4775 C C . ALA A 1 634 ? -8.814 -17.641 7.064 1.00 91.62 634 ALA A C 1
ATOM 4777 O O . ALA A 1 634 ? -10.025 -17.553 7.246 1.00 91.62 634 ALA A O 1
ATOM 4778 N N . HIS A 1 635 ? -7.980 -16.650 7.386 1.00 88.62 635 HIS A N 1
ATOM 4779 C CA . HIS A 1 635 ? -8.430 -15.382 7.960 1.00 88.62 635 HIS A CA 1
ATOM 4780 C C . HIS A 1 635 ? -9.404 -14.641 7.037 1.00 88.62 635 HIS A C 1
ATOM 4782 O O . HIS A 1 635 ? -10.500 -14.286 7.462 1.00 88.62 635 HIS A O 1
ATOM 4788 N N . ASN A 1 636 ? -9.049 -14.465 5.763 1.00 87.44 636 ASN A N 1
ATOM 4789 C CA . ASN A 1 636 ? -9.885 -13.743 4.803 1.00 87.44 636 ASN A CA 1
ATOM 4790 C C . ASN A 1 636 ? -11.205 -14.467 4.501 1.00 87.44 636 ASN A C 1
ATOM 4792 O O . ASN A 1 636 ? -12.233 -13.817 4.311 1.00 87.44 636 ASN A O 1
ATOM 4796 N N . ALA A 1 637 ? -11.203 -15.805 4.498 1.00 91.62 637 ALA A N 1
ATOM 4797 C CA . ALA A 1 637 ? -12.437 -16.586 4.434 1.00 91.62 637 ALA A CA 1
ATOM 4798 C C . ALA A 1 637 ? -13.335 -16.326 5.660 1.00 91.62 637 ALA A C 1
ATOM 4800 O O . ALA A 1 637 ? -14.548 -16.171 5.513 1.00 91.62 637 ALA A O 1
ATOM 4801 N N . GLY A 1 638 ? -12.741 -16.212 6.854 1.00 91.44 638 GLY A N 1
ATOM 4802 C CA . GLY A 1 638 ? -13.450 -15.863 8.088 1.00 91.44 638 GLY A CA 1
ATOM 4803 C C . GLY A 1 638 ? -14.072 -14.468 8.052 1.00 91.44 638 GLY A C 1
ATOM 4804 O O . GLY A 1 638 ? -15.231 -14.310 8.434 1.00 91.44 638 GLY A O 1
ATOM 4805 N N . VAL A 1 639 ? -13.346 -13.481 7.522 1.00 87.62 639 VAL A N 1
ATOM 4806 C CA . VAL A 1 639 ? -13.844 -12.108 7.337 1.00 87.62 639 VAL A CA 1
ATOM 4807 C C . VAL A 1 639 ? -15.056 -12.082 6.400 1.00 87.62 639 VAL A C 1
ATOM 4809 O O . VAL A 1 639 ? -16.102 -11.555 6.778 1.00 87.62 639 VAL A O 1
ATOM 4812 N N . LEU A 1 640 ? -14.977 -12.733 5.231 1.00 89.00 640 LEU A N 1
ATOM 4813 C CA . LEU A 1 640 ? -16.119 -12.815 4.309 1.00 89.00 640 LEU A CA 1
ATOM 4814 C C . LEU A 1 640 ? -17.335 -13.508 4.935 1.00 89.00 640 LEU A C 1
ATOM 4816 O O . LEU A 1 640 ? -18.462 -13.036 4.786 1.00 89.00 640 LEU A O 1
ATOM 4820 N N . ALA A 1 641 ? -17.121 -14.606 5.661 1.00 90.56 641 ALA A N 1
ATOM 4821 C CA . ALA A 1 641 ? -18.199 -15.299 6.357 1.00 90.56 641 ALA A CA 1
ATOM 4822 C C . ALA A 1 641 ? -18.850 -14.400 7.428 1.00 90.56 641 ALA A C 1
ATOM 4824 O O . ALA A 1 641 ? -20.077 -14.324 7.518 1.00 90.56 641 ALA A O 1
ATOM 4825 N N . GLN A 1 642 ? -18.052 -13.657 8.203 1.00 87.81 642 GLN A N 1
ATOM 4826 C CA . GLN A 1 642 ? -18.545 -12.740 9.237 1.00 87.81 642 GLN A CA 1
ATOM 4827 C C . GLN A 1 642 ? -19.418 -11.620 8.653 1.00 87.81 642 GLN A C 1
ATOM 4829 O O . GLN A 1 642 ? -20.435 -11.248 9.253 1.00 87.81 642 GLN A O 1
ATOM 4834 N N . GLU A 1 643 ? -19.024 -11.081 7.502 1.00 82.75 643 GLU A N 1
ATOM 4835 C CA . GLU A 1 643 ? -19.754 -10.035 6.780 1.00 82.75 643 GLU A CA 1
ATOM 4836 C C . GLU A 1 643 ? -21.062 -10.538 6.181 1.00 82.75 643 GLU A C 1
ATOM 4838 O O . GLU A 1 643 ? -22.080 -9.850 6.258 1.00 82.75 643 GLU A O 1
ATOM 4843 N N . ASN A 1 644 ? -21.060 -11.761 5.651 1.00 85.25 644 ASN A N 1
ATOM 4844 C CA . ASN A 1 644 ? -22.265 -12.425 5.159 1.00 85.25 644 ASN A CA 1
ATOM 4845 C C . ASN A 1 644 ? -23.218 -12.846 6.295 1.00 85.25 644 ASN A C 1
ATOM 4847 O O . ASN A 1 644 ? -24.327 -13.309 6.035 1.00 85.25 644 ASN A O 1
ATOM 4851 N N . GLY A 1 645 ? -22.811 -12.672 7.559 1.00 87.44 645 GLY A N 1
ATOM 4852 C CA . GLY A 1 645 ? -23.581 -13.080 8.735 1.00 87.44 645 GLY A CA 1
ATOM 4853 C C . GLY A 1 645 ? -23.511 -14.580 9.028 1.00 87.44 645 GLY A C 1
ATOM 4854 O O . GLY A 1 645 ? -24.268 -15.074 9.860 1.00 87.44 645 GLY A O 1
ATOM 4855 N N . GLU A 1 646 ? -22.596 -15.301 8.384 1.00 93.31 646 GLU A N 1
ATOM 4856 C CA . GLU A 1 646 ? -22.341 -16.733 8.556 1.00 93.31 646 GLU A CA 1
ATOM 4857 C C . GLU A 1 646 ? -21.405 -16.960 9.754 1.00 93.31 646 GLU A C 1
ATOM 4859 O O . GLU A 1 646 ? -20.270 -17.421 9.619 1.00 93.31 646 GLU A O 1
ATOM 4864 N N . LEU A 1 647 ? -21.867 -16.577 10.944 1.00 93.69 647 LEU A N 1
ATOM 4865 C CA . LEU A 1 647 ? -21.037 -16.484 12.147 1.00 93.69 647 LEU A CA 1
ATOM 4866 C C . LEU A 1 647 ? -20.366 -17.811 12.532 1.00 93.69 647 LEU A C 1
ATOM 4868 O O . LEU A 1 647 ? -19.192 -17.814 12.895 1.00 93.69 647 LEU A O 1
ATOM 4872 N N . GLU A 1 648 ? -21.051 -18.946 12.404 1.00 94.56 648 GLU A N 1
ATOM 4873 C CA . GLU A 1 648 ? -20.478 -20.263 12.708 1.00 94.56 648 GLU A CA 1
ATOM 4874 C C . GLU A 1 648 ? -19.365 -20.663 11.722 1.00 94.56 648 GLU A C 1
ATOM 4876 O O . GLU A 1 648 ? -18.367 -21.272 12.113 1.00 94.56 648 GLU A O 1
ATOM 4881 N N . SER A 1 649 ? -19.507 -20.294 10.444 1.00 94.44 649 SER A N 1
ATOM 4882 C CA . SER A 1 649 ? -18.467 -20.480 9.419 1.00 94.44 649 SER A CA 1
ATOM 4883 C C . SER A 1 649 ? -17.268 -19.580 9.718 1.00 94.44 649 SER A C 1
ATOM 4885 O O . SER A 1 649 ? -16.129 -20.050 9.755 1.00 94.44 649 SER A O 1
ATOM 4887 N N . ALA A 1 650 ? -17.521 -18.307 10.038 1.00 95.06 650 ALA A N 1
ATOM 4888 C CA . ALA A 1 650 ? -16.488 -17.346 10.412 1.00 95.06 650 ALA A CA 1
ATOM 4889 C C . ALA A 1 650 ? -15.675 -17.819 11.625 1.00 95.06 650 ALA A C 1
ATOM 4891 O O . ALA A 1 650 ? -14.445 -17.786 11.600 1.00 95.06 650 ALA A O 1
ATOM 4892 N N . GLN A 1 651 ? -16.353 -18.339 12.653 1.00 96.56 651 GLN A N 1
ATOM 4893 C CA . GLN A 1 651 ? -15.718 -18.931 13.829 1.00 96.56 651 GLN A CA 1
ATOM 4894 C C . GLN A 1 651 ? -14.757 -20.064 13.436 1.00 96.56 651 GLN A C 1
ATOM 4896 O O . GLN A 1 651 ? -13.609 -20.082 13.885 1.00 96.56 651 GLN A O 1
ATOM 4901 N N . ALA A 1 652 ? -15.200 -20.998 12.587 1.00 96.25 652 ALA A N 1
ATOM 4902 C CA . ALA A 1 652 ? -14.378 -22.123 12.142 1.00 96.25 652 ALA A CA 1
ATOM 4903 C C . ALA A 1 652 ? -13.144 -21.664 11.347 1.00 96.25 652 ALA A C 1
ATOM 4905 O O . ALA A 1 652 ? -12.041 -22.173 11.560 1.00 96.25 652 ALA A O 1
ATOM 4906 N N . TRP A 1 653 ? -13.311 -20.677 10.466 1.00 96.38 653 TRP A N 1
ATOM 4907 C CA . TRP A 1 653 ? -12.226 -20.121 9.659 1.00 96.38 653 TRP A CA 1
ATOM 4908 C C . TRP A 1 653 ? -11.193 -19.361 10.488 1.00 96.38 653 TRP A C 1
ATOM 4910 O O . TRP A 1 653 ? -9.995 -19.618 10.347 1.00 96.38 653 TRP A O 1
ATOM 4920 N N . PHE A 1 654 ? -11.627 -18.492 11.403 1.00 94.12 654 PHE A N 1
ATOM 4921 C CA . PHE A 1 654 ? -10.699 -17.793 12.291 1.00 94.12 654 PHE A CA 1
ATOM 4922 C C . PHE A 1 654 ? -9.968 -18.755 13.226 1.00 94.12 654 PHE A C 1
ATOM 4924 O O . PHE A 1 654 ? -8.765 -18.598 13.429 1.00 94.12 654 PHE A O 1
ATOM 4931 N N . GLN A 1 655 ? -10.640 -19.794 13.734 1.00 95.31 655 GLN A N 1
ATOM 4932 C CA . GLN A 1 655 ? -9.972 -20.829 14.523 1.00 95.31 655 GLN A CA 1
ATOM 4933 C C . GLN A 1 655 ? -8.895 -21.550 13.702 1.00 95.31 655 GLN A C 1
ATOM 4935 O O . GLN A 1 655 ? -7.772 -21.710 14.173 1.00 95.31 655 GLN A O 1
ATOM 4940 N N . ARG A 1 656 ? -9.189 -21.908 12.445 1.00 95.31 656 ARG A N 1
ATOM 4941 C CA . ARG A 1 656 ? -8.214 -22.525 11.532 1.00 95.31 656 ARG A CA 1
ATOM 4942 C C . ARG A 1 656 ? -7.012 -21.612 11.259 1.00 95.31 656 ARG A C 1
ATOM 4944 O O . ARG A 1 656 ? -5.888 -22.103 11.195 1.00 95.31 656 ARG A O 1
ATOM 4951 N N . ALA A 1 657 ? -7.228 -20.303 11.128 1.00 91.31 657 ALA A N 1
ATOM 4952 C CA . ALA A 1 657 ? -6.150 -19.326 10.970 1.00 91.31 657 ALA A CA 1
ATOM 4953 C C . ALA A 1 657 ? -5.242 -19.259 12.214 1.00 91.31 657 ALA A C 1
ATOM 4955 O O . ALA A 1 657 ? -4.016 -19.258 12.084 1.00 91.31 657 ALA A O 1
ATOM 4956 N N . ILE A 1 658 ? -5.829 -19.267 13.416 1.00 91.88 658 ILE A N 1
ATOM 4957 C CA . ILE A 1 658 ? -5.095 -19.299 14.694 1.00 91.88 658 ILE A CA 1
ATOM 4958 C C . ILE A 1 658 ? -4.299 -20.599 14.830 1.00 91.88 658 ILE A C 1
ATOM 4960 O O . ILE A 1 658 ? -3.120 -20.557 15.173 1.00 91.88 658 ILE A O 1
ATOM 4964 N N . ASP A 1 659 ? -4.906 -21.744 14.516 1.00 92.31 659 ASP A N 1
ATOM 4965 C CA . ASP A 1 659 ? -4.245 -23.054 14.582 1.00 92.31 659 ASP A CA 1
ATOM 4966 C C . ASP A 1 659 ? -3.051 -23.146 13.611 1.00 92.31 659 ASP A C 1
ATOM 4968 O O . ASP A 1 659 ? -2.076 -23.852 13.876 1.00 92.31 659 ASP A O 1
ATOM 4972 N N . ALA A 1 660 ? -3.103 -22.393 12.509 1.00 86.06 660 ALA A N 1
ATOM 4973 C CA . ALA A 1 660 ? -2.014 -22.220 11.549 1.00 86.06 660 ALA A CA 1
ATOM 4974 C C . ALA A 1 660 ? -1.001 -21.115 11.940 1.00 86.06 660 ALA A C 1
ATOM 4976 O O . ALA A 1 660 ? -0.054 -20.857 11.195 1.00 86.06 660 ALA A O 1
ATOM 4977 N N . GLY A 1 661 ? -1.149 -20.498 13.118 1.00 83.75 661 GLY A N 1
ATOM 4978 C CA . GLY A 1 661 ? -0.185 -19.573 13.724 1.00 83.75 661 GLY A CA 1
ATOM 4979 C C . GLY A 1 661 ? -0.488 -18.082 13.546 1.00 83.75 661 GLY A C 1
ATOM 4980 O O . GLY A 1 661 ? 0.361 -17.252 13.871 1.00 83.75 661 GLY A O 1
ATOM 4981 N N . LEU A 1 662 ? -1.665 -17.712 13.036 1.00 82.19 662 LEU A N 1
ATOM 4982 C CA . LEU A 1 662 ? -2.033 -16.314 12.798 1.00 82.19 662 LEU A CA 1
ATOM 4983 C C . LEU A 1 662 ? -2.849 -15.735 13.955 1.00 82.19 662 LEU A C 1
ATOM 4985 O O . LEU A 1 662 ? -4.073 -15.594 13.892 1.00 82.19 662 LEU A O 1
ATOM 4989 N N . GLU A 1 663 ? -2.123 -15.364 15.009 1.00 82.44 663 GLU A N 1
ATOM 4990 C CA . GLU A 1 663 ? -2.655 -14.849 16.278 1.00 82.44 663 GLU A CA 1
ATOM 4991 C C . GLU A 1 663 ? -3.544 -13.601 16.121 1.00 82.44 663 GLU A C 1
ATOM 4993 O O . GLU A 1 663 ? -4.507 -13.443 16.869 1.00 82.44 663 GLU A O 1
ATOM 4998 N N . GLN A 1 664 ? -3.303 -12.759 15.105 1.00 80.00 664 GLN A N 1
ATOM 4999 C CA . GLN A 1 664 ? -4.136 -11.577 14.807 1.00 80.00 664 GLN A CA 1
ATOM 5000 C C . GLN A 1 664 ? -5.610 -11.922 14.508 1.00 80.00 664 GLN A C 1
ATOM 5002 O O . GLN A 1 664 ? -6.482 -11.062 14.593 1.00 80.00 664 GLN A O 1
ATOM 5007 N N . SER A 1 665 ? -5.923 -13.186 14.200 1.00 87.06 665 SER A N 1
ATOM 5008 C CA . SER A 1 665 ? -7.303 -13.647 13.988 1.00 87.06 665 SER A CA 1
ATOM 5009 C C . SER A 1 665 ? -8.103 -13.804 15.290 1.00 87.06 665 SER A C 1
ATOM 5011 O O . SER A 1 665 ? -9.315 -14.014 15.233 1.00 87.06 665 SER A O 1
ATOM 5013 N N . ARG A 1 666 ? -7.474 -13.679 16.470 1.00 91.50 666 ARG A N 1
ATOM 5014 C CA . ARG A 1 666 ? -8.169 -13.762 17.769 1.00 91.50 666 ARG A CA 1
ATOM 5015 C C . ARG A 1 666 ? -9.152 -12.627 18.003 1.00 91.50 666 ARG A C 1
ATOM 5017 O O . ARG A 1 666 ? -10.225 -12.876 18.546 1.00 91.50 666 ARG A O 1
ATOM 5024 N N . ALA A 1 667 ? -8.813 -11.405 17.596 1.00 87.25 667 ALA A N 1
ATOM 5025 C CA . ALA A 1 667 ? -9.709 -10.265 17.757 1.00 87.25 667 ALA A CA 1
ATOM 5026 C C . ALA A 1 667 ? -11.007 -10.426 16.945 1.00 87.25 667 ALA A C 1
ATOM 5028 O O . ALA A 1 667 ? -12.078 -10.378 17.563 1.00 87.25 667 ALA A O 1
ATOM 5029 N N . PRO A 1 668 ? -10.948 -10.719 15.629 1.00 88.94 668 PRO A N 1
ATOM 5030 C CA . PRO A 1 668 ? -12.130 -11.069 14.842 1.00 88.94 668 PRO A CA 1
ATOM 5031 C C . PRO A 1 668 ? -12.900 -12.276 15.390 1.00 88.94 668 PRO A C 1
ATOM 5033 O O . PRO A 1 668 ? -14.125 -12.221 15.482 1.00 88.94 668 PRO A O 1
ATOM 5036 N N . LEU A 1 669 ? -12.209 -13.335 15.835 1.00 93.75 669 LEU A N 1
ATOM 5037 C CA . LEU A 1 669 ? -12.865 -14.491 16.456 1.00 93.75 669 LEU A CA 1
ATOM 5038 C C . LEU A 1 669 ? -13.666 -14.091 17.702 1.00 93.75 669 LEU A C 1
ATOM 5040 O O . LEU A 1 669 ? -14.805 -14.523 17.854 1.00 93.75 669 LEU A O 1
ATOM 5044 N N . GLY A 1 670 ? -13.101 -13.257 18.577 1.00 92.94 670 GLY A N 1
ATOM 5045 C CA . GLY A 1 670 ? -13.812 -12.775 19.759 1.00 92.94 670 GLY A CA 1
ATOM 5046 C C . GLY A 1 670 ? -15.063 -11.966 19.402 1.00 92.94 670 GLY A C 1
ATOM 5047 O O . GLY A 1 670 ? -16.114 -12.191 19.993 1.00 92.94 670 GLY A O 1
ATOM 5048 N N . LEU A 1 671 ? -15.002 -11.115 18.370 1.00 89.81 671 LEU A N 1
ATOM 5049 C CA . LEU A 1 671 ? -16.173 -10.368 17.880 1.00 89.81 671 LEU A CA 1
ATOM 5050 C C . LEU A 1 671 ? -17.265 -11.301 17.333 1.00 89.81 671 LEU A C 1
ATOM 5052 O O . LEU A 1 671 ? -18.455 -11.065 17.541 1.00 89.81 671 LEU A O 1
ATOM 5056 N N . VAL A 1 672 ? -16.880 -12.376 16.639 1.00 93.81 672 VAL A N 1
ATOM 5057 C CA . VAL A 1 672 ? -17.823 -13.401 16.165 1.00 93.81 672 VAL A CA 1
ATOM 5058 C C . VAL A 1 672 ? -18.465 -14.148 17.337 1.00 93.81 672 VAL A C 1
ATOM 5060 O O . VAL A 1 672 ? -19.682 -14.329 17.336 1.00 93.81 672 VAL A O 1
ATOM 5063 N N . LEU A 1 673 ? -17.684 -14.539 18.349 1.00 94.44 673 LEU A N 1
ATOM 5064 C CA . LEU A 1 673 ? -18.186 -15.219 19.550 1.00 94.44 673 LEU A CA 1
ATOM 5065 C C . LEU A 1 673 ? -19.163 -14.342 20.342 1.00 94.44 673 LEU A C 1
ATOM 5067 O O . LEU A 1 673 ? -20.227 -14.819 20.733 1.00 94.44 673 LEU A O 1
ATOM 5071 N N . GLU A 1 674 ? -18.865 -13.051 20.495 1.00 90.44 674 GLU A N 1
ATOM 5072 C CA . GLU A 1 674 ? -19.769 -12.091 21.136 1.00 90.44 674 GLU A CA 1
ATOM 5073 C C . GLU A 1 674 ? -21.104 -11.993 20.380 1.00 90.44 674 GLU A C 1
ATOM 5075 O O . GLU A 1 674 ? -22.170 -12.081 20.989 1.00 90.44 674 GLU A O 1
ATOM 5080 N N . ARG A 1 675 ? -21.070 -11.906 19.042 1.00 90.75 675 ARG A N 1
ATOM 5081 C CA . ARG A 1 675 ? -22.285 -11.892 18.201 1.00 90.75 675 ARG A CA 1
ATOM 5082 C C . ARG A 1 675 ? -23.075 -13.203 18.258 1.00 90.75 675 ARG A C 1
ATOM 5084 O O . ARG A 1 675 ? -24.290 -13.177 18.071 1.00 90.75 675 ARG A O 1
ATOM 5091 N N . LEU A 1 676 ? -22.409 -14.328 18.520 1.00 93.25 676 LEU A N 1
ATOM 5092 C CA . LEU A 1 676 ? -23.035 -15.629 18.788 1.00 93.25 676 LEU A CA 1
ATOM 5093 C C . LEU A 1 676 ? -23.582 -15.750 20.225 1.00 93.25 676 LEU A C 1
ATOM 5095 O O . LEU A 1 676 ? -24.265 -16.725 20.537 1.00 93.25 676 LEU A O 1
ATOM 5099 N N . GLY A 1 677 ? -23.318 -14.768 21.094 1.00 92.44 677 GLY A N 1
ATOM 5100 C CA . GLY A 1 677 ? -23.738 -14.748 22.496 1.00 92.44 677 GLY A CA 1
ATOM 5101 C C . GLY A 1 677 ? -22.787 -15.463 23.464 1.00 92.44 677 GLY A C 1
ATOM 5102 O O . GLY A 1 677 ? -23.126 -15.607 24.638 1.00 92.44 677 GLY A O 1
ATOM 5103 N N . ASP A 1 678 ? -21.612 -15.901 23.008 1.00 94.00 678 ASP A N 1
ATOM 5104 C CA . ASP A 1 678 ? -20.558 -16.486 23.846 1.00 94.00 678 ASP A CA 1
ATOM 5105 C C . ASP A 1 678 ? -19.603 -15.391 24.353 1.00 94.00 678 ASP A C 1
ATOM 5107 O O . ASP A 1 678 ? -18.467 -15.250 23.893 1.00 94.00 678 ASP A O 1
ATOM 5111 N N . GLU A 1 679 ? -20.090 -14.574 25.295 1.00 90.50 679 GLU A N 1
ATOM 5112 C CA . GLU A 1 679 ? -19.309 -13.474 25.883 1.00 90.50 679 GLU A CA 1
ATOM 5113 C C . GLU A 1 679 ? -18.031 -13.970 26.588 1.00 90.50 679 GLU A C 1
ATOM 5115 O O . GLU A 1 679 ? -16.985 -13.326 26.499 1.00 90.50 679 GLU A O 1
ATOM 5120 N N . ASP A 1 680 ? -18.100 -15.118 27.273 1.00 90.88 680 ASP A N 1
ATOM 5121 C CA . ASP A 1 680 ? -16.961 -15.695 27.998 1.00 90.88 680 ASP A CA 1
ATOM 5122 C C . ASP A 1 680 ? -15.883 -16.193 27.023 1.00 90.88 680 ASP A C 1
ATOM 5124 O O . ASP A 1 680 ? -14.687 -15.957 27.230 1.00 90.88 680 ASP A O 1
ATOM 5128 N N . GLY A 1 681 ? -16.295 -16.846 25.931 1.00 94.06 681 GLY A N 1
ATOM 5129 C CA . GLY A 1 681 ? -15.406 -17.252 24.847 1.00 94.06 681 GLY A CA 1
ATOM 5130 C C . GLY A 1 681 ? -14.750 -16.057 24.158 1.00 94.06 681 GLY A C 1
ATOM 5131 O O . GLY A 1 681 ? -13.538 -16.079 23.921 1.00 94.06 681 GLY A O 1
ATOM 5132 N N . ALA A 1 682 ? -15.512 -14.992 23.893 1.00 93.69 682 ALA A N 1
ATOM 5133 C CA . ALA A 1 682 ? -14.995 -13.754 23.314 1.00 93.69 682 ALA A CA 1
ATOM 5134 C C . ALA A 1 682 ? -13.908 -13.120 24.195 1.00 93.69 682 ALA A C 1
ATOM 5136 O O . ALA A 1 682 ? -12.782 -12.889 23.739 1.00 93.69 682 ALA A O 1
ATOM 5137 N N . ALA A 1 683 ? -14.208 -12.934 25.484 1.00 93.00 683 ALA A N 1
ATOM 5138 C CA . ALA A 1 683 ? -13.271 -12.389 26.460 1.00 93.00 683 ALA A CA 1
ATOM 5139 C C . ALA A 1 683 ? -11.999 -13.241 26.580 1.00 93.00 683 ALA A C 1
ATOM 5141 O O . ALA A 1 683 ? -10.898 -12.693 26.658 1.00 93.00 683 ALA A O 1
ATOM 5142 N N . ALA A 1 684 ? -12.121 -14.572 26.541 1.00 95.25 684 ALA A N 1
ATOM 5143 C CA . ALA A 1 684 ? -10.973 -15.471 26.573 1.00 95.25 684 ALA A CA 1
ATOM 5144 C C . ALA A 1 684 ? -10.048 -15.277 25.359 1.00 95.25 684 ALA A C 1
ATOM 5146 O O . ALA A 1 684 ? -8.830 -15.194 25.533 1.00 95.25 684 ALA A O 1
ATOM 5147 N N . GLN A 1 685 ? -10.593 -15.158 24.143 1.00 95.06 685 GLN A N 1
ATOM 5148 C CA . GLN A 1 685 ? -9.777 -14.941 22.941 1.00 95.06 685 GLN A CA 1
ATOM 5149 C C . GLN A 1 685 ? -9.072 -13.585 22.961 1.00 95.06 685 GLN A C 1
ATOM 5151 O O . GLN A 1 685 ? -7.864 -13.521 22.710 1.00 95.06 685 GLN A O 1
ATOM 5156 N N . TRP A 1 686 ? -9.786 -12.515 23.317 1.00 93.88 686 TRP A N 1
ATOM 5157 C CA . TRP A 1 686 ? -9.194 -11.181 23.408 1.00 93.88 686 TRP A CA 1
ATOM 5158 C C . TRP A 1 686 ? -8.138 -11.082 24.505 1.00 93.88 686 TRP A C 1
ATOM 5160 O O . TRP A 1 686 ? -7.093 -10.470 24.292 1.00 93.88 686 TRP A O 1
ATOM 5170 N N . ARG A 1 687 ? -8.355 -11.736 25.650 1.00 94.62 687 ARG A N 1
ATOM 5171 C CA . ARG A 1 687 ? -7.357 -11.825 26.717 1.00 94.62 687 ARG A CA 1
ATOM 5172 C C . ARG A 1 687 ? -6.082 -12.508 26.235 1.00 94.62 687 ARG A C 1
ATOM 5174 O O . ARG A 1 687 ? -5.003 -11.956 26.422 1.00 94.62 687 ARG A O 1
ATOM 5181 N N . ILE A 1 688 ? -6.198 -13.672 25.590 1.00 94.19 688 ILE A N 1
ATOM 5182 C CA . ILE A 1 688 ? -5.034 -14.400 25.064 1.00 94.19 688 ILE A CA 1
ATOM 5183 C C . ILE A 1 688 ? -4.283 -13.526 24.056 1.00 94.19 688 ILE A C 1
ATOM 5185 O O . ILE A 1 688 ? -3.067 -13.394 24.161 1.00 94.19 688 ILE A O 1
ATOM 5189 N N . GLY A 1 689 ? -4.977 -12.896 23.103 1.00 88.44 689 GLY A N 1
ATOM 5190 C CA . GLY A 1 689 ? -4.332 -11.993 22.145 1.00 88.44 689 GLY A CA 1
ATOM 5191 C C . GLY A 1 689 ? -3.651 -10.802 22.831 1.00 88.44 689 GLY A C 1
ATOM 5192 O O . GLY A 1 689 ? -2.501 -10.489 22.529 1.00 88.44 689 GLY A O 1
ATOM 5193 N N . SER A 1 690 ? -4.306 -10.202 23.829 1.00 90.00 690 SER A N 1
ATOM 5194 C CA . SER A 1 690 ? -3.747 -9.106 24.627 1.00 90.00 690 SER A CA 1
ATOM 5195 C C . SER A 1 690 ? -2.480 -9.508 25.383 1.00 90.00 690 SER A C 1
ATOM 5197 O O . SER A 1 690 ? -1.533 -8.726 25.435 1.00 90.00 690 SER A O 1
ATOM 5199 N N . GLU A 1 691 ? -2.439 -10.707 25.969 1.00 90.75 691 GLU A N 1
ATOM 5200 C CA . GLU A 1 691 ? -1.265 -11.237 26.679 1.00 90.75 691 GLU A CA 1
ATOM 5201 C C . GLU A 1 691 ? -0.077 -11.481 25.726 1.00 90.75 691 GLU A C 1
ATOM 5203 O O . GLU A 1 691 ? 1.077 -11.363 26.140 1.00 90.75 691 GLU A O 1
ATOM 5208 N N . HIS A 1 692 ? -0.345 -11.737 24.440 1.00 85.44 692 HIS A N 1
ATOM 5209 C CA . HIS A 1 692 ? 0.667 -11.828 23.378 1.00 85.44 692 HIS A CA 1
ATOM 5210 C C . HIS A 1 692 ? 1.024 -10.473 22.740 1.00 85.44 692 HIS A C 1
ATOM 5212 O O . HIS A 1 692 ? 1.882 -10.423 21.857 1.00 85.44 692 HIS A O 1
ATOM 5218 N N . GLY A 1 693 ? 0.411 -9.373 23.188 1.00 80.69 693 GLY A N 1
ATOM 5219 C CA . GLY A 1 693 ? 0.669 -8.025 22.680 1.00 80.69 693 GLY A CA 1
ATOM 5220 C C . GLY A 1 693 ? -0.062 -7.672 21.381 1.00 80.69 693 GLY A C 1
ATOM 5221 O O . GLY A 1 693 ? 0.300 -6.683 20.747 1.00 80.69 693 GLY A O 1
ATOM 5222 N N . ASP A 1 694 ? -1.076 -8.444 20.975 1.00 81.94 694 ASP A N 1
ATOM 5223 C CA . ASP A 1 694 ? -1.920 -8.097 19.828 1.00 81.94 694 ASP A CA 1
ATOM 5224 C C . ASP A 1 694 ? -2.797 -6.878 20.152 1.00 81.94 694 ASP A C 1
ATOM 5226 O O . ASP A 1 694 ? -3.617 -6.902 21.075 1.00 81.94 694 ASP A O 1
ATOM 5230 N N . ALA A 1 695 ? -2.624 -5.802 19.384 1.00 84.81 695 ALA A N 1
ATOM 5231 C CA . ALA A 1 695 ? -3.243 -4.513 19.675 1.00 84.81 695 ALA A CA 1
ATOM 5232 C C . ALA A 1 695 ? -4.773 -4.546 19.546 1.00 84.81 695 ALA A C 1
ATOM 5234 O O . ALA A 1 695 ? -5.472 -3.965 20.377 1.00 84.81 695 ALA A O 1
ATOM 5235 N N . ALA A 1 696 ? -5.301 -5.238 18.531 1.00 83.88 696 ALA A N 1
ATOM 5236 C CA . ALA A 1 696 ? -6.740 -5.333 18.293 1.00 83.88 696 ALA A CA 1
ATOM 5237 C C . ALA A 1 696 ? -7.439 -6.148 19.393 1.00 83.88 696 ALA A C 1
ATOM 5239 O O . ALA A 1 696 ? -8.502 -5.757 19.885 1.00 83.88 696 ALA A O 1
ATOM 5240 N N . SER A 1 697 ? -6.815 -7.243 19.833 1.00 87.56 697 SER A N 1
ATOM 5241 C CA . SER A 1 697 ? -7.301 -8.066 20.941 1.00 87.56 697 SER A CA 1
ATOM 5242 C C . SER A 1 697 ? -7.242 -7.303 22.257 1.00 87.56 697 SER A C 1
ATOM 5244 O O . SER A 1 697 ? -8.222 -7.289 22.993 1.00 87.56 697 SER A O 1
ATOM 5246 N N . ALA A 1 698 ? -6.138 -6.606 22.535 1.00 89.81 698 ALA A N 1
ATOM 5247 C CA . ALA A 1 698 ? -5.995 -5.774 23.727 1.00 89.81 698 ALA A CA 1
ATOM 5248 C C . ALA A 1 698 ? -7.026 -4.631 23.773 1.00 89.81 698 ALA A C 1
ATOM 5250 O O . ALA A 1 698 ? -7.625 -4.375 24.821 1.00 89.81 698 ALA A O 1
ATOM 5251 N N . PHE A 1 699 ? -7.295 -3.988 22.633 1.00 89.50 699 PHE A N 1
ATOM 5252 C CA . PHE A 1 699 ? -8.322 -2.953 22.523 1.00 89.50 699 PHE A CA 1
ATOM 5253 C C . PHE A 1 699 ? -9.729 -3.517 22.764 1.00 89.50 699 PHE A C 1
ATOM 5255 O O . PHE A 1 699 ? -10.476 -2.972 23.577 1.00 89.50 699 PHE A O 1
ATOM 5262 N N . SER A 1 700 ? -10.063 -4.646 22.133 1.00 88.19 700 SER A N 1
ATOM 5263 C CA . SER A 1 700 ? -11.365 -5.308 22.301 1.00 88.19 700 SER A CA 1
ATOM 5264 C C . SER A 1 700 ? -11.561 -5.822 23.732 1.00 88.19 700 SER A C 1
ATOM 5266 O O . SER A 1 700 ? -12.617 -5.608 24.324 1.00 88.19 700 SER A O 1
ATOM 5268 N N . TYR A 1 701 ? -10.521 -6.405 24.342 1.00 91.56 701 TYR A N 1
ATOM 5269 C CA . TYR A 1 701 ? -10.547 -6.850 25.739 1.00 91.56 701 TYR A CA 1
ATOM 5270 C C . TYR A 1 701 ? -10.768 -5.681 26.700 1.00 91.56 701 TYR A C 1
ATOM 5272 O O . TYR A 1 701 ? -11.587 -5.770 27.614 1.00 91.56 701 TYR A O 1
ATOM 5280 N N . SER A 1 702 ? -10.071 -4.562 26.474 1.00 90.06 702 SER A N 1
ATOM 5281 C CA . SER A 1 702 ? -10.268 -3.339 27.250 1.00 90.06 702 SER A CA 1
ATOM 5282 C C . SER A 1 702 ? -11.703 -2.827 27.141 1.00 90.06 702 SER A C 1
ATOM 5284 O O . SER A 1 702 ? -12.324 -2.524 28.160 1.00 90.06 702 SER A O 1
ATOM 5286 N N . HIS A 1 703 ? -12.243 -2.761 25.923 1.00 84.56 703 HIS A N 1
ATOM 5287 C CA . HIS A 1 703 ? -13.609 -2.311 25.681 1.00 84.56 703 HIS A CA 1
ATOM 5288 C C . HIS A 1 703 ? -14.634 -3.216 26.380 1.00 84.56 703 HIS A C 1
ATOM 5290 O O . HIS A 1 703 ? -15.510 -2.721 27.092 1.00 84.56 703 HIS A O 1
ATOM 5296 N N . TRP A 1 704 ? -14.475 -4.537 26.258 1.00 87.00 704 TRP A N 1
ATOM 5297 C CA . TRP A 1 704 ? -15.320 -5.512 26.942 1.00 87.00 704 TRP A CA 1
ATOM 5298 C C . TRP A 1 704 ? -15.259 -5.350 28.465 1.00 87.00 704 TRP A C 1
ATOM 5300 O O . TRP A 1 704 ? -16.306 -5.226 29.100 1.00 87.00 704 TRP A O 1
ATOM 5310 N N . LEU A 1 705 ? -14.059 -5.249 29.052 1.00 85.69 705 LEU A N 1
ATOM 5311 C CA . LEU A 1 705 ? -13.898 -5.029 30.492 1.00 85.69 705 LEU A CA 1
ATOM 5312 C C . LEU A 1 705 ? -14.609 -3.746 30.937 1.00 85.69 705 LEU A C 1
ATOM 5314 O O . LEU A 1 705 ? -15.426 -3.809 31.853 1.00 85.69 705 LEU A O 1
ATOM 5318 N N . ARG A 1 706 ? -14.377 -2.617 30.248 1.00 77.81 706 ARG A N 1
ATOM 5319 C CA . ARG A 1 706 ? -15.008 -1.319 30.561 1.00 77.81 706 ARG A CA 1
ATOM 5320 C C . ARG A 1 706 ? -16.532 -1.368 30.491 1.00 77.81 706 ARG A C 1
ATOM 5322 O O . ARG A 1 706 ? -17.177 -0.695 31.286 1.00 77.81 706 ARG A O 1
ATOM 5329 N N . SER A 1 707 ? -17.101 -2.165 29.584 1.00 72.62 707 SER A N 1
ATOM 5330 C CA . SER A 1 707 ? -18.557 -2.332 29.475 1.00 72.62 707 SER A CA 1
ATOM 5331 C C . SER A 1 707 ? -19.185 -3.017 30.698 1.00 72.62 707 SER A C 1
ATOM 5333 O O . SER A 1 707 ? -20.359 -2.794 30.990 1.00 72.62 707 SER A O 1
ATOM 5335 N N . LYS A 1 708 ? -18.418 -3.843 31.426 1.00 73.06 708 LYS A N 1
ATOM 5336 C CA . LYS A 1 708 ? -18.880 -4.551 32.630 1.00 73.06 708 LYS A CA 1
ATOM 5337 C C . LYS A 1 708 ? -18.508 -3.787 33.907 1.00 73.06 708 LYS A C 1
ATOM 5339 O O . LYS A 1 708 ? -19.339 -3.678 34.809 1.00 73.06 708 LYS A O 1
ATOM 5344 N N . TRP A 1 709 ? -17.281 -3.264 33.992 1.00 70.75 709 TRP A N 1
ATOM 5345 C CA . TRP A 1 709 ? -16.776 -2.432 35.092 1.00 70.75 709 TRP A CA 1
ATOM 5346 C C . TRP A 1 709 ? -15.480 -1.688 34.709 1.00 70.75 709 TRP A C 1
ATOM 5348 O O . TRP A 1 709 ? -14.634 -2.196 33.978 1.00 70.75 709 TRP A O 1
ATOM 5358 N N . GLU A 1 710 ? -15.236 -0.504 35.273 1.00 67.88 710 GLU A N 1
ATOM 5359 C CA . GLU A 1 710 ? -13.916 0.133 35.160 1.00 67.88 710 GLU A CA 1
ATOM 5360 C C . GLU A 1 710 ? -12.896 -0.583 36.069 1.00 67.88 710 GLU A C 1
ATOM 5362 O O . GLU A 1 710 ? -13.048 -0.602 37.292 1.00 67.88 710 GLU A O 1
ATOM 5367 N N . SER A 1 711 ? -11.851 -1.192 35.489 1.00 78.25 711 SER A N 1
ATOM 5368 C CA . SER A 1 711 ? -10.768 -1.864 36.230 1.00 78.25 711 SER A CA 1
ATOM 5369 C C . SER A 1 711 ? -9.374 -1.436 35.765 1.00 78.25 711 SER A C 1
ATOM 5371 O O . SER A 1 711 ? -9.170 -1.047 34.614 1.00 78.25 711 SER A O 1
ATOM 5373 N N . ASP A 1 712 ? -8.379 -1.580 36.647 1.00 84.06 712 ASP A N 1
ATOM 5374 C CA . ASP A 1 712 ? -6.965 -1.401 36.282 1.00 84.06 712 ASP A CA 1
ATOM 5375 C C . ASP A 1 712 ? -6.521 -2.384 35.185 1.00 84.06 712 ASP A C 1
ATOM 5377 O O . ASP A 1 712 ? -5.648 -2.059 34.384 1.00 84.06 712 ASP A O 1
ATOM 5381 N N . GLU A 1 713 ? -7.155 -3.559 35.104 1.00 87.12 713 GLU A N 1
ATOM 5382 C CA . GLU A 1 713 ? -6.931 -4.528 34.027 1.00 87.12 713 GLU A CA 1
ATOM 5383 C C . GLU A 1 713 ? -7.392 -3.980 32.669 1.00 87.12 713 GLU A C 1
ATOM 5385 O O . GLU A 1 713 ? -6.658 -4.085 31.687 1.00 87.12 713 GLU A O 1
ATOM 5390 N N . ALA A 1 714 ? -8.552 -3.314 32.616 1.00 87.12 714 ALA A N 1
ATOM 5391 C CA . ALA A 1 714 ? -9.055 -2.698 31.390 1.00 87.12 714 ALA A CA 1
ATOM 5392 C C . ALA A 1 714 ? -8.100 -1.618 30.867 1.00 87.12 714 ALA A C 1
ATOM 5394 O O . ALA A 1 714 ? -7.887 -1.486 29.661 1.00 87.12 714 ALA A O 1
ATOM 5395 N N . LEU A 1 715 ? -7.491 -0.866 31.784 1.00 87.44 715 LEU A N 1
ATOM 5396 C CA . LEU A 1 715 ? -6.515 0.169 31.459 1.00 87.44 715 LEU A CA 1
ATOM 5397 C C . LEU A 1 715 ? -5.158 -0.407 31.065 1.00 87.44 715 LEU A C 1
ATOM 5399 O O . LEU A 1 715 ? -4.509 0.137 30.176 1.00 87.44 715 LEU A O 1
ATOM 5403 N N . ALA A 1 716 ? -4.738 -1.511 31.684 1.00 90.56 716 ALA A N 1
ATOM 5404 C CA . ALA A 1 716 ? -3.538 -2.230 31.278 1.00 90.56 716 ALA A CA 1
ATOM 5405 C C . ALA A 1 716 ? -3.679 -2.768 29.845 1.00 90.56 716 ALA A C 1
ATOM 5407 O O . ALA A 1 716 ? -2.780 -2.556 29.035 1.00 90.56 716 ALA A O 1
ATOM 5408 N N . ALA A 1 717 ? -4.821 -3.374 29.508 1.00 91.62 717 ALA A N 1
ATOM 5409 C CA . ALA A 1 717 ? -5.112 -3.829 28.149 1.00 91.62 717 ALA A CA 1
ATOM 5410 C C . ALA A 1 717 ? -5.164 -2.657 27.151 1.00 91.62 717 ALA A C 1
ATOM 5412 O O . ALA A 1 717 ? -4.535 -2.712 26.095 1.00 91.62 717 ALA A O 1
ATOM 5413 N N . LEU A 1 718 ? -5.816 -1.542 27.511 1.00 91.25 718 LEU A N 1
ATOM 5414 C CA . LEU A 1 718 ? -5.855 -0.349 26.656 1.00 91.25 718 LEU A CA 1
ATOM 5415 C C . LEU A 1 718 ? -4.457 0.204 26.378 1.00 91.25 718 LEU A C 1
ATOM 5417 O O . LEU A 1 718 ? -4.139 0.573 25.248 1.00 91.25 718 LEU A O 1
ATOM 5421 N N . ARG A 1 719 ? -3.615 0.237 27.413 1.00 93.06 719 ARG A N 1
ATOM 5422 C CA . ARG A 1 719 ? -2.228 0.666 27.295 1.00 93.06 719 ARG A CA 1
ATOM 5423 C C . ARG A 1 719 ? -1.436 -0.253 26.372 1.00 93.06 719 ARG A C 1
ATOM 5425 O O . ARG A 1 719 ? -0.683 0.263 25.563 1.00 93.06 719 ARG A O 1
ATOM 5432 N N . VAL A 1 720 ? -1.609 -1.575 26.454 1.00 90.12 720 VAL A N 1
ATOM 5433 C CA . VAL A 1 720 ? -0.949 -2.518 25.530 1.00 90.12 720 VAL A CA 1
ATOM 5434 C C . VAL A 1 720 ? -1.302 -2.181 24.080 1.00 90.12 720 VAL A C 1
ATOM 5436 O O . VAL A 1 720 ? -0.403 -2.064 23.251 1.00 90.12 720 VAL A O 1
ATOM 5439 N N . ALA A 1 721 ? -2.581 -1.942 23.782 1.00 89.00 721 ALA A N 1
ATOM 5440 C CA . ALA A 1 721 ? -3.013 -1.550 22.441 1.00 89.00 721 ALA A CA 1
ATOM 5441 C C . ALA A 1 721 ? -2.439 -0.189 21.998 1.00 89.00 721 ALA A C 1
ATOM 5443 O O . ALA A 1 721 ? -2.010 -0.037 20.852 1.00 89.00 721 ALA A O 1
ATOM 5444 N N . ALA A 1 722 ? -2.397 0.792 22.905 1.00 89.50 722 ALA A N 1
ATOM 5445 C CA . ALA A 1 722 ? -1.827 2.111 22.640 1.00 89.50 722 ALA A CA 1
ATOM 5446 C C . ALA A 1 722 ? -0.304 2.053 22.422 1.00 89.50 722 ALA A C 1
ATOM 5448 O O . ALA A 1 722 ? 0.204 2.628 21.465 1.00 89.50 722 ALA A O 1
ATOM 5449 N N . ASP A 1 723 ? 0.433 1.324 23.260 1.00 88.31 723 ASP A N 1
ATOM 5450 C CA . ASP A 1 723 ? 1.882 1.131 23.138 1.00 88.31 723 ASP A CA 1
ATOM 5451 C C . ASP A 1 723 ? 2.245 0.365 21.851 1.00 88.31 723 ASP A C 1
ATOM 5453 O O . ASP A 1 723 ? 3.288 0.628 21.249 1.00 88.31 723 ASP A O 1
ATOM 5457 N N . ALA A 1 724 ? 1.357 -0.520 21.382 1.00 79.06 724 ALA A N 1
ATOM 5458 C CA . ALA A 1 724 ? 1.509 -1.278 20.141 1.00 79.06 724 ALA A CA 1
ATOM 5459 C C . ALA A 1 724 ? 1.256 -0.467 18.853 1.00 79.06 724 ALA A C 1
ATOM 5461 O O . ALA A 1 724 ? 1.462 -0.998 17.762 1.00 79.06 724 ALA A O 1
ATOM 5462 N N . GLY A 1 725 ? 0.861 0.809 18.939 1.00 81.38 725 GLY A N 1
ATOM 5463 C CA . GLY A 1 725 ? 0.741 1.663 17.752 1.00 81.38 725 GLY A CA 1
ATOM 5464 C C . GLY A 1 725 ? -0.666 1.817 17.181 1.00 81.38 725 GLY A C 1
ATOM 5465 O O . GLY A 1 725 ? -0.789 2.415 16.119 1.00 81.38 725 GLY A O 1
ATOM 5466 N N . LEU A 1 726 ? -1.718 1.291 17.822 1.00 82.12 726 LEU A N 1
ATOM 5467 C CA . LEU A 1 726 ? -3.077 1.365 17.274 1.00 82.12 726 LEU A CA 1
ATOM 5468 C C . LEU A 1 726 ? -3.682 2.769 17.510 1.00 82.12 726 LEU A C 1
ATOM 5470 O O . LEU A 1 726 ? -3.959 3.102 18.668 1.00 82.12 726 LEU A O 1
ATOM 5474 N N . PRO A 1 727 ? -3.944 3.591 16.468 1.00 88.31 727 PRO A N 1
ATOM 5475 C CA . PRO A 1 727 ? -4.302 5.002 16.664 1.00 88.31 727 PRO A CA 1
ATOM 5476 C C . PRO A 1 727 ? -5.576 5.219 17.490 1.00 88.31 727 PRO A C 1
ATOM 5478 O O . PRO A 1 727 ? -5.605 6.074 18.374 1.00 88.31 727 PRO A O 1
ATOM 5481 N N . ILE A 1 728 ? -6.604 4.387 17.290 1.00 86.56 728 ILE A N 1
ATOM 5482 C CA . ILE A 1 728 ? -7.853 4.465 18.066 1.00 86.56 728 ILE A CA 1
ATOM 5483 C C . ILE A 1 728 ? -7.661 4.116 19.553 1.00 86.56 728 ILE A C 1
ATOM 5485 O O . ILE A 1 728 ? -8.310 4.698 20.429 1.00 86.56 728 ILE A O 1
ATOM 5489 N N . ALA A 1 729 ? -6.730 3.207 19.864 1.00 89.12 729 ALA A N 1
ATOM 5490 C CA . ALA A 1 729 ? -6.387 2.864 21.240 1.00 89.12 729 ALA A CA 1
ATOM 5491 C C . ALA A 1 729 ? -5.558 3.966 21.900 1.00 89.12 729 ALA A C 1
ATOM 5493 O O . ALA A 1 729 ? -5.817 4.301 23.052 1.00 89.12 729 ALA A O 1
ATOM 5494 N N . MET A 1 730 ? -4.611 4.566 21.170 1.00 93.06 730 MET A N 1
ATOM 5495 C CA . MET A 1 730 ? -3.861 5.734 21.641 1.00 93.06 730 MET A CA 1
ATOM 5496 C C . MET A 1 730 ? -4.792 6.906 21.965 1.00 93.06 730 MET A C 1
ATOM 5498 O O . MET A 1 730 ? -4.666 7.492 23.037 1.00 93.06 730 MET A O 1
ATOM 5502 N N . LEU A 1 731 ? -5.765 7.194 21.091 1.00 91.19 731 LEU A N 1
ATOM 5503 C CA . LEU A 1 731 ? -6.797 8.211 21.316 1.00 91.19 731 LEU A CA 1
ATOM 5504 C C . LEU A 1 731 ? -7.597 7.931 22.600 1.00 91.19 731 LEU A C 1
ATOM 5506 O O . LEU A 1 731 ? -7.716 8.793 23.471 1.00 91.19 731 LEU A O 1
ATOM 5510 N N . SER A 1 732 ? -8.085 6.698 22.756 1.00 88.56 732 SER A N 1
ATOM 5511 C CA . SER A 1 732 ? -8.851 6.276 23.938 1.00 88.56 732 SER A CA 1
ATOM 5512 C C . SER A 1 732 ? -8.008 6.291 25.226 1.00 88.56 732 SER A C 1
ATOM 5514 O O . SER A 1 732 ? -8.498 6.621 26.312 1.00 88.56 732 SER A O 1
ATOM 5516 N N . TYR A 1 733 ? -6.724 5.935 25.132 1.00 91.88 733 TYR A N 1
ATOM 5517 C CA . TYR A 1 733 ? -5.793 5.954 26.258 1.00 91.88 733 TYR A CA 1
ATOM 5518 C C . TYR A 1 733 ? -5.441 7.387 26.670 1.00 91.88 733 TYR A C 1
ATOM 5520 O O . TYR A 1 733 ? -5.406 7.680 27.865 1.00 91.88 733 TYR A O 1
ATOM 5528 N N . ALA A 1 734 ? -5.280 8.301 25.708 1.00 92.69 734 ALA A N 1
ATOM 5529 C CA . ALA A 1 734 ? -5.102 9.725 25.974 1.00 92.69 734 ALA A CA 1
ATOM 5530 C C . ALA A 1 734 ? -6.272 10.295 26.791 1.00 92.69 734 ALA A C 1
ATOM 5532 O O . ALA A 1 734 ? -6.041 10.980 27.785 1.00 92.69 734 ALA A O 1
ATOM 5533 N N . GLY A 1 735 ? -7.518 9.924 26.475 1.00 88.81 735 GLY A N 1
ATOM 5534 C CA . GLY A 1 735 ? -8.677 10.297 27.294 1.00 88.81 735 GLY A CA 1
ATOM 5535 C C . GLY A 1 735 ? -8.600 9.800 28.737 1.00 88.81 735 GLY A C 1
ATOM 5536 O O . GLY A 1 735 ? -8.881 10.550 29.672 1.00 88.81 735 GLY A O 1
ATOM 5537 N N . THR A 1 736 ? -8.136 8.564 28.943 1.00 87.44 736 THR A N 1
ATOM 5538 C CA . THR A 1 736 ? -7.902 8.017 30.292 1.00 87.44 736 THR A CA 1
ATOM 5539 C C . THR A 1 736 ? -6.831 8.815 31.048 1.00 87.44 736 THR A C 1
ATOM 5541 O O . THR A 1 736 ? -6.981 9.085 32.243 1.00 87.44 736 THR A O 1
ATOM 5544 N N . LEU A 1 737 ? -5.747 9.202 30.371 1.00 90.12 737 LEU A N 1
ATOM 5545 C CA . LEU A 1 737 ? -4.669 10.004 30.956 1.00 90.12 737 LEU A CA 1
ATOM 5546 C C . LEU A 1 737 ? -5.156 11.405 31.351 1.00 90.12 737 LEU A C 1
ATOM 5548 O O . LEU A 1 737 ? -4.848 11.864 32.452 1.00 90.12 737 LEU A O 1
ATOM 5552 N N . LEU A 1 738 ? -6.002 12.037 30.530 1.00 88.38 738 LEU A N 1
ATOM 5553 C CA . LEU A 1 738 ? -6.639 13.315 30.863 1.00 88.38 738 LEU A CA 1
ATOM 5554 C C . LEU A 1 738 ? -7.514 13.204 32.119 1.00 88.38 738 LEU A C 1
ATOM 5556 O O . LEU A 1 738 ? -7.380 14.014 33.034 1.00 88.38 738 LEU A O 1
ATOM 5560 N N . ILE A 1 739 ? -8.342 12.163 32.237 1.00 84.75 739 ILE A N 1
ATOM 5561 C CA . ILE A 1 739 ? -9.154 11.920 33.448 1.00 84.75 739 ILE A CA 1
ATOM 5562 C C . ILE A 1 739 ? -8.259 11.769 34.696 1.00 84.75 739 ILE A C 1
ATOM 5564 O O . ILE A 1 739 ? -8.601 12.228 35.796 1.00 84.75 739 ILE A O 1
ATOM 5568 N N . ARG A 1 740 ? -7.072 11.174 34.526 1.00 86.00 740 ARG A N 1
ATOM 5569 C CA . ARG A 1 740 ? -6.044 11.012 35.567 1.00 86.00 740 ARG A CA 1
ATOM 5570 C C . ARG A 1 740 ? -5.163 12.245 35.795 1.00 86.00 740 ARG A C 1
ATOM 5572 O O . ARG A 1 740 ? -4.301 12.177 36.667 1.00 86.00 740 ARG A O 1
ATOM 5579 N N . GLN A 1 741 ? -5.439 13.367 35.127 1.00 88.25 741 GLN A N 1
ATOM 5580 C CA . GLN A 1 741 ? -4.704 14.632 35.248 1.00 88.25 741 GLN A CA 1
ATOM 5581 C C . GLN A 1 741 ? -3.242 14.539 34.765 1.00 88.25 741 GLN A C 1
ATOM 5583 O O . GLN A 1 741 ? -2.355 15.160 35.346 1.00 88.25 741 GLN A O 1
ATOM 5588 N N . ASP A 1 742 ? -3.000 13.778 33.691 1.00 90.88 742 ASP A N 1
ATOM 5589 C CA . ASP A 1 742 ? -1.703 13.669 33.006 1.00 90.88 742 ASP A CA 1
ATOM 5590 C C . ASP A 1 742 ? -1.797 14.125 31.528 1.00 90.88 742 ASP A C 1
ATOM 5592 O O . ASP A 1 742 ? -1.785 13.303 30.605 1.00 90.88 742 ASP A O 1
ATOM 5596 N N . PRO A 1 743 ? -1.945 15.441 31.277 1.00 90.75 743 PRO A N 1
ATOM 5597 C CA . PRO A 1 743 ? -2.118 15.977 29.926 1.00 90.75 743 PRO A CA 1
ATOM 5598 C C . PRO A 1 743 ? -0.844 15.916 29.075 1.00 90.75 743 PRO A C 1
ATOM 5600 O O . PRO A 1 743 ? -0.938 15.868 27.851 1.00 90.75 743 PRO A O 1
ATOM 5603 N N . GLU A 1 744 ? 0.341 15.895 29.693 1.00 90.81 744 GLU A N 1
ATOM 5604 C CA . GLU A 1 744 ? 1.616 15.823 28.969 1.00 90.81 744 GLU A CA 1
ATOM 5605 C C . GLU A 1 744 ? 1.762 14.464 28.275 1.00 90.81 744 GLU A C 1
ATOM 5607 O O . GLU A 1 744 ? 1.972 14.412 27.060 1.00 90.81 744 GLU A O 1
ATOM 5612 N N . SER A 1 745 ? 1.541 13.368 29.011 1.00 92.25 745 SER A N 1
ATOM 5613 C CA . SER A 1 745 ? 1.531 12.027 28.419 1.00 92.25 745 SER A CA 1
ATOM 5614 C C . SER A 1 745 ? 0.384 11.860 27.423 1.00 92.25 745 SER A C 1
ATOM 5616 O O . SER A 1 745 ? 0.575 11.248 26.375 1.00 92.25 745 SER A O 1
ATOM 5618 N N . ALA A 1 746 ? -0.805 12.405 27.713 1.00 92.62 746 ALA A N 1
ATOM 5619 C CA . ALA A 1 746 ? -1.939 12.341 26.789 1.00 92.62 746 ALA A CA 1
ATOM 5620 C C . ALA A 1 746 ? -1.595 12.971 25.429 1.00 92.62 746 ALA A C 1
ATOM 5622 O O . ALA A 1 746 ? -1.871 12.376 24.387 1.00 92.62 746 ALA A O 1
ATOM 5623 N N . ASN A 1 747 ? -0.937 14.132 25.440 1.00 90.94 747 ASN A N 1
ATOM 5624 C CA . ASN A 1 747 ? -0.518 14.821 24.226 1.00 90.94 747 ASN A CA 1
ATOM 5625 C C . ASN A 1 747 ? 0.530 14.027 23.423 1.00 90.94 747 ASN A C 1
ATOM 5627 O O . ASN A 1 747 ? 0.438 13.993 22.199 1.00 90.94 747 ASN A O 1
ATOM 5631 N N . ASP A 1 748 ? 1.479 13.343 24.076 1.00 91.75 748 ASP A N 1
ATOM 5632 C CA . ASP A 1 748 ? 2.442 12.466 23.379 1.00 91.75 748 ASP A CA 1
ATOM 5633 C C . ASP A 1 748 ? 1.734 11.363 22.575 1.00 91.75 748 ASP A C 1
ATOM 5635 O O . ASP A 1 748 ? 2.023 11.160 21.392 1.00 91.75 748 ASP A O 1
ATOM 5639 N N . TYR A 1 749 ? 0.751 10.690 23.185 1.00 92.94 749 TYR A N 1
ATOM 5640 C CA . TYR A 1 749 ? -0.040 9.676 22.485 1.00 92.94 749 TYR A CA 1
ATOM 5641 C C . TYR A 1 749 ? -0.872 10.269 21.350 1.00 92.94 749 TYR A C 1
ATOM 5643 O O . TYR A 1 749 ? -0.925 9.656 20.288 1.00 92.94 749 TYR A O 1
ATOM 5651 N N . LEU A 1 750 ? -1.487 11.443 21.532 1.00 92.94 750 LEU A N 1
ATOM 5652 C CA . LEU A 1 750 ? -2.276 12.095 20.479 1.00 92.94 750 LEU A CA 1
ATOM 5653 C C . LEU A 1 750 ? -1.416 12.465 19.265 1.00 92.94 750 LEU A C 1
ATOM 5655 O O . LEU A 1 750 ? -1.808 12.164 18.141 1.00 92.94 750 LEU A O 1
ATOM 5659 N N . VAL A 1 751 ? -0.230 13.046 19.470 1.00 89.56 751 VAL A N 1
ATOM 5660 C CA . VAL A 1 751 ? 0.685 13.405 18.370 1.00 89.56 751 VAL A CA 1
ATOM 5661 C C . VAL A 1 751 ? 1.141 12.158 17.612 1.00 89.56 751 VAL A C 1
ATOM 5663 O O . VAL A 1 751 ? 1.059 12.110 16.385 1.00 89.56 751 VAL A O 1
ATOM 5666 N N . ARG A 1 752 ? 1.558 11.107 18.328 1.00 88.19 752 ARG A N 1
ATOM 5667 C CA . ARG A 1 752 ? 1.965 9.834 17.710 1.00 88.19 752 ARG A CA 1
ATOM 5668 C C . ARG A 1 752 ? 0.813 9.160 16.968 1.00 88.19 752 ARG A C 1
ATOM 5670 O O . ARG A 1 752 ? 1.021 8.628 15.879 1.00 88.19 752 ARG A O 1
ATOM 5677 N N . ALA A 1 753 ? -0.386 9.182 17.547 1.00 90.00 753 ALA A N 1
ATOM 5678 C CA . ALA A 1 753 ? -1.586 8.645 16.923 1.00 90.00 753 ALA A CA 1
ATOM 5679 C C . ALA A 1 753 ? -1.928 9.412 15.646 1.00 90.00 753 ALA A C 1
ATOM 5681 O O . ALA A 1 753 ? -2.265 8.781 14.648 1.00 90.00 753 ALA A O 1
ATOM 5682 N N . TYR A 1 754 ? -1.800 10.744 15.657 1.00 92.38 754 TYR A N 1
ATOM 5683 C CA . TYR A 1 754 ? -2.054 11.580 14.487 1.00 92.38 754 TYR A CA 1
ATOM 5684 C C . TYR A 1 754 ? -1.092 11.243 13.350 1.00 92.38 754 TYR A C 1
ATOM 5686 O O . TYR A 1 754 ? -1.539 10.971 12.243 1.00 92.38 754 TYR A O 1
ATOM 5694 N N . ASP A 1 755 ? 0.211 11.169 13.624 1.00 81.31 755 ASP A N 1
ATOM 5695 C CA . ASP A 1 755 ? 1.218 10.847 12.606 1.00 81.31 755 ASP A CA 1
ATOM 5696 C C . ASP A 1 755 ? 0.998 9.466 11.970 1.00 81.31 755 ASP A C 1
ATOM 5698 O O . ASP A 1 755 ? 1.212 9.289 10.766 1.00 81.31 755 ASP A O 1
ATOM 5702 N N . LEU A 1 756 ? 0.578 8.478 12.768 1.00 77.00 756 LEU A N 1
ATOM 5703 C CA . LEU A 1 756 ? 0.249 7.137 12.284 1.00 77.00 756 LEU A CA 1
ATOM 5704 C C . LEU A 1 756 ? -1.057 7.141 11.482 1.00 77.00 756 LEU A C 1
ATOM 5706 O O . LEU A 1 756 ? -1.065 6.665 10.351 1.00 77.00 756 LEU A O 1
ATOM 5710 N N . ALA A 1 757 ? -2.127 7.733 12.016 1.00 80.94 757 ALA A N 1
ATOM 5711 C CA . ALA A 1 757 ? -3.422 7.801 11.343 1.00 80.94 757 ALA A CA 1
ATOM 5712 C C . ALA A 1 757 ? -3.337 8.585 10.026 1.00 80.94 757 ALA A C 1
ATOM 5714 O O . ALA A 1 757 ? -3.837 8.121 9.012 1.00 80.94 757 ALA A O 1
ATOM 5715 N N . VAL A 1 758 ? -2.638 9.724 9.994 1.00 77.75 758 VAL A N 1
ATOM 5716 C CA . VAL A 1 758 ? -2.403 10.515 8.774 1.00 77.75 758 VAL A CA 1
ATOM 5717 C C . VAL A 1 758 ? -1.598 9.729 7.751 1.00 77.75 758 VAL A C 1
ATOM 5719 O O . VAL A 1 758 ? -1.863 9.827 6.553 1.00 77.75 758 VAL A O 1
ATOM 5722 N N . ARG A 1 759 ? -0.599 8.959 8.194 1.00 72.06 759 ARG A N 1
ATOM 5723 C CA . ARG A 1 759 ? 0.169 8.104 7.290 1.00 72.06 759 ARG A CA 1
ATOM 5724 C C . ARG A 1 759 ? -0.750 7.097 6.613 1.00 72.06 759 ARG A C 1
ATOM 5726 O O . ARG A 1 759 ? -0.754 7.070 5.393 1.00 72.06 759 ARG A O 1
ATOM 5733 N N . GLU A 1 760 ? -1.540 6.347 7.372 1.00 64.19 760 GLU A N 1
ATOM 5734 C CA . GLU A 1 760 ? -2.465 5.348 6.819 1.00 64.19 760 GLU A CA 1
ATOM 5735 C C . GLU A 1 760 ? -3.614 5.987 6.012 1.00 64.19 760 GLU A C 1
ATOM 5737 O O . GLU A 1 760 ? -3.948 5.520 4.928 1.00 64.19 760 GLU A O 1
ATOM 5742 N N . ALA A 1 761 ? -4.140 7.136 6.440 1.00 63.44 761 ALA A N 1
ATOM 5743 C CA . ALA A 1 761 ? -5.150 7.898 5.702 1.00 63.44 761 ALA A CA 1
ATOM 5744 C C . ALA A 1 761 ? -4.645 8.358 4.326 1.00 63.44 761 ALA A C 1
ATOM 5746 O O . ALA A 1 761 ? -5.362 8.282 3.330 1.00 63.44 761 ALA A O 1
ATOM 5747 N N . ARG A 1 762 ? -3.379 8.791 4.230 1.00 64.81 762 ARG A N 1
ATOM 5748 C CA . ARG A 1 762 ? -2.731 9.110 2.941 1.00 64.81 762 ARG A CA 1
ATOM 5749 C C . ARG A 1 762 ? -2.521 7.880 2.064 1.00 64.81 762 ARG A C 1
ATOM 5751 O O . ARG A 1 762 ? -2.366 8.031 0.855 1.00 64.81 762 ARG A O 1
ATOM 5758 N N . LEU A 1 763 ? -2.516 6.690 2.661 1.00 49.44 763 LEU A N 1
ATOM 5759 C CA . LEU A 1 763 ? -2.489 5.407 1.960 1.00 49.44 763 LEU A CA 1
ATOM 5760 C C . LEU A 1 763 ? -3.901 4.955 1.539 1.00 49.44 763 LEU A C 1
ATOM 5762 O O . LEU A 1 763 ? -4.043 3.909 0.912 1.00 49.44 763 LEU A O 1
ATOM 5766 N N . GLY A 1 764 ? -4.926 5.773 1.804 1.00 51.12 764 GLY A N 1
ATOM 5767 C CA . GLY A 1 764 ? -6.310 5.560 1.390 1.00 51.12 764 GLY A CA 1
ATOM 5768 C C . GLY A 1 764 ? -7.199 4.928 2.458 1.00 51.12 764 GLY A C 1
ATOM 5769 O O . GLY A 1 764 ? -8.373 4.714 2.170 1.00 51.12 764 GLY A O 1
ATOM 5770 N N . ASP A 1 765 ? -6.687 4.643 3.661 1.00 59.12 765 ASP A N 1
ATOM 5771 C CA . ASP A 1 765 ? -7.488 4.053 4.738 1.00 59.12 765 ASP A CA 1
ATOM 5772 C C . ASP A 1 765 ? -8.537 5.048 5.247 1.00 59.12 765 ASP A C 1
ATOM 5774 O O . ASP A 1 765 ? -8.240 6.000 5.974 1.00 59.12 765 ASP A O 1
ATOM 5778 N N . ALA A 1 766 ? -9.790 4.816 4.849 1.00 71.50 766 ALA A N 1
ATOM 5779 C CA . ALA A 1 766 ? -10.927 5.665 5.182 1.00 71.50 766 ALA A CA 1
ATOM 5780 C C . ALA A 1 766 ? -11.235 5.670 6.690 1.00 71.50 766 ALA A C 1
ATOM 5782 O O . ALA A 1 766 ? -11.657 6.694 7.234 1.00 71.50 766 ALA A O 1
ATOM 5783 N N . VAL A 1 767 ? -10.990 4.556 7.388 1.00 77.75 767 VAL A N 1
ATOM 5784 C CA . VAL A 1 767 ? -11.156 4.470 8.846 1.00 77.75 767 VAL A CA 1
ATOM 5785 C C . VAL A 1 767 ? -10.071 5.294 9.527 1.00 77.75 767 VAL A C 1
ATOM 5787 O O . VAL A 1 767 ? -10.371 6.069 10.437 1.00 77.75 767 VAL A O 1
ATOM 5790 N N . GLN A 1 768 ? -8.824 5.200 9.064 1.00 82.62 768 GLN A N 1
ATOM 5791 C CA . GLN A 1 768 ? -7.719 5.999 9.599 1.00 82.62 768 GLN A CA 1
ATOM 5792 C C . GLN A 1 768 ? -7.846 7.473 9.236 1.00 82.62 768 GLN A C 1
ATOM 5794 O O . GLN A 1 768 ? -7.484 8.307 10.055 1.00 82.62 768 GLN A O 1
ATOM 5799 N N . ALA A 1 769 ? -8.429 7.821 8.089 1.00 82.50 769 ALA A N 1
ATOM 5800 C CA . ALA A 1 769 ? -8.831 9.193 7.787 1.00 82.50 769 ALA A CA 1
ATOM 5801 C C . ALA A 1 769 ? -9.885 9.675 8.797 1.00 82.50 769 ALA A C 1
ATOM 5803 O O . ALA A 1 769 ? -9.736 10.741 9.391 1.00 82.50 769 ALA A O 1
ATOM 5804 N N . GLY A 1 770 ? -10.891 8.854 9.108 1.00 88.25 770 GLY A N 1
ATOM 5805 C CA . GLY A 1 770 ? -11.857 9.145 10.171 1.00 88.25 770 GLY A CA 1
ATOM 5806 C C . GLY A 1 770 ? -11.193 9.375 11.537 1.00 88.25 770 GLY A C 1
ATOM 5807 O O . GLY A 1 770 ? -11.505 10.352 12.225 1.00 88.25 770 GLY A O 1
ATOM 5808 N N . ILE A 1 771 ? -10.238 8.516 11.911 1.00 90.31 771 ILE A N 1
ATOM 5809 C CA . ILE A 1 771 ? -9.466 8.620 13.160 1.00 90.31 771 ILE A CA 1
ATOM 5810 C C . ILE A 1 771 ? -8.541 9.844 13.148 1.00 90.31 771 ILE A C 1
ATOM 5812 O O . ILE A 1 771 ? -8.469 10.556 14.146 1.00 90.31 771 ILE A O 1
ATOM 5816 N N . ALA A 1 772 ? -7.875 10.142 12.032 1.00 91.31 772 ALA A N 1
ATOM 5817 C CA . ALA A 1 772 ? -7.055 11.336 11.863 1.00 91.31 772 ALA A CA 1
ATOM 5818 C C . ALA A 1 772 ? -7.905 12.598 12.034 1.00 91.31 772 ALA A C 1
ATOM 5820 O O . ALA A 1 772 ? -7.472 13.521 12.716 1.00 91.31 772 ALA A O 1
ATOM 5821 N N . GLY A 1 773 ? -9.136 12.605 11.515 1.00 92.69 773 GLY A N 1
ATOM 5822 C CA . GLY A 1 773 ? -10.091 13.689 11.733 1.00 92.69 773 GLY A CA 1
ATOM 5823 C C . GLY A 1 773 ? -10.496 13.845 13.202 1.00 92.69 773 GLY A C 1
ATOM 5824 O O . GLY A 1 773 ? -10.509 14.957 13.728 1.00 92.69 773 GLY A O 1
ATOM 5825 N N . LEU A 1 774 ? -10.747 12.733 13.905 1.00 92.56 774 LEU A N 1
ATOM 5826 C CA . LEU A 1 774 ? -11.018 12.733 15.350 1.00 92.56 774 LEU A CA 1
ATOM 5827 C C . LEU A 1 774 ? -9.839 13.279 16.168 1.00 92.56 774 LEU A C 1
ATOM 5829 O O . LEU A 1 774 ? -10.039 14.080 17.081 1.00 92.56 774 LEU A O 1
ATOM 5833 N N . ILE A 1 775 ? -8.613 12.865 15.840 1.00 93.88 775 ILE A N 1
ATOM 5834 C CA . ILE A 1 775 ? -7.406 13.313 16.540 1.00 93.88 775 ILE A CA 1
ATOM 5835 C C . ILE A 1 775 ? -7.105 14.778 16.211 1.00 93.88 775 ILE A C 1
ATOM 5837 O O . ILE A 1 775 ? -6.811 15.537 17.129 1.00 93.88 775 ILE A O 1
ATOM 5841 N N . ALA A 1 776 ? -7.240 15.196 14.948 1.00 93.12 776 ALA A N 1
ATOM 5842 C CA . ALA A 1 776 ? -7.114 16.592 14.529 1.00 93.12 776 ALA A CA 1
ATOM 5843 C C . ALA A 1 776 ? -8.088 17.486 15.312 1.00 93.12 776 ALA A C 1
ATOM 5845 O O . ALA A 1 776 ? -7.686 18.504 15.869 1.00 93.12 776 ALA A O 1
ATOM 5846 N N . ASN A 1 777 ? -9.341 17.047 15.471 1.00 92.50 777 ASN A N 1
ATOM 5847 C CA . ASN A 1 777 ? -10.316 17.732 16.313 1.00 92.50 777 ASN A CA 1
ATOM 5848 C C . ASN A 1 777 ? -9.859 17.816 17.782 1.00 92.50 777 ASN A C 1
ATOM 5850 O O . ASN A 1 777 ? -9.968 18.874 18.398 1.00 92.50 777 ASN A O 1
ATOM 5854 N N . ALA A 1 778 ? -9.314 16.728 18.335 1.00 90.44 778 ALA A N 1
ATOM 5855 C CA . ALA A 1 778 ? -8.816 16.682 19.712 1.00 90.44 778 ALA A CA 1
ATOM 5856 C C . ALA A 1 778 ? -7.635 17.634 19.967 1.00 90.44 778 ALA A C 1
ATOM 5858 O O . ALA A 1 778 ? -7.548 18.222 21.044 1.00 90.44 778 ALA A O 1
ATOM 5859 N N . ILE A 1 779 ? -6.749 17.813 18.983 1.00 89.31 779 ILE A N 1
ATOM 5860 C CA . ILE A 1 779 ? -5.615 18.752 19.048 1.00 89.31 779 ILE A CA 1
ATOM 5861 C C . ILE A 1 779 ? -5.970 20.162 18.542 1.00 89.31 779 ILE A C 1
ATOM 5863 O O . ILE A 1 779 ? -5.078 20.992 18.391 1.00 89.31 779 ILE A O 1
ATOM 5867 N N . GLN A 1 780 ? -7.261 20.436 18.309 1.00 88.69 780 GLN A N 1
ATOM 5868 C CA . GLN A 1 780 ? -7.808 21.721 17.846 1.00 88.69 780 GLN A CA 1
ATOM 5869 C C . GLN A 1 780 ? -7.346 22.158 16.436 1.00 88.69 780 GLN A C 1
ATOM 5871 O O . GLN A 1 780 ? -7.403 23.336 16.094 1.00 88.69 780 GLN A O 1
ATOM 5876 N N . ASP A 1 781 ? -6.953 21.211 15.581 1.00 89.06 781 ASP A N 1
ATOM 5877 C CA . ASP A 1 781 ? -6.722 21.414 14.143 1.00 89.06 781 ASP A CA 1
ATOM 5878 C C . ASP A 1 781 ? -8.037 21.216 13.369 1.00 89.06 781 ASP A C 1
ATOM 5880 O O . ASP A 1 781 ? -8.333 20.143 12.840 1.00 89.06 781 ASP A O 1
ATOM 5884 N N . THR A 1 782 ? -8.884 22.247 13.361 1.00 81.12 782 THR A N 1
ATOM 5885 C CA . THR A 1 782 ? -10.240 22.165 12.789 1.00 81.12 782 THR A CA 1
ATOM 5886 C C . THR A 1 782 ? -10.255 22.057 11.258 1.00 81.12 782 THR A C 1
ATOM 5888 O O . THR A 1 782 ? -11.115 21.361 10.704 1.00 81.12 782 THR A O 1
ATOM 5891 N N . ASP A 1 783 ? -9.290 22.682 10.578 1.00 83.44 783 ASP A N 1
ATOM 5892 C CA . ASP A 1 783 ? -9.100 22.561 9.128 1.00 83.44 783 ASP A CA 1
ATOM 5893 C C . ASP A 1 783 ? -8.642 21.142 8.765 1.00 83.44 783 ASP A C 1
ATOM 5895 O O . ASP A 1 783 ? -9.215 20.512 7.870 1.00 83.44 783 ASP A O 1
ATOM 5899 N N . GLY A 1 784 ? -7.669 20.599 9.507 1.00 86.81 784 GLY A N 1
ATOM 5900 C CA . GLY A 1 784 ? -7.229 19.213 9.364 1.00 86.81 784 GLY A CA 1
ATOM 5901 C C . GLY A 1 784 ? -8.356 18.218 9.630 1.00 86.81 784 GLY A C 1
ATOM 5902 O O . GLY A 1 784 ? -8.550 17.289 8.846 1.00 86.81 784 GLY A O 1
ATOM 5903 N N . ALA A 1 785 ? -9.156 18.435 10.678 1.00 89.56 785 ALA A N 1
ATOM 5904 C CA . ALA A 1 785 ? -10.293 17.575 11.006 1.00 89.56 785 ALA A CA 1
ATOM 5905 C C . ALA A 1 785 ? -11.309 17.497 9.859 1.00 89.56 785 ALA A C 1
ATOM 5907 O O . ALA A 1 785 ? -11.713 16.405 9.456 1.00 89.56 785 ALA A O 1
ATOM 5908 N N . THR A 1 786 ? -11.665 18.654 9.295 1.00 85.31 786 THR A N 1
ATOM 5909 C CA . THR A 1 786 ? -12.607 18.753 8.171 1.00 85.31 786 THR A CA 1
ATOM 5910 C C . THR A 1 786 ? -12.065 18.035 6.938 1.00 85.31 786 THR A C 1
ATOM 5912 O O . THR A 1 786 ? -12.756 17.192 6.368 1.00 85.31 786 THR A O 1
ATOM 5915 N N . HIS A 1 787 ? -10.804 18.295 6.577 1.00 85.75 787 HIS A N 1
ATOM 5916 C CA . HIS A 1 787 ? -10.147 17.647 5.443 1.00 85.75 787 HIS A CA 1
ATOM 5917 C C . HIS A 1 787 ? -10.176 16.116 5.546 1.00 85.75 787 HIS A C 1
ATOM 5919 O O . HIS A 1 787 ? -10.528 15.428 4.584 1.00 85.75 787 HIS A O 1
ATOM 5925 N N . TRP A 1 788 ? -9.828 15.573 6.714 1.00 87.69 788 TRP A N 1
ATOM 5926 C CA . TRP A 1 788 ? -9.768 14.128 6.914 1.00 87.69 788 TRP A CA 1
ATOM 5927 C C . TRP A 1 788 ? -11.145 13.465 6.938 1.00 87.69 788 TRP A C 1
ATOM 5929 O O . TRP A 1 788 ? -11.292 12.364 6.410 1.00 87.69 788 TRP A O 1
ATOM 5939 N N . TRP A 1 789 ? -12.170 14.118 7.490 1.00 87.12 789 TRP A N 1
ATOM 5940 C CA . TRP A 1 789 ? -13.534 13.585 7.440 1.00 87.12 789 TRP A CA 1
ATOM 5941 C C . TRP A 1 789 ? -14.128 13.596 6.034 1.00 87.12 789 TRP A C 1
ATOM 5943 O O . TRP A 1 789 ? -14.781 12.624 5.659 1.00 87.12 789 TRP A O 1
ATOM 5953 N N . GLU A 1 790 ? -13.886 14.643 5.242 1.00 83.12 790 GLU A N 1
ATOM 5954 C CA . GLU A 1 790 ? -14.300 14.678 3.833 1.00 83.12 790 GLU A CA 1
ATOM 5955 C C . GLU A 1 790 ? -13.641 13.548 3.036 1.00 83.12 790 GLU A C 1
ATOM 5957 O O . GLU A 1 790 ? -14.315 12.859 2.267 1.00 83.12 790 GLU A O 1
ATOM 5962 N N . LEU A 1 791 ? -12.343 13.311 3.265 1.00 78.06 791 LEU A N 1
ATOM 5963 C CA . LEU A 1 791 ? -11.620 12.203 2.647 1.00 78.06 791 LEU A CA 1
ATOM 5964 C C . LEU A 1 791 ? -12.203 10.847 3.066 1.00 78.06 791 LEU A C 1
ATOM 5966 O O . LEU A 1 791 ? -12.483 10.011 2.210 1.00 78.06 791 LEU A O 1
ATOM 5970 N N . ALA A 1 792 ? -12.451 10.653 4.364 1.00 80.00 792 ALA A N 1
ATOM 5971 C CA . ALA A 1 792 ? -13.045 9.427 4.887 1.00 80.00 792 ALA A CA 1
ATOM 5972 C C . ALA A 1 792 ? -14.413 9.138 4.240 1.00 80.00 792 ALA A C 1
ATOM 5974 O O . ALA A 1 792 ? -14.667 8.025 3.778 1.00 80.00 792 ALA A O 1
ATOM 5975 N N . GLN A 1 793 ? -15.286 10.146 4.153 1.00 81.50 793 GLN A N 1
ATOM 5976 C CA . GLN A 1 793 ? -16.613 10.007 3.545 1.00 81.50 793 GLN A CA 1
ATOM 5977 C C . GLN A 1 793 ? -16.546 9.715 2.042 1.00 81.50 793 GLN A C 1
ATOM 5979 O O . GLN A 1 793 ? -17.340 8.916 1.541 1.00 81.50 793 GLN A O 1
ATOM 5984 N N . ALA A 1 794 ? -15.603 10.327 1.318 1.00 70.38 794 ALA A N 1
ATOM 5985 C CA . ALA A 1 794 ? -15.412 10.082 -0.111 1.00 70.38 794 ALA A CA 1
ATOM 5986 C C . ALA A 1 794 ? -15.053 8.616 -0.417 1.00 70.38 794 ALA A C 1
ATOM 5988 O O . ALA A 1 794 ? -15.440 8.099 -1.467 1.00 70.38 794 ALA A O 1
ATOM 5989 N N . ASP A 1 795 ? -14.374 7.940 0.512 1.00 64.06 795 ASP A N 1
ATOM 5990 C CA . ASP A 1 795 ? -14.042 6.515 0.430 1.00 64.06 795 ASP A CA 1
ATOM 5991 C C . ASP A 1 795 ? -15.063 5.607 1.154 1.00 64.06 795 ASP A C 1
ATOM 5993 O O . ASP A 1 795 ? -14.838 4.410 1.311 1.00 64.06 795 ASP A O 1
ATOM 5997 N N . GLY A 1 796 ? -16.234 6.139 1.524 1.00 64.81 796 GLY A N 1
ATOM 5998 C CA . GLY A 1 796 ? -17.374 5.354 2.010 1.00 64.81 796 GLY A CA 1
ATOM 5999 C C . GLY A 1 796 ? -17.404 5.098 3.519 1.00 64.81 796 GLY A C 1
ATOM 6000 O O . GLY A 1 796 ? -18.251 4.329 3.977 1.00 64.81 796 GLY A O 1
ATOM 6001 N N . TYR A 1 797 ? -16.537 5.743 4.308 1.00 75.56 797 TYR A N 1
ATOM 6002 C CA . TYR A 1 797 ? -16.623 5.689 5.768 1.00 75.56 797 TYR A CA 1
ATOM 6003 C C . TYR A 1 797 ? -17.869 6.432 6.268 1.00 75.56 797 TYR A C 1
ATOM 6005 O O . TYR A 1 797 ? -18.100 7.599 5.943 1.00 75.56 797 TYR A O 1
ATOM 6013 N N . SER A 1 798 ? -18.652 5.761 7.113 1.00 75.31 798 SER A N 1
ATOM 6014 C CA . SER A 1 798 ? -19.797 6.340 7.811 1.00 75.31 798 SER A CA 1
ATOM 6015 C C . SER A 1 798 ? -19.548 6.264 9.312 1.00 75.31 798 SER A C 1
ATOM 6017 O O . SER A 1 798 ? -19.425 5.180 9.883 1.00 75.31 798 SER A O 1
ATOM 6019 N N . ALA A 1 799 ? -19.440 7.429 9.950 1.00 77.75 799 ALA A N 1
ATOM 6020 C CA . ALA A 1 799 ? -19.373 7.505 11.400 1.00 77.75 799 ALA A CA 1
ATOM 6021 C C . ALA A 1 799 ? -20.753 7.177 12.007 1.00 77.75 799 ALA A C 1
ATOM 6023 O O . ALA A 1 799 ? -21.772 7.567 11.437 1.00 77.75 799 ALA A O 1
ATOM 6024 N N . PRO A 1 800 ? -20.813 6.545 13.195 1.00 79.88 800 PRO A N 1
ATOM 6025 C CA . PRO A 1 800 ? -22.068 6.289 13.916 1.00 79.88 800 PRO A CA 1
ATOM 6026 C C . PRO A 1 800 ? -22.663 7.556 14.567 1.00 79.88 800 PRO A C 1
ATOM 6028 O O . PRO A 1 800 ? -23.529 7.482 15.436 1.00 79.88 800 PRO A O 1
ATOM 6031 N N . TRP A 1 801 ? -22.150 8.724 14.192 1.00 88.25 801 TRP A N 1
ATOM 6032 C CA . TRP A 1 801 ? -22.552 10.043 14.646 1.00 88.25 801 TRP A CA 1
ATOM 6033 C C . TRP A 1 801 ? -22.334 11.039 13.509 1.00 88.25 801 TRP A C 1
ATOM 6035 O O . TRP A 1 801 ? -21.541 10.812 12.596 1.00 88.25 801 TRP A O 1
ATOM 6045 N N . GLN A 1 802 ? -23.028 12.164 13.580 1.00 89.62 802 GLN A N 1
ATOM 6046 C CA . GLN A 1 802 ? -22.968 13.241 12.602 1.00 89.62 802 GLN A CA 1
ATOM 6047 C C . GLN A 1 802 ? -22.689 14.576 13.289 1.00 89.62 802 GLN A C 1
ATOM 6049 O O . GLN A 1 802 ? -22.930 14.741 14.487 1.00 89.62 802 GLN A O 1
ATOM 6054 N N . ILE A 1 803 ? -22.167 15.532 12.523 1.00 90.81 803 ILE A N 1
ATOM 6055 C CA . ILE A 1 803 ? -21.908 16.889 13.004 1.00 90.81 803 ILE A CA 1
ATOM 6056 C C . ILE A 1 803 ? -23.098 17.758 12.624 1.00 90.81 803 ILE A C 1
ATOM 6058 O O . ILE A 1 803 ? -23.404 17.928 11.444 1.00 90.81 803 ILE A O 1
ATOM 6062 N N . ILE A 1 804 ? -23.755 18.326 13.627 1.00 94.31 804 ILE A N 1
ATOM 6063 C CA . ILE A 1 804 ? -24.800 19.324 13.430 1.00 94.31 804 ILE A CA 1
ATOM 6064 C C . ILE A 1 804 ? -24.168 20.704 13.552 1.00 94.31 804 ILE A C 1
ATOM 6066 O O . ILE A 1 804 ? -23.442 20.989 14.506 1.00 94.31 804 ILE A O 1
ATOM 6070 N N . HIS A 1 805 ? -24.451 21.554 12.570 1.00 93.19 805 HIS A N 1
ATOM 6071 C CA . HIS A 1 805 ? -24.047 22.953 12.565 1.00 93.19 805 HIS A CA 1
ATOM 6072 C C . HIS A 1 805 ? -25.169 23.811 13.149 1.00 93.19 805 HIS A C 1
ATOM 6074 O O . HIS A 1 805 ? -26.334 23.657 12.773 1.00 93.19 805 HIS A O 1
ATOM 6080 N N . GLY A 1 806 ? -24.808 24.706 14.063 1.00 90.69 806 GLY A N 1
ATOM 6081 C CA . GLY A 1 806 ? -25.712 25.705 14.617 1.00 90.69 806 GLY A CA 1
ATOM 6082 C C . GLY A 1 806 ? -26.094 26.747 13.567 1.00 90.69 806 GLY A C 1
ATOM 6083 O O . GLY A 1 806 ? -25.387 26.947 12.575 1.00 90.69 806 GLY A O 1
ATOM 6084 N N . HIS A 1 807 ? -27.218 27.425 13.779 1.00 88.44 807 HIS A N 1
ATOM 6085 C CA . HIS A 1 807 ? -27.619 28.541 12.925 1.00 88.44 807 HIS A CA 1
ATOM 6086 C C . HIS A 1 807 ? -26.601 29.692 12.967 1.00 88.44 807 HIS A C 1
ATOM 6088 O O . HIS A 1 807 ? -26.055 30.032 14.015 1.00 88.44 807 HIS A O 1
ATOM 6094 N N . GLU A 1 808 ? -26.372 30.327 11.816 1.00 82.69 808 GLU A N 1
ATOM 6095 C CA . GLU A 1 808 ? -25.478 31.481 11.711 1.00 82.69 808 GLU A CA 1
ATOM 6096 C C . GLU A 1 808 ? -25.965 32.623 12.622 1.00 82.69 808 GLU A C 1
ATOM 6098 O O . GLU A 1 808 ? -27.107 33.073 12.518 1.00 82.69 808 GLU A O 1
ATOM 6103 N N . GLY A 1 809 ? -25.101 33.072 13.538 1.00 76.25 809 GLY A N 1
ATOM 6104 C CA . GLY A 1 809 ? -25.418 34.124 14.509 1.00 76.25 809 GLY A CA 1
ATOM 6105 C C . GLY A 1 809 ? -26.272 33.683 15.706 1.00 76.25 809 GLY A C 1
ATOM 6106 O O . GLY A 1 809 ? -26.672 34.542 16.491 1.00 76.25 809 GLY A O 1
ATOM 6107 N N . ALA A 1 810 ? -26.563 32.387 15.864 1.00 82.00 810 ALA A N 1
ATOM 6108 C CA . ALA A 1 810 ? -27.172 31.871 17.088 1.00 82.00 810 ALA A CA 1
ATOM 6109 C C . ALA A 1 810 ? -26.183 31.900 18.267 1.00 82.00 810 ALA A C 1
ATOM 6111 O O . ALA A 1 810 ? -24.969 31.824 18.083 1.00 82.00 810 ALA A O 1
ATOM 6112 N N . LEU A 1 811 ? -26.729 32.008 19.483 1.00 85.56 811 LEU A N 1
ATOM 6113 C CA . LEU A 1 811 ? -25.974 31.853 20.730 1.00 85.56 811 LEU A CA 1
ATOM 6114 C C . LEU A 1 811 ? -25.470 30.409 20.875 1.00 85.56 811 LEU A C 1
ATOM 6116 O O . LEU A 1 811 ? -26.008 29.511 20.233 1.00 85.56 811 LEU A O 1
ATOM 6120 N N . GLY A 1 812 ? -24.479 30.184 21.740 1.00 89.06 812 GLY A N 1
ATOM 6121 C CA . GLY A 1 812 ? -24.040 28.843 22.126 1.00 89.06 812 GLY A CA 1
ATOM 6122 C C . GLY A 1 812 ? -23.092 28.160 21.136 1.00 89.06 812 GLY A C 1
ATOM 6123 O O . GLY A 1 812 ? -22.181 28.779 20.581 1.00 89.06 812 GLY A O 1
ATOM 6124 N N . LEU A 1 813 ? -23.261 26.849 20.955 1.00 92.25 813 LEU A N 1
ATOM 6125 C CA . LEU A 1 813 ? -22.381 26.013 20.138 1.00 92.25 813 LEU A CA 1
ATOM 6126 C C . LEU A 1 813 ? -22.604 26.229 18.639 1.00 92.25 813 LEU A C 1
ATOM 6128 O O . LEU A 1 813 ? -23.711 26.093 18.123 1.00 92.25 813 LEU A O 1
ATOM 6132 N N . SER A 1 814 ? -21.508 26.420 17.905 1.00 91.06 814 SER A N 1
ATOM 6133 C CA . SER A 1 814 ? -21.525 26.459 16.437 1.00 91.06 814 SER A CA 1
ATOM 6134 C C . SER A 1 814 ? -21.566 25.069 15.797 1.00 91.06 814 SER A C 1
ATOM 6136 O O . SER A 1 814 ? -22.057 24.918 14.677 1.00 91.06 814 SER A O 1
ATOM 6138 N N . ARG A 1 815 ? -21.041 24.045 16.481 1.00 92.88 815 ARG A N 1
ATOM 6139 C CA . ARG A 1 815 ? -20.972 22.653 16.013 1.00 92.88 815 ARG A CA 1
ATOM 6140 C C . ARG A 1 815 ? -21.111 21.694 17.188 1.00 92.88 815 ARG A C 1
ATOM 6142 O O . ARG A 1 815 ? -20.581 21.966 18.263 1.00 92.88 815 ARG A O 1
ATOM 6149 N N . ILE A 1 816 ? -21.769 20.560 16.970 1.00 95.12 816 ILE A N 1
ATOM 6150 C CA . ILE A 1 816 ? -21.866 19.475 17.954 1.00 95.12 816 ILE A CA 1
ATOM 6151 C C . ILE A 1 816 ? -21.894 18.118 17.250 1.00 95.12 816 ILE A C 1
ATOM 6153 O O . ILE A 1 816 ? -22.499 17.986 16.186 1.00 95.12 816 ILE A O 1
ATOM 6157 N N . ALA A 1 817 ? -21.248 17.108 17.831 1.00 95.00 817 ALA A N 1
ATOM 6158 C CA . ALA A 1 817 ? -21.344 15.729 17.362 1.00 95.00 817 ALA A CA 1
ATOM 6159 C C . ALA A 1 817 ? -22.459 14.983 18.113 1.00 95.00 817 ALA A C 1
ATOM 6161 O O . ALA A 1 817 ? -22.479 14.974 19.347 1.00 95.00 817 ALA A O 1
ATOM 6162 N N . ILE A 1 818 ? -23.370 14.350 17.371 1.00 95.56 818 ILE A N 1
ATOM 6163 C CA . ILE A 1 818 ? -24.572 13.673 17.884 1.00 95.56 818 ILE A CA 1
ATOM 6164 C C . ILE A 1 818 ? -24.776 12.323 17.182 1.00 95.56 818 ILE A C 1
ATOM 6166 O O . ILE A 1 818 ? -24.534 12.215 15.982 1.00 95.56 818 ILE A O 1
ATOM 6170 N N . ASP A 1 819 ? -25.207 11.292 17.911 1.00 94.12 819 ASP A N 1
ATOM 6171 C CA . ASP A 1 819 ? -25.565 9.996 17.321 1.00 94.12 819 ASP A CA 1
ATOM 6172 C C . ASP A 1 819 ? -27.006 9.993 16.786 1.00 94.12 819 ASP A C 1
ATOM 6174 O O . ASP A 1 819 ? -27.849 10.814 17.165 1.00 94.12 819 ASP A O 1
ATOM 6178 N N . ASP A 1 820 ? -27.307 9.036 15.910 1.00 90.88 820 ASP A N 1
ATOM 6179 C CA . ASP A 1 820 ? -28.622 8.950 15.267 1.00 90.88 820 ASP A CA 1
ATOM 6180 C C . ASP A 1 820 ? -29.751 8.701 16.275 1.00 90.88 820 ASP A C 1
ATOM 6182 O O . ASP A 1 820 ? -30.864 9.199 16.100 1.00 90.88 820 ASP A O 1
ATOM 6186 N N . THR A 1 821 ? -29.468 7.984 17.368 1.00 91.50 821 THR A N 1
ATOM 6187 C CA . THR A 1 821 ? -30.450 7.721 18.429 1.00 91.50 821 THR A CA 1
ATOM 6188 C C . THR A 1 821 ? -30.836 9.004 19.158 1.00 91.50 821 THR A C 1
ATOM 6190 O O . THR A 1 821 ? -32.027 9.273 19.332 1.00 91.50 821 THR A O 1
ATOM 6193 N N . THR A 1 822 ? -29.858 9.817 19.575 1.00 92.94 822 THR A N 1
ATOM 6194 C CA . THR A 1 822 ? -30.135 11.095 20.248 1.00 92.94 822 THR A CA 1
ATOM 6195 C C . THR A 1 822 ? -30.844 12.051 19.299 1.00 92.94 822 THR A C 1
ATOM 6197 O O . THR A 1 822 ? -31.836 12.670 19.691 1.00 92.94 822 THR A O 1
ATOM 6200 N N . LEU A 1 823 ? -30.404 12.132 18.038 1.00 93.81 823 LEU A N 1
ATOM 6201 C CA . LEU A 1 823 ? -31.051 12.983 17.041 1.00 93.81 823 LEU A CA 1
ATOM 6202 C C . LEU A 1 823 ? -32.502 12.558 16.777 1.00 93.81 823 LEU A C 1
ATOM 6204 O O . LEU A 1 823 ? -33.374 13.418 16.674 1.00 93.81 823 LEU A O 1
ATOM 6208 N N . ALA A 1 824 ? -32.788 11.256 16.718 1.00 91.69 824 ALA A N 1
ATOM 6209 C CA . ALA A 1 824 ? -34.146 10.745 16.539 1.00 91.69 824 ALA A CA 1
ATOM 6210 C C . ALA A 1 824 ? -35.054 11.025 17.749 1.00 91.69 824 ALA A C 1
ATOM 6212 O O . ALA A 1 824 ? -36.237 11.308 17.563 1.00 91.69 824 ALA A O 1
ATOM 6213 N N . LYS A 1 825 ? -34.519 10.958 18.977 1.00 91.06 825 LYS A N 1
ATOM 6214 C CA . LYS A 1 825 ? -35.279 11.217 20.213 1.00 91.06 825 LYS A CA 1
ATOM 6215 C C . LYS A 1 825 ? -35.570 12.705 20.446 1.00 91.06 825 LYS A C 1
ATOM 6217 O O . LYS A 1 825 ? -36.654 13.026 20.927 1.00 91.06 825 LYS A O 1
ATOM 6222 N N . LEU A 1 826 ? -34.628 13.597 20.130 1.00 92.38 826 LEU A N 1
ATOM 6223 C CA . LEU A 1 826 ? -34.793 15.049 20.301 1.00 92.38 826 LEU A CA 1
ATOM 6224 C C . LEU A 1 826 ? -35.479 15.708 19.096 1.00 92.38 826 LEU A C 1
ATOM 6226 O O . LEU A 1 826 ? -36.313 16.594 19.250 1.00 92.38 826 LEU A O 1
ATOM 6230 N N . GLY A 1 827 ? -35.140 15.270 17.886 1.00 93.50 827 GLY A N 1
ATOM 6231 C CA . GLY A 1 827 ? -35.501 15.951 16.648 1.00 93.50 827 GLY A CA 1
ATOM 6232 C C . GLY A 1 827 ? -34.604 17.166 16.348 1.00 93.50 827 GLY A C 1
ATOM 6233 O O . GLY A 1 827 ? -33.996 17.750 17.245 1.00 93.50 827 GLY A O 1
ATOM 6234 N N . PRO A 1 828 ? -34.508 17.581 15.072 1.00 92.44 828 PRO A N 1
ATOM 6235 C CA . PRO A 1 828 ? -33.543 18.591 14.632 1.00 92.44 828 PRO A CA 1
ATOM 6236 C C . PRO A 1 828 ? -33.788 19.989 15.221 1.00 92.44 828 PRO A C 1
ATOM 6238 O O . PRO A 1 828 ? -32.829 20.689 15.531 1.00 92.44 828 PRO A O 1
ATOM 6241 N N . GLU A 1 829 ? -35.048 20.399 15.400 1.00 92.00 829 GLU A N 1
ATOM 6242 C CA . GLU A 1 829 ? -35.387 21.710 15.981 1.00 92.00 829 GLU A CA 1
ATOM 6243 C C . GLU A 1 829 ? -34.971 21.804 17.453 1.00 92.00 829 GLU A C 1
ATOM 6245 O O . GLU A 1 829 ? -34.405 22.808 17.883 1.00 92.00 829 GLU A O 1
ATOM 6250 N N . GLU A 1 830 ? -35.200 20.735 18.217 1.00 93.62 830 GLU A N 1
ATOM 6251 C CA . GLU A 1 830 ? -34.843 20.681 19.633 1.00 93.62 830 GLU A CA 1
ATOM 6252 C C . GLU A 1 830 ? -33.322 20.636 19.822 1.00 93.62 830 GLU A C 1
ATOM 6254 O O . GLU A 1 830 ? -32.797 21.251 20.746 1.00 93.62 830 GLU A O 1
ATOM 6259 N N . VAL A 1 831 ? -32.592 19.976 18.912 1.00 94.88 831 VAL A N 1
ATOM 6260 C CA . VAL A 1 831 ? -31.121 19.995 18.900 1.00 94.88 831 VAL A CA 1
ATOM 6261 C C . VAL A 1 831 ? -30.586 21.405 18.647 1.00 94.88 831 VAL A C 1
ATOM 6263 O O . VAL A 1 831 ? -29.672 21.823 19.349 1.00 94.88 831 VAL A O 1
ATOM 6266 N N . GLN A 1 832 ? -31.158 22.168 17.711 1.00 94.12 832 GLN A N 1
ATOM 6267 C CA . GLN A 1 832 ? -30.755 23.567 17.488 1.00 94.12 832 GLN A CA 1
ATOM 6268 C C . GLN A 1 832 ? -31.016 24.434 18.725 1.00 94.12 832 GLN A C 1
ATOM 6270 O O . GLN A 1 832 ? -30.171 25.242 19.113 1.00 94.12 832 GLN A O 1
ATOM 6275 N N . LEU A 1 833 ? -32.160 24.231 19.384 1.00 91.50 833 LEU A N 1
ATOM 6276 C CA . LEU A 1 833 ? -32.483 24.927 20.624 1.00 91.50 833 LEU A CA 1
ATOM 6277 C C . LEU A 1 833 ? -31.496 24.565 21.745 1.00 91.50 833 LEU A C 1
ATOM 6279 O O . LEU A 1 833 ? -30.996 25.452 22.430 1.00 91.50 833 LEU A O 1
ATOM 6283 N N . LEU A 1 834 ? -31.158 23.284 21.884 1.00 93.38 834 LEU A N 1
ATOM 6284 C CA . LEU A 1 834 ? -30.164 22.791 22.836 1.00 93.38 834 LEU A CA 1
ATOM 6285 C C . LEU A 1 834 ? -28.761 23.354 22.561 1.00 93.38 834 LEU A C 1
ATOM 6287 O O . LEU A 1 834 ? -28.065 23.762 23.487 1.00 93.38 834 LEU A O 1
ATOM 6291 N N . MET A 1 835 ? -28.341 23.419 21.296 1.00 94.50 835 MET A N 1
ATOM 6292 C CA . MET A 1 835 ? -27.066 24.037 20.917 1.00 94.50 835 MET A CA 1
ATOM 6293 C C . MET A 1 835 ? -27.013 25.512 21.321 1.00 94.50 835 MET A C 1
ATOM 6295 O O . MET A 1 835 ? -25.945 25.982 21.703 1.00 94.50 835 MET A O 1
ATOM 6299 N N . SER A 1 836 ? -28.155 26.211 21.320 1.00 91.12 836 SER A N 1
ATOM 6300 C CA . SER A 1 836 ? -28.225 27.622 21.716 1.00 91.12 836 SER A CA 1
ATOM 6301 C C . SER A 1 836 ? -28.062 27.893 23.214 1.00 91.12 836 SER A C 1
ATOM 6303 O O . SER A 1 836 ? -27.842 29.038 23.614 1.00 91.12 836 SER A O 1
ATOM 6305 N N . THR A 1 837 ? -28.142 26.849 24.046 1.00 90.19 837 THR A N 1
ATOM 6306 C CA . THR A 1 837 ? -27.982 26.947 25.504 1.00 90.19 837 THR A CA 1
ATOM 6307 C C . THR A 1 837 ? -26.671 26.358 26.016 1.00 90.19 837 THR A C 1
ATOM 6309 O O . THR A 1 837 ? -26.335 26.543 27.184 1.00 90.19 837 THR A O 1
ATOM 6312 N N . LEU A 1 838 ? -25.923 25.664 25.158 1.00 92.19 838 LEU A N 1
ATOM 6313 C CA . LEU A 1 838 ? -24.652 25.027 25.484 1.00 92.19 838 LEU A CA 1
ATOM 6314 C C . LEU A 1 838 ? -23.475 25.862 24.970 1.00 92.19 838 LEU A C 1
ATOM 6316 O O . LEU A 1 838 ? -23.530 26.431 23.885 1.00 92.19 838 LEU A O 1
ATOM 6320 N N . TRP A 1 839 ? -22.380 25.875 25.722 1.00 92.00 839 TRP A N 1
ATOM 6321 C CA . TRP A 1 839 ? -21.117 26.525 25.382 1.00 92.00 839 TRP A CA 1
ATOM 6322 C C . TRP A 1 839 ? -19.943 25.575 25.627 1.00 92.00 839 TRP A C 1
ATOM 6324 O O . TRP A 1 839 ? -19.948 24.787 26.572 1.00 92.00 839 TRP A O 1
ATOM 6334 N N . ALA A 1 840 ? -18.907 25.670 24.792 1.00 89.94 840 ALA A N 1
ATOM 6335 C CA . ALA A 1 840 ? -17.694 24.863 24.907 1.00 89.94 840 ALA A CA 1
ATOM 6336 C C . ALA A 1 840 ? -16.765 25.390 26.020 1.00 89.94 840 ALA A C 1
ATOM 6338 O O . ALA A 1 840 ? -15.769 26.054 25.745 1.00 89.94 840 ALA A O 1
ATOM 6339 N N . GLY A 1 841 ? -17.107 25.123 27.282 1.00 88.88 841 GLY A N 1
ATOM 6340 C CA . GLY A 1 841 ? -16.210 25.345 28.419 1.00 88.88 841 GLY A CA 1
ATOM 6341 C C . GLY A 1 841 ? -15.254 24.163 28.620 1.00 88.88 841 GLY A C 1
ATOM 6342 O O . GLY A 1 841 ? -14.433 23.891 27.748 1.00 88.88 841 GLY A O 1
ATOM 6343 N N . ASP A 1 842 ? -15.367 23.431 29.725 1.00 90.19 842 ASP A N 1
ATOM 6344 C CA . ASP A 1 842 ? -14.556 22.255 30.048 1.00 90.19 842 ASP A CA 1
ATOM 6345 C C . ASP A 1 842 ? -15.311 20.942 29.819 1.00 90.19 842 ASP A C 1
ATOM 6347 O O . ASP A 1 842 ? -16.517 20.813 30.026 1.00 90.19 842 ASP A O 1
ATOM 6351 N N . CYS A 1 843 ? -14.574 19.913 29.413 1.00 90.38 843 CYS A N 1
ATOM 6352 C CA . CYS A 1 843 ? -15.108 18.569 29.262 1.00 90.38 843 CYS A CA 1
ATOM 6353 C C . CYS A 1 843 ? -15.612 18.037 30.607 1.00 90.38 843 CYS A C 1
ATOM 6355 O O . CYS A 1 843 ? -14.858 17.976 31.582 1.00 90.38 843 CYS A O 1
ATOM 6357 N N . PHE A 1 844 ? -16.858 17.559 30.632 1.00 87.31 844 PHE A N 1
ATOM 6358 C CA . PHE A 1 844 ? -17.525 17.114 31.858 1.00 87.31 844 PHE A CA 1
ATOM 6359 C C . PHE A 1 844 ? -16.873 15.880 32.521 1.00 87.31 844 PHE A C 1
ATOM 6361 O O . PHE A 1 844 ? -17.155 15.584 33.680 1.00 87.31 844 PHE A O 1
ATOM 6368 N N . ASP A 1 845 ? -16.007 15.149 31.807 1.00 84.88 845 ASP A N 1
ATOM 6369 C CA . ASP A 1 845 ? -15.316 13.956 32.330 1.00 84.88 845 ASP A CA 1
ATOM 6370 C C . ASP A 1 845 ? -13.915 14.275 32.879 1.00 84.88 845 ASP A C 1
ATOM 6372 O O . ASP A 1 845 ? -13.583 13.936 34.015 1.00 84.88 845 ASP A O 1
ATOM 6376 N N . CYS A 1 846 ? -13.071 14.945 32.085 1.00 86.81 846 CYS A N 1
ATOM 6377 C CA . CYS A 1 846 ? -11.670 15.185 32.449 1.00 86.81 846 CYS A CA 1
ATOM 6378 C C . CYS A 1 846 ? -11.402 16.568 33.066 1.00 86.81 846 CYS A C 1
ATOM 6380 O O . CYS A 1 846 ? -10.362 16.739 33.705 1.00 86.81 846 CYS A O 1
ATOM 6382 N N . GLY A 1 847 ? -12.312 17.534 32.901 1.00 88.00 847 GLY A N 1
ATOM 6383 C CA . GLY A 1 847 ? -12.163 18.907 33.396 1.00 88.00 847 GLY A CA 1
ATOM 6384 C C . GLY A 1 847 ? -11.176 19.777 32.614 1.00 88.00 847 GLY A C 1
ATOM 6385 O O . GLY A 1 847 ? -10.796 20.833 33.103 1.00 88.00 847 GLY A O 1
ATOM 6386 N N . PHE A 1 848 ? -10.718 19.338 31.436 1.00 89.38 848 PHE A N 1
ATOM 6387 C CA . PHE A 1 848 ? -9.894 20.163 30.548 1.00 89.38 848 PHE A CA 1
ATOM 6388 C C . PHE A 1 848 ? -10.760 20.915 29.523 1.00 89.38 848 PHE A C 1
ATOM 6390 O O . PHE A 1 848 ? -11.784 20.366 29.102 1.00 89.38 848 PHE A O 1
ATOM 6397 N N . PRO A 1 849 ? -10.326 22.100 29.050 1.00 89.94 849 PRO A N 1
ATOM 6398 C CA . PRO A 1 849 ? -11.073 22.895 28.080 1.00 89.94 849 PRO A CA 1
ATOM 6399 C C . PRO A 1 849 ? -11.413 22.136 26.795 1.00 89.94 849 PRO A C 1
ATOM 6401 O O . PRO A 1 849 ? -10.570 21.442 26.218 1.00 89.94 849 PRO A O 1
ATOM 6404 N N . LEU A 1 850 ? -12.645 22.304 26.322 1.00 89.69 850 LEU A N 1
ATOM 6405 C CA . LEU A 1 850 ? -13.103 21.866 25.002 1.00 89.69 850 LEU A CA 1
ATOM 6406 C C . LEU A 1 850 ? -12.527 22.774 23.903 1.00 89.69 850 LEU A C 1
ATOM 6408 O O . LEU A 1 850 ? -12.157 22.287 22.835 1.00 89.69 850 LEU A O 1
ATOM 6412 N N . GLY A 1 851 ? -12.381 24.074 24.179 1.00 86.94 851 GLY A N 1
ATOM 6413 C CA . GLY A 1 851 ? -11.826 25.048 23.235 1.00 86.94 851 GLY A CA 1
ATOM 6414 C C . GLY A 1 851 ? -12.626 25.114 21.930 1.00 86.94 851 GLY A C 1
ATOM 6415 O O . GLY A 1 851 ? -13.851 25.052 21.944 1.00 86.94 851 GLY A O 1
ATOM 6416 N N . GLU A 1 852 ? -11.931 25.205 20.793 1.00 86.69 852 GLU A N 1
ATOM 6417 C CA . GLU A 1 852 ? -12.558 25.246 19.459 1.00 86.69 852 GLU A CA 1
ATOM 6418 C C . GLU A 1 852 ? -12.918 23.859 18.891 1.00 86.69 852 GLU A C 1
ATOM 6420 O O . GLU A 1 852 ? -13.454 23.755 17.779 1.00 86.69 852 GLU A O 1
ATOM 6425 N N . SER A 1 853 ? -12.615 22.785 19.632 1.00 89.62 853 SER A N 1
ATOM 6426 C CA . SER A 1 853 ? -12.936 21.424 19.203 1.00 89.62 853 SER A CA 1
ATOM 6427 C C . SER A 1 853 ? -14.447 21.207 19.145 1.00 89.62 853 SER A C 1
ATOM 6429 O O . SER A 1 853 ? -15.222 21.819 19.878 1.00 89.62 853 SER A O 1
ATOM 6431 N N . ILE A 1 854 ? -14.879 20.308 18.267 1.00 93.25 854 ILE A N 1
ATOM 6432 C CA . ILE A 1 854 ? -16.271 19.879 18.183 1.00 93.25 854 ILE A CA 1
ATOM 6433 C C . ILE A 1 854 ? -16.543 18.927 19.358 1.00 93.25 854 ILE A C 1
ATOM 6435 O O . ILE A 1 854 ? -15.920 17.858 19.415 1.00 93.25 854 ILE A O 1
ATOM 6439 N N . PRO A 1 855 ? -17.452 19.275 20.288 1.00 94.94 855 PRO A N 1
ATOM 6440 C CA . PRO A 1 855 ? -17.751 18.439 21.440 1.00 94.94 855 PRO A CA 1
ATOM 6441 C C . PRO A 1 855 ? -18.720 17.305 21.082 1.00 94.94 855 PRO A C 1
ATOM 6443 O O . PRO A 1 855 ? -19.589 17.447 20.217 1.00 94.94 855 PRO A O 1
ATOM 6446 N N . ALA A 1 856 ? -18.601 16.183 21.792 1.00 94.75 856 ALA A N 1
ATOM 6447 C CA . ALA A 1 856 ? -19.585 15.105 21.771 1.00 94.75 856 ALA A CA 1
ATOM 6448 C C . ALA A 1 856 ? -20.745 15.404 22.725 1.00 94.75 856 ALA A C 1
ATOM 6450 O O . ALA A 1 856 ? -20.513 15.722 23.895 1.00 94.75 856 ALA A O 1
ATOM 6451 N N . LEU A 1 857 ? -21.977 15.236 22.238 1.00 95.88 857 LEU A N 1
ATOM 6452 C CA . LEU A 1 857 ? -23.188 15.301 23.050 1.00 95.88 857 LEU A CA 1
ATOM 6453 C C . LEU A 1 857 ? -23.515 13.937 23.649 1.00 95.88 857 LEU A C 1
ATOM 6455 O O . LEU A 1 857 ? -23.779 12.980 22.921 1.00 95.88 857 LEU A O 1
ATOM 6459 N N . GLN A 1 858 ? -23.606 13.870 24.972 1.00 92.06 858 GLN A N 1
ATOM 6460 C CA . GLN A 1 858 ? -24.195 12.717 25.642 1.00 92.06 858 GLN A CA 1
ATOM 6461 C C . GLN A 1 858 ? -25.410 13.142 26.455 1.00 92.06 858 GLN A C 1
ATOM 6463 O O . GLN A 1 858 ? -25.341 14.085 27.246 1.00 92.06 858 GLN A O 1
ATOM 6468 N N . VAL A 1 859 ? -26.511 12.411 26.282 1.00 90.69 859 VAL A N 1
ATOM 6469 C CA . VAL A 1 859 ? -27.737 12.602 27.059 1.00 90.69 859 VAL A CA 1
ATOM 6470 C C . VAL A 1 859 ? -27.898 11.449 28.037 1.00 90.69 859 VAL A C 1
ATOM 6472 O O . VAL A 1 859 ? -27.881 10.288 27.638 1.00 90.69 859 VAL A O 1
ATOM 6475 N N . THR A 1 860 ? -28.040 11.759 29.323 1.00 86.12 860 THR A N 1
ATOM 6476 C CA . THR A 1 860 ? -28.374 10.770 30.357 1.00 86.12 860 THR A CA 1
ATOM 6477 C C . THR A 1 860 ? -29.829 10.915 30.759 1.00 86.12 860 THR A C 1
ATOM 6479 O O . THR A 1 860 ? -30.209 11.983 31.235 1.00 86.12 860 THR A O 1
ATOM 6482 N N . ASP A 1 861 ? -30.603 9.847 30.585 1.00 85.00 861 ASP A N 1
ATOM 6483 C CA . ASP A 1 861 ? -32.011 9.740 30.967 1.00 85.00 861 ASP A CA 1
ATOM 6484 C C . ASP A 1 861 ? -32.129 9.127 32.374 1.00 85.00 861 ASP A C 1
ATOM 6486 O O . ASP A 1 861 ? -31.616 8.036 32.632 1.00 85.00 861 ASP A O 1
ATOM 6490 N N . ASP A 1 862 ? -32.773 9.838 33.302 1.00 75.12 862 ASP A N 1
ATOM 6491 C CA . ASP A 1 862 ? -33.061 9.349 34.657 1.00 75.12 862 ASP A CA 1
ATOM 6492 C C . ASP A 1 862 ? -34.548 9.022 34.893 1.00 75.12 862 ASP A C 1
ATOM 6494 O O . ASP A 1 862 ? -34.989 8.909 36.040 1.00 75.12 862 ASP A O 1
ATOM 6498 N N . TYR A 1 863 ? -35.318 8.827 33.817 1.00 66.75 863 TYR A N 1
ATOM 6499 C CA . TYR A 1 863 ? -36.769 8.584 33.761 1.00 66.75 863 TYR A CA 1
ATOM 6500 C C . TYR A 1 863 ? -37.642 9.752 34.240 1.00 66.75 863 TYR A C 1
ATOM 6502 O O . TYR A 1 863 ? -38.855 9.739 34.022 1.00 66.75 863 TYR A O 1
ATOM 6510 N N . THR A 1 864 ? -37.060 10.756 34.899 1.00 67.25 864 THR A N 1
ATOM 6511 C CA . THR A 1 864 ? -37.756 11.951 35.404 1.00 67.25 864 THR A CA 1
ATOM 6512 C C . THR A 1 864 ? -37.317 13.238 34.709 1.00 67.25 864 THR A C 1
ATOM 6514 O O . THR A 1 864 ? -38.030 14.239 34.752 1.00 67.25 864 THR A O 1
ATOM 6517 N N . GLY A 1 865 ? -36.177 13.192 34.030 1.00 78.62 865 GLY A N 1
ATOM 6518 C CA . GLY A 1 865 ? -35.595 14.230 33.203 1.00 78.62 865 GLY A CA 1
ATOM 6519 C C . GLY A 1 865 ? -34.345 13.701 32.500 1.00 78.62 865 GLY A C 1
ATOM 6520 O O . GLY A 1 865 ? -33.934 12.553 32.671 1.00 78.62 865 GLY A O 1
ATOM 6521 N N . GLY A 1 866 ? -33.749 14.546 31.670 1.00 84.75 866 GLY A N 1
ATOM 6522 C CA . GLY A 1 866 ? -32.550 14.227 30.911 1.00 84.75 866 GLY A CA 1
ATOM 6523 C C . GLY A 1 866 ? -31.479 15.282 31.141 1.00 84.75 866 GLY A C 1
ATOM 6524 O O . GLY A 1 866 ? -31.787 16.455 31.344 1.00 84.75 866 GLY A O 1
ATOM 6525 N N . ARG A 1 867 ? -30.209 14.884 31.102 1.00 86.50 867 ARG A N 1
ATOM 6526 C CA . ARG A 1 867 ? -29.071 15.815 31.152 1.00 86.50 867 ARG A CA 1
ATOM 6527 C C . ARG A 1 867 ? -28.212 15.664 29.914 1.00 86.50 867 ARG A C 1
ATOM 6529 O O . ARG A 1 867 ? -27.660 14.590 29.690 1.00 86.50 867 ARG A O 1
ATOM 6536 N N . ALA A 1 868 ? -28.109 16.744 29.152 1.00 91.44 868 ALA A N 1
ATOM 6537 C CA . ALA A 1 868 ? -27.225 16.894 28.009 1.00 91.44 868 ALA A CA 1
ATOM 6538 C C . ALA A 1 868 ? -25.894 17.487 28.480 1.00 91.44 868 ALA A C 1
ATOM 6540 O O . ALA A 1 868 ? -25.890 18.587 29.027 1.00 91.44 868 ALA A O 1
ATOM 6541 N N . ASN A 1 869 ? -24.791 16.769 28.272 1.00 91.00 869 ASN A N 1
ATOM 6542 C CA . ASN A 1 869 ? -23.442 17.162 28.690 1.00 91.00 869 ASN A CA 1
ATOM 6543 C C . ASN A 1 869 ? -22.467 17.128 27.507 1.00 91.00 869 ASN A C 1
ATOM 6545 O O . ASN A 1 869 ? -22.619 16.296 26.604 1.00 91.00 869 ASN A O 1
ATOM 6549 N N . LEU A 1 870 ? -21.443 17.985 27.555 1.00 93.62 870 LEU A N 1
ATOM 6550 C CA . LEU A 1 870 ? -20.381 18.051 26.549 1.00 93.62 870 LEU A CA 1
ATOM 6551 C C . LEU A 1 870 ? -19.092 17.339 26.981 1.00 93.62 870 LEU A C 1
ATOM 6553 O O . LEU A 1 870 ? -18.638 17.449 28.124 1.00 93.62 870 LEU A O 1
ATOM 6557 N N . TYR A 1 871 ? -18.465 16.661 26.020 1.00 92.25 871 TYR A N 1
ATOM 6558 C CA . TYR A 1 871 ? -17.221 15.910 26.203 1.00 92.25 871 TYR A CA 1
ATOM 6559 C C . TYR A 1 871 ? -16.261 16.114 25.028 1.00 92.25 871 TYR A C 1
ATOM 6561 O O . TYR A 1 871 ? -16.698 16.419 23.916 1.00 92.25 871 TYR A O 1
ATOM 6569 N N . HIS A 1 872 ? -14.960 15.868 25.231 1.00 91.81 872 HIS A N 1
ATOM 6570 C CA . HIS A 1 872 ? -14.025 15.724 24.108 1.00 91.81 872 HIS A CA 1
ATOM 6571 C C . HIS A 1 872 ? -14.449 14.537 23.239 1.00 91.81 872 HIS A C 1
ATOM 6573 O O . HIS A 1 872 ? -14.449 13.391 23.708 1.00 91.81 872 HIS A O 1
ATOM 6579 N N . LEU A 1 873 ? -14.797 14.822 21.983 1.00 92.00 873 LEU A N 1
ATOM 6580 C CA . LEU A 1 873 ? -15.283 13.840 21.018 1.00 92.00 873 LEU A CA 1
ATOM 6581 C C . LEU A 1 873 ? -14.261 12.721 20.800 1.00 92.00 873 LEU A C 1
ATOM 6583 O O . LEU A 1 873 ? -13.128 12.983 20.405 1.00 92.00 873 LEU A O 1
ATOM 6587 N N . ALA A 1 874 ? -14.679 11.479 21.060 1.00 86.38 874 ALA A N 1
ATOM 6588 C CA . ALA A 1 874 ? -13.912 10.235 20.906 1.00 86.38 874 ALA A CA 1
ATOM 6589 C C . ALA A 1 874 ? -12.646 10.095 21.780 1.00 86.38 874 ALA A C 1
ATOM 6591 O O . ALA A 1 874 ? -12.151 8.982 21.944 1.00 86.38 874 ALA A O 1
ATOM 6592 N N . VAL A 1 875 ? -12.154 11.180 22.384 1.00 88.81 875 VAL A N 1
ATOM 6593 C CA . VAL A 1 875 ? -11.083 11.157 23.390 1.00 88.81 875 VAL A CA 1
ATOM 6594 C C . VAL A 1 875 ? -11.657 10.710 24.732 1.00 88.81 875 VAL A C 1
ATOM 6596 O O . VAL A 1 875 ? -11.254 9.687 25.276 1.00 88.81 875 VAL A O 1
ATOM 6599 N N . CYS A 1 876 ? -12.621 11.467 25.265 1.00 86.00 876 CYS A N 1
ATOM 6600 C CA . CYS A 1 876 ? -13.227 11.180 26.563 1.00 86.00 876 CYS A CA 1
ATOM 6601 C C . CYS A 1 876 ? -14.491 10.340 26.402 1.00 86.00 876 CYS A C 1
ATOM 6603 O O . CYS A 1 876 ? -14.617 9.298 27.046 1.00 86.00 876 CYS A O 1
ATOM 6605 N N . ARG A 1 877 ? -15.420 10.763 25.532 1.00 85.50 877 ARG A N 1
ATOM 6606 C CA . ARG A 1 877 ? -16.686 10.057 25.284 1.00 85.50 877 ARG A CA 1
ATOM 6607 C C . ARG A 1 877 ? -17.117 10.163 23.821 1.00 85.50 877 ARG A C 1
ATOM 6609 O O . ARG A 1 877 ? -16.779 11.115 23.117 1.00 85.50 877 ARG A O 1
ATOM 6616 N N . TYR A 1 878 ? -17.883 9.169 23.380 1.00 87.12 878 TYR A N 1
ATOM 6617 C CA . TYR A 1 878 ? -18.617 9.214 22.116 1.00 87.12 878 TYR A CA 1
ATOM 6618 C C . TYR A 1 878 ? -20.009 9.815 22.332 1.00 87.12 878 TYR A C 1
ATOM 6620 O O . TYR A 1 878 ? -20.557 9.662 23.430 1.00 87.12 878 TYR A O 1
ATOM 6628 N N . PRO A 1 879 ? -20.601 10.452 21.304 1.00 92.12 879 PRO A N 1
ATOM 6629 C CA . PRO A 1 879 ? -21.987 10.880 21.373 1.00 92.12 879 PRO A CA 1
ATOM 6630 C C . PRO A 1 879 ? -22.900 9.677 21.610 1.00 92.12 879 PRO A C 1
ATOM 6632 O O . PRO A 1 879 ? -22.725 8.646 20.960 1.00 92.12 879 PRO A O 1
ATOM 6635 N N . ARG A 1 880 ? -23.834 9.783 22.559 1.00 90.62 880 ARG A N 1
ATOM 6636 C CA . ARG A 1 880 ? -24.796 8.707 22.845 1.00 90.62 880 ARG A CA 1
ATOM 6637 C C . ARG A 1 880 ? -26.001 9.186 23.643 1.00 90.62 880 ARG A C 1
ATOM 6639 O O . ARG A 1 880 ? -25.881 10.056 24.510 1.00 90.62 880 ARG A O 1
ATOM 6646 N N . TRP A 1 881 ? -27.115 8.484 23.468 1.00 90.38 881 TRP A N 1
ATOM 6647 C CA . TRP A 1 881 ? -28.212 8.480 24.431 1.00 90.38 881 TRP A CA 1
ATOM 6648 C C . TRP A 1 881 ? -28.027 7.348 25.450 1.00 90.38 881 TRP A C 1
ATOM 6650 O O . TRP A 1 881 ? -27.874 6.186 25.079 1.00 90.38 881 TRP A O 1
ATOM 6660 N N . ASN A 1 882 ? -28.050 7.661 26.744 1.00 83.06 882 ASN A N 1
ATOM 6661 C CA . ASN A 1 882 ? -27.903 6.687 27.820 1.00 83.06 882 ASN A CA 1
ATOM 6662 C C . ASN A 1 882 ? -29.237 6.431 28.541 1.00 83.06 882 ASN A C 1
ATOM 6664 O O . ASN A 1 882 ? -29.644 7.243 29.367 1.00 83.06 882 ASN A O 1
ATOM 6668 N N . ASP A 1 883 ? -29.869 5.286 28.252 1.00 73.62 883 ASP A N 1
ATOM 6669 C CA . ASP A 1 883 ? -31.164 4.851 28.819 1.00 73.62 883 ASP A CA 1
ATOM 6670 C C . ASP A 1 883 ? -31.043 4.100 30.166 1.00 73.62 883 ASP A C 1
ATOM 6672 O O . ASP A 1 883 ? -32.048 3.703 30.766 1.00 73.62 883 ASP A O 1
ATOM 6676 N N . SER A 1 884 ? -29.821 3.831 30.645 1.00 57.22 884 SER A N 1
ATOM 6677 C CA . SER A 1 884 ? -29.610 3.059 31.871 1.00 57.22 884 SER A CA 1
ATOM 6678 C C . SER A 1 884 ? -29.651 3.949 33.117 1.00 57.22 884 SER A C 1
ATOM 6680 O O . SER A 1 884 ? -28.792 4.813 33.280 1.00 57.22 884 SER A O 1
ATOM 6682 N N . ALA A 1 885 ? -30.548 3.640 34.063 1.00 47.78 885 ALA A N 1
ATOM 6683 C CA . ALA A 1 885 ? -30.626 4.249 35.406 1.00 47.78 885 ALA A CA 1
ATOM 6684 C C . ALA A 1 885 ? -29.300 4.242 36.201 1.00 47.78 885 ALA A C 1
ATOM 6686 O O . ALA A 1 885 ? -29.172 4.907 37.231 1.00 47.78 885 ALA A O 1
ATOM 6687 N N . LEU A 1 886 ? -28.338 3.417 35.777 1.00 47.34 886 LEU A N 1
ATOM 6688 C CA . LEU A 1 886 ? -26.999 3.336 36.339 1.00 47.34 886 LEU A CA 1
ATOM 6689 C C . LEU A 1 886 ? -26.181 4.523 35.820 1.00 47.34 886 LEU A C 1
ATOM 6691 O O . LEU A 1 886 ? -25.662 4.503 34.706 1.00 47.34 886 LEU A O 1
ATOM 6695 N N . GLN A 1 887 ? -26.077 5.567 36.642 1.00 50.50 887 GLN A N 1
ATOM 6696 C CA . GLN A 1 887 ? -25.067 6.602 36.446 1.00 50.50 887 GLN A CA 1
ATOM 6697 C C . GLN A 1 887 ? -23.683 5.941 36.516 1.00 50.50 887 GLN A C 1
ATOM 6699 O O . GLN A 1 887 ? -23.276 5.470 37.579 1.00 50.50 887 GLN A O 1
ATOM 6704 N N . GLU A 1 888 ? -22.942 5.923 35.405 1.00 49.38 888 GLU A N 1
ATOM 6705 C CA . GLU A 1 888 ? -21.482 5.911 35.496 1.00 49.38 888 GLU A CA 1
ATOM 6706 C C . GLU A 1 888 ? -21.117 7.186 36.264 1.00 49.38 888 GLU A C 1
ATOM 6708 O O . GLU A 1 888 ? -21.341 8.297 35.781 1.00 49.38 888 GLU A O 1
ATOM 6713 N N . PHE A 1 889 ? -20.671 7.040 37.514 1.00 43.66 889 PHE A N 1
ATOM 6714 C CA . PHE A 1 889 ? -20.215 8.169 38.314 1.00 43.66 889 PHE A CA 1
ATOM 6715 C C . PHE A 1 889 ? -18.954 8.732 37.657 1.00 43.66 889 PHE A C 1
ATOM 6717 O O . PHE A 1 889 ? -17.847 8.276 37.937 1.00 43.66 889 PHE A O 1
ATOM 6724 N N . THR A 1 890 ? -19.112 9.724 36.782 1.00 52.00 890 THR A N 1
ATOM 6725 C CA . THR A 1 890 ? -17.990 10.539 36.325 1.00 52.00 890 THR A CA 1
ATOM 6726 C C . THR A 1 890 ? -17.380 11.254 37.527 1.00 52.00 890 THR A C 1
ATOM 6728 O O . THR A 1 890 ? -18.060 11.571 38.515 1.00 52.00 890 THR A O 1
ATOM 6731 N N . ARG A 1 891 ? -16.077 11.547 37.462 1.00 53.16 891 ARG A N 1
ATOM 6732 C CA . ARG A 1 891 ? -15.527 12.610 38.306 1.00 53.16 891 ARG A CA 1
ATOM 6733 C C . ARG A 1 891 ? -16.349 13.851 37.979 1.00 53.16 891 ARG A C 1
ATOM 6735 O O . ARG A 1 891 ? -16.307 14.324 36.855 1.00 53.16 891 ARG A O 1
ATOM 6742 N N . ASN A 1 892 ? -17.116 14.358 38.939 1.00 54.53 892 ASN A N 1
ATOM 6743 C CA . ASN A 1 892 ? -17.763 15.655 38.799 1.00 54.53 892 ASN A CA 1
ATOM 6744 C C . ASN A 1 892 ? -16.621 16.688 38.784 1.00 54.53 892 ASN A C 1
ATOM 6746 O O . ASN A 1 892 ? -16.210 17.162 39.843 1.00 54.53 892 ASN A O 1
ATOM 6750 N N . ALA A 1 893 ? -16.037 16.950 37.609 1.00 59.44 893 ALA A N 1
ATOM 6751 C CA . ALA A 1 893 ? -14.902 17.860 37.435 1.00 59.44 893 ALA A CA 1
ATOM 6752 C C . ALA A 1 893 ? -15.265 19.319 37.781 1.00 59.44 893 ALA A C 1
ATOM 6754 O O . ALA A 1 893 ? -14.389 20.170 37.885 1.00 59.44 893 ALA A O 1
ATOM 6755 N N . GLY A 1 894 ? -16.550 19.566 38.059 1.00 65.19 894 GLY A N 1
ATOM 6756 C CA . GLY A 1 894 ? -17.140 20.884 38.228 1.00 65.19 894 GLY A CA 1
ATOM 6757 C C . GLY A 1 894 ? -17.745 21.334 36.904 1.00 65.19 894 GLY A C 1
ATOM 6758 O O . GLY A 1 894 ? -17.218 21.021 35.844 1.00 65.19 894 GLY A O 1
ATOM 6759 N N . LEU A 1 895 ? -18.886 22.016 36.970 1.00 74.06 895 LEU A N 1
ATOM 6760 C CA . LEU A 1 895 ? -19.454 22.719 35.822 1.00 74.06 895 LEU A CA 1
ATOM 6761 C C . LEU A 1 895 ? -18.896 24.132 35.821 1.00 74.06 895 LEU A C 1
ATOM 6763 O O . LEU A 1 895 ? -18.842 24.759 36.889 1.00 74.06 895 LEU A O 1
ATOM 6767 N N . ASN A 1 896 ? -18.519 24.648 34.653 1.00 84.00 896 ASN A N 1
ATOM 6768 C CA . ASN A 1 896 ? -18.166 26.053 34.594 1.00 84.00 896 ASN A CA 1
ATOM 6769 C C . ASN A 1 896 ? -19.418 26.904 34.570 1.00 84.00 896 ASN A C 1
ATOM 6771 O O . ASN A 1 896 ? -20.439 26.582 33.960 1.00 84.00 896 ASN A O 1
ATOM 6775 N N . TRP A 1 897 ? -19.281 28.053 35.208 1.00 87.50 897 TRP A N 1
ATOM 6776 C CA . TRP A 1 897 ? -20.263 29.111 35.191 1.00 87.50 897 TRP A CA 1
ATOM 6777 C C . TRP A 1 897 ? -19.580 30.407 34.768 1.00 87.50 897 TRP A C 1
ATOM 6779 O O . TRP A 1 897 ? -18.372 30.600 34.941 1.00 87.50 897 TRP A O 1
ATOM 6789 N N . ARG A 1 898 ? -20.372 31.326 34.229 1.00 88.94 898 ARG A N 1
ATOM 6790 C CA . ARG A 1 898 ? -19.955 32.697 33.935 1.00 88.94 898 ARG A CA 1
ATOM 6791 C C . ARG A 1 898 ? -20.893 33.663 34.612 1.00 88.94 898 ARG A C 1
ATOM 6793 O O . ARG A 1 898 ? -22.082 33.393 34.743 1.00 88.94 898 ARG A O 1
ATOM 6800 N N . SER A 1 899 ? -20.364 34.796 35.059 1.00 90.44 899 SER A N 1
ATOM 6801 C CA . SER A 1 899 ? -21.218 35.865 35.553 1.00 90.44 899 SER A CA 1
ATOM 6802 C C . SER A 1 899 ? -20.676 37.243 35.226 1.00 90.44 899 SER A C 1
ATOM 6804 O O . SER A 1 899 ? -19.469 37.439 35.097 1.00 90.44 899 SER A O 1
ATOM 6806 N N . HIS A 1 900 ? -21.587 38.196 35.095 1.00 91.12 900 HIS A N 1
ATOM 6807 C CA . HIS A 1 900 ? -21.297 39.579 34.764 1.00 91.12 900 HIS A CA 1
ATOM 6808 C C . HIS A 1 900 ? -22.205 40.495 35.587 1.00 91.12 900 HIS A C 1
ATOM 6810 O O . HIS A 1 900 ? -23.352 40.144 35.871 1.00 91.12 900 HIS A O 1
ATOM 6816 N N . SER A 1 901 ? -21.720 41.678 35.974 1.00 91.81 901 SER A N 1
ATOM 6817 C CA . SER A 1 901 ? -22.563 42.673 36.645 1.00 91.81 901 SER A CA 1
ATOM 6818 C C . SER A 1 901 ? -22.847 43.855 35.724 1.00 91.81 901 SER A C 1
ATOM 6820 O O . SER A 1 901 ? -21.946 44.411 35.097 1.00 91.81 901 SER A O 1
ATOM 6822 N N . ALA A 1 902 ? -24.117 44.238 35.622 1.00 92.88 902 ALA A N 1
ATOM 6823 C CA . ALA A 1 902 ? -24.560 45.291 34.715 1.00 92.88 902 ALA A CA 1
ATOM 6824 C C . ALA A 1 902 ? -25.783 46.033 35.257 1.00 92.88 902 ALA A C 1
ATOM 6826 O O . ALA A 1 902 ? -26.455 45.573 36.177 1.00 92.88 902 ALA A O 1
ATOM 6827 N N . ALA A 1 903 ? -26.063 47.211 34.696 1.00 91.62 903 ALA A N 1
ATOM 6828 C CA . ALA A 1 903 ? -27.303 47.929 34.958 1.00 91.62 903 ALA A CA 1
ATOM 6829 C C . ALA A 1 903 ? -28.271 47.591 33.826 1.00 91.62 903 ALA A C 1
ATOM 6831 O O . ALA A 1 903 ? -28.022 47.967 32.682 1.00 91.62 903 ALA A O 1
ATOM 6832 N N . VAL A 1 904 ? -29.345 46.877 34.145 1.00 90.38 904 VAL A N 1
ATOM 6833 C CA . VAL A 1 904 ? -30.327 46.388 33.172 1.00 90.38 904 VAL A CA 1
ATOM 6834 C C . VAL A 1 904 ? -31.642 47.139 33.392 1.00 90.38 904 VAL A C 1
ATOM 6836 O O . VAL A 1 904 ? -32.061 47.280 34.544 1.00 90.38 904 VAL A O 1
ATOM 6839 N N . PRO A 1 905 ? -32.287 47.676 32.344 1.00 87.25 905 PRO A N 1
ATOM 6840 C CA . PRO A 1 905 ? -33.606 48.282 32.487 1.00 87.25 905 PRO A CA 1
ATOM 6841 C C . PRO A 1 905 ? -34.650 47.207 32.820 1.00 87.25 905 PRO A C 1
ATOM 6843 O O . PRO A 1 905 ? -34.715 46.180 32.149 1.00 87.25 905 PRO A O 1
ATOM 6846 N N . ASP A 1 906 ? -35.473 47.445 33.841 1.00 84.25 906 ASP A N 1
ATOM 6847 C CA . ASP A 1 906 ? -36.676 46.641 34.074 1.00 84.25 906 ASP A CA 1
ATOM 6848 C C . ASP A 1 906 ? -37.807 47.014 33.093 1.00 84.25 906 ASP A C 1
ATOM 6850 O O . ASP A 1 906 ? -37.648 47.872 32.221 1.00 84.25 906 ASP A O 1
ATOM 6854 N N . HIS A 1 907 ? -38.970 46.367 33.228 1.00 82.25 907 HIS A N 1
ATOM 6855 C CA . HIS A 1 907 ? -40.129 46.590 32.353 1.00 82.25 907 HIS A CA 1
ATOM 6856 C C . HIS A 1 907 ? -40.619 48.057 32.344 1.00 82.25 907 HIS A C 1
ATOM 6858 O O . HIS A 1 907 ? -41.223 48.497 31.366 1.00 82.25 907 HIS A O 1
ATOM 6864 N N . ASP A 1 908 ? -40.344 48.834 33.396 1.00 84.12 908 ASP A N 1
ATOM 6865 C CA . ASP A 1 908 ? -40.718 50.251 33.497 1.00 84.12 908 ASP A CA 1
ATOM 6866 C C . ASP A 1 908 ? -39.587 51.193 33.032 1.00 84.12 908 ASP A C 1
ATOM 6868 O O . ASP A 1 908 ? -39.697 52.419 33.134 1.00 84.12 908 ASP A O 1
ATOM 6872 N N . GLY A 1 909 ? -38.491 50.638 32.503 1.00 83.56 909 GLY A N 1
ATOM 6873 C CA . GLY A 1 909 ? -37.311 51.377 32.057 1.00 83.56 909 GLY A CA 1
ATOM 6874 C C . GLY A 1 909 ? -36.409 51.849 33.200 1.00 83.56 909 GLY A C 1
ATOM 6875 O O . GLY A 1 909 ? -35.502 52.654 32.971 1.00 83.56 909 GLY A O 1
ATOM 6876 N N . VAL A 1 910 ? -36.630 51.377 34.431 1.00 88.50 910 VAL A N 1
ATOM 6877 C CA . VAL A 1 910 ? -35.789 51.713 35.582 1.00 88.50 910 VAL A CA 1
ATOM 6878 C C . VAL A 1 910 ? -34.536 50.850 35.541 1.00 88.50 910 VAL A C 1
ATOM 6880 O O . VAL A 1 910 ? -34.610 49.626 35.514 1.00 88.50 910 VAL A O 1
ATOM 6883 N N . LEU A 1 911 ? -33.361 51.483 35.579 1.00 91.12 911 LEU A N 1
ATOM 6884 C CA . LEU A 1 911 ? -32.097 50.755 35.663 1.00 91.12 911 LEU A CA 1
ATOM 6885 C C . LEU A 1 911 ? -31.977 50.047 37.017 1.00 91.12 911 LEU A C 1
ATOM 6887 O O . LEU A 1 911 ? -31.889 50.684 38.073 1.00 91.12 911 LEU A O 1
ATOM 6891 N N . ARG A 1 912 ? -31.939 48.718 36.971 1.00 92.44 912 ARG A N 1
ATOM 6892 C CA . ARG A 1 912 ? -31.698 47.834 38.108 1.00 92.44 912 ARG A CA 1
ATOM 6893 C C . ARG A 1 912 ? -30.259 47.326 38.064 1.00 92.44 912 ARG A C 1
ATOM 6895 O O . ARG A 1 912 ? -29.790 46.939 36.993 1.00 92.44 912 ARG A O 1
ATOM 6902 N N . PRO A 1 913 ? -29.538 47.306 39.194 1.00 94.31 913 PRO A N 1
ATOM 6903 C CA . PRO A 1 913 ? -28.277 46.585 39.252 1.00 94.31 913 PRO A CA 1
ATOM 6904 C C . PRO A 1 913 ? -28.571 45.085 39.149 1.00 94.31 913 PRO A C 1
ATOM 6906 O O . PRO A 1 913 ? -29.451 44.588 39.852 1.00 94.31 913 PRO A O 1
ATOM 6909 N N . ALA A 1 914 ? -27.857 44.376 38.282 1.00 93.06 914 ALA A N 1
ATOM 6910 C CA . ALA A 1 914 ? -28.042 42.954 38.042 1.00 93.06 914 ALA A CA 1
ATOM 6911 C C . ALA A 1 914 ? -26.720 42.190 38.171 1.00 93.06 914 ALA A C 1
ATOM 6913 O O . ALA A 1 914 ? -25.681 42.657 37.701 1.00 93.06 914 ALA A O 1
ATOM 6914 N N . LEU A 1 915 ? -26.787 41.009 38.782 1.00 91.94 915 LEU A N 1
ATOM 6915 C CA . LEU A 1 915 ? -25.821 39.933 38.616 1.00 91.94 915 LEU A CA 1
ATOM 6916 C C . LEU A 1 915 ? -26.420 38.954 37.604 1.00 91.94 915 LEU A C 1
ATOM 6918 O O . LEU A 1 915 ? -27.427 38.306 37.884 1.00 91.94 915 LEU A O 1
ATOM 6922 N N . ILE A 1 916 ? -25.823 38.895 36.423 1.00 91.88 916 ILE A N 1
ATOM 6923 C CA . ILE A 1 916 ? -26.218 38.009 35.331 1.00 91.88 916 ILE A CA 1
ATOM 6924 C C . ILE A 1 916 ? -25.321 36.783 35.402 1.00 91.88 916 ILE A C 1
ATOM 6926 O O . ILE A 1 916 ? -24.105 36.936 35.471 1.00 91.88 916 ILE A O 1
ATOM 6930 N N . VAL A 1 917 ? -25.896 35.587 35.406 1.00 88.94 917 VAL A N 1
ATOM 6931 C CA . VAL A 1 917 ? -25.175 34.326 35.575 1.00 88.94 917 VAL A CA 1
ATOM 6932 C C . VAL A 1 917 ? -25.609 33.339 34.497 1.00 88.94 917 VAL A C 1
ATOM 6934 O O . VAL A 1 917 ? -26.799 33.065 34.360 1.00 88.94 917 VAL A O 1
ATOM 6937 N N . ASN A 1 918 ? -24.643 32.754 33.795 1.00 89.31 918 ASN A N 1
ATOM 6938 C CA . ASN A 1 918 ? -24.818 31.452 33.170 1.00 89.31 918 ASN A CA 1
ATOM 6939 C C . ASN A 1 918 ? -24.280 30.394 34.139 1.00 89.31 918 ASN A C 1
ATOM 6941 O O . ASN A 1 918 ? -23.065 30.330 34.344 1.00 89.31 918 ASN A O 1
ATOM 6945 N N . PRO A 1 919 ? -25.154 29.612 34.794 1.00 84.50 919 PRO A N 1
ATOM 6946 C CA . PRO A 1 919 ? -24.736 28.711 35.858 1.00 84.50 919 PRO A CA 1
ATOM 6947 C C . PRO A 1 919 ? -24.023 27.459 35.335 1.00 84.50 919 PRO A C 1
ATOM 6949 O O . PRO A 1 919 ? -23.396 26.769 36.134 1.00 84.50 919 PRO A O 1
ATOM 6952 N N . ARG A 1 920 ? -24.168 27.122 34.045 1.00 85.62 920 ARG A N 1
ATOM 6953 C CA . ARG A 1 920 ? -23.662 25.877 33.449 1.00 85.62 920 ARG A CA 1
ATOM 6954 C C . ARG A 1 920 ? -23.375 26.087 31.967 1.00 85.62 920 ARG A C 1
ATOM 6956 O O . ARG A 1 920 ? -24.302 26.122 31.167 1.00 85.62 920 ARG A O 1
ATOM 6963 N N . LEU A 1 921 ? -22.104 26.195 31.597 1.00 88.31 921 LEU A N 1
ATOM 6964 C CA . LEU A 1 921 ? -21.720 26.328 30.191 1.00 88.31 921 LEU A CA 1
ATOM 6965 C C . LEU A 1 921 ? -21.949 25.015 29.426 1.00 88.31 921 LEU A C 1
ATOM 6967 O O . LEU A 1 921 ? -22.527 25.017 28.346 1.00 88.31 921 LEU A O 1
ATOM 6971 N N . GLU A 1 922 ? -21.540 23.883 29.991 1.00 90.25 922 GLU A N 1
ATOM 6972 C CA . GLU A 1 922 ? -21.375 22.620 29.253 1.00 90.25 922 GLU A CA 1
ATOM 6973 C C . GLU A 1 922 ? -22.505 21.617 29.490 1.00 90.25 922 GLU A C 1
ATOM 6975 O O . GLU A 1 922 ? -22.403 20.448 29.106 1.00 90.25 922 GLU A O 1
ATOM 6980 N N . GLN A 1 923 ? -23.575 22.062 30.152 1.00 88.94 923 GLN A N 1
ATOM 6981 C CA . GLN A 1 923 ? -24.709 21.226 30.513 1.00 88.94 923 GLN A CA 1
ATOM 6982 C C . GLN A 1 923 ? -26.037 21.942 30.288 1.00 88.94 923 GLN A C 1
ATOM 6984 O O . GLN A 1 923 ? -26.201 23.116 30.605 1.00 88.94 923 GLN A O 1
ATOM 6989 N N . SER A 1 924 ? -27.023 21.194 29.806 1.00 89.50 924 SER A N 1
ATOM 6990 C CA . SER A 1 924 ? -28.412 21.633 29.694 1.00 89.50 924 SER A CA 1
ATOM 6991 C C . SER A 1 924 ? -29.365 20.521 30.120 1.00 89.50 924 SER A C 1
ATOM 6993 O O . SER A 1 924 ? -29.049 19.331 30.035 1.00 89.50 924 SER A O 1
ATOM 6995 N N . SER A 1 925 ? -30.538 20.922 30.602 1.00 86.19 925 SER A N 1
ATOM 6996 C CA . SER A 1 925 ? -31.539 20.007 31.149 1.00 86.19 925 SER A CA 1
ATOM 6997 C C . SER A 1 925 ? -32.685 19.793 30.169 1.00 86.19 925 SER A C 1
ATOM 6999 O O . SER A 1 925 ? -33.143 20.717 29.490 1.00 86.19 925 SER A O 1
ATOM 7001 N N . LEU A 1 926 ? -33.155 18.553 30.121 1.00 87.88 926 LEU A N 1
ATOM 7002 C CA . LEU A 1 926 ? -34.254 18.086 29.294 1.00 87.88 926 LEU A CA 1
ATOM 7003 C C . LEU A 1 926 ? -35.384 17.576 30.197 1.00 87.88 926 LEU A C 1
ATOM 7005 O O . LEU A 1 926 ? -35.142 16.981 31.248 1.00 87.88 926 LEU A O 1
ATOM 7009 N N . THR A 1 927 ? -36.623 17.768 29.770 1.00 87.12 927 THR A N 1
ATOM 7010 C CA . THR A 1 927 ? -37.826 17.190 30.369 1.00 87.12 927 THR A CA 1
ATOM 7011 C C . THR A 1 927 ? -38.552 16.346 29.338 1.00 87.12 927 THR A C 1
ATOM 7013 O O . THR A 1 927 ? -38.482 16.610 28.138 1.00 87.12 927 THR A O 1
ATOM 7016 N N . LEU A 1 928 ? -39.293 15.355 29.815 1.00 84.81 928 LEU A N 1
ATOM 7017 C CA . LEU A 1 928 ? -40.189 14.572 28.981 1.00 84.81 928 LEU A CA 1
ATOM 7018 C C . LEU A 1 928 ? -41.590 15.209 29.010 1.00 84.81 928 LEU A C 1
ATOM 7020 O O . LEU A 1 928 ? -42.213 15.274 30.070 1.00 84.81 928 LEU A O 1
ATOM 7024 N N . ASP A 1 929 ? -42.066 15.712 27.869 1.00 82.06 929 ASP A N 1
ATOM 7025 C CA . ASP A 1 929 ? -43.431 16.224 27.677 1.00 82.06 929 ASP A CA 1
ATOM 7026 C C . ASP A 1 929 ? -44.225 15.247 26.795 1.00 82.06 929 ASP A C 1
ATOM 7028 O O . ASP A 1 929 ? -44.045 15.172 25.576 1.00 82.06 929 ASP A O 1
ATOM 7032 N N . GLY A 1 930 ? -45.067 14.427 27.430 1.00 81.88 930 GLY A N 1
ATOM 7033 C CA . GLY A 1 930 ? -45.698 13.279 26.775 1.00 81.88 930 GLY A CA 1
ATOM 7034 C C . GLY A 1 930 ? -44.656 12.226 26.383 1.00 81.88 930 GLY A C 1
ATOM 7035 O O . GLY A 1 930 ? -43.998 11.673 27.257 1.00 81.88 930 GLY A O 1
ATOM 7036 N N . ASP A 1 931 ? -44.506 11.982 25.078 1.00 78.31 931 ASP A N 1
ATOM 7037 C CA . ASP A 1 931 ? -43.499 11.071 24.503 1.00 78.31 931 ASP A CA 1
ATOM 7038 C C . ASP A 1 931 ? -42.324 11.832 23.848 1.00 78.31 931 ASP A C 1
ATOM 7040 O O . ASP A 1 931 ? -41.522 11.242 23.126 1.00 78.31 931 ASP A O 1
ATOM 7044 N N . THR A 1 932 ? -42.240 13.158 24.018 1.00 83.44 932 THR A N 1
ATOM 7045 C CA . THR A 1 932 ? -41.235 14.006 23.352 1.00 83.44 932 THR A CA 1
ATOM 7046 C C . THR A 1 932 ? -40.312 14.669 24.364 1.00 83.44 932 THR A C 1
ATOM 7048 O O . THR A 1 932 ? -40.762 15.277 25.335 1.00 83.44 932 THR A O 1
ATOM 7051 N N . TRP A 1 933 ? -39.009 14.587 24.116 1.00 88.88 933 TRP A N 1
ATOM 7052 C CA . TRP A 1 933 ? -38.001 15.265 24.921 1.00 88.88 933 TRP A CA 1
ATOM 7053 C C . TRP A 1 933 ? -37.907 16.741 24.541 1.00 88.88 933 TRP A C 1
ATOM 7055 O O . TRP A 1 933 ? -37.842 17.078 23.362 1.00 88.88 933 TRP A O 1
ATOM 7065 N N . ARG A 1 934 ? -37.912 17.616 25.548 1.00 88.31 934 ARG A N 1
ATOM 7066 C CA . ARG A 1 934 ? -37.860 19.074 25.402 1.00 88.31 934 ARG A CA 1
ATOM 7067 C C . ARG A 1 934 ? -36.798 19.670 26.307 1.00 88.31 934 ARG A C 1
ATOM 7069 O O . ARG A 1 934 ? -36.665 19.276 27.461 1.00 88.31 934 ARG A O 1
ATOM 7076 N N . MET A 1 935 ? -36.067 20.644 25.807 1.00 87.38 935 MET A N 1
ATOM 7077 C CA . MET A 1 935 ? -35.069 21.409 26.531 1.00 87.38 935 MET A CA 1
ATOM 7078 C C . MET A 1 935 ? -35.758 22.464 27.413 1.00 87.38 935 MET A C 1
ATOM 7080 O O . MET A 1 935 ? -36.729 23.100 27.002 1.00 87.38 935 MET A O 1
ATOM 7084 N N . VAL A 1 936 ? -35.298 22.614 28.662 1.00 78.25 936 VAL A N 1
ATOM 7085 C CA . VAL A 1 936 ? -35.967 23.438 29.698 1.00 78.25 936 VAL A CA 1
ATOM 7086 C C . VAL A 1 936 ? -35.235 24.760 29.997 1.00 78.25 936 VAL A C 1
ATOM 7088 O O . VAL A 1 936 ? -35.800 25.681 30.588 1.00 78.25 936 VAL A O 1
ATOM 7091 N N . GLY A 1 937 ? -33.990 24.889 29.544 1.00 73.31 937 GLY A N 1
ATOM 7092 C CA . GLY A 1 937 ? -33.148 26.081 29.665 1.00 73.31 937 GLY A CA 1
ATOM 7093 C C . GLY A 1 937 ? -32.746 26.364 31.110 1.00 73.31 937 GLY A C 1
ATOM 7094 O O . GLY A 1 937 ? -32.737 25.467 31.956 1.00 73.31 937 GLY A O 1
ATOM 7095 N N . SER A 1 938 ? -32.465 27.630 31.425 1.00 70.81 938 SER A N 1
ATOM 7096 C CA . SER A 1 938 ? -32.139 28.080 32.790 1.00 70.81 938 SER A CA 1
ATOM 7097 C C . SER A 1 938 ? -33.283 27.904 33.808 1.00 70.81 938 SER A C 1
ATOM 7099 O O . SER A 1 938 ? -33.062 28.020 35.016 1.00 70.81 938 SER A O 1
ATOM 7101 N N . ALA A 1 939 ? -34.501 27.579 33.357 1.00 60.22 939 ALA A N 1
ATOM 7102 C CA . ALA A 1 939 ? -35.682 27.315 34.184 1.00 60.22 939 ALA A CA 1
ATOM 7103 C C . ALA A 1 939 ? -35.801 25.838 34.629 1.00 60.22 939 ALA A C 1
ATOM 7105 O O . ALA A 1 939 ? -36.897 25.283 34.699 1.00 60.22 939 ALA A O 1
ATOM 7106 N N . ASP A 1 940 ? -34.675 25.196 34.936 1.00 66.12 940 ASP A N 1
ATOM 7107 C CA . ASP A 1 940 ? -34.590 23.769 35.258 1.00 66.12 940 ASP A CA 1
ATOM 7108 C C . ASP A 1 940 ? -35.367 23.382 36.555 1.00 66.12 940 ASP A C 1
ATOM 7110 O O . ASP A 1 940 ? -35.149 23.996 37.615 1.00 66.12 940 ASP A O 1
ATOM 7114 N N . PRO A 1 941 ? -36.246 22.350 36.530 1.00 53.75 941 PRO A N 1
ATOM 7115 C CA . PRO A 1 941 ? -36.878 21.787 37.724 1.00 53.75 941 PRO A CA 1
ATOM 7116 C C . PRO A 1 941 ? -35.874 21.346 38.793 1.00 53.75 941 PRO A C 1
ATOM 7118 O O . PRO A 1 941 ? -36.126 21.552 39.976 1.00 53.75 941 PRO A O 1
ATOM 7121 N N . TRP A 1 942 ? -34.698 20.840 38.423 1.00 53.69 942 TRP A N 1
ATOM 7122 C CA . TRP A 1 942 ? -33.667 20.416 39.379 1.00 53.69 942 TRP A CA 1
ATOM 7123 C C . TRP A 1 942 ? -33.006 21.590 40.115 1.00 53.69 942 TRP A C 1
ATOM 7125 O O . TRP A 1 942 ? -32.363 21.398 41.149 1.00 53.69 942 TRP A O 1
ATOM 7135 N N . ASN A 1 943 ? -33.249 22.822 39.659 1.00 58.41 943 ASN A N 1
ATOM 7136 C CA . ASN A 1 943 ? -32.888 24.066 40.337 1.00 58.41 943 ASN A CA 1
ATOM 7137 C C . ASN A 1 943 ? -34.016 24.585 41.261 1.00 58.41 943 ASN A C 1
ATOM 7139 O O . ASN A 1 943 ? -34.227 25.793 41.412 1.00 58.41 943 ASN A O 1
ATOM 7143 N N . HIS A 1 944 ? -34.752 23.652 41.883 1.00 51.94 944 HIS A N 1
ATOM 7144 C CA . HIS A 1 944 ? -36.026 23.840 42.594 1.00 51.94 944 HIS A CA 1
ATOM 7145 C C . HIS A 1 944 ? -36.095 25.027 43.571 1.00 51.94 944 HIS A C 1
ATOM 7147 O O . HIS A 1 944 ? -37.174 25.584 43.772 1.00 51.94 944 HIS A O 1
ATOM 7153 N N . ALA A 1 945 ? -34.990 25.429 44.206 1.00 49.28 945 ALA A N 1
ATOM 7154 C CA . ALA A 1 945 ? -35.002 26.524 45.178 1.00 49.28 945 ALA A CA 1
ATOM 7155 C C . ALA A 1 945 ? -35.081 27.926 44.534 1.00 49.28 945 ALA A C 1
ATOM 7157 O O . ALA A 1 945 ? -35.578 28.849 45.186 1.00 49.28 945 ALA A O 1
ATOM 7158 N N . LEU A 1 946 ? -34.664 28.085 43.272 1.00 57.41 946 LEU A N 1
ATOM 7159 C CA . LEU A 1 946 ? -34.747 29.343 42.513 1.00 57.41 946 LEU A CA 1
ATOM 7160 C C . LEU A 1 946 ? -35.816 29.282 41.414 1.00 57.41 946 LEU A C 1
ATOM 7162 O O . LEU A 1 946 ? -36.560 30.248 41.246 1.00 57.41 946 LEU A O 1
ATOM 7166 N N . SER A 1 947 ? -35.991 28.141 40.738 1.00 55.97 947 SER A N 1
ATOM 7167 C CA . SER A 1 947 ? -36.986 27.985 39.663 1.00 55.97 947 SER A CA 1
ATOM 7168 C C . SER A 1 947 ? -38.436 28.025 40.163 1.00 55.97 947 SER A C 1
ATOM 7170 O O . SER A 1 947 ? -39.312 28.527 39.463 1.00 55.97 947 SER A O 1
ATOM 7172 N N . SER A 1 948 ? -38.706 27.630 41.418 1.00 56.44 948 SER A N 1
ATOM 7173 C CA . SER A 1 948 ? -40.044 27.744 42.030 1.00 56.44 948 SER A CA 1
ATOM 7174 C C . SER A 1 948 ? -40.464 29.189 42.360 1.00 56.44 948 SER A C 1
ATOM 7176 O O . SER A 1 948 ? -41.535 29.394 42.934 1.00 56.44 948 SER A O 1
ATOM 7178 N N . GLY A 1 949 ? -39.600 30.176 42.105 1.00 64.44 949 GLY A N 1
ATOM 7179 C CA . GLY A 1 949 ? -39.796 31.574 42.486 1.00 64.44 949 GLY A CA 1
ATOM 7180 C C . GLY A 1 949 ? -39.186 32.595 41.527 1.00 64.44 949 GLY A C 1
ATOM 7181 O O . GLY A 1 949 ? -39.288 33.776 41.820 1.00 64.44 949 GLY A O 1
ATOM 7182 N N . ALA A 1 950 ? -38.583 32.180 40.411 1.00 75.25 950 ALA A N 1
ATOM 7183 C CA . ALA A 1 950 ? -38.108 33.066 39.353 1.00 75.25 950 ALA A CA 1
ATOM 7184 C C . ALA A 1 950 ? -39.197 33.266 38.286 1.00 75.25 950 ALA A C 1
ATOM 7186 O O . ALA A 1 950 ? -40.100 32.442 38.124 1.00 75.25 950 ALA A O 1
ATOM 7187 N N . ALA A 1 951 ? -39.133 34.380 37.564 1.00 80.94 951 ALA A N 1
ATOM 7188 C CA . ALA A 1 951 ? -40.023 34.660 36.442 1.00 80.94 951 ALA A CA 1
ATOM 7189 C C . ALA A 1 951 ? -39.212 34.843 35.157 1.00 80.94 951 ALA A C 1
ATOM 7191 O O . ALA A 1 951 ? -38.098 35.355 35.239 1.00 80.94 951 ALA A O 1
ATOM 7192 N N . PRO A 1 952 ? -39.756 34.504 33.975 1.00 84.38 952 PRO A N 1
ATOM 7193 C CA . PRO A 1 952 ? -39.129 34.884 32.714 1.00 84.38 952 PRO A CA 1
ATOM 7194 C C . PRO A 1 952 ? -38.856 36.389 32.663 1.00 84.38 952 PRO A C 1
ATOM 7196 O O . PRO A 1 952 ? -39.662 37.181 33.168 1.00 84.38 952 PRO A O 1
ATOM 7199 N N . LEU A 1 953 ? -37.748 36.793 32.042 1.00 83.94 953 LEU A N 1
ATOM 7200 C CA . LEU A 1 953 ? -37.307 38.191 32.026 1.00 83.94 953 LEU A CA 1
ATOM 7201 C C . LEU A 1 953 ? -38.355 39.142 31.412 1.00 83.94 953 LEU A C 1
ATOM 7203 O O . LEU A 1 953 ? -38.516 40.273 31.860 1.00 83.94 953 LEU A O 1
ATOM 7207 N N . TRP A 1 954 ? -39.144 38.656 30.450 1.00 80.44 954 TRP A N 1
ATOM 7208 C CA . TRP A 1 954 ? -40.232 39.406 29.810 1.00 80.44 954 TRP A CA 1
ATOM 7209 C C . TRP A 1 954 ? -41.472 39.617 30.699 1.00 80.44 954 TRP A C 1
ATOM 7211 O O . TRP A 1 954 ? -42.371 40.382 30.340 1.00 80.44 954 TRP A O 1
ATOM 7221 N N . LYS A 1 955 ? -41.575 38.954 31.857 1.00 83.19 955 LYS A N 1
ATOM 7222 C CA . LYS A 1 955 ? -42.712 39.117 32.770 1.00 83.19 955 LYS A CA 1
ATOM 7223 C C . LYS A 1 955 ? -42.518 40.368 33.632 1.00 83.19 955 LYS A C 1
ATOM 7225 O O . LYS A 1 955 ? -41.555 40.462 34.379 1.00 83.19 955 LYS A O 1
ATOM 7230 N N . ALA A 1 956 ? -43.484 41.291 33.597 1.00 81.38 956 ALA A N 1
ATOM 7231 C CA . ALA A 1 956 ? -43.408 42.563 34.331 1.00 81.38 956 ALA A CA 1
ATOM 7232 C C . ALA A 1 956 ? -43.284 42.410 35.862 1.00 81.38 956 ALA A C 1
ATOM 7234 O O . ALA A 1 956 ? -42.694 43.251 36.534 1.00 81.38 956 ALA A O 1
ATOM 7235 N N . GLN A 1 957 ? -43.855 41.346 36.435 1.00 84.50 957 GLN A N 1
ATOM 7236 C CA . GLN A 1 957 ? -43.780 41.097 37.872 1.00 84.50 957 GLN A CA 1
ATOM 7237 C C . GLN A 1 957 ? -42.479 40.370 38.218 1.00 84.50 957 GLN A C 1
ATOM 7239 O O . GLN A 1 957 ? -42.351 39.180 37.927 1.00 84.50 957 GLN A O 1
ATOM 7244 N N . ILE A 1 958 ? -41.570 41.073 38.896 1.00 85.88 958 ILE A N 1
ATOM 7245 C CA . ILE A 1 958 ? -40.308 40.519 39.393 1.00 85.88 958 ILE A CA 1
ATOM 7246 C C . ILE A 1 958 ? -40.552 39.893 40.775 1.00 85.88 958 ILE A C 1
ATOM 7248 O O . ILE A 1 958 ? -40.888 40.612 41.720 1.00 85.88 958 ILE A O 1
ATOM 7252 N N . PRO A 1 959 ? -40.439 38.565 40.915 1.00 85.50 959 PRO A N 1
ATOM 7253 C CA . PRO A 1 959 ? -40.583 37.902 42.204 1.00 85.50 959 PRO A CA 1
ATOM 7254 C C . PRO A 1 959 ? -39.351 38.139 43.089 1.00 85.50 959 PRO A C 1
ATOM 7256 O O . PRO A 1 959 ? -38.264 38.406 42.587 1.00 85.50 959 PRO A O 1
ATOM 7259 N N . THR A 1 960 ? -39.511 38.026 44.409 1.00 85.94 960 THR A N 1
ATOM 7260 C CA . THR A 1 960 ? -38.431 38.237 45.390 1.00 85.94 960 THR A CA 1
ATOM 7261 C C . THR A 1 960 ? -37.970 36.904 45.978 1.00 85.94 960 THR A C 1
ATOM 7263 O O . THR A 1 960 ? -38.810 36.098 46.386 1.00 85.94 960 THR A O 1
ATOM 7266 N N . VAL A 1 961 ? -36.655 36.672 46.065 1.00 80.69 961 VAL A N 1
ATOM 7267 C CA . VAL A 1 961 ? -36.091 35.482 46.730 1.00 80.69 961 VAL A CA 1
ATOM 7268 C C . VAL A 1 961 ? -36.332 35.562 48.240 1.00 80.69 961 VAL A C 1
ATOM 7270 O O . VAL A 1 961 ? -36.181 36.621 48.847 1.00 80.69 961 VAL A O 1
ATOM 7273 N N . ALA A 1 962 ? -36.677 34.434 48.866 1.00 71.69 962 ALA A N 1
ATOM 7274 C CA . ALA A 1 962 ? -36.740 34.341 50.323 1.00 71.69 962 ALA A CA 1
ATOM 7275 C C . ALA A 1 962 ? -35.324 34.479 50.946 1.00 71.69 962 ALA A C 1
ATOM 7277 O O . ALA A 1 962 ? -34.399 33.830 50.451 1.00 71.69 962 ALA A O 1
ATOM 7278 N N . PRO A 1 963 ? -35.126 35.274 52.021 1.00 62.00 963 PRO A N 1
ATOM 7279 C CA . PRO A 1 963 ? -33.793 35.606 52.556 1.00 62.00 963 PRO A CA 1
ATOM 7280 C C . PRO A 1 963 ? -32.921 34.412 52.981 1.00 62.00 963 PRO A C 1
ATOM 7282 O O . PRO A 1 963 ? -31.709 34.543 53.100 1.00 62.00 963 PRO A O 1
ATOM 7285 N N . ASP A 1 964 ? -33.518 33.246 53.220 1.00 67.69 964 ASP A N 1
ATOM 7286 C CA . ASP A 1 964 ? -32.861 32.015 53.669 1.00 67.69 964 ASP A CA 1
ATOM 7287 C C . ASP A 1 964 ? -32.354 31.116 52.525 1.00 67.69 964 ASP A C 1
ATOM 7289 O O . ASP A 1 964 ? -31.651 30.137 52.784 1.00 67.69 964 ASP A O 1
ATOM 7293 N N . ARG A 1 965 ? -32.687 31.424 51.262 1.00 72.19 965 ARG A N 1
ATOM 7294 C CA . ARG A 1 965 ? -32.372 30.567 50.100 1.00 72.19 965 ARG A CA 1
ATOM 7295 C C . ARG A 1 965 ? -31.042 30.869 49.408 1.00 72.19 965 ARG A C 1
ATOM 7297 O O . ARG A 1 965 ? -30.519 29.995 48.721 1.00 72.19 965 ARG A O 1
ATOM 7304 N N . LEU A 1 966 ? -30.504 32.077 49.563 1.00 80.19 966 LEU A N 1
ATOM 7305 C CA . LEU A 1 966 ? -29.246 32.510 48.950 1.00 80.19 966 LEU A CA 1
ATOM 7306 C C . LEU A 1 966 ? -28.377 33.214 49.985 1.00 80.19 966 LEU A C 1
ATOM 7308 O O . LEU A 1 966 ? -28.853 34.089 50.702 1.00 80.19 966 LEU A O 1
ATOM 7312 N N . ALA A 1 967 ? -27.088 32.881 50.021 1.00 84.56 967 ALA A N 1
ATOM 7313 C CA . ALA A 1 967 ? -26.123 33.650 50.797 1.00 84.56 967 ALA A CA 1
ATOM 7314 C C . ALA A 1 967 ? -25.440 34.664 49.877 1.00 84.56 967 ALA A C 1
ATOM 7316 O O . ALA A 1 967 ? -24.781 34.280 48.910 1.00 84.56 967 ALA A O 1
ATOM 7317 N N . VAL A 1 968 ? -25.592 35.954 50.178 1.00 87.12 968 VAL A N 1
ATOM 7318 C CA . VAL A 1 968 ? -25.009 37.037 49.379 1.00 87.12 968 VAL A CA 1
ATOM 7319 C C . VAL A 1 968 ? -23.837 37.666 50.115 1.00 87.12 968 VAL A C 1
ATOM 7321 O O . VAL A 1 968 ? -23.928 37.999 51.296 1.00 87.12 968 VAL A O 1
ATOM 7324 N N . HIS A 1 969 ? -22.735 37.861 49.401 1.00 87.69 969 HIS A N 1
ATOM 7325 C CA . HIS A 1 969 ? -21.609 38.663 49.843 1.00 87.69 969 HIS A CA 1
ATOM 7326 C C . HIS A 1 969 ? -21.476 39.892 48.941 1.00 87.69 969 HIS A C 1
ATOM 7328 O O . HIS A 1 969 ? -21.360 39.775 47.724 1.00 87.69 969 HIS A O 1
ATOM 7334 N N . PHE A 1 970 ? -21.489 41.078 49.544 1.00 86.94 970 PHE A N 1
ATOM 7335 C CA . PHE A 1 970 ? -21.381 42.350 48.838 1.00 86.94 970 PHE A CA 1
ATOM 7336 C C . PHE A 1 970 ? -20.222 43.160 49.416 1.00 86.94 970 PHE A C 1
ATOM 7338 O O . PHE A 1 970 ? -20.199 43.462 50.612 1.00 86.94 970 PHE A O 1
ATOM 7345 N N . SER A 1 971 ? -19.252 43.502 48.571 1.00 85.94 971 SER A N 1
ATOM 7346 C CA . SER A 1 971 ? -18.058 44.254 48.954 1.00 85.94 971 SER A CA 1
ATOM 7347 C C . SER A 1 971 ? -17.948 45.569 48.178 1.00 85.94 971 SER A C 1
ATOM 7349 O O . SER A 1 971 ? -18.848 45.979 47.444 1.00 85.94 971 SER A O 1
ATOM 7351 N N . SER A 1 972 ? -16.829 46.278 48.342 1.00 83.06 972 SER A N 1
ATOM 7352 C CA . SER A 1 972 ? -16.557 47.459 47.529 1.00 83.06 972 SER A CA 1
ATOM 7353 C C . SER A 1 972 ? -16.352 47.086 46.051 1.00 83.06 972 SER A C 1
ATOM 7355 O O . SER A 1 972 ? -16.790 47.817 45.165 1.00 83.06 972 SER A O 1
ATOM 7357 N N . THR A 1 973 ? -15.720 45.963 45.744 1.00 89.25 973 THR A N 1
ATOM 7358 C CA . THR A 1 973 ? -15.284 45.653 44.374 1.00 89.25 973 THR A CA 1
ATOM 7359 C C . THR A 1 973 ? -16.042 44.510 43.723 1.00 89.25 973 THR A C 1
ATOM 7361 O O . THR A 1 973 ? -15.854 44.296 42.533 1.00 89.25 973 THR A O 1
ATOM 7364 N N . GLU A 1 974 ? -16.889 43.791 44.456 1.00 93.31 974 GLU A N 1
ATOM 7365 C CA . GLU A 1 974 ? -17.464 42.524 44.000 1.00 93.31 974 GLU A CA 1
ATOM 7366 C C . GLU A 1 974 ? -18.825 42.243 44.647 1.00 93.31 974 GLU A C 1
ATOM 7368 O O . GLU A 1 974 ? -19.051 42.583 45.815 1.00 93.31 974 GLU A O 1
ATOM 7373 N N . ILE A 1 975 ? -19.705 41.592 43.888 1.00 91.94 975 ILE A N 1
ATOM 7374 C CA . ILE A 1 975 ? -20.908 40.922 44.381 1.00 91.94 975 ILE A CA 1
ATOM 7375 C C . ILE A 1 975 ? -20.763 39.418 44.147 1.00 91.94 975 ILE A C 1
ATOM 7377 O O . ILE A 1 975 ? -20.374 39.002 43.058 1.00 91.94 975 ILE A O 1
ATOM 7381 N N . ALA A 1 976 ? -21.076 38.613 45.158 1.00 91.12 976 ALA A N 1
ATOM 7382 C CA . ALA A 1 976 ? -21.059 37.161 45.070 1.00 91.12 976 ALA A CA 1
ATOM 7383 C C . ALA A 1 976 ? -22.340 36.563 45.656 1.00 91.12 976 ALA A C 1
ATOM 7385 O O . ALA A 1 976 ? -22.802 36.968 46.725 1.00 91.12 976 ALA A O 1
ATOM 7386 N N . VAL A 1 977 ? -22.898 35.575 44.968 1.00 88.50 977 VAL A N 1
ATOM 7387 C CA . VAL A 1 977 ? -24.073 34.811 45.380 1.00 88.50 977 VAL A CA 1
ATOM 7388 C C . VAL A 1 977 ? -23.664 33.356 45.507 1.00 88.50 977 VAL A C 1
ATOM 7390 O O . VAL A 1 977 ? -23.214 32.737 44.548 1.00 88.50 977 VAL A O 1
ATOM 7393 N N . ARG A 1 978 ? -23.828 32.799 46.704 1.00 85.56 978 ARG A N 1
ATOM 7394 C CA . ARG A 1 978 ? -23.655 31.372 46.946 1.00 85.56 978 ARG A CA 1
ATOM 7395 C C . ARG A 1 978 ? -25.001 30.667 46.870 1.00 85.56 978 ARG A C 1
ATOM 7397 O O . ARG A 1 978 ? -25.921 30.992 47.627 1.00 85.56 978 ARG A O 1
ATOM 7404 N N . TYR A 1 979 ? -25.060 29.652 46.017 1.00 76.88 979 TYR A N 1
ATOM 7405 C CA . TYR A 1 979 ? -26.189 28.751 45.856 1.00 76.88 979 TYR A CA 1
ATOM 7406 C C . TYR A 1 979 ? -25.707 27.302 45.994 1.00 76.88 979 TYR A C 1
ATOM 7408 O O . TYR A 1 979 ? -24.848 26.840 45.249 1.00 76.88 979 TYR A O 1
ATOM 7416 N N . ALA A 1 980 ? -26.226 26.580 46.992 1.00 74.06 980 ALA A N 1
ATOM 7417 C CA . ALA A 1 980 ? -25.743 25.247 47.364 1.00 74.06 980 ALA A CA 1
ATOM 7418 C C . ALA A 1 980 ? -24.202 25.194 47.559 1.00 74.06 980 ALA A C 1
ATOM 7420 O O . ALA A 1 980 ? -23.664 25.791 48.505 1.00 74.06 980 ALA A O 1
ATOM 7421 N N . VAL A 1 981 ? -23.494 24.454 46.699 1.00 72.44 981 VAL A N 1
ATOM 7422 C CA . VAL A 1 981 ? -22.024 24.319 46.703 1.00 72.44 981 VAL A CA 1
ATOM 7423 C C . VAL A 1 981 ? -21.323 25.295 45.753 1.00 72.44 981 VAL A C 1
ATOM 7425 O O . VAL A 1 981 ? -20.105 25.426 45.830 1.00 72.44 981 VAL A O 1
ATOM 7428 N N . GLU A 1 982 ? -22.071 26.007 44.912 1.00 77.56 982 GLU A N 1
ATOM 7429 C CA . GLU A 1 982 ? -21.549 26.939 43.912 1.00 77.56 982 GLU A CA 1
ATOM 7430 C C . GLU A 1 982 ? -21.534 28.376 44.450 1.00 77.56 982 GLU A C 1
ATOM 7432 O O . GLU A 1 982 ? -22.369 28.773 45.269 1.00 77.56 982 GLU A O 1
ATOM 7437 N N . VAL A 1 983 ? -20.565 29.171 43.995 1.00 87.12 983 VAL A N 1
ATOM 7438 C CA . VAL A 1 983 ? -20.445 30.599 44.311 1.00 87.12 983 VAL A CA 1
ATOM 7439 C C . VAL A 1 983 ? -20.247 31.341 43.001 1.00 87.12 983 VAL A C 1
ATOM 7441 O O . VAL A 1 983 ? -19.217 31.155 42.367 1.00 87.12 983 VAL A O 1
ATOM 7444 N N . TRP A 1 984 ? -21.211 32.174 42.618 1.00 89.81 984 TRP A N 1
ATOM 7445 C CA . TRP A 1 984 ? -21.153 33.001 41.414 1.00 89.81 984 TRP A CA 1
ATOM 7446 C C . TRP A 1 984 ? -20.786 34.425 41.797 1.00 89.81 984 TRP A C 1
ATOM 7448 O O . TRP A 1 984 ? -21.429 35.000 42.678 1.00 89.81 984 TRP A O 1
ATOM 7458 N N . SER A 1 985 ? -19.774 35.012 41.164 1.00 91.88 985 SER A N 1
ATOM 7459 C CA . SER A 1 985 ? -19.332 36.360 41.512 1.00 91.88 985 SER A CA 1
ATOM 7460 C C . SER A 1 985 ? -18.861 37.196 40.330 1.00 91.88 985 SER A C 1
ATOM 7462 O O . SER A 1 985 ? -18.290 36.690 39.364 1.00 91.88 985 SER A O 1
ATOM 7464 N N . ALA A 1 986 ? -19.105 38.505 40.429 1.00 91.81 986 ALA A N 1
ATOM 7465 C CA . ALA A 1 986 ? -18.738 39.486 39.418 1.00 91.81 986 ALA A CA 1
ATOM 7466 C C . ALA A 1 986 ? -18.235 40.790 40.051 1.00 91.81 986 ALA A C 1
ATOM 7468 O O . ALA A 1 986 ? -18.702 41.230 41.108 1.00 91.81 986 ALA A O 1
ATOM 7469 N N . GLY A 1 987 ? -17.301 41.449 39.362 1.00 90.62 987 GLY A N 1
ATOM 7470 C CA . GLY A 1 987 ? -16.788 42.759 39.762 1.00 90.62 987 GLY A CA 1
ATOM 7471 C C . GLY A 1 987 ? -17.861 43.847 39.684 1.00 90.62 987 GLY A C 1
ATOM 7472 O O . GLY A 1 987 ? -18.740 43.784 38.833 1.00 90.62 987 GLY A O 1
ATOM 7473 N N . LEU A 1 988 ? -17.790 44.863 40.547 1.00 90.06 988 LEU A N 1
ATOM 7474 C CA . LEU A 1 988 ? -18.761 45.958 40.644 1.00 90.06 988 LEU A CA 1
ATOM 7475 C C . LEU A 1 988 ? -18.171 47.307 40.235 1.00 90.06 988 LEU A C 1
ATOM 7477 O O . LEU A 1 988 ? -17.138 47.743 40.748 1.00 90.06 988 LEU A O 1
ATOM 7481 N N . THR A 1 989 ? -18.903 48.046 39.402 1.00 90.12 989 THR A N 1
ATOM 7482 C CA . THR A 1 989 ? -18.583 49.451 39.118 1.00 90.12 989 THR A CA 1
ATOM 7483 C C . THR A 1 989 ? -19.108 50.382 40.225 1.00 90.12 989 THR A C 1
ATOM 7485 O O . THR A 1 989 ? -20.081 50.050 40.913 1.00 90.12 989 THR A O 1
ATOM 7488 N N . PRO A 1 990 ? -18.533 51.593 40.398 1.00 91.00 990 PRO A N 1
ATOM 7489 C CA . PRO A 1 990 ? -19.046 52.578 41.357 1.00 91.00 990 PRO A CA 1
ATOM 7490 C C . PRO A 1 990 ? -20.526 52.932 41.143 1.00 91.00 990 PRO A C 1
ATOM 7492 O O . PRO A 1 990 ? -21.253 53.154 42.108 1.00 91.00 990 PRO A O 1
ATOM 7495 N N . MET A 1 991 ? -20.974 52.945 39.883 1.00 90.81 991 MET A N 1
ATOM 7496 C CA . MET A 1 991 ? -22.368 53.187 39.512 1.00 90.81 991 MET A CA 1
ATOM 7497 C C . MET A 1 991 ? -23.286 52.065 40.010 1.00 90.81 991 MET A C 1
ATOM 7499 O O . MET A 1 991 ? -24.297 52.347 40.649 1.00 90.81 991 MET A O 1
ATOM 7503 N N . LEU A 1 992 ? -22.923 50.800 39.767 1.00 91.62 992 LEU A N 1
ATOM 7504 C CA . LEU A 1 992 ? -23.713 49.651 40.222 1.00 91.62 992 LEU A CA 1
ATOM 7505 C C . LEU A 1 992 ? -23.797 49.601 41.741 1.00 91.62 992 LEU A C 1
ATOM 7507 O O . LEU A 1 992 ? -24.872 49.374 42.286 1.00 91.62 992 LEU A O 1
ATOM 7511 N N . ARG A 1 993 ? -22.699 49.914 42.434 1.00 90.69 993 ARG A N 1
ATOM 7512 C CA . ARG A 1 993 ? -22.699 50.008 43.895 1.00 90.69 993 ARG A CA 1
ATOM 7513 C C . ARG A 1 993 ? -23.697 51.052 44.402 1.00 90.69 993 ARG A C 1
ATOM 7515 O O . ARG A 1 993 ? -24.444 50.771 45.334 1.00 90.69 993 ARG A O 1
ATOM 7522 N N . ALA A 1 994 ? -23.713 52.239 43.794 1.00 90.88 994 ALA A N 1
ATOM 7523 C CA . ALA A 1 994 ? -24.646 53.298 44.167 1.00 90.88 994 ALA A CA 1
ATOM 7524 C C . ALA A 1 994 ? -26.107 52.876 43.933 1.00 90.88 994 ALA A C 1
ATOM 7526 O O . ALA A 1 994 ? -26.951 53.119 44.793 1.00 90.88 994 ALA A O 1
ATOM 7527 N N . LEU A 1 995 ? -26.391 52.188 42.820 1.00 93.19 995 LEU A N 1
ATOM 7528 C CA . LEU A 1 995 ? -27.722 51.642 42.534 1.00 93.19 995 LEU A CA 1
ATOM 7529 C C . LEU A 1 995 ? -28.142 50.581 43.559 1.00 93.19 995 LEU A C 1
ATOM 7531 O O . LEU A 1 995 ? -29.265 50.635 44.052 1.00 93.19 995 LEU A O 1
ATOM 7535 N N . ILE A 1 996 ? -27.240 49.668 43.928 1.00 91.44 996 ILE A N 1
ATOM 7536 C CA . ILE A 1 996 ? -27.503 48.623 44.929 1.00 91.44 996 ILE A CA 1
ATOM 7537 C C . ILE A 1 996 ? -27.827 49.247 46.293 1.00 91.44 996 ILE A C 1
ATOM 7539 O O . ILE A 1 996 ? -28.802 48.862 46.933 1.00 91.44 996 ILE A O 1
ATOM 7543 N N . GLN A 1 997 ? -27.060 50.257 46.715 1.00 89.06 997 GLN A N 1
ATOM 7544 C CA . GLN A 1 997 ? -27.301 50.981 47.970 1.00 89.06 997 GLN A CA 1
ATOM 7545 C C . GLN A 1 997 ? -28.608 51.781 47.949 1.00 89.06 997 GLN A C 1
ATOM 7547 O O . GLN A 1 997 ? -29.304 51.847 48.958 1.00 89.06 997 GLN A O 1
ATOM 7552 N N . GLN A 1 998 ? -28.949 52.392 46.811 1.00 92.12 998 GLN A N 1
ATOM 7553 C CA . GLN A 1 998 ? -30.182 53.161 46.657 1.00 92.12 998 GLN A CA 1
ATOM 7554 C C . GLN A 1 998 ? -31.428 52.265 46.654 1.00 92.12 998 GLN A C 1
ATOM 7556 O O . GLN A 1 998 ? -32.470 52.674 47.162 1.00 92.12 998 GLN A O 1
ATOM 7561 N N . GLN A 1 999 ? -31.336 51.077 46.054 1.00 92.81 999 GLN A N 1
ATOM 7562 C CA . GLN A 1 999 ? -32.477 50.184 45.836 1.00 92.81 999 GLN A CA 1
ATOM 7563 C C . GLN A 1 999 ? -32.575 49.041 46.861 1.00 92.81 999 GLN A C 1
ATOM 7565 O O . GLN A 1 999 ? -33.565 48.315 46.836 1.00 92.81 999 GLN A O 1
ATOM 7570 N N . ALA A 1 1000 ? -31.596 48.897 47.763 1.00 91.81 1000 ALA A N 1
ATOM 7571 C CA . ALA A 1 1000 ? -31.530 47.851 48.793 1.00 91.81 1000 ALA A CA 1
ATOM 7572 C C . ALA A 1 1000 ? -31.650 46.418 48.229 1.00 91.81 1000 ALA A C 1
ATOM 7574 O O . ALA A 1 1000 ? -32.342 45.556 48.774 1.00 91.81 1000 ALA A O 1
ATOM 7575 N N . GLY A 1 1001 ? -30.996 46.165 47.095 1.00 92.00 1001 GLY A N 1
ATOM 7576 C CA . GLY A 1 1001 ? -31.032 44.869 46.424 1.00 92.00 1001 GLY A CA 1
ATOM 7577 C C . GLY A 1 1001 ? -30.512 44.919 44.993 1.00 92.00 1001 GLY A C 1
ATOM 7578 O O . GLY A 1 1001 ? -30.044 45.959 44.519 1.00 92.00 1001 GLY A O 1
ATOM 7579 N N . PHE A 1 1002 ? -30.586 43.778 44.316 1.00 92.75 1002 PHE A N 1
ATOM 7580 C CA . PHE A 1 1002 ? -30.178 43.599 42.923 1.00 92.75 1002 PHE A CA 1
ATOM 7581 C C . PHE A 1 1002 ? -31.011 42.505 42.242 1.00 92.75 1002 PHE A C 1
ATOM 7583 O O . PHE A 1 1002 ? -31.631 41.673 42.905 1.00 92.75 1002 PHE A O 1
ATOM 7590 N N . LEU A 1 1003 ? -31.026 42.501 40.909 1.00 92.06 1003 LEU A N 1
ATOM 7591 C CA . LEU A 1 1003 ? -31.575 41.404 40.116 1.00 92.06 1003 LEU A CA 1
ATOM 7592 C C . LEU A 1 1003 ? -30.549 40.281 39.998 1.00 92.06 1003 LEU A C 1
ATOM 7594 O O . LEU A 1 1003 ? -29.419 40.520 39.584 1.00 92.06 1003 LEU A O 1
ATOM 7598 N N . LEU A 1 1004 ? -30.950 39.053 40.296 1.00 90.31 1004 LEU A N 1
ATOM 7599 C CA . LEU A 1 1004 ? -30.235 37.867 39.844 1.00 90.31 1004 LEU A CA 1
ATOM 7600 C C . LEU A 1 1004 ? -30.904 37.396 38.550 1.00 90.31 1004 LEU A C 1
ATOM 7602 O O . LEU A 1 1004 ? -32.069 36.995 38.574 1.00 90.31 1004 LEU A O 1
ATOM 7606 N N . ILE A 1 1005 ? -30.183 37.495 37.434 1.00 90.12 1005 ILE A N 1
ATOM 7607 C CA . ILE A 1 1005 ? -30.633 37.030 36.118 1.00 90.12 1005 ILE A CA 1
ATOM 7608 C C . ILE A 1 1005 ? -29.873 35.746 35.801 1.00 90.12 1005 ILE A C 1
ATOM 7610 O O . ILE A 1 1005 ? -28.647 35.754 35.794 1.00 90.12 1005 ILE A O 1
ATOM 7614 N N . MET A 1 1006 ? -30.589 34.656 35.544 1.00 88.50 1006 MET A N 1
ATOM 7615 C CA . MET A 1 1006 ? -30.006 33.385 35.115 1.00 88.50 1006 MET A CA 1
ATOM 7616 C C . MET A 1 1006 ? -30.357 33.151 33.652 1.00 88.50 1006 MET A C 1
ATOM 7618 O O . MET A 1 1006 ? -31.519 33.300 33.277 1.00 88.50 1006 MET A O 1
ATOM 7622 N N . THR A 1 1007 ? -29.361 32.847 32.833 1.00 89.88 1007 THR A N 1
ATOM 7623 C CA . THR A 1 1007 ? -29.508 32.792 31.374 1.00 89.88 1007 THR A CA 1
ATOM 7624 C C . THR A 1 1007 ? -28.388 31.970 30.761 1.00 89.88 1007 THR A C 1
ATOM 7626 O O . THR A 1 1007 ? -27.241 32.081 31.197 1.00 89.88 1007 THR A O 1
ATOM 7629 N N . SER A 1 1008 ? -28.686 31.196 29.719 1.00 88.81 1008 SER A N 1
ATOM 7630 C CA . SER A 1 1008 ? -27.651 30.528 28.930 1.00 88.81 1008 SER A CA 1
ATOM 7631 C C . SER A 1 1008 ? -26.959 31.475 27.949 1.00 88.81 1008 SER A C 1
ATOM 7633 O O . SER A 1 1008 ? -25.952 31.109 27.355 1.00 88.81 1008 SER A O 1
ATOM 7635 N N . GLY A 1 1009 ? -27.465 32.699 27.759 1.00 88.38 1009 GLY A N 1
ATOM 7636 C CA . GLY A 1 1009 ? -26.957 33.639 26.754 1.00 88.38 1009 GLY A CA 1
ATOM 7637 C C . GLY A 1 1009 ? -25.602 34.280 27.072 1.00 88.38 1009 GLY A C 1
ATOM 7638 O O . GLY A 1 1009 ? -25.104 35.053 26.259 1.00 88.38 1009 GLY A O 1
ATOM 7639 N N . LEU A 1 1010 ? -25.003 33.985 28.232 1.00 88.00 1010 LEU A N 1
ATOM 7640 C CA . LEU A 1 1010 ? -23.668 34.463 28.601 1.00 88.00 1010 LEU A CA 1
ATOM 7641 C C . LEU A 1 1010 ? -22.615 33.380 28.299 1.00 88.00 1010 LEU A C 1
ATOM 7643 O O . LEU A 1 1010 ? -22.580 32.348 28.974 1.00 88.00 1010 LEU A O 1
ATOM 7647 N N . GLY A 1 1011 ? -21.778 33.625 27.287 1.00 85.69 1011 GLY A N 1
ATOM 7648 C CA . GLY A 1 1011 ? -20.697 32.731 26.856 1.00 85.69 1011 GLY A CA 1
ATOM 7649 C C . GLY A 1 1011 ? -19.363 32.938 27.597 1.00 85.69 1011 GLY A C 1
ATOM 7650 O O . GLY A 1 1011 ? -19.237 33.856 28.409 1.00 85.69 1011 GLY A O 1
ATOM 7651 N N . PRO A 1 1012 ? -18.348 32.086 27.343 1.00 79.88 1012 PRO A N 1
ATOM 7652 C CA . PRO A 1 1012 ? -17.056 32.123 28.035 1.00 79.88 1012 PRO A CA 1
ATOM 7653 C C . PRO A 1 1012 ? -16.178 33.338 27.692 1.00 79.88 1012 PRO A C 1
ATOM 7655 O O . PRO A 1 1012 ? -15.437 33.780 28.571 1.00 79.88 1012 PRO A O 1
ATOM 7658 N N . ASP A 1 1013 ? -16.292 33.878 26.474 1.00 73.56 1013 ASP A N 1
ATOM 7659 C CA . ASP A 1 1013 ? -15.447 34.968 25.946 1.00 73.56 1013 ASP A CA 1
ATOM 7660 C C . ASP A 1 1013 ? -16.222 36.277 25.679 1.00 73.56 1013 ASP A C 1
ATOM 7662 O O . ASP A 1 1013 ? -15.686 37.228 25.109 1.00 73.56 1013 ASP A O 1
ATOM 7666 N N . GLU A 1 1014 ? -17.491 36.338 26.091 1.00 69.81 1014 GLU A N 1
ATOM 7667 C CA . GLU A 1 1014 ? -18.387 37.474 25.852 1.00 69.81 1014 GLU A CA 1
ATOM 7668 C C . GLU A 1 1014 ? -18.337 38.475 27.018 1.00 69.81 1014 GLU A C 1
ATOM 7670 O O . GLU A 1 1014 ? -18.770 38.173 28.131 1.00 69.81 1014 GLU A O 1
ATOM 7675 N N . ASP A 1 1015 ? -17.862 39.698 26.758 1.00 70.50 1015 ASP A N 1
ATOM 7676 C CA . ASP A 1 1015 ? -17.780 40.781 27.745 1.00 70.50 1015 ASP A CA 1
ATOM 7677 C C . ASP A 1 1015 ? -18.364 42.104 27.217 1.00 70.50 1015 ASP A C 1
ATOM 7679 O O . ASP A 1 1015 ? -18.292 42.445 26.035 1.00 70.50 1015 ASP A O 1
ATOM 7683 N N . GLY A 1 1016 ? -18.903 42.922 28.125 1.00 79.25 1016 GLY A N 1
ATOM 7684 C CA . GLY A 1 1016 ? -19.381 44.271 27.817 1.00 79.25 1016 GLY A CA 1
ATOM 7685 C C . GLY A 1 1016 ? -20.863 44.349 27.435 1.00 79.25 1016 GLY A C 1
ATOM 7686 O O . GLY A 1 1016 ? -21.676 43.514 27.817 1.00 79.25 1016 GLY A O 1
ATOM 7687 N N . VAL A 1 1017 ? -21.248 45.425 26.738 1.00 80.50 1017 VAL A N 1
ATOM 7688 C CA . VAL A 1 1017 ? -22.668 45.768 26.504 1.00 80.50 1017 VAL A CA 1
ATOM 7689 C C . VAL A 1 1017 ? -23.377 44.738 25.624 1.00 80.50 1017 VAL A C 1
ATOM 7691 O O . VAL A 1 1017 ? -24.550 44.456 25.851 1.00 80.50 1017 VAL A O 1
ATOM 7694 N N . GLU A 1 1018 ? -22.669 44.171 24.651 1.00 80.44 1018 GLU A N 1
ATOM 7695 C CA . GLU A 1 1018 ? -23.232 43.189 23.724 1.00 80.44 1018 GLU A CA 1
ATOM 7696 C C . GLU A 1 1018 ? -23.502 41.847 24.413 1.00 80.44 1018 GLU A C 1
ATOM 7698 O O . GLU A 1 1018 ? -24.609 41.328 24.310 1.00 80.44 1018 GLU A O 1
ATOM 7703 N N . ALA A 1 1019 ? -22.569 41.374 25.244 1.00 79.31 1019 ALA A N 1
ATOM 7704 C CA . ALA A 1 1019 ? -22.753 40.195 26.089 1.00 79.31 1019 ALA A CA 1
ATOM 7705 C C . ALA A 1 1019 ? -23.969 40.333 27.019 1.00 79.31 1019 ALA A C 1
ATOM 7707 O O . ALA A 1 1019 ? -24.788 39.425 27.143 1.00 79.31 1019 ALA A O 1
ATOM 7708 N N . VAL A 1 1020 ? -24.133 41.508 27.640 1.00 85.19 1020 VAL A N 1
ATOM 7709 C CA . VAL A 1 1020 ? -25.303 41.809 28.479 1.00 85.19 1020 VAL A CA 1
ATOM 7710 C C . VAL A 1 1020 ? -26.584 41.789 27.652 1.00 85.19 1020 VAL A C 1
ATOM 7712 O O . VAL A 1 1020 ? -27.577 41.233 28.112 1.00 85.19 1020 VAL A O 1
ATOM 7715 N N . ARG A 1 1021 ? -26.569 42.364 26.443 1.00 85.88 1021 ARG A N 1
ATOM 7716 C CA . ARG A 1 1021 ? -27.710 42.385 25.518 1.00 85.88 1021 ARG A CA 1
ATOM 7717 C C . ARG A 1 1021 ? -28.124 40.971 25.103 1.00 85.88 1021 ARG A C 1
ATOM 7719 O O . ARG A 1 1021 ? -29.295 40.631 25.215 1.00 85.88 1021 ARG A O 1
ATOM 7726 N N . MET A 1 1022 ? -27.172 40.134 24.705 1.00 82.69 1022 MET A N 1
ATOM 7727 C CA . MET A 1 1022 ? -27.403 38.729 24.347 1.00 82.69 1022 MET A CA 1
ATOM 7728 C C . MET A 1 1022 ? -27.956 37.930 25.533 1.00 82.69 1022 MET A C 1
ATOM 7730 O O . MET A 1 1022 ? -28.935 37.200 25.394 1.00 82.69 1022 MET A O 1
ATOM 7734 N N . ALA A 1 1023 ? -27.395 38.135 26.725 1.00 85.25 1023 ALA A N 1
ATOM 7735 C CA . ALA A 1 1023 ? -27.822 37.456 27.941 1.00 85.25 1023 ALA A CA 1
ATOM 7736 C C . ALA A 1 1023 ? -29.269 37.800 28.349 1.00 85.25 1023 ALA A C 1
ATOM 7738 O O . ALA A 1 1023 ? -29.994 36.917 28.812 1.00 85.25 1023 ALA A O 1
ATOM 7739 N N . ILE A 1 1024 ? -29.705 39.054 28.165 1.00 85.38 1024 ILE A N 1
ATOM 7740 C CA . ILE A 1 1024 ? -31.084 39.485 28.466 1.00 85.38 1024 ILE A CA 1
ATOM 7741 C C . ILE A 1 1024 ? -32.077 39.175 27.337 1.00 85.38 1024 ILE A C 1
ATOM 7743 O O . ILE A 1 1024 ? -33.260 38.996 27.605 1.00 85.38 1024 ILE A O 1
ATOM 7747 N N . GLU A 1 1025 ? -31.627 39.118 26.083 1.00 85.88 1025 GLU A N 1
ATOM 7748 C CA . GLU A 1 1025 ? -32.474 38.758 24.937 1.00 85.88 1025 GLU A CA 1
ATOM 7749 C C . GLU A 1 1025 ? -32.657 37.234 24.797 1.00 85.88 1025 GLU A C 1
ATOM 7751 O O . GLU A 1 1025 ? -33.536 36.799 24.050 1.00 85.88 1025 GLU A O 1
ATOM 7756 N N . SER A 1 1026 ? -31.884 36.420 25.533 1.00 87.00 1026 SER A N 1
ATOM 7757 C CA . SER A 1 1026 ? -32.034 34.960 25.551 1.00 87.00 1026 SER A CA 1
ATOM 7758 C C . SER A 1 1026 ? -33.442 34.540 25.978 1.00 87.00 1026 SER A C 1
ATOM 7760 O O . SER A 1 1026 ? -33.997 35.032 26.964 1.00 87.00 1026 SER A O 1
ATOM 7762 N N . PHE A 1 1027 ? -34.019 33.580 25.255 1.00 85.69 1027 PHE A N 1
ATOM 7763 C CA . PHE A 1 1027 ? -35.385 33.106 25.496 1.00 85.69 1027 PHE A CA 1
ATOM 7764 C C . PHE A 1 1027 ? -35.544 32.395 26.850 1.00 85.69 1027 PHE A C 1
ATOM 7766 O O . PHE A 1 1027 ? -36.650 32.350 27.391 1.00 85.69 1027 PHE A O 1
ATOM 7773 N N . ASP A 1 1028 ? -34.454 31.844 27.387 1.00 86.12 1028 ASP A N 1
ATOM 7774 C CA . ASP A 1 1028 ? -34.424 31.098 28.642 1.00 86.12 1028 ASP A CA 1
ATOM 7775 C C . ASP A 1 1028 ? -34.106 31.978 29.864 1.00 86.12 1028 ASP A C 1
ATOM 7777 O O . ASP A 1 1028 ? -34.066 31.477 30.989 1.00 86.12 1028 ASP A O 1
ATOM 7781 N N . ALA A 1 1029 ? -33.906 33.287 29.660 1.00 88.25 1029 ALA A N 1
ATOM 7782 C CA . ALA A 1 1029 ? -33.534 34.207 30.721 1.00 88.25 1029 ALA A CA 1
ATOM 7783 C C . ALA A 1 1029 ? -34.646 34.327 31.775 1.00 88.25 1029 ALA A C 1
ATOM 7785 O O . ALA A 1 1029 ? -35.781 34.740 31.498 1.00 88.25 1029 ALA A O 1
ATOM 7786 N N . VAL A 1 1030 ? -34.296 34.027 33.024 1.00 87.62 1030 VAL A N 1
ATOM 7787 C CA . VAL A 1 1030 ? -35.166 34.177 34.193 1.00 87.62 1030 VAL A CA 1
ATOM 7788 C C . VAL A 1 1030 ? -34.574 35.172 35.181 1.00 87.62 1030 VAL A C 1
ATOM 7790 O O . VAL A 1 1030 ? -33.361 35.314 35.300 1.00 87.62 1030 VAL A O 1
ATOM 7793 N N . GLN A 1 1031 ? -35.440 35.871 35.907 1.00 88.50 1031 GLN A N 1
ATOM 7794 C CA . GLN A 1 1031 ? -35.065 36.907 36.862 1.00 88.50 1031 GLN A CA 1
ATOM 7795 C C . GLN A 1 1031 ? -35.715 36.705 38.224 1.00 88.50 1031 GLN A C 1
ATOM 7797 O O . GLN A 1 1031 ? -36.848 36.220 38.347 1.00 88.50 1031 GLN A O 1
ATOM 7802 N N . VAL A 1 1032 ? -35.007 37.170 39.248 1.00 89.25 1032 VAL A N 1
ATOM 7803 C CA . VAL A 1 1032 ? -35.522 37.300 40.605 1.00 89.25 1032 VAL A CA 1
ATOM 7804 C C . VAL A 1 1032 ? -34.862 38.481 41.321 1.00 89.25 1032 VAL A C 1
ATOM 7806 O O . VAL A 1 1032 ? -33.697 38.800 41.084 1.00 89.25 1032 VAL A O 1
ATOM 7809 N N . TRP A 1 1033 ? -35.603 39.155 42.196 1.00 90.75 1033 TRP A N 1
ATOM 7810 C CA . TRP A 1 1033 ? -35.082 40.222 43.044 1.00 90.75 1033 TRP A CA 1
ATOM 7811 C C . TRP A 1 1033 ? -34.459 39.644 44.315 1.00 90.75 1033 TRP A C 1
ATOM 7813 O O . TRP A 1 1033 ? -35.111 38.900 45.054 1.00 90.75 1033 TRP A O 1
ATOM 7823 N N . VAL A 1 1034 ? -33.213 40.020 44.591 1.00 89.94 1034 VAL A N 1
ATOM 7824 C CA . VAL A 1 1034 ? -32.473 39.628 45.792 1.00 89.94 1034 VAL A CA 1
ATOM 7825 C C . VAL A 1 1034 ? -32.309 40.862 46.688 1.00 89.94 1034 VAL A C 1
ATOM 7827 O O . VAL A 1 1034 ? -31.552 41.774 46.338 1.00 89.94 1034 VAL A O 1
ATOM 7830 N N . PRO A 1 1035 ? -33.031 40.944 47.821 1.00 87.75 1035 PRO A N 1
ATOM 7831 C CA . PRO A 1 1035 ? -32.893 42.058 48.750 1.00 87.75 1035 PRO A CA 1
ATOM 7832 C C . PRO A 1 1035 ? -31.554 41.977 49.494 1.00 87.75 1035 PRO A C 1
ATOM 7834 O O . PRO A 1 1035 ? -31.064 40.887 49.789 1.00 87.75 1035 PRO A O 1
ATOM 7837 N N . LEU A 1 1036 ? -30.977 43.133 49.815 1.00 84.81 1036 LEU A N 1
ATOM 7838 C CA . LEU A 1 1036 ? -29.817 43.251 50.698 1.00 84.81 1036 LEU A CA 1
ATOM 7839 C C . LEU A 1 1036 ? -30.252 43.971 51.975 1.00 84.81 1036 LEU A C 1
ATOM 7841 O O . LEU A 1 1036 ? -30.866 45.036 51.890 1.00 84.81 1036 LEU A O 1
ATOM 7845 N N . GLU A 1 1037 ? -29.960 43.370 53.130 1.00 67.38 1037 GLU A N 1
ATOM 7846 C CA . GLU A 1 1037 ? -30.235 43.954 54.454 1.00 67.38 1037 GLU A CA 1
ATOM 7847 C C . GLU A 1 1037 ? -29.221 45.028 54.863 1.00 67.38 1037 GLU A C 1
ATOM 7849 O O . GLU A 1 1037 ? -28.009 44.861 54.575 1.00 67.38 1037 GLU A O 1
#

Radius of gyration: 42.79 Å; chains: 1; bounding box: 94×108×109 Å

InterPro domains:
  IPR009003 Peptidase S1, PA clan [SSF50494] (15-189)
  IPR011990 Tetratricopeptide-like helical domain superfamily [G3DSA:1.25.40.10] (575-805)

pLDDT: mean 84.39, std 11.69, range [29.88, 97.88]

Organism: NCBI:txid2567942

Sequence (1037 aa):
MSVLSKHRIVFVHAARQGSGYLLTRRLILTSAHVVVGDQVSVAVPGQTGLHPCSVVWRRLDDQCDGALLLSSTDLIEAGEHLAQMAWGTTDDLSAVPGCEAVGFPAVARNSQALPDTEQLVGTLKPGSSILRGRYVLDSAHSSPPSTATGSPWAGMSGAAVFARSALVGVVSGDPTNWAHGRVEAVPASSLLADPAFVQLLTEHAGTPPVLASIHAEQSDAAGSSFVRMAVSDSVARDFGMHPLAEIESLPTQLPYIPRLIDSELDRKLAAIAPTGGLLIATGDSAAGKSRSMFEAMKRLFPAHQVYIPEPDADLRQLIPLLSRGTAGSAVLWLDEIHLFLRPDGLTSTTLAGLQQARVVVLGTLRSEYVDFLSQPPDVDNGGRQIAGGTSSAWLILRRAATIEIKRQWEDPEREAAAALSDPRVREALRADRAHGLAEYLASGPQVLQRWKRAVRAGGHPRGAALVAASIDLARTGLDVASPADSIERLHEHYLDAYGGPALRPEPLQKAWEWASAIVLGVTSPLIPATGQRWRPFDYLVSDVARNNDPKTIPDLVWHEALSLVDEKRRDVVMLVAQAARRYDIAATLWRTEATQGNPDGMINLGAMLVRLGQTDEAAQWFEKAADCGDPMGAHNAGVLAQENGELESAQAWFQRAIDAGLEQSRAPLGLVLERLGDEDGAAAQWRIGSEHGDAASAFSYSHWLRSKWESDEALAALRVAADAGLPIAMLSYAGTLLIRQDPESANDYLVRAYDLAVREARLGDAVQAGIAGLIANAIQDTDGATHWWELAQADGYSAPWQIIHGHEGALGLSRIAIDDTTLAKLGPEEVQLLMSTLWAGDCFDCGFPLGESIPALQVTDDYTGGRANLYHLAVCRYPRWNDSALQEFTRNAGLNWRSHSAAVPDHDGVLRPALIVNPRLEQSSLTLDGDTWRMVGSADPWNHALSSGAAPLWKAQIPTVAPDRLAVHFSSTEIAVRYAVEVWSAGLTPMLRALIQQQAGFLLIMTSGLGPDEDGVEAVRMAIESFDAVQVWVPLE

Secondary structure (DSSP, 8-state):
--SS-GGGEEEEESSSEEEEEESSSSEEEE-GGG--SS-EEEE-TTS-S-EEEEEEEEEESSS-EEEEEEESS-SS-TT-PPPPPEEEE-SSS--EEEEEEEE--TT-B-TTS-B--EEEEEEEETTTTGGGT-EEEEESSPPPPPBTTB-TTTT-TTPEEEETTEEEEEEEE--GGGTT-EEEEEEHHHHHT-HHHHHHHHHHHSS---EEE------TTS--SEEEEETTT--GGGTTPPPPP--TTS-SSPPPPP-TTHHHHHHHHHHHTTT-EEEEEEESTTSSHHHHHHHHHHHH-TTSEEEEE-TT--GGGHHHHHTTS-TT-EEEEETTGGGG-STTSS-HHHHHHHHHTTPEEEEEEEHHHHHHHTSPS-B-SSS---BPP--HHHHHHHTSEEEE--SSPPHHHHHHHHTT--HHHHHHHHHTTTT-HHHHHTTHHHHHHHHHTTSSTTS-HHHHHHHHHHHHHIIIII-SPEEHHHHHHHHHHHHHHHTGGGG-PPPHHHHHHHHTPPBTTTB-SEEEETTTEEEE-HHHHHHHHHHS-GGGS-HHHHHHHHHH--TTTHHHHHHHHHHTT-HHHHHHHHHHHHHTT-HHHHHHHHHHHHHTT-HHHHHHHHHHHHHTT-HHHHHHHHHHHHHTT-HHHHHHHHHHHHHTT-GGGHHHHHHHHHHTT-HHHHHHHHHHHHHTT-HHHHHHHHHHHHHH---HHHHHHHHHHHHTT-HHHHHHHHHHHHHTT-HHHHHHHHHHHHHHHHHHHHTT-HHHHHHHHHHHHHTT-HHHHHHHHHHHHHTT---SEEEEEPPTT-SS-SEEEEEHHHHHHH-HHHHHHHHTT----B-TTT--B-TTSPEEEEEEE-SS-EEEEEEEBTTTB--EEE--S------------EEEEEEEE-TTS-EEEEEEEES-SSEEEEEEETTEEEE-TT--GGGHHHHTT-EETT-S---B--TTS-EEEE-SSEEEEEETTEEEEEE--HHHHHHHHHHTEEEEEE-TT--SS--SHHHHHHHHH-TT-EEEEEE--